Protein AF-0000000086494564 (afdb_homodimer)

Sequence (966 aa):
MDFPMIPTSAETVTQDWIARVVADEFKTEPTNLLIKNWNITAGALRTDGFMSRMQRISVTARRKKMDANDTEGDPKSEQKFSLLAKLYPPGELHKKLVRKMRVFEREIHVLHDYTNLVLEQQVVEPKIRPSFAKLFFQEIGLEASCLVMEDLKEIGFRMNDKRLGMDLAHATLCVRAEAVHAATGFNAKQRMGIEQYLLRNAPLVVEVYDKNFGQIMDVQIFPGTIAFAKSQNRPDLVQRLEDYVKKVKSPFARFMAGVLRFGELAVMSHGDCWNNNYMFRYEKNEEGKDVPVEVKILDLQISRFSHITGDLASVLLANVPNKVRENCLNHLLLEYYVTFMSTVEKMETPWPNRAAYTFDAFLKDMESAWEMGFLISSWLLPMILSNDEELPNFDDIKDDRVEDLFEDHVDKMSRGDQAHKSSVDLFQRFTSVKLDPDANFAVTENPKHWNFKLNFKIQYIHPTGDSAASIILFTRKFSSSNPMDFPMIPTSAETVTQDWIARVVADEFKTEPTNLLIKNWNITAGALRTDGFMSRMQRISVTARRKKMDANDTEGDPKSEQKFSLLAKLYPPGELHKKLVRKMRVFEREIHVLHDYTNLVLEQQVVEPKIRPSFAKLFFQEIGLEASCLVMEDLKEIGFRMNDKRLGMDLAHATLCVRAEAVHAATGFNAKQRMGIEQYLLRNAPLVVEVYDKNFGQIMDVQIFPGTIAFAKSQNRPDLVQRLEDYVKKVKSPFARFMAGVLRFGELAVMSHGDCWNNNYMFRYEKNEEGKDVPVEVKILDLQISRFSHITGDLASVLLANVPNKVRENCLNHLLLEYYVTFMSTVEKMETPWPNRAAYTFDAFLKDMESAWEMGFLISSWLLPMILSNDEELPNFDDIKDDRVEDLFEDHVDKMSRGDQAHKSSVDLFQRFTSVKLDPDANFAVTENPKHWNFKLNFKIQYIHPTGDSAASIILFTRKFSSSNP

Foldseek 3Di:
DPPPDDDADPVRDDLLNVLCLQVVVVPHDSVQKDWPDKDKDFQDDLQLPQQWGKIKMKTKMAGHQPDPPRCSRPPVVIDIAIKMKTWGDPFPVSQVLCVLLVLQVQVCCCQPQVQVLLQVLFPDPPGQGQQAFHWRDWDDDDRIIMTMTGDVVVVAKDFDQLLVFDAPLRLLQLLLSLLLVLLSQLLSCLRVHVVVSCVSNVSQADARDDPVNQVCLFPPLLVLLLVLCVLLVNVVLNVVSVVVCVLLVGLVVLLVLQFPDDDSSWGFGQQQQARSQKIFHWDQDPVGDTGTDHMHGHRSRNTHTHGSLQNVLQSCLQGPFPVRCVVCVVVSLVSSVCSNLVSNVNSVRDDPCSVVCDSVVSVVSNLSNNSSNLSSSSNCLLVSQDDSVLQFRPSPVPDPCVVVRRLVSSVVCSPDPSSSVSSVRSSVSSVVRPPPSPPCSCSVPPDPVPPPPPPQDQDQDQDPDDPRPRPSPRDPPPDPDDD/DPPPDDDADPVRDDLLVVLVLQVVVVPHDSVQKDWPDKDKDFQDDLQLPQQWGKIKMKTKMFGHDPDPPRCSNPPVVIDIAIKMKTWGDPFPVSQVLCVLLVLQVQVCCCQPQVQVLLQVLFPDPPGDGQQAFHWRDWDDDDRIIMTMTGDVVVVAKDFDQLLVFDAPLRLLQLLLSLLLVLLSQLLSCLRVHVVVSCVSNVSQADARDDVVNQVCLFPPLLVLLLVLCVLLVNVVLNVVSVVVCVLLVGLVVLLVLQFPDDDSSWGFGQQQQGRSQKIFHWDQDPVGDTGTDHMHGHRSRNTHTHGSLQNVLQSCLQGPFPVNCVVCVVVSLVSSVCSNLVSNVNSVRDDPCSVVCDSVVSVVSNLSNNSSNLSSSSNCLLVSQDDSVLQFRPSPVPDPCVSVRRLVSSVVCSPDPSSSVSSVRSSVSNVVRPPPSPPCSCSVPPDPPPPPPPPDPQDQDQDPDDPRPSPSPPDPPPPPDDD

pLDDT: mean 77.81, std 23.02, range [17.41, 98.81]

Solvent-accessible surface area (backbone atoms only — not comparable to full-atom values): 52762 Å² total; per-residue (Å²): 108,79,68,76,80,68,50,61,46,80,86,55,58,46,70,68,55,51,30,54,42,50,14,68,82,68,71,48,58,38,87,47,47,40,76,77,45,72,48,76,43,80,49,49,59,85,54,73,34,83,79,31,34,45,32,26,37,40,38,34,35,29,45,49,60,84,49,98,79,44,62,66,36,35,77,87,48,53,44,78,45,57,31,32,34,40,20,43,41,86,26,67,65,42,39,47,49,40,58,74,52,35,28,63,61,31,26,49,37,44,64,45,57,47,47,50,47,32,49,67,56,44,82,46,83,81,74,77,73,59,43,54,67,54,68,61,34,72,48,81,56,92,86,43,45,38,40,29,27,53,32,51,58,83,75,53,30,42,67,66,60,54,69,74,32,37,51,68,64,52,44,48,46,52,39,37,42,52,20,44,35,37,26,38,35,43,36,26,30,54,70,62,30,64,65,54,43,46,57,77,39,17,72,33,49,38,75,71,75,47,70,68,53,36,49,45,39,50,67,44,46,49,50,47,48,41,50,48,32,50,73,66,71,31,66,70,56,30,51,51,51,50,52,46,45,67,70,63,72,35,63,40,60,52,33,49,46,40,45,66,33,74,60,90,62,33,24,67,38,52,69,56,50,40,50,91,28,35,31,30,29,63,42,67,47,96,85,66,46,79,37,68,78,44,60,35,52,43,75,44,40,59,31,27,59,18,32,62,44,42,48,52,27,21,36,51,53,50,24,36,37,50,74,51,41,74,74,38,41,68,59,50,53,47,46,25,51,50,41,22,52,50,47,32,55,70,47,64,42,76,53,92,65,50,86,71,63,39,72,67,52,48,52,55,52,39,60,58,16,44,52,28,9,40,50,55,29,55,65,40,41,64,63,50,51,38,52,64,86,63,51,74,55,60,60,65,53,79,58,89,43,73,57,58,53,56,58,61,42,55,60,57,48,70,66,43,70,71,30,46,56,45,45,49,39,47,47,51,50,51,66,66,44,78,68,58,82,73,59,69,60,75,43,68,75,61,70,78,74,71,66,70,80,75,81,75,77,81,33,75,37,75,59,77,68,82,79,65,69,66,45,67,37,70,45,81,71,82,76,76,88,66,127,102,79,69,78,80,67,48,60,47,81,85,55,59,46,71,67,55,51,30,53,41,51,15,68,84,66,73,48,58,38,87,47,46,39,75,78,46,71,49,74,44,80,49,50,61,83,53,72,34,83,79,32,34,43,32,27,35,40,37,34,34,29,44,47,56,79,48,98,81,44,63,63,38,33,76,87,48,54,44,77,46,57,32,31,34,42,20,44,40,87,25,67,64,42,38,49,49,42,56,73,51,36,28,63,62,30,27,49,38,44,64,47,58,48,47,50,47,34,48,68,56,46,83,47,81,81,73,77,74,58,43,56,66,55,68,62,35,73,48,83,57,91,87,45,45,36,40,30,26,53,32,52,57,83,75,52,29,41,66,66,60,53,67,73,31,37,53,69,64,53,44,49,46,51,37,37,43,52,20,42,35,37,25,38,36,42,35,27,29,55,72,62,31,65,66,55,42,48,55,77,39,16,73,31,50,39,76,71,77,49,70,68,51,35,47,45,39,51,69,46,45,49,50,46,48,41,49,48,32,51,74,66,71,30,64,71,56,30,52,52,52,51,52,46,44,70,69,61,72,37,65,40,61,51,33,49,46,38,46,66,32,73,61,91,62,33,24,67,39,52,69,56,50,40,50,90,29,36,31,29,29,63,43,66,47,97,86,65,44,78,37,68,77,44,59,35,52,45,73,43,40,58,32,27,60,18,32,61,44,41,48,53,28,20,35,53,52,52,24,35,36,51,75,51,41,75,75,36,42,68,57,49,52,46,46,24,52,49,41,24,52,50,48,32,54,71,45,64,43,75,53,93,64,49,83,71,63,38,72,67,52,49,52,55,52,40,60,58,17,44,52,27,10,42,50,56,30,55,65,41,42,62,63,48,49,38,53,62,86,63,52,74,54,59,61,66,52,80,58,93,45,72,58,58,53,54,59,62,41,56,62,58,45,68,68,43,70,68,27,47,56,44,45,49,39,44,46,51,51,50,67,68,46,80,69,57,83,72,60,70,61,75,44,69,77,60,70,77,74,72,64,69,79,74,81,74,81,82,48,77,38,74,57,79,67,82,74,71,68,65,47,68,41,75,63,81,75,80,77,73,87,68,135

Structure (mmCIF, N/CA/C/O backbone):
data_AF-0000000086494564-model_v1
#
loop_
_entity.id
_entity.type
_entity.pdbx_description
1 polymer 'CHK kinase-like domain-containing protein'
#
loop_
_atom_site.group_PDB
_atom_site.id
_atom_site.type_symbol
_atom_site.label_atom_id
_atom_site.label_alt_id
_atom_site.label_comp_id
_atom_site.label_asym_id
_atom_site.label_entity_id
_atom_site.label_seq_id
_atom_site.pdbx_PDB_ins_code
_atom_site.Cartn_x
_atom_site.Cartn_y
_atom_site.Cartn_z
_atom_site.occupancy
_atom_site.B_iso_or_equiv
_atom_site.auth_seq_id
_atom_site.auth_comp_id
_atom_site.auth_asym_id
_atom_site.auth_atom_id
_atom_site.pdbx_PDB_model_num
ATOM 1 N N . MET A 1 1 ? -18.844 -4.602 18.188 1 31.17 1 MET A N 1
ATOM 2 C CA . MET A 1 1 ? -18.812 -5.277 16.891 1 31.17 1 MET A CA 1
ATOM 3 C C . MET A 1 1 ? -17.984 -6.559 16.969 1 31.17 1 MET A C 1
ATOM 5 O O . MET A 1 1 ? -16.859 -6.547 17.453 1 31.17 1 MET A O 1
ATOM 9 N N . ASP A 1 2 ? -18.625 -7.586 17.078 1 40.47 2 ASP A N 1
ATOM 10 C CA . ASP A 1 2 ? -17.906 -8.859 17.125 1 40.47 2 ASP A CA 1
ATOM 11 C C . ASP A 1 2 ? -17.125 -9.094 15.828 1 40.47 2 ASP A C 1
ATOM 13 O O . ASP A 1 2 ? -17.719 -9.156 14.75 1 40.47 2 ASP A O 1
ATOM 17 N N . PHE A 1 3 ? -16.062 -8.625 15.781 1 51.03 3 PHE A N 1
ATOM 18 C CA . PHE A 1 3 ? -15.25 -9.086 14.664 1 51.03 3 PHE A CA 1
ATOM 19 C C . PHE A 1 3 ? -15.32 -10.602 14.531 1 51.03 3 PHE A C 1
ATOM 21 O O . PHE A 1 3 ? -15.047 -11.328 15.492 1 51.03 3 PHE A O 1
ATOM 28 N N . PRO A 1 4 ? -16.203 -10.969 13.516 1 59.88 4 PRO A N 1
ATOM 29 C CA . PRO A 1 4 ? -16.188 -12.43 13.422 1 59.88 4 PRO A CA 1
ATOM 30 C C . PRO A 1 4 ? -14.789 -13.023 13.578 1 59.88 4 PRO A C 1
ATOM 32 O O . PRO A 1 4 ? -13.812 -12.43 13.109 1 59.88 4 PRO A O 1
ATOM 35 N N . MET A 1 5 ? -14.742 -13.969 14.391 1 78.38 5 MET A N 1
ATOM 36 C CA . MET A 1 5 ? -13.461 -14.625 14.648 1 78.38 5 MET A CA 1
ATOM 37 C C . MET A 1 5 ? -12.969 -15.359 13.406 1 78.38 5 MET A C 1
ATOM 39 O O . MET A 1 5 ? -13.719 -16.125 12.797 1 78.38 5 MET A O 1
ATOM 43 N N . ILE A 1 6 ? -11.945 -15.047 12.883 1 88.44 6 ILE A N 1
ATOM 44 C CA . ILE A 1 6 ? -11.266 -15.75 11.797 1 88.44 6 ILE A CA 1
ATOM 45 C C . ILE A 1 6 ? -10.477 -16.938 12.367 1 88.44 6 ILE A C 1
ATOM 47 O O . ILE A 1 6 ? -9.664 -16.766 13.273 1 88.44 6 ILE A O 1
ATOM 51 N N . PRO A 1 7 ? -10.812 -18.094 11.883 1 91.38 7 PRO A N 1
ATOM 52 C CA . PRO A 1 7 ? -10.078 -19.25 12.414 1 91.38 7 PRO A CA 1
ATOM 53 C C . PRO A 1 7 ? -8.57 -19.141 12.18 1 91.38 7 PRO A C 1
ATOM 55 O O . PRO A 1 7 ? -8.141 -18.625 11.148 1 91.38 7 PRO A O 1
ATOM 58 N N . THR A 1 8 ? -7.82 -19.672 13.148 1 87.62 8 THR A N 1
ATOM 59 C CA . THR A 1 8 ? -6.363 -19.672 13.039 1 87.62 8 THR A CA 1
ATOM 60 C C . THR A 1 8 ? -5.828 -21.109 13.008 1 87.62 8 THR A C 1
ATOM 62 O O . THR A 1 8 ? -4.637 -21.328 12.789 1 87.62 8 THR A O 1
ATOM 65 N N . SER A 1 9 ? -6.668 -22.031 13.266 1 87.75 9 SER A N 1
ATOM 66 C CA . SER A 1 9 ? -6.324 -23.453 13.242 1 87.75 9 SER A CA 1
ATOM 67 C C . SER A 1 9 ? -7.555 -24.312 12.961 1 87.75 9 SER A C 1
ATOM 69 O O . SER A 1 9 ? -8.672 -23.812 12.906 1 87.75 9 SER A O 1
ATOM 71 N N . ALA A 1 10 ? -7.23 -25.578 12.781 1 89.25 10 ALA A N 1
ATOM 72 C CA . ALA A 1 10 ? -8.312 -26.516 12.539 1 89.25 10 ALA A CA 1
ATOM 73 C C . ALA A 1 10 ? -9.297 -26.531 13.711 1 89.25 10 ALA A C 1
ATOM 75 O O . ALA A 1 10 ? -10.508 -26.656 13.508 1 89.25 10 ALA A O 1
ATOM 76 N N . GLU A 1 11 ? -8.805 -26.312 14.875 1 88.75 11 GLU A N 1
ATOM 77 C CA . GLU A 1 11 ? -9.594 -26.391 16.094 1 88.75 11 GLU A CA 1
ATOM 78 C C . GLU A 1 11 ? -10.523 -25.188 16.234 1 88.75 11 GLU A C 1
ATOM 80 O O . GLU A 1 11 ? -11.531 -25.266 16.938 1 88.75 11 GLU A O 1
ATOM 85 N N . THR A 1 12 ? -10.203 -24.188 15.555 1 90.38 12 THR A N 1
ATOM 86 C CA . THR A 1 12 ? -10.969 -22.953 15.75 1 90.38 12 THR A CA 1
ATOM 87 C C . THR A 1 12 ? -11.992 -22.781 14.633 1 90.38 12 THR A C 1
ATOM 89 O O . THR A 1 12 ? -12.727 -21.781 14.609 1 90.38 12 THR A O 1
ATOM 92 N N . VAL A 1 13 ? -12.023 -23.75 13.75 1 91.81 13 VAL A N 1
ATOM 93 C CA . VAL A 1 13 ? -13.031 -23.719 12.688 1 91.81 13 VAL A CA 1
ATOM 94 C C . VAL A 1 13 ? -14.383 -24.141 13.258 1 91.81 13 VAL A C 1
ATOM 96 O O . VAL A 1 13 ? -14.492 -25.188 13.914 1 91.81 13 VAL A O 1
ATOM 99 N N . THR A 1 14 ? -15.383 -23.328 12.992 1 91.19 14 THR A N 1
ATOM 100 C CA . THR A 1 14 ? -16.719 -23.609 13.5 1 91.19 14 THR A CA 1
ATOM 101 C C . THR A 1 14 ? -17.688 -23.875 12.352 1 91.19 14 THR A C 1
ATOM 103 O O . THR A 1 14 ? -17.391 -23.562 11.195 1 91.19 14 THR A O 1
ATOM 106 N N . GLN A 1 15 ? -18.781 -24.438 12.711 1 91.5 15 GLN A N 1
ATOM 107 C CA . GLN A 1 15 ? -19.844 -24.672 11.734 1 91.5 15 GLN A CA 1
ATOM 108 C C . GLN A 1 15 ? -20.344 -23.359 11.141 1 91.5 15 GLN A C 1
ATOM 110 O O . GLN A 1 15 ? -20.625 -23.281 9.945 1 91.5 15 GLN A O 1
ATOM 115 N N . ASP A 1 16 ? -20.422 -22.438 11.953 1 91.25 16 ASP A N 1
ATOM 116 C CA . ASP A 1 16 ? -20.891 -21.141 11.508 1 91.25 16 ASP A CA 1
ATOM 117 C C . ASP A 1 16 ? -19.922 -20.531 10.484 1 91.25 16 ASP A C 1
ATOM 119 O O . ASP A 1 16 ? -20.359 -19.922 9.508 1 91.25 16 ASP A O 1
ATOM 123 N N . TRP A 1 17 ? -18.719 -20.719 10.734 1 93.94 17 TRP A N 1
ATOM 124 C CA . TRP A 1 17 ? -17.734 -20.188 9.805 1 93.94 17 TRP A CA 1
ATOM 125 C C . TRP A 1 17 ? -17.797 -20.906 8.461 1 93.94 17 TRP A C 1
ATOM 127 O O . TRP A 1 17 ? -17.734 -20.281 7.402 1 93.94 17 TRP A O 1
ATOM 137 N N . ILE A 1 18 ? -17.969 -22.156 8.531 1 95.06 18 ILE A N 1
ATOM 138 C CA . ILE A 1 18 ? -18.078 -22.953 7.312 1 95.06 18 ILE A CA 1
ATOM 139 C C . ILE A 1 18 ? -19.312 -22.516 6.52 1 95.06 18 ILE A C 1
ATOM 141 O O . ILE A 1 18 ? -19.266 -22.422 5.289 1 95.06 18 ILE A O 1
ATOM 145 N N . ALA A 1 19 ? -20.359 -22.281 7.199 1 94.25 19 ALA A N 1
ATOM 146 C CA . ALA A 1 19 ? -21.562 -21.812 6.527 1 94.25 19 ALA A CA 1
ATOM 147 C C . ALA A 1 19 ? -21.297 -20.5 5.785 1 94.25 19 ALA A C 1
ATOM 149 O O . ALA A 1 19 ? -21.781 -20.312 4.664 1 94.25 19 ALA A O 1
ATOM 150 N N . ARG A 1 20 ? -20.547 -19.656 6.375 1 93.56 20 ARG A N 1
ATOM 151 C CA . ARG A 1 20 ? -20.188 -18.406 5.723 1 93.56 20 ARG A CA 1
ATOM 152 C C . ARG A 1 20 ? -19.344 -18.672 4.477 1 93.56 20 ARG A C 1
ATOM 154 O O . ARG A 1 20 ? -19.516 -18 3.455 1 93.56 20 ARG A O 1
ATOM 161 N N . VAL A 1 21 ? -18.5 -19.609 4.57 1 95.31 21 VAL A N 1
ATOM 162 C CA . VAL A 1 21 ? -17.547 -19.922 3.504 1 95.31 21 VAL A CA 1
ATOM 163 C C . VAL A 1 21 ? -18.312 -20.391 2.262 1 95.31 21 VAL A C 1
ATOM 165 O O . VAL A 1 21 ? -17.969 -20.016 1.139 1 95.31 21 VAL A O 1
ATOM 168 N N . VAL A 1 22 ? -19.406 -21.125 2.447 1 94.94 22 VAL A N 1
ATOM 169 C CA . VAL A 1 22 ? -20.016 -21.766 1.289 1 94.94 22 VAL A CA 1
ATOM 170 C C . VAL A 1 22 ? -21.312 -21.047 0.927 1 94.94 22 VAL A C 1
ATOM 172 O O . VAL A 1 22 ? -21.984 -21.406 -0.043 1 94.94 22 VAL A O 1
ATOM 175 N N . ALA A 1 23 ? -21.672 -20.016 1.623 1 93.88 23 ALA A N 1
ATOM 176 C CA . ALA A 1 23 ? -22.953 -19.359 1.47 1 93.88 23 ALA A CA 1
ATOM 177 C C . ALA A 1 23 ? -23.125 -18.812 0.059 1 93.88 23 ALA A C 1
ATOM 179 O O . ALA A 1 23 ? -24.203 -18.922 -0.537 1 93.88 23 ALA A O 1
ATOM 180 N N . ASP A 1 24 ? -22.094 -18.234 -0.443 1 90.44 24 ASP A N 1
ATOM 181 C CA . ASP A 1 24 ? -22.172 -17.594 -1.757 1 90.44 24 ASP A CA 1
ATOM 182 C C . ASP A 1 24 ? -22.469 -18.625 -2.844 1 90.44 24 ASP A C 1
ATOM 184 O O . ASP A 1 24 ? -23.141 -18.312 -3.836 1 90.44 24 ASP A O 1
ATOM 188 N N . GLU A 1 25 ? -22 -19.797 -2.658 1 91.19 25 GLU A N 1
ATOM 189 C CA . GLU A 1 25 ? -22.25 -20.844 -3.639 1 91.19 25 GLU A CA 1
ATOM 190 C C . GLU A 1 25 ? -23.734 -21.219 -3.693 1 91.19 25 GLU A C 1
ATOM 192 O O . GLU A 1 25 ? -24.234 -21.656 -4.734 1 91.19 25 GLU A O 1
ATOM 197 N N . PHE A 1 26 ? -24.359 -20.984 -2.605 1 90.12 26 PHE A N 1
ATOM 198 C CA . PHE A 1 26 ? -25.781 -21.25 -2.521 1 90.12 26 PHE A CA 1
ATOM 199 C C . PHE A 1 26 ? -26.594 -20 -2.791 1 90.12 26 PHE A C 1
ATOM 201 O O . PHE A 1 26 ? -27.828 -20.031 -2.814 1 90.12 26 PHE A O 1
ATOM 208 N N . LYS A 1 27 ? -25.906 -18.844 -2.947 1 89 27 LYS A N 1
ATOM 209 C CA . LYS A 1 27 ? -26.531 -17.531 -3.143 1 89 27 LYS A CA 1
ATOM 210 C C . LYS A 1 27 ? -27.562 -17.25 -2.045 1 89 27 LYS A C 1
ATOM 212 O O . LYS A 1 27 ? -28.703 -16.859 -2.332 1 89 27 LYS A O 1
ATOM 217 N N . THR A 1 28 ? -27.156 -17.578 -0.839 1 87.94 28 THR A N 1
ATOM 218 C CA . THR A 1 28 ? -28.031 -17.375 0.307 1 87.94 28 THR A CA 1
ATOM 219 C C . THR A 1 28 ? -27.234 -16.922 1.523 1 87.94 28 THR A C 1
ATOM 221 O O . THR A 1 28 ? -26 -16.828 1.474 1 87.94 28 THR A O 1
ATOM 224 N N . GLU A 1 29 ? -27.891 -16.547 2.559 1 90.25 29 GLU A N 1
ATOM 225 C CA . GLU A 1 29 ? -27.234 -16.188 3.814 1 90.25 29 GLU A CA 1
ATOM 226 C C . GLU A 1 29 ? -26.766 -17.438 4.559 1 90.25 29 GLU A C 1
ATOM 228 O O . GLU A 1 29 ? -27.406 -18.5 4.488 1 90.25 29 GLU A O 1
ATOM 233 N N . PRO A 1 30 ? -25.734 -17.219 5.262 1 91.06 30 PRO A N 1
ATOM 234 C CA . PRO A 1 30 ? -25.188 -18.359 5.996 1 91.06 30 PRO A CA 1
ATOM 235 C C . PRO A 1 30 ? -26.203 -19 6.934 1 91.06 30 PRO A C 1
ATOM 237 O O . PRO A 1 30 ? -26.188 -20.219 7.133 1 91.06 30 PRO A O 1
ATOM 240 N N . THR A 1 31 ? -27.062 -18.219 7.406 1 89.88 31 THR A N 1
ATOM 241 C CA . THR A 1 31 ? -28.031 -18.703 8.391 1 89.88 31 THR A CA 1
ATOM 242 C C . THR A 1 31 ? -29.031 -19.672 7.746 1 89.88 31 THR A C 1
ATOM 244 O O . THR A 1 31 ? -29.703 -20.438 8.438 1 89.88 31 THR A O 1
ATOM 247 N N . ASN A 1 32 ? -29.094 -19.688 6.453 1 90.19 32 ASN A N 1
ATOM 248 C CA . ASN A 1 32 ? -30.031 -20.531 5.727 1 90.19 32 ASN A CA 1
ATOM 249 C C . ASN A 1 32 ? -29.406 -21.859 5.312 1 90.19 32 ASN A C 1
ATOM 251 O O . ASN A 1 32 ? -30.016 -22.641 4.578 1 90.19 32 ASN A O 1
ATOM 255 N N . LEU A 1 33 ? -28.266 -22.109 5.812 1 92.56 33 LEU A N 1
ATOM 256 C CA . LEU A 1 33 ? -27.562 -23.328 5.406 1 92.56 33 LEU A CA 1
ATOM 257 C C . LEU A 1 33 ? -27.469 -24.312 6.566 1 92.56 33 LEU A C 1
ATOM 259 O O . LEU A 1 33 ? -27.359 -23.906 7.727 1 92.56 33 LEU A O 1
ATOM 263 N N . LEU A 1 34 ? -27.609 -25.531 6.25 1 91.12 34 LEU A N 1
ATOM 264 C CA . LEU A 1 34 ? -27.328 -26.641 7.16 1 91.12 34 LEU A CA 1
ATOM 265 C C . LEU A 1 34 ? -26.031 -27.344 6.758 1 91.12 34 LEU A C 1
ATOM 267 O O . LEU A 1 34 ? -25.938 -27.875 5.645 1 91.12 34 LEU A O 1
ATOM 271 N N . ILE A 1 35 ? -25.109 -27.344 7.66 1 94.31 35 ILE A N 1
ATOM 272 C CA . ILE A 1 35 ? -23.875 -28.109 7.457 1 94.31 35 ILE A CA 1
ATOM 273 C C . ILE A 1 35 ? -24.047 -29.531 7.98 1 94.31 35 ILE A C 1
ATOM 275 O O . ILE A 1 35 ? -24.047 -29.75 9.195 1 94.31 35 ILE A O 1
ATOM 279 N N . LYS A 1 36 ? -24.125 -30.422 7.148 1 91.31 36 LYS A N 1
ATOM 280 C CA . LYS A 1 36 ? -24.391 -31.812 7.516 1 91.31 36 LYS A CA 1
ATOM 281 C C . LYS A 1 36 ? -23.141 -32.469 8.109 1 91.31 36 LYS A C 1
ATOM 283 O O . LYS A 1 36 ? -23.234 -33.219 9.086 1 91.31 36 LYS A O 1
ATOM 288 N N . ASN A 1 37 ? -22.109 -32.281 7.434 1 92.25 37 ASN A N 1
ATOM 289 C CA . ASN A 1 37 ? -20.828 -32.844 7.867 1 92.25 37 ASN A CA 1
ATOM 290 C C . ASN A 1 37 ? -19.656 -32.031 7.344 1 92.25 37 ASN A C 1
ATOM 292 O O . ASN A 1 37 ? -19.75 -31.375 6.312 1 92.25 37 ASN A O 1
ATOM 296 N N . TRP A 1 38 ? -18.625 -32.062 8.141 1 93.12 38 TRP A N 1
ATOM 297 C CA . TRP A 1 38 ? -17.359 -31.469 7.664 1 93.12 38 TRP A CA 1
ATOM 298 C C . TRP A 1 38 ? -16.172 -32.156 8.328 1 93.12 38 TRP A C 1
ATOM 300 O O . TRP A 1 38 ? -16.297 -32.719 9.414 1 93.12 38 TRP A O 1
ATOM 310 N N . ASN A 1 39 ? -15.109 -32.156 7.633 1 93.38 39 ASN A N 1
ATOM 311 C CA . ASN A 1 39 ? -13.836 -32.719 8.094 1 93.38 39 ASN A CA 1
ATOM 312 C C . ASN A 1 39 ? -12.664 -31.812 7.715 1 93.38 39 ASN A C 1
ATOM 314 O O . ASN A 1 39 ? -12.664 -31.219 6.637 1 93.38 39 ASN A O 1
ATOM 318 N N . ILE A 1 40 ? -11.727 -31.672 8.656 1 93.19 40 ILE A N 1
ATOM 319 C CA . ILE A 1 40 ? -10.547 -30.844 8.406 1 93.19 40 ILE A CA 1
ATOM 320 C C . ILE A 1 40 ? -9.281 -31.703 8.547 1 93.19 40 ILE A C 1
ATOM 322 O O . ILE A 1 40 ? -9.117 -32.406 9.531 1 93.19 40 ILE A O 1
ATOM 326 N N . THR A 1 41 ? -8.492 -31.625 7.594 1 88.12 41 THR A N 1
ATOM 327 C CA . THR A 1 41 ? -7.195 -32.281 7.609 1 88.12 41 THR A CA 1
ATOM 328 C C . THR A 1 41 ? -6.082 -31.312 7.246 1 88.12 41 THR A C 1
ATOM 330 O O . THR A 1 41 ? -6.352 -30.203 6.773 1 88.12 41 THR A O 1
ATOM 333 N N . ALA A 1 42 ? -4.891 -31.734 7.578 1 79.81 42 ALA A N 1
ATOM 334 C CA . ALA A 1 42 ? -3.75 -30.891 7.223 1 79.81 42 ALA A CA 1
ATOM 335 C C . ALA A 1 42 ? -3.59 -30.797 5.711 1 79.81 42 ALA A C 1
ATOM 337 O O . ALA A 1 42 ? -3.752 -31.781 4.996 1 79.81 42 ALA A O 1
ATOM 338 N N . GLY A 1 43 ? -3.621 -29.672 5.203 1 64.69 43 GLY A N 1
ATOM 339 C CA . GLY A 1 43 ? -3.521 -29.453 3.77 1 64.69 43 GLY A CA 1
ATOM 340 C C . GLY A 1 43 ? -2.164 -29.828 3.199 1 64.69 43 GLY A C 1
ATOM 341 O O . GLY A 1 43 ? -2.078 -30.469 2.154 1 64.69 43 GLY A O 1
ATOM 342 N N . ALA A 1 44 ? -1.286 -29.016 3.502 1 61.31 44 ALA A N 1
ATOM 343 C CA . ALA A 1 44 ? 0.033 -29.25 2.926 1 61.31 44 ALA A CA 1
ATOM 344 C C . ALA A 1 44 ? 1.043 -29.625 4.004 1 61.31 44 ALA A C 1
ATOM 346 O O . ALA A 1 44 ? 0.788 -29.438 5.195 1 61.31 44 ALA A O 1
ATOM 347 N N . LEU A 1 45 ? 1.973 -30.359 3.451 1 52.78 45 LEU A N 1
ATOM 348 C CA . LEU A 1 45 ? 3.111 -30.641 4.32 1 52.78 45 LEU A CA 1
ATOM 349 C C . LEU A 1 45 ? 3.732 -29.344 4.832 1 52.78 45 LEU A C 1
ATOM 351 O O . LEU A 1 45 ? 3.533 -28.281 4.242 1 52.78 45 LEU A O 1
ATOM 355 N N . ARG A 1 46 ? 4.098 -29.359 5.996 1 49.62 46 ARG A N 1
ATOM 356 C CA . ARG A 1 46 ? 4.762 -28.25 6.672 1 49.62 46 ARG A CA 1
ATOM 357 C C . ARG A 1 46 ? 5.547 -27.406 5.684 1 49.62 46 ARG A C 1
ATOM 359 O O . ARG A 1 46 ? 5.652 -26.188 5.852 1 49.62 46 ARG A O 1
ATOM 366 N N . THR A 1 47 ? 5.941 -28.016 4.598 1 46.25 47 THR A N 1
ATOM 367 C CA . THR A 1 47 ? 6.875 -27.359 3.684 1 46.25 47 THR A CA 1
ATOM 368 C C . THR A 1 47 ? 6.121 -26.578 2.611 1 46.25 47 THR A C 1
ATOM 370 O O . THR A 1 47 ? 6.699 -25.719 1.937 1 46.25 47 THR A O 1
ATOM 373 N N . ASP A 1 48 ? 4.867 -26.844 2.275 1 50.34 48 ASP A N 1
ATOM 374 C CA . ASP A 1 48 ? 4.195 -26.312 1.101 1 50.34 48 ASP A CA 1
ATOM 375 C C . ASP A 1 48 ? 3.738 -24.875 1.343 1 50.34 48 ASP A C 1
ATOM 377 O O . ASP A 1 48 ? 3.58 -24.094 0.397 1 50.34 48 ASP A O 1
ATOM 381 N N . GLY A 1 49 ? 3.646 -24.547 2.547 1 54.66 49 GLY A N 1
ATOM 382 C CA . GLY A 1 49 ? 3.154 -23.188 2.742 1 54.66 49 GLY A CA 1
ATOM 383 C C . GLY A 1 49 ? 3.943 -22.422 3.781 1 54.66 49 GLY A C 1
ATOM 384 O O . GLY A 1 49 ? 3.551 -22.359 4.949 1 54.66 49 GLY A O 1
ATOM 385 N N . PHE A 1 50 ? 5.074 -21.781 3.141 1 59.59 50 PHE A N 1
ATOM 386 C CA . PHE A 1 50 ? 6.051 -21.172 4.027 1 59.59 50 PHE A CA 1
ATOM 387 C C . PHE A 1 50 ? 5.406 -20.047 4.84 1 59.59 50 PHE A C 1
ATOM 389 O O . PHE A 1 50 ? 5.711 -19.891 6.023 1 59.59 50 PHE A O 1
ATOM 396 N N . MET A 1 51 ? 4.348 -19.531 4.215 1 68.44 51 MET A N 1
ATOM 397 C CA . MET A 1 51 ? 3.881 -18.312 4.875 1 68.44 51 MET A CA 1
ATOM 398 C C . MET A 1 51 ? 2.449 -18.484 5.371 1 68.44 51 MET A C 1
ATOM 400 O O . MET A 1 51 ? 1.775 -17.5 5.68 1 68.44 51 MET A O 1
ATOM 404 N N . SER A 1 52 ? 1.999 -19.766 5.422 1 85.31 52 SER A N 1
ATOM 405 C CA . SER A 1 52 ? 0.603 -19.969 5.797 1 85.31 52 SER A CA 1
ATOM 406 C C . SER A 1 52 ? 0.385 -21.359 6.383 1 85.31 52 SER A C 1
ATOM 408 O O . SER A 1 52 ? 1.214 -22.25 6.199 1 85.31 52 SER A O 1
ATOM 410 N N . ARG A 1 53 ? -0.6 -21.422 7.148 1 86.5 53 ARG A N 1
ATOM 411 C CA . ARG A 1 53 ? -1.144 -22.719 7.535 1 86.5 53 ARG A CA 1
ATOM 412 C C . ARG A 1 53 ? -2.248 -23.156 6.578 1 86.5 53 ARG A C 1
ATOM 414 O O . ARG A 1 53 ? -3.258 -22.469 6.43 1 86.5 53 ARG A O 1
ATOM 421 N N . MET A 1 54 ? -1.991 -24.344 6.035 1 90.12 54 MET A N 1
ATOM 422 C CA . MET A 1 54 ? -2.949 -24.844 5.051 1 90.12 54 MET A CA 1
ATOM 423 C C . MET A 1 54 ? -3.826 -25.938 5.656 1 90.12 54 MET A C 1
ATOM 425 O O . MET A 1 54 ? -3.318 -26.891 6.246 1 90.12 54 MET A O 1
ATOM 429 N N . GLN A 1 55 ? -5.129 -25.75 5.457 1 91.19 55 GLN A N 1
ATOM 430 C CA . GLN A 1 55 ? -6.078 -26.75 5.945 1 91.19 55 GLN A CA 1
ATOM 431 C C . GLN A 1 55 ? -7.047 -27.172 4.844 1 91.19 55 GLN A C 1
ATOM 433 O O . GLN A 1 55 ? -7.609 -26.328 4.145 1 91.19 55 GLN A O 1
ATOM 438 N N . ARG A 1 56 ? -7.172 -28.438 4.75 1 93.5 56 ARG A N 1
ATOM 439 C CA . ARG A 1 56 ? -8.172 -28.984 3.83 1 93.5 56 ARG A CA 1
ATOM 440 C C . ARG A 1 56 ? -9.5 -29.188 4.535 1 93.5 56 ARG A C 1
ATOM 442 O O . ARG A 1 56 ? -9.547 -29.75 5.633 1 93.5 56 ARG A O 1
ATOM 449 N N . ILE A 1 57 ? -10.492 -28.766 3.893 1 95.06 57 ILE A N 1
ATOM 450 C CA . ILE A 1 57 ? -11.82 -28.859 4.504 1 95.06 57 ILE A CA 1
ATOM 451 C C . ILE A 1 57 ? -12.781 -29.531 3.527 1 95.06 57 ILE A C 1
ATOM 453 O O . ILE A 1 57 ? -12.969 -29.062 2.402 1 95.06 57 ILE A O 1
ATOM 457 N N . SER A 1 58 ? -13.352 -30.594 3.93 1 95.69 58 SER A N 1
ATOM 458 C CA . SER A 1 58 ? -14.453 -31.219 3.209 1 95.69 58 SER A CA 1
ATOM 459 C C . SER A 1 58 ? -15.789 -30.938 3.881 1 95.69 58 SER A C 1
ATOM 461 O O . SER A 1 58 ? -15.938 -31.141 5.086 1 95.69 58 SER A O 1
ATOM 463 N N . VAL A 1 59 ? -16.703 -30.453 3.059 1 95.94 59 VAL A N 1
ATOM 464 C CA . VAL A 1 59 ? -17.969 -30.016 3.639 1 95.94 59 VAL A CA 1
ATOM 465 C C . VAL A 1 59 ? -19.125 -30.547 2.812 1 95.94 59 VAL A C 1
ATOM 467 O O . VAL A 1 59 ? -19.062 -30.578 1.581 1 95.94 59 VAL A O 1
ATOM 470 N N . THR A 1 60 ? -20.109 -30.984 3.486 1 95.56 60 THR A N 1
ATOM 471 C CA . THR A 1 60 ? -21.406 -31.25 2.895 1 95.56 60 THR A CA 1
ATOM 472 C C . THR A 1 60 ? -22.469 -30.312 3.469 1 95.56 60 THR A C 1
ATOM 474 O O . THR A 1 60 ? -22.672 -30.266 4.684 1 95.56 60 THR A O 1
ATOM 477 N N . ALA A 1 61 ? -23.109 -29.578 2.539 1 94.44 61 ALA A N 1
ATOM 478 C CA . ALA A 1 61 ? -24.062 -28.578 3 1 94.44 61 ALA A CA 1
ATOM 479 C C . ALA A 1 61 ? -25.328 -28.609 2.16 1 94.44 61 ALA A C 1
ATOM 481 O O . ALA A 1 61 ? -25.344 -29.141 1.047 1 94.44 61 ALA A O 1
ATOM 482 N N . ARG A 1 62 ? -26.422 -28.109 2.754 1 92.06 62 ARG A N 1
ATOM 483 C CA . ARG A 1 62 ? -27.672 -27.922 2.035 1 92.06 62 ARG A CA 1
ATOM 484 C C . ARG A 1 62 ? -28.469 -26.75 2.592 1 92.06 62 ARG A C 1
ATOM 486 O O . ARG A 1 62 ? -28.203 -26.281 3.701 1 92.06 62 ARG A O 1
ATOM 493 N N . ARG A 1 63 ? -29.328 -26.25 1.765 1 89.44 63 ARG A N 1
ATOM 494 C CA . ARG A 1 63 ? -30.234 -25.203 2.234 1 89.44 63 ARG A CA 1
ATOM 495 C C . ARG A 1 63 ? -31.234 -25.766 3.25 1 89.44 63 ARG A C 1
ATOM 497 O O . ARG A 1 63 ? -31.734 -26.875 3.094 1 89.44 63 ARG A O 1
ATOM 504 N N . LYS A 1 64 ? -31.438 -24.875 4.207 1 85.38 64 LYS A N 1
ATOM 505 C CA . LYS A 1 64 ? -32.469 -25.25 5.18 1 85.38 64 LYS A CA 1
ATOM 506 C C . LYS A 1 64 ? -33.875 -25.188 4.559 1 85.38 64 LYS A C 1
ATOM 508 O O . LYS A 1 64 ? -34.125 -24.375 3.68 1 85.38 64 LYS A O 1
ATOM 513 N N . LYS A 1 65 ? -34.656 -26.125 4.941 1 72.81 65 LYS A N 1
ATOM 514 C CA . LYS A 1 65 ? -36.062 -26.062 4.523 1 72.81 65 LYS A CA 1
ATOM 515 C C . LYS A 1 65 ? -36.75 -24.859 5.137 1 72.81 65 LYS A C 1
ATOM 517 O O . LYS A 1 65 ? -36.688 -24.641 6.348 1 72.81 65 LYS A O 1
ATOM 522 N N . MET A 1 66 ? -37.062 -23.734 4.395 1 63.38 66 MET A N 1
ATOM 523 C CA . MET A 1 66 ? -37.719 -22.562 4.945 1 63.38 66 MET A CA 1
ATOM 524 C C . MET A 1 66 ? -39.188 -22.891 5.297 1 63.38 66 MET A C 1
ATOM 526 O O . MET A 1 66 ? -39.719 -22.375 6.277 1 63.38 66 MET A O 1
ATOM 530 N N . ASP A 1 67 ? -40.031 -23.422 4.34 1 62.06 67 ASP A N 1
ATOM 531 C CA . ASP A 1 67 ? -41.375 -23.859 4.605 1 62.06 67 ASP A CA 1
ATOM 532 C C . ASP A 1 67 ? -41.594 -25.328 4.203 1 62.06 67 ASP A C 1
ATOM 534 O O . ASP A 1 67 ? -40.719 -25.922 3.559 1 62.06 67 ASP A O 1
ATOM 538 N N . ALA A 1 68 ? -42.625 -26.016 4.844 1 58.09 68 ALA A N 1
ATOM 539 C CA . ALA A 1 68 ? -43 -27.406 4.637 1 58.09 68 ALA A CA 1
ATOM 540 C C . ALA A 1 68 ? -42.969 -27.766 3.15 1 58.09 68 ALA A C 1
ATOM 542 O O . ALA A 1 68 ? -42.75 -28.922 2.787 1 58.09 68 ALA A O 1
ATOM 543 N N . ASN A 1 69 ? -43.156 -26.844 2.334 1 52.94 69 ASN A N 1
ATOM 544 C CA . ASN A 1 69 ? -43.281 -27.094 0.904 1 52.94 69 ASN A CA 1
ATOM 545 C C . ASN A 1 69 ? -42 -26.766 0.15 1 52.94 69 ASN A C 1
ATOM 547 O O . ASN A 1 69 ? -41.969 -26.859 -1.078 1 52.94 69 ASN A O 1
ATOM 551 N N . ASP A 1 70 ? -41.031 -26.328 0.809 1 55.94 70 ASP A N 1
ATOM 552 C CA . ASP A 1 70 ? -39.781 -25.875 0.174 1 55.94 70 ASP A CA 1
ATOM 553 C C . ASP A 1 70 ? -38.938 -27.062 -0.277 1 55.94 70 ASP A C 1
ATOM 555 O O . ASP A 1 70 ? -38.531 -27.891 0.542 1 55.94 70 ASP A O 1
ATOM 559 N N . THR A 1 71 ? -38.875 -27.422 -1.474 1 52.69 71 THR A N 1
ATOM 560 C CA . THR A 1 71 ? -38.156 -28.484 -2.164 1 52.69 71 THR A CA 1
ATOM 561 C C . THR A 1 71 ? -36.656 -28.219 -2.178 1 52.69 71 THR A C 1
ATOM 563 O O . THR A 1 71 ? -35.875 -29.109 -2.5 1 52.69 71 THR A O 1
ATOM 566 N N . GLU A 1 72 ? -36.344 -27.047 -2.039 1 53.91 72 GLU A N 1
ATOM 567 C CA . GLU A 1 72 ? -34.906 -26.734 -2.178 1 53.91 72 GLU A CA 1
ATOM 568 C C . GLU A 1 72 ? -34.094 -27.281 -1.005 1 53.91 72 GLU A C 1
ATOM 570 O O . GLU A 1 72 ? -32.906 -27.453 -1.109 1 53.91 72 GLU A O 1
ATOM 575 N N . GLY A 1 73 ? -34.812 -27.562 0.014 1 53 73 GLY A N 1
ATOM 576 C CA . GLY A 1 73 ? -34.219 -28.328 1.105 1 53 73 GLY A CA 1
ATOM 577 C C . GLY A 1 73 ? -34.125 -29.812 0.818 1 53 73 GLY A C 1
ATOM 578 O O . GLY A 1 73 ? -33.938 -30.609 1.734 1 53 73 GLY A O 1
ATOM 579 N N . ASP A 1 74 ? -34.5 -30.156 -0.317 1 53.38 74 ASP A N 1
ATOM 580 C CA . ASP A 1 74 ? -34.469 -31.547 -0.756 1 53.38 74 ASP A CA 1
ATOM 581 C C . ASP A 1 74 ? -33.062 -32.125 -0.7 1 53.38 74 ASP A C 1
ATOM 583 O O . ASP A 1 74 ? -32.094 -31.453 -1.089 1 53.38 74 ASP A O 1
ATOM 587 N N . PRO A 1 75 ? -32.938 -33.188 0.016 1 54.69 75 PRO A N 1
ATOM 588 C CA . PRO A 1 75 ? -31.656 -33.906 0.104 1 54.69 75 PRO A CA 1
ATOM 589 C C . PRO A 1 75 ? -30.922 -33.938 -1.229 1 54.69 75 PRO A C 1
ATOM 591 O O . PRO A 1 75 ? -29.688 -34.031 -1.25 1 54.69 75 PRO A O 1
ATOM 594 N N . LYS A 1 76 ? -31.688 -33.906 -2.283 1 59.19 76 LYS A N 1
ATOM 595 C CA . LYS A 1 76 ? -31.094 -33.875 -3.615 1 59.19 76 LYS A CA 1
ATOM 596 C C . LYS A 1 76 ? -30.359 -32.562 -3.885 1 59.19 76 LYS A C 1
ATOM 598 O O . LYS A 1 76 ? -29.609 -32.469 -4.852 1 59.19 76 LYS A O 1
ATOM 603 N N . SER A 1 77 ? -30.5 -31.688 -2.861 1 74.69 77 SER A N 1
ATOM 604 C CA . SER A 1 77 ? -29.938 -30.375 -3.078 1 74.69 77 SER A CA 1
ATOM 605 C C . SER A 1 77 ? -28.641 -30.188 -2.293 1 74.69 77 SER A C 1
ATOM 607 O O . SER A 1 77 ? -28.125 -29.078 -2.186 1 74.69 77 SER A O 1
ATOM 609 N N . GLU A 1 78 ? -28.156 -31.391 -1.786 1 87.94 78 GLU A N 1
ATOM 610 C CA . GLU A 1 78 ? -26.891 -31.359 -1.046 1 87.94 78 GLU A CA 1
ATOM 611 C C . GLU A 1 78 ? -25.719 -31.125 -1.978 1 87.94 78 GLU A C 1
ATOM 613 O O . GLU A 1 78 ? -25.672 -31.656 -3.088 1 87.94 78 GLU A O 1
ATOM 618 N N . GLN A 1 79 ? -24.875 -30.312 -1.529 1 92.88 79 GLN A N 1
ATOM 619 C CA . GLN A 1 79 ? -23.656 -30.031 -2.285 1 92.88 79 GLN A CA 1
ATOM 620 C C . GLN A 1 79 ? -22.406 -30.312 -1.454 1 92.88 79 GLN A C 1
ATOM 622 O O . GLN A 1 79 ? -22.375 -30.031 -0.254 1 92.88 79 GLN A O 1
ATOM 627 N N . LYS A 1 80 ? -21.516 -30.938 -2.098 1 94.31 80 LYS A N 1
ATOM 628 C CA . LYS A 1 80 ? -20.234 -31.234 -1.47 1 94.31 80 LYS A CA 1
ATOM 629 C C . LYS A 1 80 ? -19.141 -30.266 -1.95 1 94.31 80 LYS A C 1
ATOM 631 O O . LYS A 1 80 ? -19.094 -29.922 -3.133 1 94.31 80 LYS A O 1
ATOM 636 N N . PHE A 1 81 ? -18.344 -29.844 -1.013 1 95.44 81 PHE A N 1
ATOM 637 C CA . PHE A 1 81 ? -17.25 -28.938 -1.323 1 95.44 81 PHE A CA 1
ATOM 638 C C . PHE A 1 81 ? -15.922 -29.484 -0.806 1 95.44 81 PHE A C 1
ATOM 640 O O . PHE A 1 81 ? -15.859 -30.031 0.3 1 95.44 81 PHE A O 1
ATOM 647 N N . SER A 1 82 ? -14.961 -29.469 -1.617 1 95.94 82 SER A N 1
ATOM 648 C CA . SER A 1 82 ? -13.57 -29.688 -1.222 1 95.94 82 SER A CA 1
ATOM 649 C C . SER A 1 82 ? -12.781 -28.375 -1.256 1 95.94 82 SER A C 1
ATOM 651 O O . SER A 1 82 ? -12.5 -27.844 -2.33 1 95.94 82 SER A O 1
ATOM 653 N N . LEU A 1 83 ? -12.383 -27.984 -0.054 1 96.12 83 LEU A N 1
ATOM 654 C CA . LEU A 1 83 ? -11.844 -26.641 0.087 1 96.12 83 LEU A CA 1
ATOM 655 C C . LEU A 1 83 ? -10.43 -26.672 0.662 1 96.12 83 LEU A C 1
ATOM 657 O O . LEU A 1 83 ? -10.055 -27.641 1.323 1 96.12 83 LEU A O 1
ATOM 661 N N . LEU A 1 84 ? -9.664 -25.719 0.352 1 95.12 84 LEU A N 1
ATOM 662 C CA . LEU A 1 84 ? -8.367 -25.453 0.963 1 95.12 84 LEU A CA 1
ATOM 663 C C . LEU A 1 84 ? -8.336 -24.078 1.625 1 95.12 84 LEU A C 1
ATOM 665 O O . LEU A 1 84 ? -8.484 -23.062 0.949 1 95.12 84 LEU A O 1
ATOM 669 N N . ALA A 1 85 ? -8.117 -24.078 2.939 1 94.75 85 ALA A N 1
ATOM 670 C CA . ALA A 1 85 ? -8.055 -22.828 3.695 1 94.75 85 ALA A CA 1
ATOM 671 C C . ALA A 1 85 ? -6.605 -22.438 3.982 1 94.75 85 ALA A C 1
ATOM 673 O O . ALA A 1 85 ? -5.812 -23.25 4.449 1 94.75 85 ALA A O 1
ATOM 674 N N . LYS A 1 86 ? -6.246 -21.234 3.617 1 93.69 86 LYS A N 1
ATOM 675 C CA . LYS A 1 86 ? -4.992 -20.625 4.035 1 93.69 86 LYS A CA 1
ATOM 676 C C . LYS A 1 86 ? -5.199 -19.719 5.25 1 93.69 86 LYS A C 1
ATOM 678 O O . LYS A 1 86 ? -5.953 -18.75 5.18 1 93.69 86 LYS A O 1
ATOM 683 N N . LEU A 1 87 ? -4.508 -20.109 6.301 1 92.88 87 LEU A N 1
ATOM 684 C CA . LEU A 1 87 ? -4.633 -19.406 7.566 1 92.88 87 LEU A CA 1
ATOM 685 C C . LEU A 1 87 ? -3.287 -18.828 8.008 1 92.88 87 LEU A C 1
ATOM 687 O O . LEU A 1 87 ? -2.248 -19.188 7.438 1 92.88 87 LEU A O 1
ATOM 691 N N . TYR A 1 88 ? -3.369 -17.969 9.008 1 89.5 88 TYR A N 1
ATOM 692 C CA . TYR A 1 88 ? -2.121 -17.453 9.57 1 89.5 88 TYR A CA 1
ATOM 693 C C . TYR A 1 88 ? -1.294 -18.578 10.172 1 89.5 88 TYR A C 1
ATOM 695 O O . TYR A 1 88 ? -1.844 -19.516 10.766 1 89.5 88 TYR A O 1
ATOM 703 N N . PRO A 1 89 ? 0.013 -18.359 10.023 1 85.5 89 PRO A N 1
ATOM 704 C CA . PRO A 1 89 ? 0.859 -19.359 10.688 1 85.5 89 PRO A CA 1
ATOM 705 C C . PRO A 1 89 ? 0.782 -19.266 12.211 1 85.5 89 PRO A C 1
ATOM 707 O O . PRO A 1 89 ? 0.395 -18.234 12.758 1 85.5 89 PRO A O 1
ATOM 710 N N . PRO A 1 90 ? 1.147 -20.266 12.883 1 81.25 90 PRO A N 1
ATOM 711 C CA . PRO A 1 90 ? 0.994 -20.281 14.344 1 81.25 90 PRO A CA 1
ATOM 712 C C . PRO A 1 90 ? 2.066 -19.469 15.062 1 81.25 90 PRO A C 1
ATOM 714 O O . PRO A 1 90 ? 1.817 -18.938 16.141 1 81.25 90 PRO A O 1
ATOM 717 N N . GLY A 1 91 ? 3.242 -19.359 14.5 1 79.12 91 GLY A N 1
ATOM 718 C CA . GLY A 1 91 ? 4.336 -18.688 15.172 1 79.12 91 GLY A CA 1
ATOM 719 C C . GLY A 1 91 ? 4.184 -17.172 15.188 1 79.12 91 GLY A C 1
ATOM 720 O O . GLY A 1 91 ? 3.77 -16.578 14.195 1 79.12 91 GLY A O 1
ATOM 721 N N . GLU A 1 92 ? 4.547 -16.594 16.297 1 77.62 92 GLU A N 1
ATOM 722 C CA . GLU A 1 92 ? 4.344 -15.156 16.469 1 77.62 92 GLU A CA 1
ATOM 723 C C . GLU A 1 92 ? 5.223 -14.352 15.523 1 77.62 92 GLU A C 1
ATOM 725 O O . GLU A 1 92 ? 4.766 -13.375 14.922 1 77.62 92 GLU A O 1
ATOM 730 N N . LEU A 1 93 ? 6.414 -14.734 15.461 1 74.06 93 LEU A N 1
ATOM 731 C CA . LEU A 1 93 ? 7.312 -14.031 14.555 1 74.06 93 LEU A CA 1
ATOM 732 C C . LEU A 1 93 ? 6.848 -14.156 13.109 1 74.06 93 LEU A C 1
ATOM 734 O O . LEU A 1 93 ? 6.914 -13.195 12.344 1 74.06 93 LEU A O 1
ATOM 738 N N . HIS A 1 94 ? 6.398 -15.344 12.828 1 80.44 94 HIS A N 1
ATOM 739 C CA . HIS A 1 94 ? 5.871 -15.594 11.492 1 80.44 94 HIS A CA 1
ATOM 740 C C . HIS A 1 94 ? 4.656 -14.719 11.203 1 80.44 94 HIS A C 1
ATOM 742 O O . HIS A 1 94 ? 4.527 -14.164 10.109 1 80.44 94 HIS A O 1
ATOM 748 N N . LYS A 1 95 ? 3.92 -14.602 12.164 1 82.06 95 LYS A N 1
ATOM 749 C CA . LYS A 1 95 ? 2.742 -13.75 12.039 1 82.06 95 LYS A CA 1
ATOM 750 C C . LYS A 1 95 ? 3.141 -12.297 11.797 1 82.06 95 LYS A C 1
ATOM 752 O O . LYS A 1 95 ? 2.525 -11.609 10.984 1 82.06 95 LYS A O 1
ATOM 757 N N . LYS A 1 96 ? 4.133 -11.93 12.508 1 77.38 96 LYS A N 1
ATOM 758 C CA . LYS A 1 96 ? 4.617 -10.562 12.359 1 77.38 96 LYS A CA 1
ATOM 759 C C . LYS A 1 96 ? 5.133 -10.305 10.945 1 77.38 96 LYS A C 1
ATOM 761 O O . LYS A 1 96 ? 4.879 -9.25 10.367 1 77.38 96 LYS A O 1
ATOM 766 N N . LEU A 1 97 ? 5.723 -11.234 10.398 1 78.38 97 LEU A N 1
ATOM 767 C CA . LEU A 1 97 ? 6.266 -11.109 9.055 1 78.38 97 LEU A CA 1
ATOM 768 C C . LEU A 1 97 ? 5.145 -11.086 8.016 1 78.38 97 LEU A C 1
ATOM 770 O O . LEU A 1 97 ? 5.168 -10.281 7.086 1 78.38 97 LEU A O 1
ATOM 774 N N . VAL A 1 98 ? 4.207 -11.953 8.258 1 83.81 98 VAL A N 1
ATOM 775 C CA . VAL A 1 98 ? 3.061 -12.047 7.355 1 83.81 98 VAL A CA 1
ATOM 776 C C . VAL A 1 98 ? 2.295 -10.727 7.355 1 83.81 98 VAL A C 1
ATOM 778 O O . VAL A 1 98 ? 1.859 -10.258 6.301 1 83.81 98 VAL A O 1
ATOM 781 N N . ARG A 1 99 ? 2.25 -10.148 8.43 1 82 99 ARG A N 1
ATOM 782 C CA . ARG A 1 99 ? 1.54 -8.883 8.562 1 82 99 ARG A CA 1
ATOM 783 C C . ARG A 1 99 ? 2.336 -7.742 7.938 1 82 99 ARG A C 1
ATOM 785 O O . ARG A 1 99 ? 1.778 -6.902 7.227 1 82 99 ARG A O 1
ATOM 792 N N . LYS A 1 100 ? 3.51 -7.754 8.234 1 78.44 100 LYS A N 1
ATOM 793 C CA . LYS A 1 100 ? 4.375 -6.699 7.715 1 78.44 100 LYS A CA 1
ATOM 794 C C . LYS A 1 100 ? 4.391 -6.703 6.188 1 78.44 100 LYS A C 1
ATOM 796 O O . LYS A 1 100 ? 4.312 -5.645 5.559 1 78.44 100 LYS A O 1
ATOM 801 N N . MET A 1 101 ? 4.367 -7.883 5.641 1 83 101 MET A N 1
ATOM 802 C CA . MET A 1 101 ? 4.465 -8.016 4.191 1 83 101 MET A CA 1
ATOM 803 C C . MET A 1 101 ? 3.084 -7.973 3.547 1 83 101 MET A C 1
ATOM 805 O O . MET A 1 101 ? 2.967 -7.844 2.328 1 83 101 MET A O 1
ATOM 809 N N . ARG A 1 102 ? 2.072 -8.164 4.277 1 88 102 ARG A N 1
ATOM 810 C CA . ARG A 1 102 ? 0.68 -8.141 3.842 1 88 102 ARG A CA 1
ATOM 811 C C . ARG A 1 102 ? 0.418 -9.203 2.779 1 88 102 ARG A C 1
ATOM 813 O O . ARG A 1 102 ? -0.248 -8.93 1.777 1 88 102 ARG A O 1
ATOM 820 N N . VAL A 1 103 ? 0.948 -10.305 3.018 1 90.31 103 VAL A N 1
ATOM 821 C CA . VAL A 1 103 ? 0.938 -11.336 1.985 1 90.31 103 VAL A CA 1
ATOM 822 C C . VAL A 1 103 ? -0.487 -11.844 1.779 1 90.31 103 VAL A C 1
ATOM 824 O O . VAL A 1 103 ? -0.883 -12.156 0.655 1 90.31 103 VAL A O 1
ATOM 827 N N . PHE A 1 104 ? -1.3 -11.938 2.869 1 92.5 104 PHE A N 1
ATOM 828 C CA . PHE A 1 104 ? -2.678 -12.391 2.73 1 92.5 104 PHE A CA 1
ATOM 829 C C . PHE A 1 104 ? -3.516 -11.359 1.982 1 92.5 104 PHE A C 1
ATOM 831 O O . PHE A 1 104 ? -4.262 -11.711 1.064 1 92.5 104 PHE A O 1
ATOM 838 N N . GLU A 1 105 ? -3.354 -10.156 2.359 1 90.94 105 GLU A N 1
ATOM 839 C CA . GLU A 1 105 ? -4.102 -9.078 1.71 1 90.94 105 GLU A CA 1
ATOM 840 C C . GLU A 1 105 ? -3.789 -9.016 0.217 1 90.94 105 GLU A C 1
ATOM 842 O O . GLU A 1 105 ? -4.684 -8.797 -0.601 1 90.94 105 GLU A O 1
ATOM 847 N N . ARG A 1 106 ? -2.6 -9.234 -0.122 1 94.38 106 ARG A N 1
ATOM 848 C CA . ARG A 1 106 ? -2.164 -9.203 -1.515 1 94.38 106 ARG A CA 1
ATOM 849 C C . ARG A 1 106 ? -2.775 -10.352 -2.305 1 94.38 106 ARG A C 1
ATOM 851 O O . ARG A 1 106 ? -3.311 -10.148 -3.398 1 94.38 106 ARG A O 1
ATOM 858 N N . GLU A 1 107 ? -2.654 -11.484 -1.696 1 96.31 107 GLU A N 1
ATOM 859 C CA . GLU A 1 107 ? -3.197 -12.648 -2.385 1 96.31 107 GLU A CA 1
ATOM 860 C C . GLU A 1 107 ? -4.715 -12.547 -2.531 1 96.31 107 GLU A C 1
ATOM 862 O O . GLU A 1 107 ? -5.262 -12.875 -3.584 1 96.31 107 GLU A O 1
ATOM 867 N N . ILE A 1 108 ? -5.34 -12.102 -1.507 1 95 108 ILE A N 1
ATOM 868 C CA . ILE A 1 108 ? -6.781 -11.883 -1.551 1 95 108 ILE A CA 1
ATOM 869 C C . ILE A 1 108 ? -7.113 -10.859 -2.635 1 95 108 ILE A C 1
ATOM 871 O O . ILE A 1 108 ? -8.055 -11.055 -3.414 1 95 108 ILE A O 1
ATOM 875 N N . HIS A 1 109 ? -6.371 -9.844 -2.707 1 95.81 109 HIS A N 1
ATOM 876 C CA . HIS A 1 109 ? -6.602 -8.812 -3.715 1 95.81 109 HIS A CA 1
ATOM 877 C C . HIS A 1 109 ? -6.516 -9.391 -5.125 1 95.81 109 HIS A C 1
ATOM 879 O O . HIS A 1 109 ? -7.352 -9.094 -5.977 1 95.81 109 HIS A O 1
ATOM 885 N N . VAL A 1 110 ? -5.547 -10.195 -5.359 1 97.94 110 VAL A N 1
ATOM 886 C CA . VAL A 1 110 ? -5.371 -10.75 -6.695 1 97.94 110 VAL A CA 1
ATOM 887 C C . VAL A 1 110 ? -6.531 -11.688 -7.023 1 97.94 110 VAL A C 1
ATOM 889 O O . VAL A 1 110 ? -7.168 -11.555 -8.07 1 97.94 110 VAL A O 1
ATOM 892 N N . LEU A 1 111 ? -6.816 -12.57 -6.109 1 97.44 111 LEU A N 1
ATOM 893 C CA . LEU A 1 111 ? -7.781 -13.625 -6.387 1 97.44 111 LEU A CA 1
ATOM 894 C C . LEU A 1 111 ? -9.203 -13.062 -6.457 1 97.44 111 LEU A C 1
ATOM 896 O O . LEU A 1 111 ? -10.055 -13.617 -7.148 1 97.44 111 LEU A O 1
ATOM 900 N N . HIS A 1 112 ? -9.367 -12.008 -5.812 1 96 112 HIS A N 1
ATOM 901 C CA . HIS A 1 112 ? -10.719 -11.453 -5.773 1 96 112 HIS A CA 1
ATOM 902 C C . HIS A 1 112 ? -10.812 -10.188 -6.609 1 96 112 HIS A C 1
ATOM 904 O O . HIS A 1 112 ? -11.312 -10.219 -7.738 1 96 112 HIS A O 1
ATOM 910 N N . ASP A 1 113 ? -10.188 -9.102 -6.176 1 94.56 113 ASP A N 1
ATOM 911 C CA . ASP A 1 113 ? -10.367 -7.781 -6.773 1 94.56 113 ASP A CA 1
ATOM 912 C C . ASP A 1 113 ? -9.766 -7.734 -8.18 1 94.56 113 ASP A C 1
ATOM 914 O O . ASP A 1 113 ? -10.422 -7.281 -9.117 1 94.56 113 ASP A O 1
ATOM 918 N N . TYR A 1 114 ? -8.602 -8.156 -8.336 1 97.88 114 TYR A N 1
ATOM 919 C CA . TYR A 1 114 ? -7.902 -8.086 -9.609 1 97.88 114 TYR A CA 1
ATOM 920 C C . TYR A 1 114 ? -8.555 -9.008 -10.641 1 97.88 114 TYR A C 1
ATOM 922 O O . TYR A 1 114 ? -8.734 -8.617 -11.797 1 97.88 114 TYR A O 1
ATOM 930 N N . THR A 1 115 ? -8.812 -10.219 -10.203 1 97.88 115 THR A N 1
ATOM 931 C CA . THR A 1 115 ? -9.461 -11.148 -11.117 1 97.88 115 THR A CA 1
ATOM 932 C C . THR A 1 115 ? -10.789 -10.586 -11.617 1 97.88 115 THR A C 1
ATOM 934 O O . THR A 1 115 ? -11.07 -10.633 -12.82 1 97.88 115 THR A O 1
ATOM 937 N N . ASN A 1 116 ? -11.578 -10.039 -10.727 1 96.12 116 ASN A N 1
ATOM 938 C CA . ASN A 1 116 ? -12.828 -9.414 -11.148 1 96.12 116 ASN A CA 1
ATOM 939 C C . ASN A 1 116 ? -12.586 -8.25 -12.094 1 96.12 116 ASN A C 1
ATOM 941 O O . ASN A 1 116 ? -13.312 -8.07 -13.07 1 96.12 116 ASN A O 1
ATOM 945 N N . LEU A 1 117 ? -11.617 -7.504 -11.812 1 97.06 117 LEU A N 1
ATOM 946 C CA . LEU A 1 117 ? -11.258 -6.344 -12.625 1 97.06 117 LEU A CA 1
ATOM 947 C C . LEU A 1 117 ? -10.922 -6.762 -14.047 1 97.06 117 LEU A C 1
ATOM 949 O O . LEU A 1 117 ? -11.398 -6.152 -15.008 1 97.06 117 LEU A O 1
ATOM 953 N N . VAL A 1 118 ? -10.086 -7.777 -14.211 1 98 118 VAL A N 1
ATOM 954 C CA . VAL A 1 118 ? -9.641 -8.164 -15.547 1 98 118 VAL A CA 1
ATOM 955 C C . VAL A 1 118 ? -10.812 -8.766 -16.328 1 98 118 VAL A C 1
ATOM 957 O O . VAL A 1 118 ? -10.906 -8.594 -17.547 1 98 118 VAL A O 1
ATOM 960 N N . LEU A 1 119 ? -11.672 -9.438 -15.633 1 97.75 119 LEU A N 1
ATOM 961 C CA . LEU A 1 119 ? -12.836 -10.008 -16.297 1 97.75 119 LEU A CA 1
ATOM 962 C C . LEU A 1 119 ? -13.812 -8.914 -16.719 1 97.75 119 LEU A C 1
ATOM 964 O O . LEU A 1 119 ? -14.336 -8.938 -17.828 1 97.75 119 LEU A O 1
ATOM 968 N N . GLU A 1 120 ? -14.008 -7.965 -15.852 1 96.69 120 GLU A N 1
ATOM 969 C CA . GLU A 1 120 ? -14.938 -6.867 -16.094 1 96.69 120 GLU A CA 1
ATOM 970 C C . GLU A 1 120 ? -14.523 -6.051 -17.312 1 96.69 120 GLU A C 1
ATOM 972 O O . GLU A 1 120 ? -15.375 -5.523 -18.031 1 96.69 120 GLU A O 1
ATOM 977 N N . GLN A 1 121 ? -13.305 -5.949 -17.609 1 97.38 121 GLN A N 1
ATOM 978 C CA . GLN A 1 121 ? -12.797 -5.062 -18.656 1 97.38 121 GLN A CA 1
ATOM 979 C C . GLN A 1 121 ? -12.797 -5.75 -20.016 1 97.38 121 GLN A C 1
ATOM 981 O O . GLN A 1 121 ? -12.516 -5.121 -21.031 1 97.38 121 GLN A O 1
ATOM 986 N N . GLN A 1 122 ? -13.117 -7.047 -19.984 1 97.81 122 GLN A N 1
ATOM 987 C CA . GLN A 1 122 ? -13.203 -7.758 -21.25 1 97.81 122 GLN A CA 1
ATOM 988 C C . GLN A 1 122 ? -14.539 -7.492 -21.938 1 97.81 122 GLN A C 1
ATOM 990 O O . GLN A 1 122 ? -15.602 -7.598 -21.312 1 97.81 122 GLN A O 1
ATOM 995 N N . VAL A 1 123 ? -14.484 -7.199 -23.234 1 97.38 123 VAL A N 1
ATOM 996 C CA . VAL A 1 123 ? -15.695 -6.844 -23.969 1 97.38 123 VAL A CA 1
ATOM 997 C C . VAL A 1 123 ? -16.188 -8.055 -24.766 1 97.38 123 VAL A C 1
ATOM 999 O O . VAL A 1 123 ? -17.25 -8 -25.391 1 97.38 123 VAL A O 1
ATOM 1002 N N . VAL A 1 124 ? -15.445 -9.094 -24.703 1 95.69 124 VAL A N 1
ATOM 1003 C CA . VAL A 1 124 ? -15.789 -10.281 -25.469 1 95.69 124 VAL A CA 1
ATOM 1004 C C . VAL A 1 124 ? -16.25 -11.398 -24.531 1 95.69 124 VAL A C 1
ATOM 1006 O O . VAL A 1 124 ? -15.961 -11.359 -23.328 1 95.69 124 VAL A O 1
ATOM 1009 N N . GLU A 1 125 ? -17.047 -12.273 -25.172 1 95.5 125 GLU A N 1
ATOM 1010 C CA . GLU A 1 125 ? -17.438 -13.508 -24.516 1 95.5 125 GLU A CA 1
ATOM 1011 C C . GLU A 1 125 ? -17.047 -14.734 -25.328 1 95.5 125 GLU A C 1
ATOM 1013 O O . GLU A 1 125 ? -17.062 -14.703 -26.562 1 95.5 125 GLU A O 1
ATOM 1018 N N . PRO A 1 126 ? -16.688 -15.859 -24.688 1 96.44 126 PRO A N 1
ATOM 1019 C CA . PRO A 1 126 ? -16.531 -16.016 -23.234 1 96.44 126 PRO A CA 1
ATOM 1020 C C . PRO A 1 126 ? -15.305 -15.289 -22.688 1 96.44 126 PRO A C 1
ATOM 1022 O O . PRO A 1 126 ? -14.32 -15.117 -23.406 1 96.44 126 PRO A O 1
ATOM 1025 N N . LYS A 1 127 ? -15.32 -14.992 -21.453 1 97.75 127 LYS A N 1
ATOM 1026 C CA . LYS A 1 127 ? -14.203 -14.305 -20.797 1 97.75 127 LYS A CA 1
ATOM 1027 C C . LYS A 1 127 ? -12.992 -15.227 -20.688 1 97.75 127 LYS A C 1
ATOM 1029 O O . LYS A 1 127 ? -13.133 -16.438 -20.453 1 97.75 127 LYS A O 1
ATOM 1034 N N . ILE A 1 128 ? -11.883 -14.641 -20.828 1 97.94 128 ILE A N 1
ATOM 1035 C CA . ILE A 1 128 ? -10.625 -15.352 -20.625 1 97.94 128 ILE A CA 1
ATOM 1036 C C . ILE A 1 128 ? -10.133 -15.125 -19.188 1 97.94 128 ILE A C 1
ATOM 1038 O O . ILE A 1 128 ? -9.906 -13.984 -18.781 1 97.94 128 ILE A O 1
ATOM 1042 N N . ARG A 1 129 ? -9.977 -16.188 -18.469 1 97.25 129 ARG A N 1
ATOM 1043 C CA . ARG A 1 129 ? -9.594 -16.125 -17.062 1 97.25 129 ARG A CA 1
ATOM 1044 C C . ARG A 1 129 ? -8.148 -16.547 -16.859 1 97.25 129 ARG A C 1
ATOM 1046 O O . ARG A 1 129 ? -7.691 -17.516 -17.484 1 97.25 129 ARG A O 1
ATOM 1053 N N . PRO A 1 130 ? -7.422 -15.828 -15.992 1 97.75 130 PRO A N 1
ATOM 1054 C CA . PRO A 1 130 ? -6.129 -16.375 -15.578 1 97.75 130 PRO A CA 1
ATOM 1055 C C . PRO A 1 130 ? -6.258 -17.734 -14.898 1 97.75 130 PRO A C 1
ATOM 1057 O O . PRO A 1 130 ? -7.312 -18.062 -14.344 1 97.75 130 PRO A O 1
ATOM 1060 N N . SER A 1 131 ? -5.25 -18.453 -14.906 1 97.75 131 SER A N 1
ATOM 1061 C CA . SER A 1 131 ? -5.25 -19.828 -14.422 1 97.75 131 SER A CA 1
ATOM 1062 C C . SER A 1 131 ? -5.059 -19.875 -12.906 1 97.75 131 SER A C 1
ATOM 1064 O O . SER A 1 131 ? -4.199 -20.609 -12.406 1 97.75 131 SER A O 1
ATOM 1066 N N . PHE A 1 132 ? -5.891 -19.219 -12.18 1 97.81 132 PHE A N 1
ATOM 1067 C CA . PHE A 1 132 ? -5.852 -19.219 -10.727 1 97.81 132 PHE A CA 1
ATOM 1068 C C . PHE A 1 132 ? -6.855 -20.203 -10.156 1 97.81 132 PHE A C 1
ATOM 1070 O O . PHE A 1 132 ? -7.797 -20.609 -10.844 1 97.81 132 PHE A O 1
ATOM 1077 N N . ALA A 1 133 ? -6.617 -20.609 -8.938 1 95.94 133 ALA A N 1
ATOM 1078 C CA . ALA A 1 133 ? -7.625 -21.375 -8.219 1 95.94 133 ALA A CA 1
ATOM 1079 C C . ALA A 1 133 ? -8.859 -20.531 -7.93 1 95.94 133 ALA A C 1
ATOM 1081 O O . ALA A 1 133 ? -8.758 -19.312 -7.754 1 95.94 133 ALA A O 1
ATOM 1082 N N . LYS A 1 134 ? -9.938 -21.156 -7.863 1 95.12 134 LYS A N 1
ATOM 1083 C CA . LYS A 1 134 ? -11.172 -20.469 -7.512 1 95.12 134 LYS A CA 1
ATOM 1084 C C . LYS A 1 134 ? -11.172 -20.047 -6.043 1 95.12 134 LYS A C 1
ATOM 1086 O O . LYS A 1 134 ? -10.852 -20.859 -5.168 1 95.12 134 LYS A O 1
ATOM 1091 N N . LEU A 1 135 ? -11.5 -18.844 -5.801 1 96.44 135 LEU A N 1
ATOM 1092 C CA . LEU A 1 135 ? -11.648 -18.328 -4.441 1 96.44 135 LEU A CA 1
ATOM 1093 C C . LEU A 1 135 ? -13.094 -18.469 -3.975 1 96.44 135 LEU A C 1
ATOM 1095 O O . LEU A 1 135 ? -14.008 -17.953 -4.625 1 96.44 135 LEU A O 1
ATOM 1099 N N . PHE A 1 136 ? -13.328 -19.109 -2.857 1 95.19 136 PHE A N 1
ATOM 1100 C CA . PHE A 1 136 ? -14.664 -19.281 -2.307 1 95.19 136 PHE A CA 1
ATOM 1101 C C . PHE A 1 136 ? -14.977 -18.188 -1.283 1 95.19 136 PHE A C 1
ATOM 1103 O O . PHE A 1 136 ? -16.125 -17.75 -1.156 1 95.19 136 PHE A O 1
ATOM 1110 N N . PHE A 1 137 ? -13.93 -17.891 -0.556 1 95.31 137 PHE A N 1
ATOM 1111 C CA . PHE A 1 137 ? -14.172 -17.031 0.598 1 95.31 137 PHE A CA 1
ATOM 1112 C C . PHE A 1 137 ? -12.891 -16.344 1.04 1 95.31 137 PHE A C 1
ATOM 1114 O O . PHE A 1 137 ? -11.797 -16.875 0.846 1 95.31 137 PHE A O 1
ATOM 1121 N N . GLN A 1 138 ? -12.961 -15.164 1.512 1 94.62 138 GLN A N 1
ATOM 1122 C CA . GLN A 1 138 ? -11.844 -14.43 2.094 1 94.62 138 GLN A CA 1
ATOM 1123 C C . GLN A 1 138 ? -12.312 -13.523 3.229 1 94.62 138 GLN A C 1
ATOM 1125 O O . GLN A 1 138 ? -13.461 -13.078 3.24 1 94.62 138 GLN A O 1
ATOM 1130 N N . GLU A 1 139 ? -11.438 -13.266 4.148 1 88.81 139 GLU A N 1
ATOM 1131 C CA . GLU A 1 139 ? -11.68 -12.328 5.238 1 88.81 139 GLU A CA 1
ATOM 1132 C C . GLU A 1 139 ? -10.383 -11.68 5.707 1 88.81 139 GLU A C 1
ATOM 1134 O O . GLU A 1 139 ? -9.359 -12.352 5.832 1 88.81 139 GLU A O 1
ATOM 1139 N N . ILE A 1 140 ? -10.492 -10.398 5.871 1 85.44 140 ILE A N 1
ATOM 1140 C CA . ILE A 1 140 ? -9.375 -9.641 6.422 1 85.44 140 ILE A CA 1
ATOM 1141 C C . ILE A 1 140 ? -9.758 -9.047 7.773 1 85.44 140 ILE A C 1
ATOM 1143 O O . ILE A 1 140 ? -10.695 -8.242 7.859 1 85.44 140 ILE A O 1
ATOM 1147 N N . GLY A 1 141 ? -9.078 -9.43 8.789 1 78.44 141 GLY A N 1
ATOM 1148 C CA . GLY A 1 141 ? -9.359 -8.93 10.125 1 78.44 141 GLY A CA 1
ATOM 1149 C C . GLY A 1 141 ? -8.188 -8.188 10.742 1 78.44 141 GLY A C 1
ATOM 1150 O O . GLY A 1 141 ? -7.199 -7.902 10.062 1 78.44 141 GLY A O 1
ATOM 1151 N N . LEU A 1 142 ? -8.367 -7.84 12 1 72.31 142 LEU A N 1
ATOM 1152 C CA . LEU A 1 142 ? -7.336 -7.113 12.727 1 72.31 142 LEU A CA 1
ATOM 1153 C C . LEU A 1 142 ? -6.18 -8.031 13.094 1 72.31 142 LEU A C 1
ATOM 1155 O O . LEU A 1 142 ? -5.016 -7.629 13.031 1 72.31 142 LEU A O 1
ATOM 1159 N N . GLU A 1 143 ? -6.578 -9.219 13.391 1 73.94 143 GLU A N 1
ATOM 1160 C CA . GLU A 1 143 ? -5.551 -10.102 13.938 1 73.94 143 GLU A CA 1
ATOM 1161 C C . GLU A 1 143 ? -5.172 -11.195 12.945 1 73.94 143 GLU A C 1
ATOM 1163 O O . GLU A 1 143 ? -4.098 -11.781 13.039 1 73.94 143 GLU A O 1
ATOM 1168 N N . ALA A 1 144 ? -6.176 -11.422 12.156 1 83.19 144 ALA A N 1
ATOM 1169 C CA . ALA A 1 144 ? -5.914 -12.508 11.211 1 83.19 144 ALA A CA 1
ATOM 1170 C C . ALA A 1 144 ? -6.688 -12.305 9.914 1 83.19 144 ALA A C 1
ATOM 1172 O O . ALA A 1 144 ? -7.668 -11.555 9.875 1 83.19 144 ALA A O 1
ATOM 1173 N N . SER A 1 145 ? -6.203 -12.922 8.906 1 89.69 145 SER A N 1
ATOM 1174 C CA . SER A 1 145 ? -6.871 -13.023 7.617 1 89.69 145 SER A CA 1
ATOM 1175 C C . SER A 1 145 ? -6.883 -14.461 7.105 1 89.69 145 SER A C 1
ATOM 1177 O O . SER A 1 145 ? -6.059 -15.281 7.523 1 89.69 145 SER A O 1
ATOM 1179 N N . CYS A 1 146 ? -7.848 -14.711 6.273 1 93.69 146 CYS A N 1
ATOM 1180 C CA . CYS A 1 146 ? -7.887 -16.047 5.691 1 93.69 146 CYS A CA 1
ATOM 1181 C C . CYS A 1 146 ? -8.453 -16.016 4.277 1 93.69 146 CYS A C 1
ATOM 1183 O O . CYS A 1 146 ? -9.141 -15.062 3.906 1 93.69 146 CYS A O 1
ATOM 1185 N N . LEU A 1 147 ? -8.086 -16.969 3.512 1 95.81 147 LEU A N 1
ATOM 1186 C CA . LEU A 1 147 ? -8.727 -17.219 2.227 1 95.81 147 LEU A CA 1
ATOM 1187 C C . LEU A 1 147 ? -9.023 -18.703 2.049 1 95.81 147 LEU A C 1
ATOM 1189 O O . LEU A 1 147 ? -8.258 -19.547 2.52 1 95.81 147 LEU A O 1
ATOM 1193 N N . VAL A 1 148 ? -10.125 -18.984 1.456 1 96.5 148 VAL A N 1
ATOM 1194 C CA . VAL A 1 148 ? -10.562 -20.359 1.184 1 96.5 148 VAL A CA 1
ATOM 1195 C C . VAL A 1 148 ? -10.734 -20.547 -0.321 1 96.5 148 VAL A C 1
ATOM 1197 O O . VAL A 1 148 ? -11.523 -19.844 -0.96 1 96.5 148 VAL A O 1
ATOM 1200 N N . MET A 1 149 ? -9.992 -21.547 -0.83 1 96.56 149 MET A N 1
ATOM 1201 C CA . MET A 1 149 ? -9.977 -21.797 -2.268 1 96.56 149 MET A CA 1
ATOM 1202 C C . MET A 1 149 ? -10.398 -23.234 -2.564 1 96.56 149 MET A C 1
ATOM 1204 O O . MET A 1 149 ? -10.594 -24.031 -1.646 1 96.56 149 MET A O 1
ATOM 1208 N N . GLU A 1 150 ? -10.586 -23.469 -3.789 1 95.62 150 GLU A N 1
ATOM 1209 C CA . GLU A 1 150 ? -10.844 -24.844 -4.195 1 95.62 150 GLU A CA 1
ATOM 1210 C C . GLU A 1 150 ? -9.641 -25.75 -3.93 1 95.62 150 GLU A C 1
ATOM 1212 O O . GLU A 1 150 ? -8.492 -25.328 -4.113 1 95.62 150 GLU A O 1
ATOM 1217 N N . ASP A 1 151 ? -9.891 -26.875 -3.512 1 95.06 151 ASP A N 1
ATOM 1218 C CA . ASP A 1 151 ? -8.828 -27.859 -3.35 1 95.06 151 ASP A CA 1
ATOM 1219 C C . ASP A 1 151 ? -8.461 -28.5 -4.691 1 95.06 151 ASP A C 1
ATOM 1221 O O . ASP A 1 151 ? -9.109 -29.438 -5.137 1 95.06 151 ASP A O 1
ATOM 1225 N N . LEU A 1 152 ? -7.375 -28.156 -5.203 1 95.38 152 LEU A N 1
ATOM 1226 C CA . LEU A 1 152 ? -6.969 -28.562 -6.547 1 95.38 152 LEU A CA 1
ATOM 1227 C C . LEU A 1 152 ? -6.574 -30.031 -6.57 1 95.38 152 LEU A C 1
ATOM 1229 O O . LEU A 1 152 ? -6.727 -30.703 -7.59 1 95.38 152 LEU A O 1
ATOM 1233 N N . LYS A 1 153 ? -6.094 -30.5 -5.473 1 92.94 153 LYS A N 1
ATOM 1234 C CA . LYS A 1 153 ? -5.723 -31.906 -5.422 1 92.94 153 LYS A CA 1
ATOM 1235 C C . LYS A 1 153 ? -6.938 -32.812 -5.637 1 92.94 153 LYS A C 1
ATOM 1237 O O . LYS A 1 153 ? -6.844 -33.844 -6.297 1 92.94 153 LYS A O 1
ATOM 1242 N N . GLU A 1 154 ? -7.969 -32.406 -5.098 1 92.25 154 GLU A N 1
ATOM 1243 C CA . GLU A 1 154 ? -9.195 -33.188 -5.184 1 92.25 154 GLU A CA 1
ATOM 1244 C C . GLU A 1 154 ? -9.703 -33.281 -6.621 1 92.25 154 GLU A C 1
ATOM 1246 O O . GLU A 1 154 ? -10.422 -34.188 -6.98 1 92.25 154 GLU A O 1
ATOM 1251 N N . ILE A 1 155 ? -9.336 -32.281 -7.383 1 92.75 155 ILE A N 1
ATOM 1252 C CA . ILE A 1 155 ? -9.828 -32.281 -8.758 1 92.75 155 ILE A CA 1
ATOM 1253 C C . ILE A 1 155 ? -8.703 -32.688 -9.703 1 92.75 155 ILE A C 1
ATOM 1255 O O . ILE A 1 155 ? -8.727 -32.344 -10.891 1 92.75 155 ILE A O 1
ATOM 1259 N N . GLY A 1 156 ? -7.637 -33.25 -9.141 1 93.44 156 GLY A N 1
ATOM 1260 C CA . GLY A 1 156 ? -6.684 -34 -9.945 1 93.44 156 GLY A CA 1
ATOM 1261 C C . GLY A 1 156 ? -5.406 -33.219 -10.219 1 93.44 156 GLY A C 1
ATOM 1262 O O . GLY A 1 156 ? -4.57 -33.656 -11.016 1 93.44 156 GLY A O 1
ATOM 1263 N N . PHE A 1 157 ? -5.23 -32.125 -9.664 1 96.56 157 PHE A N 1
ATOM 1264 C CA . PHE A 1 157 ? -3.994 -31.391 -9.875 1 96.56 157 PHE A CA 1
ATOM 1265 C C . PHE A 1 157 ? -2.912 -31.844 -8.906 1 96.56 157 PHE A C 1
ATOM 1267 O O . PHE A 1 157 ? -3.203 -32.188 -7.762 1 96.56 157 PHE A O 1
ATOM 1274 N N . ARG A 1 158 ? -1.726 -31.828 -9.336 1 94.5 158 ARG A N 1
ATOM 1275 C CA . ARG A 1 158 ? -0.571 -32.125 -8.5 1 94.5 158 ARG A CA 1
ATOM 1276 C C . ARG A 1 158 ? 0.653 -31.344 -8.938 1 94.5 158 ARG A C 1
ATOM 1278 O O . ARG A 1 158 ? 0.688 -30.797 -10.047 1 94.5 158 ARG A O 1
ATOM 1285 N N . MET A 1 159 ? 1.572 -31.312 -8.047 1 91.5 159 MET A N 1
ATOM 1286 C CA . MET A 1 159 ? 2.807 -30.578 -8.336 1 91.5 159 MET A CA 1
ATOM 1287 C C . MET A 1 159 ? 3.77 -31.438 -9.148 1 91.5 159 MET A C 1
ATOM 1289 O O . MET A 1 159 ? 3.791 -32.656 -9.008 1 91.5 159 MET A O 1
ATOM 1293 N N . ASN A 1 160 ? 4.477 -30.75 -9.969 1 92.5 160 ASN A N 1
ATOM 1294 C CA . ASN A 1 160 ? 5.602 -31.391 -10.648 1 92.5 160 ASN A CA 1
ATOM 1295 C C . ASN A 1 160 ? 6.801 -31.547 -9.719 1 92.5 160 ASN A C 1
ATOM 1297 O O . ASN A 1 160 ? 6.914 -30.844 -8.719 1 92.5 160 ASN A O 1
ATOM 1301 N N . ASP A 1 161 ? 7.641 -32.562 -9.969 1 86.12 161 ASP A N 1
ATOM 1302 C CA . ASP A 1 161 ? 8.852 -32.781 -9.18 1 86.12 161 ASP A CA 1
ATOM 1303 C C . ASP A 1 161 ? 9.852 -31.641 -9.406 1 86.12 161 ASP A C 1
ATOM 1305 O O . ASP A 1 161 ? 10.469 -31.562 -10.469 1 86.12 161 ASP A O 1
ATOM 1309 N N . LYS A 1 162 ? 10.031 -30.859 -8.438 1 82.69 162 LYS A N 1
ATOM 1310 C CA . LYS A 1 162 ? 10.867 -29.672 -8.562 1 82.69 162 LYS A CA 1
ATOM 1311 C C . LYS A 1 162 ? 12.328 -30.047 -8.805 1 82.69 162 LYS A C 1
ATOM 1313 O O . LYS A 1 162 ? 13.086 -29.266 -9.375 1 82.69 162 LYS A O 1
ATOM 1318 N N . ARG A 1 163 ? 12.758 -31.156 -8.406 1 76.5 163 ARG A N 1
ATOM 1319 C CA . ARG A 1 163 ? 14.148 -31.562 -8.562 1 76.5 163 ARG A CA 1
ATOM 1320 C C . ARG A 1 163 ? 14.445 -31.938 -10.016 1 76.5 163 ARG A C 1
ATOM 1322 O O . ARG A 1 163 ? 15.562 -31.766 -10.492 1 76.5 163 ARG A O 1
ATOM 1329 N N . LEU A 1 164 ? 13.414 -32.469 -10.602 1 78.75 164 LEU A N 1
ATOM 1330 C CA . LEU A 1 164 ? 13.578 -32.844 -12 1 78.75 164 LEU A CA 1
ATOM 1331 C C . LEU A 1 164 ? 13.43 -31.625 -12.906 1 78.75 164 LEU A C 1
ATOM 1333 O O . LEU A 1 164 ? 13.961 -31.609 -14.023 1 78.75 164 LEU A O 1
ATOM 1337 N N . GLY A 1 165 ? 12.789 -30.656 -12.43 1 86.19 165 GLY A N 1
ATOM 1338 C CA . GLY A 1 165 ? 12.492 -29.484 -13.258 1 86.19 165 GLY A CA 1
ATOM 1339 C C . GLY A 1 165 ? 11.359 -29.719 -14.234 1 86.19 165 GLY A C 1
ATOM 1340 O O . GLY A 1 165 ? 10.828 -30.828 -14.32 1 86.19 165 GLY A O 1
ATOM 1341 N N . MET A 1 166 ? 11.078 -28.766 -15.016 1 92.69 166 MET A N 1
ATOM 1342 C CA . MET A 1 166 ? 9.977 -28.844 -15.977 1 92.69 166 MET A CA 1
ATOM 1343 C C . MET A 1 166 ? 10.469 -29.344 -17.328 1 92.69 166 MET A C 1
ATOM 1345 O O . MET A 1 166 ? 11.414 -28.781 -17.906 1 92.69 166 MET A O 1
ATOM 1349 N N . ASP A 1 167 ? 9.859 -30.422 -17.75 1 91.31 167 ASP A N 1
ATOM 1350 C CA . ASP A 1 167 ? 10.094 -30.766 -19.141 1 91.31 167 ASP A CA 1
ATOM 1351 C C . ASP A 1 167 ? 9.383 -29.812 -20.078 1 91.31 167 ASP A C 1
ATOM 1353 O O . ASP A 1 167 ? 8.781 -28.828 -19.641 1 91.31 167 ASP A O 1
ATOM 1357 N N . LEU A 1 168 ? 9.477 -30.016 -21.359 1 93.5 168 LEU A N 1
ATOM 1358 C CA . LEU A 1 168 ? 8.961 -29.062 -22.344 1 93.5 168 LEU A CA 1
ATOM 1359 C C . LEU A 1 168 ? 7.453 -28.891 -22.203 1 93.5 168 LEU A C 1
ATOM 1361 O O . LEU A 1 168 ? 6.938 -27.781 -22.328 1 93.5 168 LEU A O 1
ATOM 1365 N N . ALA A 1 169 ? 6.707 -29.969 -21.953 1 94.44 169 ALA A N 1
ATOM 1366 C CA . ALA A 1 169 ? 5.254 -29.906 -21.844 1 94.44 169 ALA A CA 1
ATOM 1367 C C . ALA A 1 169 ? 4.832 -29.062 -20.641 1 94.44 169 ALA A C 1
ATOM 1369 O O . ALA A 1 169 ? 3.951 -28.203 -20.766 1 94.44 169 ALA A O 1
ATOM 1370 N N . HIS A 1 170 ? 5.488 -29.328 -19.5 1 97.19 170 HIS A N 1
ATOM 1371 C CA . HIS A 1 170 ? 5.207 -28.531 -18.312 1 97.19 170 HIS A CA 1
ATOM 1372 C C . HIS A 1 170 ? 5.551 -27.062 -18.531 1 97.19 170 HIS A C 1
ATOM 1374 O O . HIS A 1 170 ? 4.75 -26.172 -18.219 1 97.19 170 HIS A O 1
ATOM 1380 N N . ALA A 1 171 ? 6.723 -26.797 -19.062 1 96.62 171 ALA A N 1
ATOM 1381 C CA . ALA A 1 171 ? 7.188 -25.438 -19.297 1 96.62 171 ALA A CA 1
ATOM 1382 C C . ALA A 1 171 ? 6.246 -24.688 -20.234 1 96.62 171 ALA A C 1
ATOM 1384 O O . ALA A 1 171 ? 5.934 -23.516 -20.016 1 96.62 171 ALA A O 1
ATOM 1385 N N . THR A 1 172 ? 5.812 -25.391 -21.234 1 96.69 172 THR A N 1
ATOM 1386 C CA . THR A 1 172 ? 4.918 -24.781 -22.203 1 96.69 172 THR A CA 1
ATOM 1387 C C . THR A 1 172 ? 3.611 -24.344 -21.562 1 96.69 172 THR A C 1
ATOM 1389 O O . THR A 1 172 ? 3.117 -23.25 -21.812 1 96.69 172 THR A O 1
ATOM 1392 N N . LEU A 1 173 ? 3.051 -25.172 -20.719 1 98.06 173 LEU A N 1
ATOM 1393 C CA . LEU A 1 173 ? 1.813 -24.828 -20.016 1 98.06 173 LEU A CA 1
ATOM 1394 C C . LEU A 1 173 ? 2.014 -23.625 -19.109 1 98.06 173 LEU A C 1
ATOM 1396 O O . LEU A 1 173 ? 1.165 -22.719 -19.062 1 98.06 173 LEU A O 1
ATOM 1400 N N . CYS A 1 174 ? 3.125 -23.594 -18.438 1 98.31 174 CYS A N 1
ATOM 1401 C CA . CYS A 1 174 ? 3.406 -22.484 -17.531 1 98.31 174 CYS A CA 1
ATOM 1402 C C . CYS A 1 174 ? 3.602 -21.188 -18.312 1 98.31 174 CYS A C 1
ATOM 1404 O O . CYS A 1 174 ? 3.066 -20.141 -17.922 1 98.31 174 CYS A O 1
ATOM 1406 N N . VAL A 1 175 ? 4.332 -21.25 -19.359 1 98 175 VAL A N 1
ATOM 1407 C CA . VAL A 1 175 ? 4.613 -20.094 -20.203 1 98 175 VAL A CA 1
ATOM 1408 C C . VAL A 1 175 ? 3.305 -19.531 -20.766 1 98 175 VAL A C 1
ATOM 1410 O O . VAL A 1 175 ? 3.082 -18.312 -20.734 1 98 175 VAL A O 1
ATOM 1413 N N . ARG A 1 176 ? 2.453 -20.406 -21.203 1 98.38 176 ARG A N 1
ATOM 1414 C CA . ARG A 1 176 ? 1.163 -19.969 -21.734 1 98.38 176 ARG A CA 1
ATOM 1415 C C . ARG A 1 176 ? 0.304 -19.344 -20.641 1 98.38 176 ARG A C 1
ATOM 1417 O O . ARG A 1 176 ? -0.335 -18.312 -20.875 1 98.38 176 ARG A O 1
ATOM 1424 N N . ALA A 1 177 ? 0.289 -19.984 -19.516 1 98.69 177 ALA A N 1
ATOM 1425 C CA . ALA A 1 177 ? -0.525 -19.469 -18.422 1 98.69 177 ALA A CA 1
ATOM 1426 C C . ALA A 1 177 ? -0.069 -18.078 -18 1 98.69 177 ALA A C 1
ATOM 1428 O O . ALA A 1 177 ? -0.894 -17.203 -17.75 1 98.69 177 ALA A O 1
ATOM 1429 N N . GLU A 1 178 ? 1.235 -17.875 -17.906 1 98.62 178 GLU A N 1
ATOM 1430 C CA . GLU A 1 178 ? 1.773 -16.578 -17.547 1 98.62 178 GLU A CA 1
ATOM 1431 C C . GLU A 1 178 ? 1.483 -15.531 -18.625 1 98.62 178 GLU A C 1
ATOM 1433 O O . GLU A 1 178 ? 1.232 -14.367 -18.328 1 98.62 178 GLU A O 1
ATOM 1438 N N . ALA A 1 179 ? 1.542 -15.953 -19.844 1 98.75 179 ALA A N 1
ATOM 1439 C CA . ALA A 1 179 ? 1.225 -15.047 -20.953 1 98.75 179 ALA A CA 1
ATOM 1440 C C . ALA A 1 179 ? -0.229 -14.586 -20.875 1 98.75 179 ALA A C 1
ATOM 1442 O O . ALA A 1 179 ? -0.527 -13.414 -21.109 1 98.75 179 ALA A O 1
ATOM 1443 N N . VAL A 1 180 ? -1.085 -15.531 -20.594 1 98.81 180 VAL A N 1
ATOM 1444 C CA . VAL A 1 180 ? -2.502 -15.203 -20.484 1 98.81 180 VAL A CA 1
ATOM 1445 C C . VAL A 1 180 ? -2.729 -14.258 -19.297 1 98.81 180 VAL A C 1
ATOM 1447 O O . VAL A 1 180 ? -3.477 -13.281 -19.406 1 98.81 180 VAL A O 1
ATOM 1450 N N . HIS A 1 181 ? -2.111 -14.562 -18.219 1 98.75 181 HIS A N 1
ATOM 1451 C CA . HIS A 1 181 ? -2.193 -13.688 -17.062 1 98.75 181 HIS A CA 1
ATOM 1452 C C . HIS A 1 181 ? -1.749 -12.266 -17.406 1 98.75 181 HIS A C 1
ATOM 1454 O O . HIS A 1 181 ? -2.447 -11.305 -17.078 1 98.75 181 HIS A O 1
ATOM 1460 N N . ALA A 1 182 ? -0.668 -12.133 -18.078 1 98.69 182 ALA A N 1
ATOM 1461 C CA . ALA A 1 182 ? -0.146 -10.828 -18.484 1 98.69 182 ALA A CA 1
ATOM 1462 C C . ALA A 1 182 ? -1.096 -10.141 -19.469 1 98.69 182 ALA A C 1
ATOM 1464 O O . ALA A 1 182 ? -1.363 -8.945 -19.328 1 98.69 182 ALA A O 1
ATOM 1465 N N . ALA A 1 183 ? -1.616 -10.891 -20.359 1 98.75 183 ALA A N 1
ATOM 1466 C CA . ALA A 1 183 ? -2.477 -10.328 -21.406 1 98.75 183 ALA A CA 1
ATOM 1467 C C . ALA A 1 183 ? -3.775 -9.789 -20.812 1 98.75 183 ALA A C 1
ATOM 1469 O O . ALA A 1 183 ? -4.27 -8.742 -21.219 1 98.75 183 ALA A O 1
ATOM 1470 N N . THR A 1 184 ? -4.336 -10.523 -19.906 1 98.81 184 THR A N 1
ATOM 1471 C CA . THR A 1 184 ? -5.582 -10.078 -19.297 1 98.81 184 THR A CA 1
ATOM 1472 C C . THR A 1 184 ? -5.359 -8.805 -18.484 1 98.81 184 THR A C 1
ATOM 1474 O O . THR A 1 184 ? -6.195 -7.898 -18.5 1 98.81 184 THR A O 1
ATOM 1477 N N . GLY A 1 185 ? -4.246 -8.773 -17.781 1 98.69 185 GLY A N 1
ATOM 1478 C CA . GLY A 1 185 ? -3.893 -7.543 -17.094 1 98.69 185 GLY A CA 1
ATOM 1479 C C . GLY A 1 185 ? -3.648 -6.383 -18.031 1 98.69 185 GLY A C 1
ATOM 1480 O O . GLY A 1 185 ? -4.082 -5.258 -17.766 1 98.69 185 GLY A O 1
ATOM 1481 N N . PHE A 1 186 ? -2.998 -6.68 -19.125 1 98.56 186 PHE A N 1
ATOM 1482 C CA . PHE A 1 186 ? -2.707 -5.664 -20.141 1 98.56 186 PHE A CA 1
ATOM 1483 C C . PHE A 1 186 ? -3.994 -5.094 -20.719 1 98.56 186 PHE A C 1
ATOM 1485 O O . PHE A 1 186 ? -4.121 -3.881 -20.891 1 98.56 186 PHE A O 1
ATOM 1492 N N . ASN A 1 187 ? -4.922 -5.949 -21.016 1 98.69 187 ASN A N 1
ATOM 1493 C CA . ASN A 1 187 ? -6.219 -5.512 -21.516 1 98.69 187 ASN A CA 1
ATOM 1494 C C . ASN A 1 187 ? -6.914 -4.57 -20.531 1 98.69 187 ASN A C 1
ATOM 1496 O O . ASN A 1 187 ? -7.426 -3.521 -20.938 1 98.69 187 ASN A O 1
ATOM 1500 N N . ALA A 1 188 ? -6.934 -4.957 -19.297 1 98.56 188 ALA A N 1
ATOM 1501 C CA . ALA A 1 188 ? -7.562 -4.129 -18.266 1 98.56 188 ALA A CA 1
ATOM 1502 C C . ALA A 1 188 ? -6.906 -2.752 -18.203 1 98.56 188 ALA A C 1
ATOM 1504 O O . ALA A 1 188 ? -7.594 -1.729 -18.141 1 98.56 188 ALA A O 1
ATOM 1505 N N . LYS A 1 189 ? -5.602 -2.734 -18.188 1 98.12 189 LYS A N 1
ATOM 1506 C CA . LYS A 1 189 ? -4.84 -1.489 -18.109 1 98.12 189 LYS A CA 1
ATOM 1507 C C . LYS A 1 189 ? -5.141 -0.587 -19.297 1 98.12 189 LYS A C 1
ATOM 1509 O O . LYS A 1 189 ? -5.348 0.617 -19.141 1 98.12 189 LYS A O 1
ATOM 1514 N N . GLN A 1 190 ? -5.168 -1.18 -20.484 1 97.81 190 GLN A N 1
ATOM 1515 C CA . GLN A 1 190 ? -5.422 -0.413 -21.703 1 97.81 190 GLN A CA 1
ATOM 1516 C C . GLN A 1 190 ? -6.828 0.178 -21.688 1 97.81 190 GLN A C 1
ATOM 1518 O O . GLN A 1 190 ? -7.039 1.292 -22.172 1 97.81 190 GLN A O 1
ATOM 1523 N N . ARG A 1 191 ? -7.711 -0.496 -21.156 1 97.62 191 ARG A N 1
ATOM 1524 C CA . ARG A 1 191 ? -9.102 -0.064 -21.234 1 97.62 191 ARG A CA 1
ATOM 1525 C C . ARG A 1 191 ? -9.414 0.95 -20.125 1 97.62 191 ARG A C 1
ATOM 1527 O O . ARG A 1 191 ? -10.164 1.902 -20.359 1 97.62 191 ARG A O 1
ATOM 1534 N N . MET A 1 192 ? -8.875 0.786 -19.047 1 95.19 192 MET A N 1
ATOM 1535 C CA . MET A 1 192 ? -9.242 1.651 -17.922 1 95.19 192 MET A CA 1
ATOM 1536 C C . MET A 1 192 ? -8.289 2.838 -17.828 1 95.19 192 MET A C 1
ATOM 1538 O O . MET A 1 192 ? -8.617 3.844 -17.188 1 95.19 192 MET A O 1
ATOM 1542 N N . GLY A 1 193 ? -7.125 2.648 -18.375 1 95 193 GLY A N 1
ATOM 1543 C CA . GLY A 1 193 ? -6.082 3.646 -18.203 1 95 193 GLY A CA 1
ATOM 1544 C C . GLY A 1 193 ? -5.16 3.355 -17.031 1 95 193 GLY A C 1
ATOM 1545 O O . GLY A 1 193 ? -5.574 2.746 -16.047 1 95 193 GLY A O 1
ATOM 1546 N N . ILE A 1 194 ? -3.979 3.83 -17.078 1 95.62 194 ILE A N 1
ATOM 1547 C CA . ILE A 1 194 ? -2.914 3.48 -16.141 1 95.62 194 ILE A CA 1
ATOM 1548 C C . ILE A 1 194 ? -3.258 4.008 -14.742 1 95.62 194 ILE A C 1
ATOM 1550 O O . ILE A 1 194 ? -2.988 3.342 -13.742 1 95.62 194 ILE A O 1
ATOM 1554 N N . GLU A 1 195 ? -3.85 5.18 -14.625 1 93.62 195 GLU A N 1
ATOM 1555 C CA . GLU A 1 195 ? -4.191 5.758 -13.336 1 93.62 195 GLU A CA 1
ATOM 1556 C C . GLU A 1 195 ? -5.176 4.867 -12.578 1 93.62 195 GLU A C 1
ATOM 1558 O O . GLU A 1 195 ? -4.891 4.434 -11.453 1 93.62 195 GLU A O 1
ATOM 1563 N N . GLN A 1 196 ? -6.258 4.57 -13.227 1 93.88 196 GLN A N 1
ATOM 1564 C CA . GLN A 1 196 ? -7.281 3.74 -12.594 1 93.88 196 GLN A CA 1
ATOM 1565 C C . GLN A 1 196 ? -6.762 2.33 -12.336 1 93.88 196 GLN A C 1
ATOM 1567 O O . GLN A 1 196 ? -7.094 1.717 -11.32 1 93.88 196 GLN A O 1
ATOM 1572 N N . TYR A 1 197 ? -5.988 1.835 -13.258 1 96.62 197 TYR A N 1
ATOM 1573 C CA . TYR A 1 197 ? -5.426 0.496 -13.117 1 96.62 197 TYR A CA 1
ATOM 1574 C C . TYR A 1 197 ? -4.578 0.386 -11.859 1 96.62 197 TYR A C 1
ATOM 1576 O O . TYR A 1 197 ? -4.699 -0.581 -11.102 1 96.62 197 TYR A O 1
ATOM 1584 N N . LEU A 1 198 ? -3.736 1.399 -11.641 1 95.69 198 LEU A N 1
ATOM 1585 C CA . LEU A 1 198 ? -2.867 1.388 -10.469 1 95.69 198 LEU A CA 1
ATOM 1586 C C . LEU A 1 198 ? -3.67 1.617 -9.195 1 95.69 198 LEU A C 1
ATOM 1588 O O . LEU A 1 198 ? -3.445 0.945 -8.188 1 95.69 198 LEU A O 1
ATOM 1592 N N . LEU A 1 199 ? -4.633 2.475 -9.227 1 93.5 199 LEU A N 1
ATOM 1593 C CA . LEU A 1 199 ? -5.426 2.797 -8.047 1 93.5 199 LEU A CA 1
ATOM 1594 C C . LEU A 1 199 ? -6.262 1.599 -7.609 1 93.5 199 LEU A C 1
ATOM 1596 O O . LEU A 1 199 ? -6.371 1.313 -6.414 1 93.5 199 LEU A O 1
ATOM 1600 N N . ARG A 1 200 ? -6.781 0.864 -8.578 1 93.31 200 ARG A N 1
ATOM 1601 C CA . ARG A 1 200 ? -7.625 -0.288 -8.273 1 93.31 200 ARG A CA 1
ATOM 1602 C C . ARG A 1 200 ? -6.785 -1.472 -7.809 1 93.31 200 ARG A C 1
ATOM 1604 O O . ARG A 1 200 ? -7.312 -2.422 -7.227 1 93.31 200 ARG A O 1
ATOM 1611 N N . ASN A 1 201 ? -5.52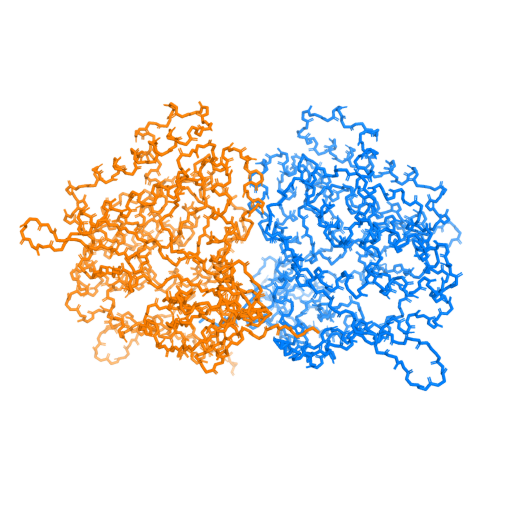 -1.373 -8.062 1 96 201 ASN A N 1
ATOM 1612 C CA . ASN A 1 201 ? -4.609 -2.436 -7.645 1 96 201 ASN A CA 1
ATOM 1613 C C . ASN A 1 201 ? -3.557 -1.919 -6.668 1 96 201 ASN A C 1
ATOM 1615 O O . ASN A 1 201 ? -2.445 -2.449 -6.613 1 96 201 ASN A O 1
ATOM 1619 N N . ALA A 1 202 ? -3.865 -0.958 -5.91 1 92.19 202 ALA A N 1
ATOM 1620 C CA . ALA A 1 202 ? -2.951 -0.206 -5.051 1 92.19 202 ALA A CA 1
ATOM 1621 C C . ALA A 1 202 ? -2.176 -1.139 -4.125 1 92.19 202 ALA A C 1
ATOM 1623 O O . ALA A 1 202 ? -0.969 -0.968 -3.932 1 92.19 202 ALA A O 1
ATOM 1624 N N . PRO A 1 203 ? -2.779 -2.141 -3.574 1 90.5 203 PRO A N 1
ATOM 1625 C CA . PRO A 1 203 ? -2.031 -3.016 -2.67 1 90.5 203 PRO A CA 1
ATOM 1626 C C . PRO A 1 203 ? -0.858 -3.711 -3.359 1 90.5 203 PRO A C 1
ATOM 1628 O O . PRO A 1 203 ? 0.118 -4.082 -2.701 1 90.5 203 PRO A O 1
ATOM 1631 N N . LEU A 1 204 ? -0.954 -3.834 -4.609 1 93.88 204 LEU A N 1
ATOM 1632 C CA . LEU A 1 204 ? 0.073 -4.562 -5.348 1 93.88 204 LEU A CA 1
ATOM 1633 C C . LEU A 1 204 ? 1.15 -3.609 -5.859 1 93.88 204 LEU A C 1
ATOM 1635 O O . LEU A 1 204 ? 2.186 -4.051 -6.363 1 93.88 204 LEU A O 1
ATOM 1639 N N . VAL A 1 205 ? 0.899 -2.361 -5.711 1 91.62 205 VAL A N 1
ATOM 1640 C CA . VAL A 1 205 ? 1.837 -1.355 -6.199 1 91.62 205 VAL A CA 1
ATOM 1641 C C . VAL A 1 205 ? 2.91 -1.095 -5.145 1 91.62 205 VAL A C 1
ATOM 1643 O O . VAL A 1 205 ? 4.02 -0.663 -5.469 1 91.62 205 VAL A O 1
ATOM 1646 N N . VAL A 1 206 ? 2.586 -1.434 -3.969 1 86 206 VAL A N 1
ATOM 1647 C CA . VAL A 1 206 ? 3.561 -1.286 -2.893 1 86 206 VAL A CA 1
ATOM 1648 C C . VAL A 1 206 ? 4.555 -2.443 -2.934 1 86 206 VAL A C 1
ATOM 1650 O O . VAL A 1 206 ? 4.16 -3.611 -2.9 1 86 206 VAL A O 1
ATOM 1653 N N . GLU A 1 207 ? 5.758 -2.033 -2.967 1 84.56 207 GLU A N 1
ATOM 1654 C CA . GLU A 1 207 ? 6.777 -3.074 -3.053 1 84.56 207 GLU A CA 1
ATOM 1655 C C . GLU A 1 207 ? 6.926 -3.812 -1.725 1 84.56 207 GLU A C 1
ATOM 1657 O O . GLU A 1 207 ? 6.91 -3.193 -0.659 1 84.56 207 GLU A O 1
ATOM 1662 N N . VAL A 1 208 ? 7.109 -5.07 -1.856 1 81.38 208 VAL A N 1
ATOM 1663 C CA . VAL A 1 208 ? 7.152 -5.938 -0.685 1 81.38 208 VAL A CA 1
ATOM 1664 C C . VAL A 1 208 ? 8.57 -5.969 -0.117 1 81.38 208 VAL A C 1
ATOM 1666 O O . VAL A 1 208 ? 8.758 -6.062 1.099 1 81.38 208 VAL A O 1
ATOM 1669 N N . TYR A 1 209 ? 9.508 -5.926 -1 1 81.56 209 TYR A N 1
ATOM 1670 C CA . TYR A 1 209 ? 10.891 -6.035 -0.562 1 81.56 209 TYR A CA 1
ATOM 1671 C C . TYR A 1 209 ? 11.43 -4.684 -0.107 1 81.56 209 TYR A C 1
ATOM 1673 O O . TYR A 1 209 ? 11.297 -3.686 -0.817 1 81.56 209 TYR A O 1
ATOM 1681 N N . ASP A 1 210 ? 11.891 -4.762 1.097 1 74 210 ASP A N 1
ATOM 1682 C CA . ASP A 1 210 ? 12.453 -3.52 1.621 1 74 210 ASP A CA 1
ATOM 1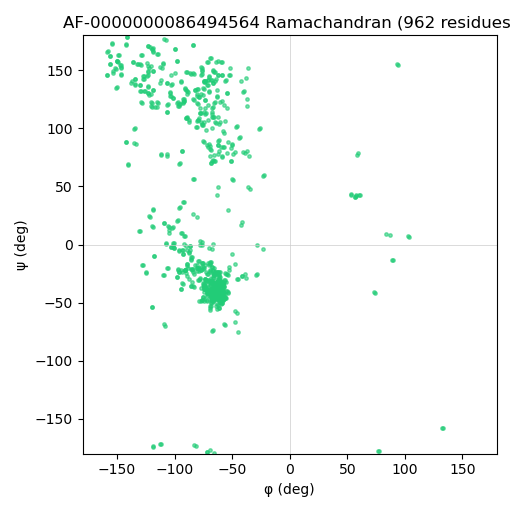683 C C . ASP A 1 210 ? 13.969 -3.629 1.793 1 74 210 ASP A C 1
ATOM 1685 O O . ASP A 1 210 ? 14.586 -4.586 1.317 1 74 210 ASP A O 1
ATOM 1689 N N . LYS A 1 211 ? 14.516 -2.676 2.396 1 70.19 211 LYS A N 1
ATOM 1690 C CA . LYS A 1 211 ? 15.969 -2.594 2.551 1 70.19 211 LYS A CA 1
ATOM 1691 C C . LYS A 1 211 ? 16.5 -3.742 3.408 1 70.19 211 LYS A C 1
ATOM 1693 O O . LYS A 1 211 ? 17.609 -4.234 3.18 1 70.19 211 LYS A O 1
ATOM 1698 N N . ASN A 1 212 ? 15.727 -4.113 4.297 1 65.75 212 ASN A N 1
ATOM 1699 C CA . ASN A 1 212 ? 16.141 -5.223 5.148 1 65.75 212 ASN A CA 1
ATOM 1700 C C . ASN A 1 212 ? 16.234 -6.531 4.367 1 65.75 212 ASN A C 1
ATOM 1702 O O . ASN A 1 212 ? 17.172 -7.301 4.539 1 65.75 212 ASN A O 1
ATOM 1706 N N . PHE A 1 213 ? 15.336 -6.648 3.561 1 73.12 213 PHE A N 1
ATOM 1707 C CA . PHE A 1 213 ? 15.367 -7.82 2.691 1 73.12 213 PHE A CA 1
ATOM 1708 C C . PHE A 1 213 ? 16.578 -7.766 1.758 1 73.12 213 PHE A C 1
ATOM 1710 O O . PHE A 1 213 ? 17.203 -8.789 1.485 1 73.12 213 PHE A O 1
ATOM 1717 N N . GLY A 1 214 ? 16.828 -6.602 1.316 1 76.31 214 GLY A N 1
ATOM 1718 C CA . GLY A 1 214 ? 17.984 -6.418 0.45 1 76.31 214 GLY A CA 1
ATOM 1719 C C . GLY A 1 214 ? 19.281 -6.793 1.115 1 76.31 214 GLY A C 1
ATOM 1720 O O . GLY A 1 214 ? 20.141 -7.422 0.495 1 76.31 214 GLY A O 1
ATOM 1721 N N . GLN A 1 215 ? 19.312 -6.496 2.307 1 72.12 215 GLN A N 1
ATOM 1722 C CA . GLN A 1 215 ? 20.516 -6.828 3.064 1 72.12 215 GLN A CA 1
ATOM 1723 C C . GLN A 1 215 ? 20.672 -8.336 3.225 1 72.12 215 GLN A C 1
ATOM 1725 O O . GLN A 1 215 ? 21.781 -8.875 3.092 1 72.12 215 GLN A O 1
ATOM 1730 N N . ILE A 1 216 ? 19.656 -8.898 3.447 1 71 216 ILE A N 1
ATOM 1731 C CA . ILE A 1 216 ? 19.672 -10.344 3.598 1 71 216 ILE A CA 1
ATOM 1732 C C . ILE A 1 216 ? 20.094 -11 2.281 1 71 216 ILE A C 1
ATOM 1734 O O . ILE A 1 216 ? 20.922 -11.914 2.271 1 71 216 ILE A O 1
ATOM 1738 N N . MET A 1 217 ? 19.625 -10.484 1.277 1 76 217 MET A N 1
ATOM 1739 C CA . MET A 1 217 ? 19.922 -11.039 -0.042 1 76 217 MET A CA 1
ATOM 1740 C C . MET A 1 217 ? 21.391 -10.844 -0.407 1 76 217 MET A C 1
ATOM 1742 O O . MET A 1 217 ? 22.031 -11.766 -0.903 1 76 217 MET A O 1
ATOM 1746 N N . ASP A 1 218 ? 21.891 -9.742 -0.144 1 80.69 218 ASP A N 1
ATOM 1747 C CA . ASP A 1 218 ? 23.219 -9.375 -0.588 1 80.69 218 ASP A CA 1
ATOM 1748 C C . ASP A 1 218 ? 24.297 -10.016 0.301 1 80.69 218 ASP A C 1
ATOM 1750 O O . ASP A 1 218 ? 25.375 -10.375 -0.174 1 80.69 218 ASP A O 1
ATOM 1754 N N . VAL A 1 219 ? 23.953 -10.211 1.528 1 74.62 219 VAL A N 1
ATOM 1755 C CA . VAL A 1 219 ? 25 -10.578 2.469 1 74.62 219 VAL A CA 1
ATOM 1756 C C . VAL A 1 219 ? 24.891 -12.055 2.826 1 74.62 219 VAL A C 1
ATOM 1758 O O . VAL A 1 219 ? 25.875 -12.68 3.24 1 74.62 219 VAL A O 1
ATOM 1761 N N . GLN A 1 220 ? 23.766 -12.562 2.596 1 70.31 220 GLN A N 1
ATOM 1762 C CA . GLN A 1 220 ? 23.594 -13.945 3.037 1 70.31 220 GLN A CA 1
ATOM 1763 C C . GLN A 1 220 ? 23.266 -14.859 1.862 1 70.31 220 GLN A C 1
ATOM 1765 O O . GLN A 1 220 ? 23.969 -15.836 1.614 1 70.31 220 GLN A O 1
ATOM 1770 N N . ILE A 1 221 ? 22.281 -14.453 1.204 1 72.38 221 ILE A N 1
ATOM 1771 C CA . ILE A 1 221 ? 21.75 -15.383 0.214 1 72.38 221 ILE A CA 1
ATOM 1772 C C . ILE A 1 221 ? 22.719 -15.5 -0.96 1 72.38 221 ILE A C 1
ATOM 1774 O O . ILE A 1 221 ? 23.062 -16.609 -1.383 1 72.38 221 ILE A O 1
ATOM 1778 N N . PHE A 1 222 ? 23.156 -14.453 -1.476 1 78.75 222 PHE A N 1
ATOM 1779 C CA . PHE A 1 222 ? 24 -14.508 -2.662 1 78.75 222 PHE A CA 1
ATOM 1780 C C . PHE A 1 222 ? 25.359 -15.117 -2.332 1 78.75 222 PHE A C 1
ATOM 1782 O O . PHE A 1 222 ? 25.859 -15.969 -3.072 1 78.75 222 PHE A O 1
ATOM 1789 N N . PRO A 1 223 ? 25.984 -14.758 -1.236 1 75.25 223 PRO A N 1
ATOM 1790 C CA . PRO A 1 223 ? 27.188 -15.477 -0.842 1 75.25 223 PRO A CA 1
ATOM 1791 C C . PRO A 1 223 ? 26.953 -16.969 -0.645 1 75.25 223 PRO A C 1
ATOM 1793 O O . PRO A 1 223 ? 27.844 -17.781 -0.924 1 75.25 223 PRO A O 1
ATOM 1796 N N . GLY A 1 224 ? 25.797 -17.25 -0.179 1 72.62 224 GLY A N 1
ATOM 1797 C CA . GLY A 1 224 ? 25.438 -18.656 -0.097 1 72.62 224 GLY A CA 1
ATOM 1798 C C . GLY A 1 224 ? 25.453 -19.359 -1.442 1 72.62 224 GLY A C 1
ATOM 1799 O O . GLY A 1 224 ? 25.859 -20.516 -1.538 1 72.62 224 GLY A O 1
ATOM 1800 N N . THR A 1 225 ? 25.031 -18.688 -2.41 1 74.88 225 THR A N 1
ATOM 1801 C CA . THR A 1 225 ? 25.062 -19.219 -3.768 1 74.88 225 THR A CA 1
ATOM 1802 C C . THR A 1 225 ? 26.484 -19.453 -4.238 1 74.88 225 THR A C 1
ATOM 1804 O O . THR A 1 225 ? 26.781 -20.453 -4.883 1 74.88 225 THR A O 1
ATOM 1807 N N . ILE A 1 226 ? 27.328 -18.547 -3.918 1 78.38 226 ILE A N 1
ATOM 1808 C CA . ILE A 1 226 ? 28.75 -18.688 -4.266 1 78.38 226 ILE A CA 1
ATOM 1809 C C . ILE A 1 226 ? 29.344 -19.875 -3.521 1 78.38 226 ILE A C 1
ATOM 1811 O O . ILE A 1 226 ? 30.078 -20.688 -4.109 1 78.38 226 ILE A O 1
ATOM 1815 N N . ALA A 1 227 ? 29.016 -19.938 -2.264 1 74.25 227 ALA A N 1
ATOM 1816 C CA . ALA A 1 227 ? 29.484 -21.047 -1.458 1 74.25 227 ALA A CA 1
ATOM 1817 C C . ALA A 1 227 ? 29.016 -22.391 -2.027 1 74.25 227 ALA A C 1
ATOM 1819 O O . ALA A 1 227 ? 29.75 -23.375 -2.023 1 74.25 227 ALA A O 1
ATOM 1820 N N . PHE A 1 228 ? 27.891 -22.328 -2.406 1 71.94 228 PHE A N 1
ATOM 1821 C CA . PHE A 1 228 ? 27.344 -23.531 -3.014 1 71.94 228 PHE A CA 1
ATOM 1822 C C . PHE A 1 228 ? 28.109 -23.906 -4.281 1 71.94 228 PHE A C 1
ATOM 1824 O O . PHE A 1 228 ? 28.422 -25.078 -4.5 1 71.94 228 PHE A O 1
ATOM 1831 N N . ALA A 1 229 ? 28.344 -23 -5.105 1 73.19 229 ALA A N 1
ATOM 1832 C CA . ALA A 1 229 ? 29.125 -23.25 -6.316 1 73.19 229 ALA A CA 1
ATOM 1833 C C . ALA A 1 229 ? 30.516 -23.812 -5.977 1 73.19 229 ALA A C 1
ATOM 1835 O O . ALA A 1 229 ? 31.016 -24.688 -6.68 1 73.19 229 ALA A O 1
ATOM 1836 N N . LYS A 1 230 ? 31.031 -23.344 -4.922 1 76 230 LYS A N 1
ATOM 1837 C CA . LYS A 1 230 ? 32.312 -23.859 -4.453 1 76 230 LYS A CA 1
ATOM 1838 C C . LYS A 1 230 ? 32.219 -25.328 -4.039 1 76 230 LYS A C 1
ATOM 1840 O O . LYS A 1 230 ? 33.094 -26.125 -4.367 1 76 230 LYS A O 1
ATOM 1845 N N . SER A 1 231 ? 31.219 -25.562 -3.381 1 71 231 SER A N 1
ATOM 1846 C CA . SER A 1 231 ? 31.016 -26.922 -2.895 1 71 231 SER A CA 1
ATOM 1847 C C . SER A 1 231 ? 30.812 -27.906 -4.051 1 71 231 SER A C 1
ATOM 1849 O O . SER A 1 231 ? 31.062 -29.109 -3.91 1 71 231 SER A O 1
ATOM 1851 N N . GLN A 1 232 ? 30.391 -27.422 -5.125 1 70.25 232 GLN A N 1
ATOM 1852 C CA . GLN A 1 232 ? 30.156 -28.266 -6.293 1 70.25 232 GLN A CA 1
ATOM 1853 C C . GLN A 1 232 ? 31.391 -28.328 -7.188 1 70.25 232 GLN A C 1
ATOM 1855 O O . GLN A 1 232 ? 31.328 -28.844 -8.305 1 70.25 232 GLN A O 1
ATOM 1860 N N . ASN A 1 233 ? 32.469 -27.781 -6.734 1 73 233 ASN A N 1
ATOM 1861 C CA . ASN A 1 233 ? 33.75 -27.797 -7.441 1 73 233 ASN A CA 1
ATOM 1862 C C . ASN A 1 233 ? 33.625 -27.172 -8.828 1 73 233 ASN A C 1
ATOM 1864 O O . ASN A 1 233 ? 34.031 -27.766 -9.828 1 73 233 ASN A O 1
ATOM 1868 N N . ARG A 1 234 ? 32.938 -26.125 -8.805 1 75.56 234 ARG A N 1
ATOM 1869 C CA . ARG A 1 234 ? 32.812 -25.344 -10.031 1 75.56 234 ARG A CA 1
ATOM 1870 C C . ARG A 1 234 ? 33.531 -24 -9.906 1 75.56 234 ARG A C 1
ATOM 1872 O O . ARG A 1 234 ? 32.875 -22.953 -9.805 1 75.56 234 ARG A O 1
ATOM 1879 N N . PRO A 1 235 ? 34.812 -24.047 -10.016 1 79.94 235 PRO A N 1
ATOM 1880 C CA . PRO A 1 235 ? 35.594 -22.812 -9.852 1 79.94 235 PRO A CA 1
ATOM 1881 C C . PRO A 1 235 ? 35.25 -21.766 -10.914 1 79.94 235 PRO A C 1
ATOM 1883 O O . PRO A 1 235 ? 35.344 -20.562 -10.648 1 79.94 235 PRO A O 1
ATOM 1886 N N . ASP A 1 236 ? 34.906 -22.172 -12.086 1 74.88 236 ASP A N 1
ATOM 1887 C CA . ASP A 1 236 ? 34.5 -21.25 -13.148 1 74.88 236 ASP A CA 1
ATOM 1888 C C . ASP A 1 236 ? 33.281 -20.438 -12.758 1 74.88 236 ASP A C 1
ATOM 1890 O O . ASP A 1 236 ? 33.219 -19.234 -12.961 1 74.88 236 ASP A O 1
ATOM 1894 N N . LEU A 1 237 ? 32.375 -21.109 -12.133 1 73.81 237 LEU A N 1
ATOM 1895 C CA . LEU A 1 237 ? 31.141 -20.453 -11.719 1 73.81 237 LEU A CA 1
ATOM 1896 C C . LEU A 1 237 ? 31.391 -19.531 -10.531 1 73.81 237 LEU A C 1
ATOM 1898 O O . LEU A 1 237 ? 30.797 -18.453 -10.445 1 73.81 237 LEU A O 1
ATOM 1902 N N . VAL A 1 238 ? 32.219 -19.953 -9.672 1 79.31 238 VAL A N 1
ATOM 1903 C CA . VAL A 1 238 ? 32.562 -19.141 -8.516 1 79.31 238 VAL A CA 1
ATOM 1904 C C . VAL A 1 238 ? 33.188 -17.828 -8.969 1 79.31 238 VAL A C 1
ATOM 1906 O O . VAL A 1 238 ? 32.781 -16.75 -8.508 1 79.31 238 VAL A O 1
ATOM 1909 N N . GLN A 1 239 ? 34.062 -17.953 -9.891 1 81.62 239 GLN A N 1
ATOM 1910 C CA . GLN A 1 239 ? 34.75 -16.75 -10.391 1 81.62 239 GLN A CA 1
ATOM 1911 C C . GLN A 1 239 ? 33.75 -15.812 -11.07 1 81.62 239 GLN A C 1
ATOM 1913 O O . GLN A 1 239 ? 33.781 -14.594 -10.867 1 81.62 239 GLN A O 1
ATOM 1918 N N . ARG A 1 240 ? 32.875 -16.359 -11.789 1 78.25 240 ARG A N 1
ATOM 1919 C CA . ARG A 1 240 ? 31.891 -15.547 -12.492 1 78.25 240 ARG A CA 1
ATOM 1920 C C . ARG A 1 240 ? 30.969 -14.836 -11.516 1 78.25 240 ARG A C 1
ATOM 1922 O O . ARG A 1 240 ? 30.625 -13.664 -11.711 1 78.25 240 ARG A O 1
ATOM 1929 N N . LEU A 1 241 ? 30.578 -15.523 -10.508 1 81 241 LEU A N 1
ATOM 1930 C CA . LEU A 1 241 ? 29.672 -14.953 -9.516 1 81 241 LEU A CA 1
ATOM 1931 C C . LEU A 1 241 ? 30.391 -13.875 -8.695 1 81 241 LEU A C 1
ATOM 1933 O O . LEU A 1 241 ? 29.797 -12.836 -8.398 1 81 241 LEU A O 1
ATOM 1937 N N . GLU A 1 242 ? 31.562 -14.156 -8.391 1 82.06 242 GLU A N 1
ATOM 1938 C CA . GLU A 1 242 ? 32.344 -13.172 -7.648 1 82.06 242 GLU A CA 1
ATOM 1939 C C . GLU A 1 242 ? 32.594 -11.922 -8.484 1 82.06 242 GLU A C 1
ATOM 1941 O O . GLU A 1 242 ? 32.5 -10.805 -7.973 1 82.06 242 GLU A O 1
ATOM 1946 N N . ASP A 1 243 ? 32.906 -12.141 -9.758 1 81.44 243 ASP A N 1
ATOM 1947 C CA . ASP A 1 243 ? 33.062 -11.008 -10.664 1 81.44 243 ASP A CA 1
ATOM 1948 C C . ASP A 1 243 ? 31.797 -10.203 -10.797 1 81.44 243 ASP A C 1
ATOM 1950 O O . ASP A 1 243 ? 31.828 -8.969 -10.875 1 81.44 243 ASP A O 1
ATOM 1954 N N . TYR A 1 244 ? 30.734 -10.891 -10.812 1 80.31 244 TYR A N 1
ATOM 1955 C CA . TYR A 1 244 ? 29.438 -10.234 -10.898 1 80.31 244 TYR A CA 1
ATOM 1956 C C . TYR A 1 244 ? 29.188 -9.359 -9.672 1 80.31 244 TYR A C 1
ATOM 1958 O O . TYR A 1 244 ? 28.781 -8.203 -9.805 1 80.31 244 TYR A O 1
ATOM 1966 N N . VAL A 1 245 ? 29.453 -9.867 -8.539 1 83.38 245 VAL A N 1
ATOM 1967 C CA . VAL A 1 245 ? 29.219 -9.133 -7.293 1 83.38 245 VAL A CA 1
ATOM 1968 C C . VAL A 1 245 ? 30.125 -7.918 -7.227 1 83.38 245 VAL A C 1
ATOM 1970 O O . VAL A 1 245 ? 29.719 -6.848 -6.77 1 83.38 245 VAL A O 1
ATOM 1973 N N . LYS A 1 246 ? 31.328 -8.109 -7.637 1 82.44 246 LYS A N 1
ATOM 1974 C CA . LYS A 1 246 ? 32.281 -7.008 -7.648 1 82.44 246 LYS A CA 1
ATOM 1975 C C . LYS A 1 246 ? 31.828 -5.883 -8.57 1 82.44 246 LYS A C 1
ATOM 1977 O O . LYS A 1 246 ? 32.031 -4.707 -8.273 1 82.44 246 LYS A O 1
ATOM 1982 N N . LYS A 1 247 ? 31.234 -6.289 -9.555 1 79.69 247 LYS A N 1
ATOM 1983 C CA . LYS A 1 247 ? 30.812 -5.312 -10.555 1 79.69 247 LYS A CA 1
ATOM 1984 C C . LYS A 1 247 ? 29.547 -4.578 -10.102 1 79.69 247 LYS A C 1
ATOM 1986 O O . LYS A 1 247 ? 29.469 -3.352 -10.211 1 79.69 247 LYS A O 1
ATOM 1991 N N . VAL A 1 248 ? 28.531 -5.297 -9.656 1 82.75 248 VAL A N 1
ATOM 1992 C CA . VAL A 1 248 ? 27.234 -4.688 -9.422 1 82.75 248 VAL A CA 1
ATOM 1993 C C . VAL A 1 248 ? 27.141 -4.188 -7.98 1 82.75 248 VAL A C 1
ATOM 1995 O O . VAL A 1 248 ? 26.266 -3.385 -7.648 1 82.75 248 VAL A O 1
ATOM 1998 N N . LYS A 1 249 ? 27.891 -4.676 -7.109 1 81.19 249 LYS A N 1
ATOM 1999 C CA . LYS A 1 249 ? 28.016 -4.289 -5.703 1 81.19 249 LYS A CA 1
ATOM 2000 C C . LYS A 1 249 ? 26.812 -4.762 -4.898 1 81.19 249 LYS A C 1
ATOM 2002 O O . LYS A 1 249 ? 26.953 -5.227 -3.766 1 81.19 249 LYS A O 1
ATOM 2007 N N . SER A 1 250 ? 25.594 -4.621 -5.496 1 85.94 250 SER A N 1
ATOM 2008 C CA . SER A 1 250 ? 24.375 -5.082 -4.836 1 85.94 250 SER A CA 1
ATOM 2009 C C . SER A 1 250 ? 23.484 -5.852 -5.801 1 85.94 250 SER A C 1
ATOM 2011 O O . SER A 1 250 ? 22.719 -5.25 -6.559 1 85.94 250 SER A O 1
ATOM 2013 N N . PRO A 1 251 ? 23.547 -7.117 -5.703 1 85.38 251 PRO A N 1
ATOM 2014 C CA . PRO A 1 251 ? 22.625 -7.926 -6.508 1 85.38 251 PRO A CA 1
ATOM 2015 C C . PRO A 1 251 ? 21.156 -7.582 -6.258 1 85.38 251 PRO A C 1
ATOM 2017 O O . PRO A 1 251 ? 20.344 -7.59 -7.188 1 85.38 251 PRO A O 1
ATOM 2020 N N . PHE A 1 252 ? 20.875 -7.203 -5.098 1 87.94 252 PHE A N 1
ATOM 2021 C CA . PHE A 1 252 ? 19.5 -6.848 -4.777 1 87.94 252 PHE A CA 1
ATOM 2022 C C . PHE A 1 252 ? 19.078 -5.582 -5.516 1 87.94 252 PHE A C 1
ATOM 2024 O O . PHE A 1 252 ? 17.969 -5.5 -6.031 1 87.94 252 PHE A O 1
ATOM 2031 N N . ALA A 1 253 ? 19.953 -4.645 -5.48 1 85.69 253 ALA A N 1
ATOM 2032 C CA . ALA A 1 253 ? 19.641 -3.416 -6.207 1 85.69 253 ALA A CA 1
ATOM 2033 C C . ALA A 1 253 ? 19.391 -3.701 -7.684 1 85.69 253 ALA A C 1
ATOM 2035 O O . ALA A 1 253 ? 18.516 -3.084 -8.297 1 85.69 253 ALA A O 1
ATOM 2036 N N . ARG A 1 254 ? 20.109 -4.613 -8.188 1 85 254 ARG A N 1
ATOM 2037 C CA . ARG A 1 254 ? 19.938 -4.992 -9.578 1 85 254 ARG A CA 1
ATOM 2038 C C . ARG A 1 254 ? 18.609 -5.723 -9.773 1 85 254 ARG A C 1
ATOM 2040 O O . ARG A 1 254 ? 17.922 -5.535 -10.789 1 85 254 ARG A O 1
ATOM 2047 N N . PHE A 1 255 ? 18.297 -6.531 -8.852 1 89.06 255 PHE A N 1
ATOM 2048 C CA . PHE A 1 255 ? 17.016 -7.227 -8.891 1 89.06 255 PHE A CA 1
ATOM 2049 C C . PHE A 1 255 ? 15.859 -6.234 -8.883 1 89.06 255 PHE A C 1
ATOM 2051 O O . PHE A 1 255 ? 14.953 -6.332 -9.703 1 89.06 255 PHE A O 1
ATOM 2058 N N . MET A 1 256 ? 16 -5.266 -8.016 1 88.44 256 MET A N 1
ATOM 2059 C CA . MET A 1 256 ? 14.938 -4.266 -7.902 1 88.44 256 MET A CA 1
ATOM 2060 C C . MET A 1 256 ? 14.836 -3.441 -9.18 1 88.44 256 MET A C 1
ATOM 2062 O O . MET A 1 256 ? 13.734 -3.053 -9.586 1 88.44 256 MET A O 1
ATOM 2066 N N . ALA A 1 257 ? 15.93 -3.203 -9.789 1 84.44 257 ALA A N 1
ATOM 2067 C CA . ALA A 1 257 ? 15.914 -2.48 -11.055 1 84.44 257 ALA A CA 1
ATOM 2068 C C . ALA A 1 257 ? 15.148 -3.258 -12.125 1 84.44 257 ALA A C 1
ATOM 2070 O O . ALA A 1 257 ? 14.484 -2.664 -12.977 1 84.44 257 ALA A O 1
ATOM 2071 N N . GLY A 1 258 ? 15.266 -4.562 -12.031 1 85.44 258 GLY A N 1
ATOM 2072 C CA . GLY A 1 258 ? 14.539 -5.41 -12.961 1 85.44 258 GLY A CA 1
ATOM 2073 C C . GLY A 1 258 ? 13.055 -5.496 -12.656 1 85.44 258 GLY A C 1
ATOM 2074 O O . GLY A 1 258 ? 12.227 -5.559 -13.562 1 85.44 258 GLY A O 1
ATOM 2075 N N . VAL A 1 259 ? 12.781 -5.461 -11.414 1 87.56 259 VAL A N 1
ATOM 2076 C CA . VAL A 1 259 ? 11.406 -5.562 -10.953 1 87.56 259 VAL A CA 1
ATOM 2077 C C . VAL A 1 259 ? 10.656 -4.266 -11.258 1 87.56 259 VAL A C 1
ATOM 2079 O O . VAL A 1 259 ? 9.484 -4.297 -11.633 1 87.56 259 VAL A O 1
ATOM 2082 N N . LEU A 1 260 ? 11.344 -3.172 -11.125 1 85.75 260 LEU A N 1
ATOM 2083 C CA . LEU A 1 260 ? 10.711 -1.859 -11.234 1 85.75 260 LEU A CA 1
ATOM 2084 C C . LEU A 1 260 ? 10.781 -1.336 -12.664 1 85.75 260 LEU A C 1
ATOM 2086 O O . LEU A 1 260 ? 11.047 -0.153 -12.883 1 85.75 260 LEU A O 1
ATOM 2090 N N . ARG A 1 261 ? 10.648 -2.201 -13.578 1 86.38 261 ARG A N 1
ATOM 2091 C CA . ARG A 1 261 ? 10.531 -1.816 -14.984 1 86.38 261 ARG A CA 1
ATOM 2092 C C . ARG A 1 261 ? 9.078 -1.544 -15.359 1 86.38 261 ARG A C 1
ATOM 2094 O O . ARG A 1 261 ? 8.305 -2.477 -15.586 1 86.38 261 ARG A O 1
ATOM 2101 N N . PHE A 1 262 ? 8.844 -0.257 -15.477 1 89.06 262 PHE A N 1
ATOM 2102 C CA . PHE A 1 262 ? 7.465 0.148 -15.742 1 89.06 262 PHE A CA 1
ATOM 2103 C C . PHE A 1 262 ? 7.309 0.625 -17.172 1 89.06 262 PHE A C 1
ATOM 2105 O O . PHE A 1 262 ? 8.266 0.587 -17.953 1 89.06 262 PHE A O 1
ATOM 2112 N N . GLY A 1 263 ? 6.082 0.935 -17.531 1 90.56 263 GLY A N 1
ATOM 2113 C CA . GLY A 1 263 ? 5.789 1.35 -18.891 1 90.56 263 GLY A CA 1
ATOM 2114 C C . GLY A 1 263 ? 4.574 0.653 -19.484 1 90.56 263 GLY A C 1
ATOM 2115 O O . GLY A 1 263 ? 3.768 0.076 -18.75 1 90.56 263 GLY A O 1
ATOM 2116 N N . GLU A 1 264 ? 4.578 0.661 -20.703 1 94.12 264 GLU A N 1
ATOM 2117 C CA . GLU A 1 264 ? 3.375 0.229 -21.406 1 94.12 264 GLU A CA 1
ATOM 2118 C C . GLU A 1 264 ? 3.074 -1.241 -21.141 1 94.12 264 GLU A C 1
ATOM 2120 O O . GLU A 1 264 ? 1.913 -1.622 -20.969 1 94.12 264 GLU A O 1
ATOM 2125 N N . LEU A 1 265 ? 4.117 -2.051 -21.031 1 96.62 265 LEU A N 1
ATOM 2126 C CA . LEU A 1 265 ? 3.9 -3.49 -20.938 1 96.62 265 LEU A CA 1
ATOM 2127 C C . LEU A 1 265 ? 4.035 -3.969 -19.484 1 96.62 265 LEU A C 1
ATOM 2129 O O . LEU A 1 265 ? 4.18 -5.168 -19.234 1 96.62 265 LEU A O 1
ATOM 2133 N N . ALA A 1 266 ? 4.008 -3.018 -18.578 1 96.81 266 ALA A N 1
ATOM 2134 C CA . ALA A 1 266 ? 3.969 -3.406 -17.156 1 96.81 266 ALA A CA 1
ATOM 2135 C C . ALA A 1 266 ? 2.543 -3.732 -16.719 1 96.81 266 ALA A C 1
ATOM 2137 O O . ALA A 1 266 ? 1.598 -3.035 -17.094 1 96.81 266 ALA A O 1
ATOM 2138 N N . VAL A 1 267 ? 2.354 -4.816 -16.047 1 98.19 267 VAL A N 1
ATOM 2139 C CA . VAL A 1 267 ? 1.074 -5.273 -15.523 1 98.19 267 VAL A CA 1
ATOM 2140 C C . VAL A 1 267 ? 1.28 -5.898 -14.141 1 98.19 267 VAL A C 1
ATOM 2142 O O . VAL A 1 267 ? 2.404 -5.949 -13.641 1 98.19 267 VAL A O 1
ATOM 2145 N N . MET A 1 268 ? 0.152 -6.344 -13.508 1 97.94 268 MET A N 1
ATOM 2146 C CA . MET A 1 268 ? 0.292 -7.105 -12.266 1 97.94 268 MET A CA 1
ATOM 2147 C C . MET A 1 268 ? 0.807 -8.516 -12.547 1 97.94 268 MET A C 1
ATOM 2149 O O . MET A 1 268 ? 0.116 -9.312 -13.18 1 97.94 268 MET A O 1
ATOM 2153 N N . SER A 1 269 ? 2.002 -8.758 -12.102 1 96.81 269 SER A N 1
ATOM 2154 C CA . SER A 1 269 ? 2.668 -10.031 -12.359 1 96.81 269 SER A CA 1
ATOM 2155 C C . SER A 1 269 ? 2.572 -10.953 -11.148 1 96.81 269 SER A C 1
ATOM 2157 O O . SER A 1 269 ? 2.15 -10.531 -10.07 1 96.81 269 SER A O 1
ATOM 2159 N N . HIS A 1 270 ? 2.904 -12.195 -11.305 1 96.94 270 HIS A N 1
ATOM 2160 C CA . HIS A 1 270 ? 2.92 -13.18 -10.227 1 96.94 270 HIS A CA 1
ATOM 2161 C C . HIS A 1 270 ? 4.035 -12.883 -9.227 1 96.94 270 HIS A C 1
ATOM 2163 O O . HIS A 1 270 ? 3.801 -12.867 -8.016 1 96.94 270 HIS A O 1
ATOM 2169 N N . GLY A 1 271 ? 5.203 -12.75 -9.75 1 94.19 271 GLY A N 1
ATOM 2170 C CA . GLY A 1 271 ? 6.336 -12.328 -8.945 1 94.19 271 GLY A CA 1
ATOM 2171 C C . GLY A 1 271 ? 7.074 -13.484 -8.297 1 94.19 271 GLY A C 1
ATOM 2172 O O . GLY A 1 271 ? 8.203 -13.32 -7.832 1 94.19 271 GLY A O 1
ATOM 2173 N N . ASP A 1 272 ? 6.508 -14.688 -8.273 1 92.31 272 ASP A N 1
ATOM 2174 C CA . ASP A 1 272 ? 7.141 -15.836 -7.629 1 92.31 272 ASP A CA 1
ATOM 2175 C C . ASP A 1 272 ? 6.934 -17.109 -8.453 1 92.31 272 ASP A C 1
ATOM 2177 O O . ASP A 1 272 ? 6.398 -18.094 -7.949 1 92.31 272 ASP A O 1
ATOM 2181 N N . CYS A 1 273 ? 7.574 -17.156 -9.586 1 94.5 273 CYS A N 1
ATOM 2182 C CA . CYS A 1 273 ? 7.273 -18.188 -10.586 1 94.5 273 CYS A CA 1
ATOM 2183 C C . CYS A 1 273 ? 8.234 -19.359 -10.469 1 94.5 273 CYS A C 1
ATOM 2185 O O . CYS A 1 273 ? 9.008 -19.625 -11.391 1 94.5 273 CYS A O 1
ATOM 2187 N N . TRP A 1 274 ? 8.125 -20.094 -9.414 1 91.62 274 TRP A N 1
ATOM 2188 C CA . TRP A 1 274 ? 8.93 -21.297 -9.289 1 91.62 274 TRP A CA 1
ATOM 2189 C C . TRP A 1 274 ? 8.047 -22.531 -9.188 1 91.62 274 TRP A C 1
ATOM 2191 O O . TRP A 1 274 ? 6.828 -22.422 -9.062 1 91.62 274 TRP A O 1
ATOM 2201 N N . ASN A 1 275 ? 8.562 -23.609 -9.273 1 90.25 275 ASN A N 1
ATOM 2202 C CA . ASN A 1 275 ? 7.91 -24.891 -9.523 1 90.25 275 ASN A CA 1
ATOM 2203 C C . ASN A 1 275 ? 6.777 -25.141 -8.531 1 90.25 275 ASN A C 1
ATOM 2205 O O . ASN A 1 275 ? 5.688 -25.578 -8.922 1 90.25 275 ASN A O 1
ATOM 2209 N N . ASN A 1 276 ? 6.973 -24.828 -7.293 1 88.12 276 ASN A N 1
ATOM 2210 C CA . ASN A 1 276 ? 6.023 -25.172 -6.238 1 88.12 276 ASN A CA 1
ATOM 2211 C C . ASN A 1 276 ? 4.809 -24.25 -6.254 1 88.12 276 ASN A C 1
ATOM 2213 O O . ASN A 1 276 ? 3.861 -24.453 -5.492 1 88.12 276 ASN A O 1
ATOM 2217 N N . ASN A 1 277 ? 4.828 -23.344 -7.176 1 93.88 277 ASN A N 1
ATOM 2218 C CA . ASN A 1 277 ? 3.684 -22.438 -7.289 1 93.88 277 ASN A CA 1
ATOM 2219 C C . ASN A 1 277 ? 2.867 -22.734 -8.547 1 93.88 277 ASN A C 1
ATOM 2221 O O . ASN A 1 277 ? 2.111 -21.875 -9.008 1 93.88 277 ASN A O 1
ATOM 2225 N N . TYR A 1 278 ? 3.119 -23.984 -9.07 1 96.25 278 TYR A N 1
ATOM 2226 C CA . TYR A 1 278 ? 2.328 -24.5 -10.18 1 96.25 278 TYR A CA 1
ATOM 2227 C C . TYR A 1 278 ? 1.814 -25.906 -9.883 1 96.25 278 TYR A C 1
ATOM 2229 O O . TYR A 1 278 ? 2.539 -26.734 -9.32 1 96.25 278 TYR A O 1
ATOM 2237 N N . MET A 1 279 ? 0.595 -26.109 -10.227 1 97.06 279 MET A N 1
ATOM 2238 C CA . MET A 1 279 ? 0.024 -27.453 -10.195 1 97.06 279 MET A CA 1
ATOM 2239 C C . MET A 1 279 ? -0.529 -27.844 -11.57 1 97.06 279 MET A C 1
ATOM 2241 O O . MET A 1 279 ? -1.023 -26.984 -12.305 1 97.06 279 MET A O 1
ATOM 2245 N N . PHE A 1 280 ? -0.443 -29.109 -11.812 1 97.94 280 PHE A N 1
ATOM 2246 C CA . PHE A 1 280 ? -0.815 -29.578 -13.141 1 97.94 280 PHE A CA 1
ATOM 2247 C C . PHE A 1 280 ? -1.85 -30.703 -13.055 1 97.94 280 PHE A C 1
ATOM 2249 O O . PHE A 1 280 ? -1.816 -31.516 -12.125 1 97.94 280 PHE A O 1
ATOM 2256 N N . ARG A 1 281 ? -2.734 -30.672 -13.969 1 97.81 281 ARG A N 1
ATOM 2257 C CA . ARG A 1 281 ? -3.576 -31.828 -14.227 1 97.81 281 ARG A CA 1
ATOM 2258 C C . ARG A 1 281 ? -2.998 -32.688 -15.344 1 97.81 281 ARG A C 1
ATOM 2260 O O . ARG A 1 281 ? -2.5 -32.156 -16.344 1 97.81 281 ARG A O 1
ATOM 2267 N N . TYR A 1 282 ? -3.082 -33.969 -15.164 1 96.75 282 TYR A N 1
ATOM 2268 C CA . TYR A 1 282 ? -2.457 -34.875 -16.109 1 96.75 282 TYR A CA 1
ATOM 2269 C C . TYR A 1 282 ? -3.5 -35.781 -16.781 1 96.75 282 TYR A C 1
ATOM 2271 O O . TYR A 1 282 ? -4.547 -36.062 -16.188 1 96.75 282 TYR A O 1
ATOM 2279 N N . GLU A 1 283 ? -3.213 -36.125 -17.953 1 95.06 283 GLU A N 1
ATOM 2280 C CA . GLU A 1 283 ? -3.938 -37.156 -18.672 1 95.06 283 GLU A CA 1
ATOM 2281 C C . GLU A 1 283 ? -2.979 -38.188 -19.281 1 95.06 283 GLU A C 1
ATOM 2283 O O . GLU A 1 283 ? -1.791 -37.906 -19.453 1 95.06 283 GLU A O 1
ATOM 2288 N N . LYS A 1 284 ? -3.561 -39.312 -19.453 1 94 284 LYS A N 1
ATOM 2289 C CA . LYS A 1 284 ? -2.752 -40.344 -20.078 1 94 284 LYS A CA 1
ATOM 2290 C C . LYS A 1 284 ? -2.695 -40.188 -21.594 1 94 284 LYS A C 1
ATOM 2292 O O . LYS A 1 284 ? -3.719 -39.938 -22.234 1 94 284 LYS A O 1
ATOM 2297 N N . ASN A 1 285 ? -1.499 -40.188 -22.062 1 89.75 285 ASN A N 1
ATOM 2298 C CA . ASN A 1 285 ? -1.389 -40.188 -23.516 1 89.75 285 ASN A CA 1
ATOM 2299 C C . ASN A 1 285 ? -1.564 -41.594 -24.109 1 89.75 285 ASN A C 1
ATOM 2301 O O . ASN A 1 285 ? -1.961 -42.5 -23.391 1 89.75 285 ASN A O 1
ATOM 2305 N N . GLU A 1 286 ? -1.352 -41.75 -25.375 1 91 286 GLU A N 1
ATOM 2306 C CA . GLU A 1 286 ? -1.556 -43.031 -26.078 1 91 286 GLU A CA 1
ATOM 2307 C C . GLU A 1 286 ? -0.662 -44.125 -25.516 1 91 286 GLU A C 1
ATOM 2309 O O . GLU A 1 286 ? -1.028 -45.312 -25.531 1 91 286 GLU A O 1
ATOM 2314 N N . GLU A 1 287 ? 0.46 -43.812 -24.969 1 92.56 287 GLU A N 1
ATOM 2315 C CA . GLU A 1 287 ? 1.425 -44.75 -24.406 1 92.56 287 GLU A CA 1
ATOM 2316 C C . GLU A 1 287 ? 1.162 -45 -22.938 1 92.56 287 GLU A C 1
ATOM 2318 O O . GLU A 1 287 ? 1.892 -45.75 -22.281 1 92.56 287 GLU A O 1
ATOM 2323 N N . GLY A 1 288 ? 0.16 -44.344 -22.359 1 91.56 288 GLY A N 1
ATOM 2324 C CA . GLY A 1 288 ? -0.201 -44.562 -20.969 1 91.56 288 GLY A CA 1
ATOM 2325 C C . GLY A 1 288 ? 0.593 -43.688 -20.016 1 91.56 288 GLY A C 1
ATOM 2326 O O . GLY A 1 288 ? 0.542 -43.875 -18.797 1 91.56 288 GLY A O 1
ATOM 2327 N N . LYS A 1 289 ? 1.317 -42.812 -20.578 1 91.19 289 LYS A N 1
ATOM 2328 C CA . LYS A 1 289 ? 2.131 -41.938 -19.734 1 91.19 289 LYS A CA 1
ATOM 2329 C C . LYS A 1 289 ? 1.36 -40.688 -19.344 1 91.19 289 LYS A C 1
ATOM 2331 O O . LYS A 1 289 ? 0.591 -40.156 -20.141 1 91.19 289 LYS A O 1
ATOM 2336 N N . ASP A 1 290 ? 1.654 -40.188 -18.188 1 92.5 290 ASP A N 1
ATOM 2337 C CA . ASP A 1 290 ? 1.032 -38.969 -17.703 1 92.5 290 ASP A CA 1
ATOM 2338 C C . ASP A 1 290 ? 1.6 -37.75 -18.438 1 92.5 290 ASP A C 1
ATOM 2340 O O . ASP A 1 290 ? 2.814 -37.531 -18.453 1 92.5 290 ASP A O 1
ATOM 2344 N N . VAL A 1 291 ? 0.723 -37 -19.031 1 92.88 291 VAL A N 1
ATOM 2345 C CA . VAL A 1 291 ? 1.1 -35.75 -19.688 1 92.88 291 VAL A CA 1
ATOM 2346 C C . VAL A 1 291 ? 0.292 -34.594 -19.094 1 92.88 291 VAL A C 1
ATOM 2348 O O . VAL A 1 291 ? -0.925 -34.719 -18.922 1 92.88 291 VAL A O 1
ATOM 2351 N N . PRO A 1 292 ? 1.041 -33.562 -18.734 1 97.06 292 PRO A N 1
ATOM 2352 C CA . PRO A 1 292 ? 0.278 -32.406 -18.203 1 97.06 292 PRO A CA 1
ATOM 2353 C C . PRO A 1 292 ? -0.597 -31.75 -19.266 1 97.06 292 PRO A C 1
ATOM 2355 O O . PRO A 1 292 ? -0.148 -31.531 -20.391 1 97.06 292 PRO A O 1
ATOM 2358 N N . VAL A 1 293 ? -1.847 -31.359 -18.891 1 96.56 293 VAL A N 1
ATOM 2359 C CA . VAL A 1 293 ? -2.775 -30.828 -19.891 1 96.56 293 VAL A CA 1
ATOM 2360 C C . VAL A 1 293 ? -3.34 -29.484 -19.406 1 96.56 293 VAL A C 1
ATOM 2362 O O . VAL A 1 293 ? -3.91 -28.734 -20.188 1 96.56 293 VAL A O 1
ATOM 2365 N N . GLU A 1 294 ? -3.213 -29.25 -18.141 1 97.75 294 GLU A N 1
ATOM 2366 C CA . GLU A 1 294 ? -3.699 -28 -17.547 1 97.75 294 GLU A CA 1
ATOM 2367 C C . GLU A 1 294 ? -2.809 -27.562 -16.391 1 97.75 294 GLU A C 1
ATOM 2369 O O . GLU A 1 294 ? -2.207 -28.391 -15.703 1 97.75 294 GLU A O 1
ATOM 2374 N N . VAL A 1 295 ? -2.662 -26.281 -16.234 1 98.44 295 VAL A N 1
ATOM 2375 C CA . VAL A 1 295 ? -1.849 -25.75 -15.148 1 98.44 295 VAL A CA 1
ATOM 2376 C C . VAL A 1 295 ? -2.662 -24.734 -14.336 1 98.44 295 VAL A C 1
ATOM 2378 O O . VAL A 1 295 ? -3.553 -24.078 -14.875 1 98.44 295 VAL A O 1
ATOM 2381 N N . LYS A 1 296 ? -2.441 -24.688 -13.031 1 98.25 296 LYS A N 1
ATOM 2382 C CA . LYS A 1 296 ? -2.92 -23.641 -12.133 1 98.25 296 LYS A CA 1
ATOM 2383 C C . LYS A 1 296 ? -1.756 -22.906 -11.469 1 98.25 296 LYS A C 1
ATOM 2385 O O . LYS A 1 296 ? -0.777 -23.531 -11.062 1 98.25 296 LYS A O 1
ATOM 2390 N N . ILE A 1 297 ? -1.827 -21.578 -11.469 1 97.75 297 ILE A N 1
ATOM 2391 C CA . ILE A 1 297 ? -0.844 -20.734 -10.805 1 97.75 297 ILE A CA 1
ATOM 2392 C C . ILE A 1 297 ? -1.262 -20.5 -9.352 1 97.75 297 ILE A C 1
ATOM 2394 O O . ILE A 1 297 ? -2.4 -20.109 -9.078 1 97.75 297 ILE A O 1
ATOM 2398 N N . LEU A 1 298 ? -0.268 -20.703 -8.445 1 94.62 298 LEU A N 1
ATOM 2399 C CA . LE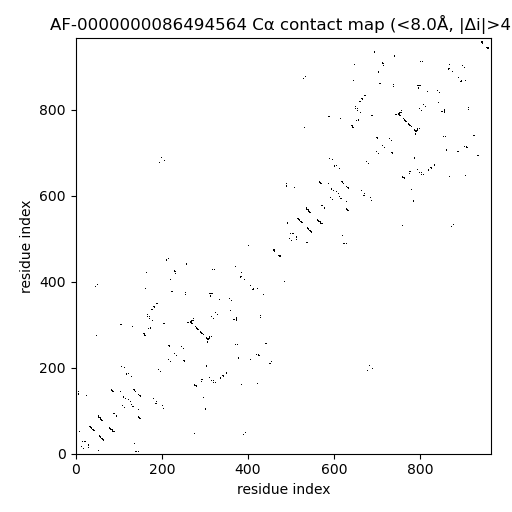U A 1 298 ? -0.557 -20.625 -7.02 1 94.62 298 LEU A CA 1
ATOM 2400 C C . LEU A 1 298 ? 0.262 -19.516 -6.359 1 94.62 298 LEU A C 1
ATOM 2402 O O . LEU A 1 298 ? 1.209 -19 -6.957 1 94.62 298 LEU A O 1
ATOM 2406 N N . ASP A 1 299 ? -0.112 -19.172 -5.152 1 93.06 299 ASP A N 1
ATOM 2407 C CA . ASP A 1 299 ? 0.648 -18.312 -4.238 1 93.06 299 ASP A CA 1
ATOM 2408 C C . ASP A 1 299 ? 0.902 -16.938 -4.855 1 93.06 299 ASP A C 1
ATOM 2410 O O . ASP A 1 299 ? 2.037 -16.609 -5.207 1 93.06 299 ASP A O 1
ATOM 2414 N N . LEU A 1 300 ? -0.049 -16.125 -4.859 1 96.62 300 LEU A N 1
ATOM 2415 C CA . LEU A 1 300 ? -0.009 -14.805 -5.469 1 96.62 300 LEU A CA 1
ATOM 2416 C C . LEU A 1 300 ? 0.348 -13.742 -4.434 1 96.62 300 LEU A C 1
ATOM 2418 O O . LEU A 1 300 ? -0.039 -12.578 -4.574 1 96.62 300 LEU A O 1
ATOM 2422 N N . GLN A 1 301 ? 1.129 -14.094 -3.486 1 93.44 301 GLN A N 1
ATOM 2423 C CA . GLN A 1 301 ? 1.393 -13.289 -2.299 1 93.44 301 GLN A CA 1
ATOM 2424 C C . GLN A 1 301 ? 2.369 -12.156 -2.607 1 93.44 301 GLN A C 1
ATOM 2426 O O . GLN A 1 301 ? 2.447 -11.18 -1.865 1 93.44 301 GLN A O 1
ATOM 2431 N N . ILE A 1 302 ? 3.145 -12.266 -3.619 1 93.06 302 ILE A N 1
ATOM 2432 C CA . ILE A 1 302 ? 4.117 -11.211 -3.881 1 93.06 302 ILE A CA 1
ATOM 2433 C C . ILE A 1 302 ? 3.895 -10.641 -5.277 1 93.06 302 ILE A C 1
ATOM 2435 O O . ILE A 1 302 ? 4.828 -10.133 -5.906 1 93.06 302 ILE A O 1
ATOM 2439 N N . SER A 1 303 ? 2.633 -10.797 -5.754 1 96.44 303 SER A N 1
ATOM 2440 C CA . SER A 1 303 ? 2.266 -10.148 -7.008 1 96.44 303 SER A CA 1
ATOM 2441 C C . SER A 1 303 ? 2.596 -8.664 -6.977 1 96.44 303 SER A C 1
ATOM 2443 O O . SER A 1 303 ? 2.527 -8.031 -5.926 1 96.44 303 SER A O 1
ATOM 2445 N N . ARG A 1 304 ? 2.984 -8.141 -8.125 1 95.56 304 ARG A N 1
ATOM 2446 C CA . ARG A 1 304 ? 3.461 -6.762 -8.195 1 95.56 304 ARG A CA 1
ATOM 2447 C C . ARG A 1 304 ? 3.289 -6.191 -9.602 1 95.56 304 ARG A C 1
ATOM 2449 O O . ARG A 1 304 ? 3.016 -6.934 -10.547 1 95.56 304 ARG A O 1
ATOM 2456 N N . PHE A 1 305 ? 3.346 -4.859 -9.688 1 96.25 305 PHE A N 1
ATOM 2457 C CA . PHE A 1 305 ? 3.365 -4.172 -10.969 1 96.25 305 PHE A CA 1
ATOM 2458 C C . PHE A 1 305 ? 4.75 -4.242 -11.602 1 96.25 305 PHE A C 1
ATOM 2460 O O . PHE A 1 305 ? 5.723 -3.729 -11.039 1 96.25 305 PHE A O 1
ATOM 2467 N N . SER A 1 306 ? 4.871 -4.957 -12.719 1 95.56 306 SER A N 1
ATOM 2468 C CA . SER A 1 306 ? 6.164 -5.188 -13.352 1 95.56 306 SER A CA 1
ATOM 2469 C C . SER A 1 306 ? 6 -5.535 -14.828 1 95.56 306 SER A C 1
ATOM 2471 O O . SER A 1 306 ? 4.891 -5.824 -15.289 1 95.56 306 SER A O 1
ATOM 2473 N N . HIS A 1 307 ? 7.086 -5.48 -15.523 1 96.62 307 HIS A N 1
ATOM 2474 C CA . HIS A 1 307 ? 7.074 -5.758 -16.953 1 96.62 307 HIS A CA 1
ATOM 2475 C C . HIS A 1 307 ? 6.711 -7.211 -17.234 1 96.62 307 HIS A C 1
ATOM 2477 O O . HIS A 1 307 ? 7.129 -8.109 -16.5 1 96.62 307 HIS A O 1
ATOM 2483 N N . ILE A 1 308 ? 6.082 -7.559 -18.281 1 97.31 308 ILE A N 1
ATOM 2484 C CA . ILE A 1 308 ? 5.473 -8.844 -18.594 1 97.31 308 ILE A CA 1
ATOM 2485 C C . ILE A 1 308 ? 6.559 -9.906 -18.766 1 97.31 308 ILE A C 1
ATOM 2487 O O . ILE A 1 308 ? 6.293 -11.102 -18.641 1 97.31 308 ILE A O 1
ATOM 2491 N N . THR A 1 309 ? 7.785 -9.508 -19 1 96.81 309 THR A N 1
ATOM 2492 C CA . THR A 1 309 ? 8.844 -10.477 -19.281 1 96.81 309 THR A CA 1
ATOM 2493 C C . THR A 1 309 ? 9.469 -10.992 -17.984 1 96.81 309 THR A C 1
ATOM 2495 O O . THR A 1 309 ? 10.188 -11.992 -18 1 96.81 309 THR A O 1
ATOM 2498 N N . GLY A 1 310 ? 9.172 -10.328 -16.906 1 95.62 310 GLY A N 1
ATOM 2499 C CA . GLY A 1 310 ? 9.789 -10.711 -15.641 1 95.62 310 GLY A CA 1
ATOM 2500 C C . GLY A 1 310 ? 9.438 -12.117 -15.203 1 95.62 310 GLY A C 1
ATOM 2501 O O . GLY A 1 310 ? 10.32 -12.922 -14.906 1 95.62 310 GLY A O 1
ATOM 2502 N N . ASP A 1 311 ? 8.203 -12.461 -15.156 1 97.06 311 ASP A N 1
ATOM 2503 C CA . ASP A 1 311 ? 7.754 -13.789 -14.758 1 97.06 311 ASP A CA 1
ATOM 2504 C C . ASP A 1 311 ? 8.258 -14.859 -15.719 1 97.06 311 ASP A C 1
ATOM 2506 O O . ASP A 1 311 ? 8.617 -15.961 -15.297 1 97.06 311 ASP A O 1
ATOM 2510 N N . LEU A 1 312 ? 8.281 -14.508 -16.969 1 97.25 312 LEU A N 1
ATOM 2511 C CA . LEU A 1 312 ? 8.781 -15.453 -17.969 1 97.25 312 LEU A CA 1
ATOM 2512 C C . LEU A 1 312 ? 10.242 -15.812 -17.688 1 97.25 312 LEU A C 1
ATOM 2514 O O . LEU A 1 312 ? 10.609 -16.984 -17.703 1 97.25 312 LEU A O 1
ATOM 2518 N N . ALA A 1 313 ? 11 -14.836 -17.453 1 93.31 313 ALA A N 1
ATOM 2519 C CA . ALA A 1 313 ? 12.406 -15.078 -17.141 1 93.31 313 ALA A CA 1
ATOM 2520 C C . ALA A 1 313 ? 12.547 -15.977 -15.906 1 93.31 313 ALA A C 1
ATOM 2522 O O . ALA A 1 313 ? 13.375 -16.891 -15.891 1 93.31 313 ALA A O 1
ATOM 2523 N N . SER A 1 314 ? 11.742 -15.742 -14.969 1 93.25 314 SER A N 1
ATOM 2524 C CA . SER A 1 314 ? 11.766 -16.531 -13.742 1 93.25 314 SER A CA 1
ATOM 2525 C C . SER A 1 314 ? 11.359 -17.984 -14.008 1 93.25 314 SER A C 1
ATOM 2527 O O . SER A 1 314 ? 11.977 -18.906 -13.492 1 93.25 314 SER A O 1
ATOM 2529 N N . VAL A 1 315 ? 10.344 -18.188 -14.781 1 95.44 315 VAL A N 1
ATOM 2530 C CA . VAL A 1 315 ? 9.883 -19.531 -15.109 1 95.44 315 VAL A CA 1
ATOM 2531 C C . VAL A 1 315 ? 11.008 -20.297 -15.805 1 95.44 315 VAL A C 1
ATOM 2533 O O . VAL A 1 315 ? 11.305 -21.438 -15.438 1 95.44 315 VAL A O 1
ATOM 2536 N N . LEU A 1 316 ? 11.594 -19.672 -16.734 1 92.12 316 LEU A N 1
ATOM 2537 C CA . LEU A 1 316 ? 12.555 -20.344 -17.594 1 92.12 316 LEU A CA 1
ATOM 2538 C C . LEU A 1 316 ? 13.852 -20.641 -16.859 1 92.12 316 LEU A C 1
ATOM 2540 O O . LEU A 1 316 ? 14.477 -21.672 -17.078 1 92.12 316 LEU A O 1
ATOM 2544 N N . LEU A 1 317 ? 14.195 -19.781 -15.922 1 88.19 317 LEU A N 1
ATOM 2545 C CA . LEU A 1 317 ? 15.484 -19.953 -15.258 1 88.19 317 LEU A CA 1
ATOM 2546 C C . LEU A 1 317 ? 15.336 -20.766 -13.984 1 88.19 317 LEU A C 1
ATOM 2548 O O . LEU A 1 317 ? 16.234 -21.547 -13.633 1 88.19 317 LEU A O 1
ATOM 2552 N N . ALA A 1 318 ? 14.289 -20.656 -13.328 1 87.5 318 ALA A N 1
ATOM 2553 C CA . ALA A 1 318 ? 14.117 -21.328 -12.039 1 87.5 318 ALA A CA 1
ATOM 2554 C C . ALA A 1 318 ? 13.664 -22.781 -12.234 1 87.5 318 ALA A C 1
ATOM 2556 O O . ALA A 1 318 ? 13.953 -23.641 -11.406 1 87.5 318 ALA A O 1
ATOM 2557 N N . ASN A 1 319 ? 13.016 -23.047 -13.352 1 90.12 319 ASN A N 1
ATOM 2558 C CA . ASN A 1 319 ? 12.266 -24.312 -13.367 1 90.12 319 ASN A CA 1
ATOM 2559 C C . ASN A 1 319 ? 12.688 -25.188 -14.539 1 90.12 319 ASN A C 1
ATOM 2561 O O . ASN A 1 319 ? 12.445 -26.391 -14.539 1 90.12 319 ASN A O 1
ATOM 2565 N N . VAL A 1 320 ? 13.227 -24.625 -15.594 1 89.44 320 VAL A N 1
ATOM 2566 C CA . VAL A 1 320 ? 13.477 -25.375 -16.812 1 89.44 320 VAL A CA 1
ATOM 2567 C C . VAL A 1 320 ? 14.93 -25.844 -16.844 1 89.44 320 VAL A C 1
ATOM 2569 O O . VAL A 1 320 ? 15.852 -25.016 -16.844 1 89.44 320 VAL A O 1
ATOM 2572 N N . PRO A 1 321 ? 15.133 -27.109 -16.953 1 83.5 321 PRO A N 1
ATOM 2573 C CA . PRO A 1 321 ? 16.5 -27.641 -17 1 83.5 321 PRO A CA 1
ATOM 2574 C C . PRO A 1 321 ? 17.266 -27.172 -18.234 1 83.5 321 PRO A C 1
ATOM 2576 O O . PRO A 1 321 ? 16.672 -26.906 -19.281 1 83.5 321 PRO A O 1
ATOM 2579 N N . ASN A 1 322 ? 18.531 -27.203 -18.109 1 79.25 322 ASN A N 1
ATOM 2580 C CA . ASN A 1 322 ? 19.422 -26.734 -19.172 1 79.25 322 ASN A CA 1
ATOM 2581 C C . ASN A 1 322 ? 19.172 -27.469 -20.484 1 79.25 322 ASN A C 1
ATOM 2583 O O . ASN A 1 322 ? 19.188 -26.875 -21.562 1 79.25 322 ASN A O 1
ATOM 2587 N N . LYS A 1 323 ? 19.062 -28.703 -20.375 1 78.19 323 LYS A N 1
ATOM 2588 C CA . LYS A 1 323 ? 18.875 -29.516 -21.578 1 78.19 323 LYS A CA 1
ATOM 2589 C C . LYS A 1 323 ? 17.656 -29.062 -22.359 1 78.19 323 LYS A C 1
ATOM 2591 O O . LYS A 1 323 ? 17.688 -28.969 -23.594 1 78.19 323 LYS A O 1
ATOM 2596 N N . VAL A 1 324 ? 16.609 -28.797 -21.641 1 85 324 VAL A N 1
ATOM 2597 C CA . VAL A 1 324 ? 15.375 -28.344 -22.266 1 85 324 VAL A CA 1
ATOM 2598 C C . VAL A 1 324 ? 15.539 -26.922 -22.766 1 85 324 VAL A C 1
ATOM 2600 O O . VAL A 1 324 ? 15.148 -26.594 -23.891 1 85 324 VAL A O 1
ATOM 2603 N N . ARG A 1 325 ? 16.125 -26.062 -22 1 85 325 ARG A N 1
ATOM 2604 C CA . ARG A 1 325 ? 16.281 -24.656 -22.328 1 85 325 ARG A CA 1
ATOM 2605 C C . ARG A 1 325 ? 17.172 -24.484 -23.562 1 85 325 ARG A C 1
ATOM 2607 O O . ARG A 1 325 ? 16.875 -23.672 -24.438 1 85 325 ARG A O 1
ATOM 2614 N N . GLU A 1 326 ? 18.234 -25.203 -23.625 1 77.12 326 GLU A N 1
ATOM 2615 C CA . GLU A 1 326 ? 19.172 -25.094 -24.719 1 77.12 326 GLU A CA 1
ATOM 2616 C C . GLU A 1 326 ? 18.531 -25.484 -26.047 1 77.12 326 GLU A C 1
ATOM 2618 O O . GLU A 1 326 ? 18.812 -24.875 -27.094 1 77.12 326 GLU A O 1
ATOM 2623 N N . ASN A 1 327 ? 17.672 -26.359 -25.969 1 81.12 327 ASN A N 1
ATOM 2624 C CA . ASN A 1 327 ? 17.109 -26.906 -27.203 1 81.12 327 ASN A CA 1
ATOM 2625 C C . ASN A 1 327 ? 15.797 -26.219 -27.562 1 81.12 327 ASN A C 1
ATOM 2627 O O . ASN A 1 327 ? 15.375 -26.234 -28.719 1 81.12 327 ASN A O 1
ATOM 2631 N N . CYS A 1 328 ? 15.18 -25.656 -26.5 1 88.62 328 CYS A N 1
ATOM 2632 C CA . CYS A 1 328 ? 13.805 -25.266 -26.766 1 88.62 328 CYS A CA 1
ATOM 2633 C C . CYS A 1 328 ? 13.547 -23.828 -26.328 1 88.62 328 CYS A C 1
ATOM 2635 O O . CYS A 1 328 ? 12.398 -23.391 -26.266 1 88.62 328 CYS A O 1
ATOM 2637 N N . LEU A 1 329 ? 14.57 -23.062 -26.016 1 88.75 329 LEU A N 1
ATOM 2638 C CA . LEU A 1 329 ? 14.391 -21.719 -25.484 1 88.75 329 LEU A CA 1
ATOM 2639 C C . LEU A 1 329 ? 13.602 -20.859 -26.469 1 88.75 329 LEU A C 1
ATOM 2641 O O . LEU A 1 329 ? 12.633 -20.188 -26.094 1 88.75 329 LEU A O 1
ATOM 2645 N N . ASN A 1 330 ? 14.047 -20.875 -27.688 1 86.25 330 ASN A N 1
ATOM 2646 C CA . ASN A 1 330 ? 13.375 -20.062 -28.688 1 86.25 330 ASN A CA 1
ATOM 2647 C C . ASN A 1 330 ? 11.906 -20.453 -28.844 1 86.25 330 ASN A C 1
ATOM 2649 O O . ASN A 1 330 ? 11.047 -19.594 -29.047 1 86.25 330 ASN A O 1
ATOM 2653 N N . HIS A 1 331 ? 11.711 -21.688 -28.781 1 91.31 331 HIS A N 1
ATOM 2654 C CA . HIS A 1 331 ? 10.336 -22.172 -28.875 1 91.31 331 HIS A CA 1
ATOM 2655 C C . HIS A 1 331 ? 9.5 -21.641 -27.703 1 91.31 331 HIS A C 1
ATOM 2657 O O . HIS A 1 331 ? 8.367 -21.188 -27.906 1 91.31 331 HIS A O 1
ATOM 2663 N N . LEU A 1 332 ? 10 -21.672 -26.531 1 95 332 LEU A N 1
ATOM 2664 C CA . LEU A 1 332 ? 9.273 -21.234 -25.344 1 95 332 LEU A CA 1
ATOM 2665 C C . LEU A 1 332 ? 9.055 -19.734 -25.359 1 95 332 LEU A C 1
ATOM 2667 O O . LEU A 1 332 ? 7.992 -19.25 -24.969 1 95 332 LEU A O 1
ATOM 2671 N N . LEU A 1 333 ? 10.047 -19.016 -25.828 1 94.94 333 LEU A N 1
ATOM 2672 C CA . LEU A 1 333 ? 9.906 -17.562 -25.969 1 94.94 333 LEU A CA 1
ATOM 2673 C C . LEU A 1 333 ? 8.82 -17.219 -26.984 1 94.94 333 LEU A C 1
ATOM 2675 O O . LEU A 1 333 ? 7.992 -16.344 -26.734 1 94.94 333 LEU A O 1
ATOM 2679 N N . LEU A 1 334 ? 8.875 -17.938 -28.047 1 94.94 334 LEU A N 1
ATOM 2680 C CA . LEU A 1 334 ? 7.867 -17.719 -29.078 1 94.94 334 LEU A CA 1
ATOM 2681 C C . LEU A 1 334 ? 6.477 -18.094 -28.562 1 94.94 334 LEU A C 1
ATOM 2683 O O . LEU A 1 334 ? 5.496 -17.406 -28.875 1 94.94 334 LEU A O 1
ATOM 2687 N N . GLU A 1 335 ? 6.414 -19.172 -27.859 1 96.12 335 GLU A N 1
ATOM 2688 C CA . GLU A 1 335 ? 5.145 -19.609 -27.281 1 96.12 335 GLU A CA 1
ATOM 2689 C C . GLU A 1 335 ? 4.539 -18.516 -26.406 1 96.12 335 GLU A C 1
ATOM 2691 O O . GLU A 1 335 ? 3.334 -18.25 -26.469 1 96.12 335 GLU A O 1
ATOM 2696 N N . TYR A 1 336 ? 5.363 -17.906 -25.562 1 98.38 336 TYR A N 1
ATOM 2697 C CA . TYR A 1 336 ? 4.891 -16.812 -24.734 1 98.38 336 TYR A CA 1
ATOM 2698 C C . TYR A 1 336 ? 4.387 -15.656 -25.578 1 98.38 336 TYR A C 1
ATOM 2700 O O . TYR A 1 336 ? 3.273 -15.164 -25.375 1 98.38 336 TYR A O 1
ATOM 2708 N N . TYR A 1 337 ? 5.172 -15.25 -26.531 1 97.81 337 TYR A N 1
ATOM 2709 C CA . TYR A 1 337 ? 4.875 -14.094 -27.359 1 97.81 337 TYR A CA 1
ATOM 2710 C C . TYR A 1 337 ? 3.576 -14.305 -28.141 1 97.81 337 TYR A C 1
ATOM 2712 O O . TYR A 1 337 ? 2.699 -13.43 -28.125 1 97.81 337 TYR A O 1
ATOM 2720 N N . VAL A 1 338 ? 3.465 -15.438 -28.734 1 97.75 338 VAL A N 1
ATOM 2721 C CA . VAL A 1 338 ? 2.297 -15.734 -29.562 1 97.75 338 VAL A CA 1
ATOM 2722 C C . VAL A 1 338 ? 1.053 -15.828 -28.688 1 97.75 338 VAL A C 1
ATOM 2724 O O . VAL A 1 338 ? -0.011 -15.312 -29.047 1 97.75 338 VAL A O 1
ATOM 2727 N N . THR A 1 339 ? 1.188 -16.5 -27.562 1 98.25 339 THR A N 1
ATOM 2728 C CA . THR A 1 339 ? 0.057 -16.625 -26.641 1 98.25 339 THR A CA 1
ATOM 2729 C C . THR A 1 339 ? -0.393 -15.242 -26.156 1 98.25 339 THR A C 1
ATOM 2731 O O . THR A 1 339 ? -1.591 -14.953 -26.125 1 98.25 339 THR A O 1
ATOM 2734 N N . PHE A 1 340 ? 0.545 -14.383 -25.781 1 98.5 340 PHE A N 1
ATOM 2735 C CA . PHE A 1 340 ? 0.236 -13.031 -25.328 1 98.5 340 PHE A CA 1
ATOM 2736 C C . PHE A 1 340 ? -0.487 -12.258 -26.422 1 98.5 340 PHE A C 1
ATOM 2738 O O . PHE A 1 340 ? -1.573 -11.719 -26.203 1 98.5 340 PHE A O 1
ATOM 2745 N N . MET A 1 341 ? 0.097 -12.281 -27.609 1 97.62 341 MET A N 1
ATOM 2746 C CA . MET A 1 341 ? -0.434 -11.5 -28.734 1 97.62 341 MET A CA 1
ATOM 2747 C C . MET A 1 341 ? -1.809 -12.016 -29.141 1 97.62 341 MET A C 1
ATOM 2749 O O . MET A 1 341 ? -2.711 -11.227 -29.422 1 97.62 341 MET A O 1
ATOM 2753 N N . SER A 1 342 ? -1.944 -13.297 -29.203 1 97.25 342 SER A N 1
ATOM 2754 C CA . SER A 1 342 ? -3.219 -13.875 -29.609 1 97.25 342 SER A CA 1
ATOM 2755 C C . SER A 1 342 ? -4.309 -13.594 -28.578 1 97.25 342 SER A C 1
ATOM 2757 O O . SER A 1 342 ? -5.469 -13.375 -28.953 1 97.25 342 SER A O 1
ATOM 2759 N N . THR A 1 343 ? -3.959 -13.672 -27.312 1 98.12 343 THR A N 1
ATOM 2760 C CA . THR A 1 343 ? -4.922 -13.383 -26.25 1 98.12 343 THR A CA 1
ATOM 2761 C C . THR A 1 343 ? -5.371 -11.922 -26.312 1 98.12 343 THR A C 1
ATOM 2763 O O . THR A 1 343 ? -6.559 -11.633 -26.188 1 98.12 343 THR A O 1
ATOM 2766 N N . VAL A 1 344 ? -4.43 -11.008 -26.5 1 97.88 344 VAL A N 1
ATOM 2767 C CA . VAL A 1 344 ? -4.707 -9.586 -26.641 1 97.88 344 VAL A CA 1
ATOM 2768 C C . VAL A 1 344 ? -5.652 -9.359 -27.828 1 97.88 344 VAL A C 1
ATOM 2770 O O . VAL A 1 344 ? -6.59 -8.562 -27.734 1 97.88 344 VAL A O 1
ATOM 2773 N N . GLU A 1 345 ? -5.398 -10.062 -28.844 1 96.75 345 GLU A N 1
ATOM 2774 C CA . GLU A 1 345 ? -6.227 -9.961 -30.047 1 96.75 345 GLU A CA 1
ATOM 2775 C C . GLU A 1 345 ? -7.629 -10.508 -29.797 1 96.75 345 GLU A C 1
ATOM 2777 O O . GLU A 1 345 ? -8.625 -9.883 -30.188 1 96.75 345 GLU A O 1
ATOM 2782 N N . LYS A 1 346 ? -7.668 -11.641 -29.219 1 97 346 LYS A N 1
ATOM 2783 C CA . LYS A 1 346 ? -8.953 -12.281 -28.938 1 97 346 LYS A CA 1
ATOM 2784 C C . LYS A 1 346 ? -9.828 -11.383 -28.062 1 97 346 LYS A C 1
ATOM 2786 O O . LYS A 1 346 ? -11.055 -11.383 -28.203 1 97 346 LYS A O 1
ATOM 2791 N N . MET A 1 347 ? -9.234 -10.633 -27.188 1 98.25 347 MET A N 1
ATOM 2792 C CA . MET A 1 347 ? -9.977 -9.773 -26.266 1 98.25 347 MET A CA 1
ATOM 2793 C C . MET A 1 347 ? -10.258 -8.422 -26.906 1 98.25 347 MET A C 1
ATOM 2795 O O . MET A 1 347 ? -10.805 -7.523 -26.25 1 98.25 347 MET A O 1
ATOM 2799 N N . GLU A 1 348 ? -9.797 -8.211 -28.125 1 97.75 348 GLU A N 1
ATOM 2800 C CA . GLU A 1 348 ? -9.961 -6.949 -28.828 1 97.75 348 GLU A CA 1
ATOM 2801 C C . GLU A 1 348 ? -9.391 -5.785 -28.031 1 97.75 348 GLU A C 1
ATOM 2803 O O . GLU A 1 348 ? -10.031 -4.734 -27.922 1 97.75 348 GLU A O 1
ATOM 2808 N N . THR A 1 349 ? -8.273 -6.023 -27.438 1 98 349 THR A N 1
ATOM 2809 C CA . THR A 1 349 ? -7.621 -5.027 -26.594 1 98 349 THR A CA 1
ATOM 2810 C C . THR A 1 349 ? -7.23 -3.801 -27.406 1 98 349 THR A C 1
ATOM 2812 O O . THR A 1 349 ? -6.578 -3.924 -28.453 1 98 349 THR A O 1
ATOM 2815 N N . PRO A 1 350 ? -7.621 -2.613 -26.969 1 97.56 350 PRO A N 1
ATOM 2816 C CA . PRO A 1 350 ? -7.102 -1.42 -27.641 1 97.56 350 PRO A CA 1
ATOM 2817 C C . PRO A 1 350 ? -5.605 -1.225 -27.422 1 97.56 350 PRO A C 1
ATOM 2819 O O . PRO A 1 350 ? -5.164 -1.013 -26.281 1 97.56 350 PRO A O 1
ATOM 2822 N N . TRP A 1 351 ? -4.883 -1.367 -28.469 1 96.44 351 TRP A N 1
ATOM 2823 C CA . TRP A 1 351 ? -3.434 -1.221 -28.422 1 96.44 351 TRP A CA 1
ATOM 2824 C C . TRP A 1 351 ? -2.904 -0.529 -29.672 1 96.44 351 TRP A C 1
ATOM 2826 O O . TRP A 1 351 ? -2.41 -1.187 -30.594 1 96.44 351 TRP A O 1
ATOM 2836 N N . PRO A 1 352 ? -2.873 0.778 -29.594 1 93.06 352 PRO A N 1
ATOM 2837 C CA . PRO A 1 352 ? -2.492 1.53 -30.797 1 93.06 352 PRO A CA 1
ATOM 2838 C C . PRO A 1 352 ? -1.082 1.198 -31.281 1 93.06 352 PRO A C 1
ATOM 2840 O O . PRO A 1 352 ? -0.821 1.202 -32.469 1 93.06 352 PRO A O 1
ATOM 2843 N N . ASN A 1 353 ? -0.174 0.876 -30.391 1 90.25 353 ASN A N 1
ATOM 2844 C CA . ASN A 1 353 ? 1.216 0.625 -30.766 1 90.25 353 ASN A CA 1
ATOM 2845 C C . ASN A 1 353 ? 1.493 -0.868 -30.922 1 90.25 353 ASN A C 1
ATOM 2847 O O . ASN A 1 353 ? 2.645 -1.3 -30.859 1 90.25 353 ASN A O 1
ATOM 2851 N N . ARG A 1 354 ? 0.511 -1.639 -31.125 1 92.94 354 ARG A N 1
ATOM 2852 C CA . ARG A 1 354 ? 0.624 -3.094 -31.172 1 92.94 354 ARG A CA 1
ATOM 2853 C C . ARG A 1 354 ? 1.606 -3.539 -32.25 1 92.94 354 ARG A C 1
ATOM 2855 O O . ARG A 1 354 ? 2.414 -4.441 -32.031 1 92.94 354 ARG A O 1
ATOM 2862 N N . ALA A 1 355 ? 1.53 -2.924 -33.406 1 90.25 355 ALA A N 1
ATOM 2863 C CA . ALA A 1 355 ? 2.34 -3.314 -34.562 1 90.25 355 ALA A CA 1
ATOM 2864 C C . ALA A 1 355 ? 3.828 -3.127 -34.281 1 90.25 355 ALA A C 1
ATOM 2866 O O . ALA A 1 355 ? 4.668 -3.83 -34.844 1 90.25 355 ALA A O 1
ATOM 2867 N N . ALA A 1 356 ? 4.113 -2.287 -33.375 1 92.06 356 ALA A N 1
ATOM 2868 C CA . ALA A 1 356 ? 5.504 -1.981 -33.062 1 92.06 356 ALA A CA 1
ATOM 2869 C C . ALA A 1 356 ? 6.098 -3.035 -32.125 1 92.06 356 ALA A C 1
ATOM 2871 O O . ALA A 1 356 ? 7.316 -3.168 -32.031 1 92.06 356 ALA A O 1
ATOM 2872 N N . TYR A 1 357 ? 5.246 -3.779 -31.5 1 95.88 357 TYR A N 1
ATOM 2873 C CA . TYR A 1 357 ? 5.758 -4.785 -30.578 1 95.88 357 TYR A CA 1
ATOM 2874 C C . TYR A 1 357 ? 5.914 -6.133 -31.281 1 95.88 357 TYR A C 1
ATOM 2876 O O . TYR A 1 357 ? 5.152 -7.066 -31.031 1 95.88 357 TYR A O 1
ATOM 2884 N N . THR A 1 358 ? 7.02 -6.25 -32 1 94 358 THR A N 1
ATOM 2885 C CA . THR A 1 358 ? 7.367 -7.457 -32.75 1 94 358 THR A CA 1
ATOM 2886 C C . THR A 1 358 ? 8.055 -8.469 -31.844 1 94 358 THR A C 1
ATOM 2888 O O . THR A 1 358 ? 8.344 -8.172 -30.688 1 94 358 THR A O 1
ATOM 2891 N N . PHE A 1 359 ? 8.25 -9.641 -32.375 1 94.75 359 PHE A N 1
ATOM 2892 C CA . PHE A 1 359 ? 8.984 -10.648 -31.641 1 94.75 359 PHE A CA 1
ATOM 2893 C C . PHE A 1 359 ? 10.398 -10.172 -31.328 1 94.75 359 PHE A C 1
ATOM 2895 O O . PHE A 1 359 ? 10.93 -10.445 -30.25 1 94.75 359 PHE A O 1
ATOM 2902 N N . ASP A 1 360 ? 10.969 -9.414 -32.188 1 91.94 360 ASP A N 1
ATOM 2903 C CA . ASP A 1 360 ? 12.297 -8.852 -31.953 1 91.94 360 ASP A CA 1
ATOM 2904 C C . ASP A 1 360 ? 12.273 -7.863 -30.797 1 91.94 360 ASP A C 1
ATOM 2906 O O . ASP A 1 360 ? 13.203 -7.828 -29.984 1 91.94 360 ASP A O 1
ATOM 2910 N N . ALA A 1 361 ? 11.266 -7.051 -30.75 1 93.94 361 ALA A N 1
ATOM 2911 C CA . ALA A 1 361 ? 11.117 -6.117 -29.641 1 93.94 361 ALA A CA 1
ATOM 2912 C C . ALA A 1 361 ? 10.945 -6.859 -28.312 1 93.94 361 ALA A C 1
ATOM 2914 O O . ALA A 1 361 ? 11.484 -6.445 -27.297 1 93.94 361 ALA A O 1
ATOM 2915 N N . PHE A 1 362 ? 10.203 -7.914 -28.453 1 95.5 362 PHE A N 1
ATOM 2916 C CA . PHE A 1 362 ? 10 -8.773 -27.297 1 95.5 362 PHE A CA 1
ATOM 2917 C C . PHE A 1 362 ? 11.32 -9.367 -26.828 1 95.5 362 PHE A C 1
ATOM 2919 O O . PHE A 1 362 ? 11.609 -9.383 -25.625 1 95.5 362 PHE A O 1
ATOM 2926 N N . LEU A 1 363 ? 12.094 -9.82 -27.719 1 92.56 363 LEU A N 1
ATOM 2927 C CA . LEU A 1 363 ? 13.398 -10.391 -27.375 1 92.56 363 LEU A CA 1
ATOM 2928 C C . LEU A 1 363 ? 14.297 -9.336 -26.734 1 92.56 363 LEU A C 1
ATOM 2930 O O . LEU A 1 363 ? 15.086 -9.656 -25.828 1 92.56 363 LEU A O 1
ATOM 2934 N N . LYS A 1 364 ? 14.172 -8.148 -27.156 1 90.5 364 LYS A N 1
ATOM 2935 C CA . LYS A 1 364 ? 14.93 -7.062 -26.547 1 90.5 364 LYS A CA 1
ATOM 2936 C C . LYS A 1 364 ? 14.5 -6.836 -25.094 1 90.5 364 LYS A C 1
ATOM 2938 O O . LYS A 1 364 ? 15.336 -6.617 -24.219 1 90.5 364 LYS A O 1
ATOM 2943 N N . ASP A 1 365 ? 13.219 -6.875 -24.906 1 93.19 365 ASP A N 1
ATOM 2944 C CA . ASP A 1 365 ? 12.711 -6.754 -23.547 1 93.19 365 ASP A CA 1
ATOM 2945 C C . ASP A 1 365 ? 13.203 -7.898 -22.672 1 93.19 365 ASP A C 1
ATOM 2947 O O . ASP A 1 365 ? 13.477 -7.707 -21.484 1 93.19 365 ASP A O 1
ATOM 2951 N N . MET A 1 366 ? 13.336 -9.086 -23.25 1 91.25 366 MET A N 1
ATOM 2952 C CA . MET A 1 366 ? 13.797 -10.258 -22.5 1 91.25 366 MET A CA 1
ATOM 2953 C C . MET A 1 366 ? 15.242 -10.094 -22.062 1 91.25 366 MET A C 1
ATOM 2955 O O . MET A 1 366 ? 15.641 -10.602 -21.016 1 91.25 366 MET A O 1
ATOM 2959 N N . GLU A 1 367 ? 15.961 -9.391 -22.781 1 85.44 367 GLU A N 1
ATOM 2960 C CA . GLU A 1 367 ? 17.359 -9.164 -22.438 1 85.44 367 GLU A CA 1
ATOM 2961 C C . GLU A 1 367 ? 17.484 -8.492 -21.062 1 85.44 367 GLU A C 1
ATOM 2963 O O . GLU A 1 367 ? 18.391 -8.828 -20.281 1 85.44 367 GLU A O 1
ATOM 2968 N N . SER A 1 368 ? 16.578 -7.664 -20.812 1 83.06 368 SER A N 1
ATOM 2969 C CA . SER A 1 368 ? 16.594 -6.938 -19.547 1 83.06 368 SER A CA 1
ATOM 2970 C C . SER A 1 368 ? 16.031 -7.793 -18.406 1 83.06 368 SER A C 1
ATOM 2972 O O . SER A 1 368 ? 16.312 -7.535 -17.234 1 83.06 368 SER A O 1
ATOM 2974 N N . ALA A 1 369 ? 15.305 -8.766 -18.781 1 90.56 369 ALA A N 1
ATOM 2975 C CA . ALA A 1 369 ? 14.586 -9.555 -17.797 1 90.56 369 ALA A CA 1
ATOM 2976 C C . ALA A 1 369 ? 15.445 -10.711 -17.281 1 90.56 369 ALA A C 1
ATOM 2978 O O . ALA A 1 369 ? 15.234 -11.211 -16.172 1 90.56 369 ALA A O 1
ATOM 2979 N N . TRP A 1 370 ? 16.438 -11.07 -18.016 1 87.44 370 TRP A N 1
ATOM 2980 C CA . TRP A 1 370 ? 17.234 -12.25 -17.703 1 87.44 370 TRP A CA 1
ATOM 2981 C C . TRP A 1 370 ? 17.969 -12.07 -16.375 1 87.44 370 TRP A C 1
ATOM 2983 O O . TRP A 1 370 ? 18.078 -13.008 -15.578 1 87.44 370 TRP A O 1
ATOM 2993 N N . GLU A 1 371 ? 18.469 -10.898 -16.141 1 85 371 GLU A N 1
ATOM 2994 C CA . GLU A 1 371 ? 19.203 -10.656 -14.906 1 85 371 GLU A CA 1
ATOM 2995 C C . GLU A 1 371 ? 18.297 -10.812 -13.695 1 85 371 GLU A C 1
ATOM 2997 O O . GLU A 1 371 ? 18.688 -11.414 -12.688 1 85 371 GLU A O 1
ATOM 3002 N N . MET A 1 372 ? 17.172 -10.258 -13.812 1 88.38 372 MET A N 1
ATOM 3003 C CA . MET A 1 372 ? 16.203 -10.398 -12.734 1 88.38 372 MET A CA 1
ATOM 3004 C C . MET A 1 372 ? 15.852 -11.859 -12.5 1 88.38 372 MET A C 1
ATOM 3006 O O . MET A 1 372 ? 15.805 -12.32 -11.352 1 88.38 372 MET A O 1
ATOM 3010 N N . GLY A 1 373 ? 15.625 -12.57 -13.57 1 88.12 373 GLY A N 1
ATOM 3011 C CA . GLY A 1 373 ? 15.328 -13.992 -13.477 1 88.12 373 GLY A CA 1
ATOM 3012 C C . GLY A 1 373 ? 16.438 -14.789 -12.828 1 88.12 373 GLY A C 1
ATOM 3013 O O . GLY A 1 373 ? 16.172 -15.688 -12.023 1 88.12 373 GLY A O 1
ATOM 3014 N N . PHE A 1 374 ? 17.609 -14.453 -13.109 1 83.75 374 PHE A N 1
ATOM 3015 C CA . PHE A 1 374 ? 18.766 -15.109 -12.523 1 83.75 374 PHE A CA 1
ATOM 3016 C C . PHE A 1 374 ? 18.828 -14.867 -11.023 1 83.75 374 PHE A C 1
ATOM 3018 O O . PHE A 1 374 ? 19.047 -15.805 -10.25 1 83.75 374 PHE A O 1
ATOM 3025 N N . LEU A 1 375 ? 18.641 -13.633 -10.695 1 85.44 375 LEU A N 1
ATOM 3026 C CA . LEU A 1 375 ? 18.781 -13.25 -9.297 1 85.44 375 LEU A CA 1
ATOM 3027 C C . LEU A 1 375 ? 17.703 -13.906 -8.445 1 85.44 375 LEU A C 1
ATOM 3029 O O . LEU A 1 375 ? 18 -14.461 -7.379 1 85.44 375 LEU A O 1
ATOM 3033 N N . ILE A 1 376 ? 16.5 -13.914 -8.891 1 86.81 376 ILE A N 1
ATOM 3034 C CA . ILE A 1 376 ? 15.438 -14.531 -8.109 1 86.81 376 ILE A CA 1
ATOM 3035 C C . ILE A 1 376 ? 15.641 -16.047 -8.047 1 86.81 376 ILE A C 1
ATOM 3037 O O . ILE A 1 376 ? 15.367 -16.672 -7.023 1 86.81 376 ILE A O 1
ATOM 3041 N N . SER A 1 377 ? 16.062 -16.609 -9.109 1 82.69 377 SER A N 1
ATOM 3042 C CA . SER A 1 377 ? 16.328 -18.047 -9.141 1 82.69 377 SER A CA 1
ATOM 3043 C C . SER A 1 377 ? 17.453 -18.422 -8.172 1 82.69 377 SER A C 1
ATOM 3045 O O . SER A 1 377 ? 17.406 -19.484 -7.543 1 82.69 377 SER A O 1
ATOM 3047 N N . SER A 1 378 ? 18.422 -17.578 -8.117 1 77.69 378 SER A N 1
ATOM 3048 C CA . SER A 1 378 ? 19.531 -17.812 -7.188 1 77.69 378 SER A CA 1
ATOM 3049 C C . SER A 1 378 ? 19.031 -17.828 -5.742 1 77.69 378 SER A C 1
ATOM 3051 O O . SER A 1 378 ? 19.531 -18.609 -4.922 1 77.69 378 SER A O 1
ATOM 3053 N N . TRP A 1 379 ? 18.094 -17.031 -5.539 1 79.81 379 TRP A N 1
ATOM 3054 C CA . TRP A 1 379 ? 17.531 -16.938 -4.195 1 79.81 379 TRP A CA 1
ATOM 3055 C C . TRP A 1 379 ? 16.703 -18.172 -3.871 1 79.81 379 TRP A C 1
ATOM 3057 O O . TRP A 1 379 ? 16.609 -18.578 -2.711 1 79.81 379 TRP A O 1
ATOM 3067 N N . LEU A 1 380 ? 16.141 -18.734 -4.836 1 79.69 380 LEU A N 1
ATOM 3068 C CA . LEU A 1 380 ? 15.219 -19.844 -4.66 1 79.69 380 LEU A CA 1
ATOM 3069 C C . LEU A 1 380 ? 15.977 -21.172 -4.672 1 79.69 380 LEU A C 1
ATOM 3071 O O . LEU A 1 380 ? 15.398 -22.219 -4.371 1 79.69 380 LEU A O 1
ATOM 3075 N N . LEU A 1 381 ? 17.203 -21.094 -4.914 1 73.94 381 LEU A N 1
ATOM 3076 C CA . LEU A 1 381 ? 18.016 -22.297 -5.141 1 73.94 381 LEU A CA 1
ATOM 3077 C C . LEU A 1 381 ? 17.922 -23.234 -3.949 1 73.94 381 LEU A C 1
ATOM 3079 O O . LEU A 1 381 ? 17.703 -24.438 -4.117 1 73.94 381 LEU A O 1
ATOM 3083 N N . PRO A 1 382 ? 18.062 -22.688 -2.785 1 69.25 382 PRO A N 1
ATOM 3084 C CA . PRO A 1 382 ? 17.953 -23.594 -1.641 1 69.25 382 PRO A CA 1
ATOM 3085 C C . PRO A 1 382 ? 16.594 -24.281 -1.556 1 69.25 382 PRO A C 1
ATOM 3087 O O . PRO A 1 382 ? 16.516 -25.438 -1.149 1 69.25 382 PRO A O 1
ATOM 3090 N N . MET A 1 383 ? 15.602 -23.609 -1.963 1 74.88 383 MET A N 1
ATOM 3091 C CA . MET A 1 383 ? 14.25 -24.172 -1.921 1 74.88 383 MET A CA 1
ATOM 3092 C C . MET A 1 383 ? 14.055 -25.203 -3.014 1 74.88 383 MET A C 1
ATOM 3094 O O . MET A 1 383 ? 13.398 -26.234 -2.793 1 74.88 383 MET A O 1
ATOM 3098 N N . ILE A 1 384 ? 14.609 -24.969 -4.078 1 74.94 384 ILE A N 1
ATOM 3099 C CA . ILE A 1 384 ? 14.453 -25.844 -5.234 1 74.94 384 ILE A CA 1
ATOM 3100 C C . ILE A 1 384 ? 15.188 -27.172 -4.988 1 74.94 384 ILE A C 1
ATOM 3102 O O . ILE A 1 384 ? 14.695 -28.234 -5.363 1 74.94 384 ILE A O 1
ATOM 3106 N N . LEU A 1 385 ? 16.219 -27.078 -4.234 1 70 385 LEU A N 1
ATOM 3107 C CA . LEU A 1 385 ? 17.078 -28.25 -4.086 1 70 385 LEU A CA 1
ATOM 3108 C C . LEU A 1 385 ? 16.734 -29.031 -2.826 1 70 385 LEU A C 1
ATOM 3110 O O . LEU A 1 385 ? 17.109 -30.188 -2.684 1 70 385 LEU A O 1
ATOM 3114 N N . SER A 1 386 ? 16.109 -28.297 -1.944 1 67.56 386 SER A N 1
ATOM 3115 C CA . SER A 1 386 ? 15.836 -28.922 -0.657 1 67.56 386 SER A CA 1
ATOM 3116 C C . SER A 1 386 ? 14.664 -29.891 -0.752 1 67.56 386 SER A C 1
ATOM 3118 O O . SER A 1 386 ? 13.789 -29.734 -1.6 1 67.56 386 SER A O 1
ATOM 3120 N N . ASN A 1 387 ? 14.953 -30.969 0.159 1 62.56 387 ASN A N 1
ATOM 3121 C CA . ASN A 1 387 ? 13.789 -31.812 0.379 1 62.56 387 ASN A CA 1
ATOM 3122 C C . ASN A 1 387 ? 12.758 -31.125 1.271 1 62.56 387 ASN A C 1
ATOM 3124 O O . ASN A 1 387 ? 13.109 -30.312 2.127 1 62.56 387 ASN A O 1
ATOM 3128 N N . ASP A 1 388 ? 11.57 -31.281 0.953 1 59.31 388 ASP A N 1
ATOM 3129 C CA . ASP A 1 388 ? 10.477 -30.609 1.661 1 59.31 388 ASP A CA 1
ATOM 3130 C C . ASP A 1 388 ? 10.664 -30.719 3.174 1 59.31 388 ASP A C 1
ATOM 3132 O O . ASP A 1 388 ? 10.359 -29.766 3.906 1 59.31 388 ASP A O 1
ATOM 3136 N N . GLU A 1 389 ? 11.289 -31.766 3.57 1 57.41 389 GLU A N 1
ATOM 3137 C CA . GLU A 1 389 ? 11.453 -32 5 1 57.41 389 GLU A CA 1
ATOM 3138 C C . GLU A 1 389 ? 12.602 -31.156 5.566 1 57.41 389 GLU A C 1
ATOM 3140 O O . GLU A 1 389 ? 12.664 -30.922 6.773 1 57.41 389 GLU A O 1
ATOM 3145 N N . GLU A 1 390 ? 13.383 -30.625 4.672 1 57.41 390 GLU A N 1
ATOM 3146 C CA . GLU A 1 390 ? 14.602 -29.969 5.121 1 57.41 390 GLU A CA 1
ATOM 3147 C C . GLU A 1 390 ? 14.445 -28.453 5.09 1 57.41 390 GLU A C 1
ATOM 3149 O O . GLU A 1 390 ? 15.312 -27.719 5.566 1 57.41 390 GLU A O 1
ATOM 3154 N N . LEU A 1 391 ? 13.359 -28.016 4.656 1 60.25 391 LEU A N 1
ATOM 3155 C CA . LEU A 1 391 ? 13.188 -26.578 4.551 1 60.25 391 LEU A CA 1
ATOM 3156 C C . LEU A 1 391 ? 12.984 -25.953 5.926 1 60.25 391 LEU A C 1
ATOM 3158 O O . LEU A 1 391 ? 12.328 -26.531 6.785 1 60.25 391 LEU A O 1
ATOM 3162 N N . PRO A 1 392 ? 13.727 -24.828 6.16 1 58.47 392 PRO A N 1
ATOM 3163 C CA . PRO A 1 392 ? 13.555 -24.156 7.453 1 58.47 392 PRO A CA 1
ATOM 3164 C C . PRO A 1 392 ? 12.102 -23.812 7.746 1 58.47 392 PRO A C 1
ATOM 3166 O O . PRO A 1 392 ? 11.336 -23.5 6.828 1 58.47 392 PRO A O 1
ATOM 3169 N N . ASN A 1 393 ? 11.672 -24.188 8.961 1 59.69 393 ASN A N 1
ATOM 3170 C CA . ASN A 1 393 ? 10.367 -23.781 9.469 1 59.69 393 ASN A CA 1
ATOM 3171 C C . ASN A 1 393 ? 10.438 -22.469 10.219 1 59.69 393 ASN A C 1
ATOM 3173 O O . ASN A 1 393 ? 11.086 -22.375 11.266 1 59.69 393 ASN A O 1
ATOM 3177 N N . PHE A 1 394 ? 9.836 -21.453 9.547 1 60.38 394 PHE A N 1
ATOM 3178 C CA . PHE A 1 394 ? 9.867 -20.125 10.172 1 60.38 394 PHE A CA 1
ATOM 3179 C C . PHE A 1 394 ? 9.25 -20.188 11.562 1 60.38 394 PHE A C 1
ATOM 3181 O O . PHE A 1 394 ? 9.555 -19.344 12.414 1 60.38 394 PHE A O 1
ATOM 3188 N N . ASP A 1 395 ? 8.391 -21.188 11.719 1 60.69 395 ASP A N 1
ATOM 3189 C CA . ASP A 1 395 ? 7.73 -21.281 13.016 1 60.69 395 ASP A CA 1
ATOM 3190 C C . ASP A 1 395 ? 8.719 -21.688 14.102 1 60.69 395 ASP A C 1
ATOM 3192 O O . ASP A 1 395 ? 8.445 -21.5 15.297 1 60.69 395 ASP A O 1
ATOM 3196 N N . ASP A 1 396 ? 9.758 -22.141 13.602 1 59 396 ASP A N 1
ATOM 3197 C CA . ASP A 1 396 ? 10.742 -22.625 14.57 1 59 396 ASP A CA 1
ATOM 3198 C C . ASP A 1 396 ? 11.75 -21.531 14.922 1 59 396 ASP A C 1
ATOM 3200 O O . ASP A 1 396 ? 12.625 -21.734 15.766 1 59 396 ASP A O 1
ATOM 3204 N N . ILE A 1 397 ? 11.539 -20.516 14.219 1 53.38 397 ILE A N 1
ATOM 3205 C CA . ILE A 1 397 ? 12.453 -19.422 14.508 1 53.38 397 ILE A CA 1
ATOM 3206 C C . ILE A 1 397 ? 12.07 -18.766 15.828 1 53.38 397 ILE A C 1
ATOM 3208 O O . ILE A 1 397 ? 10.961 -18.234 15.961 1 53.38 397 ILE A O 1
ATOM 3212 N N . LYS A 1 398 ? 12.602 -19.281 16.844 1 51.5 398 LYS A N 1
ATOM 3213 C CA . LYS A 1 398 ? 12.305 -18.766 18.172 1 51.5 398 LYS A CA 1
ATOM 3214 C C . LYS A 1 398 ? 12.773 -17.312 18.312 1 51.5 398 LYS A C 1
ATOM 3216 O O . LYS A 1 398 ? 12.18 -16.531 19.062 1 51.5 398 LYS A O 1
ATOM 3221 N N . ASP A 1 399 ? 14.062 -17.062 18.047 1 49.56 399 ASP A N 1
ATOM 3222 C CA . ASP A 1 399 ? 14.664 -15.758 18.312 1 49.56 399 ASP A CA 1
ATOM 3223 C C . ASP A 1 399 ? 14.758 -14.922 17.031 1 49.56 399 ASP A C 1
ATOM 3225 O O . ASP A 1 399 ? 14.656 -15.453 15.93 1 49.56 399 ASP A O 1
ATOM 3229 N N . ASP A 1 400 ? 14.633 -13.531 17.188 1 48.84 400 ASP A N 1
ATOM 3230 C CA . ASP A 1 400 ? 14.688 -12.422 16.25 1 48.84 400 ASP A CA 1
ATOM 3231 C C . ASP A 1 400 ? 15.828 -12.609 15.25 1 48.84 400 ASP A C 1
ATOM 3233 O O . ASP A 1 400 ? 16.328 -11.633 14.688 1 48.84 400 ASP A O 1
ATOM 3237 N N . ARG A 1 401 ? 16.312 -13.977 15.211 1 47.16 401 ARG A N 1
ATOM 3238 C CA . ARG A 1 401 ? 17.484 -14.125 14.352 1 47.16 401 ARG A CA 1
ATOM 3239 C C . ARG A 1 401 ? 17.125 -14.844 13.055 1 47.16 401 ARG A C 1
ATOM 3241 O O . ARG A 1 401 ? 17.344 -16.047 12.93 1 47.16 401 ARG A O 1
ATOM 3248 N N . VAL A 1 402 ? 16.516 -14.227 12.07 1 49.25 402 VAL A N 1
ATOM 3249 C CA . VAL A 1 402 ? 16.172 -14.703 10.742 1 49.25 402 VAL A CA 1
ATOM 3250 C C . VAL A 1 402 ? 17.406 -15.273 10.055 1 49.25 402 VAL A C 1
ATOM 3252 O O . VAL A 1 402 ? 17.297 -16.188 9.219 1 49.25 402 VAL A O 1
ATOM 3255 N N . GLU A 1 403 ? 18.531 -14.875 10.57 1 47.91 403 GLU A N 1
ATOM 3256 C CA . GLU A 1 403 ? 19.812 -15.281 9.977 1 47.91 403 GLU A CA 1
ATOM 3257 C C . GLU A 1 403 ? 20.062 -16.766 10.172 1 47.91 403 GLU A C 1
ATOM 3259 O O . GLU A 1 403 ? 20.672 -17.422 9.328 1 47.91 403 GLU A O 1
ATOM 3264 N N . ASP A 1 404 ? 19.578 -17.203 11.203 1 49.44 404 ASP A N 1
ATOM 3265 C CA . ASP A 1 404 ? 19.828 -18.609 11.523 1 49.44 404 ASP A CA 1
ATOM 3266 C C . ASP A 1 404 ? 19.094 -19.531 10.57 1 49.44 404 ASP A C 1
ATOM 3268 O O . ASP A 1 404 ? 19.516 -20.672 10.336 1 49.44 404 ASP A O 1
ATOM 3272 N N . LEU A 1 405 ? 18.141 -18.969 10.039 1 50.03 405 LEU A N 1
ATOM 3273 C CA . LEU A 1 405 ? 17.328 -19.781 9.156 1 50.03 405 LEU A CA 1
ATOM 3274 C C . LEU A 1 405 ? 18.109 -20.188 7.91 1 50.03 405 LEU A C 1
ATOM 3276 O O . LEU A 1 405 ? 18 -21.312 7.434 1 50.03 405 LEU A O 1
ATOM 3280 N N . PHE A 1 406 ? 18.969 -19.344 7.492 1 48.75 406 PHE A N 1
ATOM 3281 C CA . PHE A 1 406 ? 19.562 -19.562 6.18 1 48.75 406 PHE A CA 1
ATOM 3282 C C . PHE A 1 406 ? 20.922 -20.25 6.316 1 48.75 406 PHE A C 1
ATOM 3284 O O . PHE A 1 406 ? 21.328 -21 5.438 1 48.75 406 PHE A O 1
ATOM 3291 N N . GLU A 1 407 ? 21.594 -20.047 7.43 1 47.47 407 GLU A N 1
ATOM 3292 C CA . GLU A 1 407 ? 22.906 -20.625 7.602 1 47.47 407 GLU A CA 1
ATOM 3293 C C . GLU A 1 407 ? 22.844 -22.156 7.676 1 47.47 407 GLU A C 1
ATOM 3295 O O . GLU A 1 407 ? 23.641 -22.844 7.051 1 47.47 407 GLU A O 1
ATOM 3300 N N . ASP A 1 408 ? 22.016 -22.578 8.398 1 49.56 408 ASP A N 1
ATOM 3301 C CA . ASP A 1 408 ? 21.891 -24.016 8.586 1 49.56 408 ASP A CA 1
ATOM 3302 C C . ASP A 1 408 ? 21.438 -24.703 7.297 1 49.56 408 ASP A C 1
ATOM 3304 O O . ASP A 1 408 ? 21.859 -25.828 7 1 49.56 408 ASP A O 1
ATOM 3308 N N . HIS A 1 409 ? 20.859 -23.984 6.52 1 49.06 409 HIS A N 1
ATOM 3309 C CA . HIS A 1 409 ? 20.219 -24.594 5.355 1 49.06 409 HIS A CA 1
ATOM 3310 C C . HIS A 1 409 ? 21.219 -24.766 4.207 1 49.06 409 HIS A C 1
ATOM 3312 O O . HIS A 1 409 ? 21.172 -25.75 3.482 1 49.06 409 HIS A O 1
ATOM 3318 N N . VAL A 1 410 ? 22.141 -23.891 4.117 1 47.72 410 VAL A N 1
ATOM 3319 C CA . VAL A 1 410 ? 23.141 -24 3.064 1 47.72 410 VAL A CA 1
ATOM 3320 C C . VAL A 1 410 ? 23.969 -25.281 3.268 1 47.72 410 VAL A C 1
ATOM 3322 O O . VAL A 1 410 ? 24.266 -25.984 2.305 1 47.72 410 VAL A O 1
ATOM 3325 N N . ASP A 1 411 ? 24.281 -25.531 4.461 1 48.47 411 ASP A N 1
ATOM 3326 C CA . ASP A 1 411 ? 25.047 -26.734 4.758 1 48.47 411 ASP A CA 1
ATOM 3327 C C . ASP A 1 411 ? 24.266 -28 4.387 1 48.47 411 ASP A C 1
ATOM 3329 O O . ASP A 1 411 ? 24.844 -28.953 3.844 1 48.47 411 ASP A O 1
ATOM 3333 N N . LYS A 1 412 ? 23.109 -27.969 4.637 1 50.09 412 LYS A N 1
ATOM 3334 C CA . LYS A 1 412 ? 22.281 -29.141 4.355 1 50.09 412 LYS A CA 1
ATOM 3335 C C . LYS A 1 412 ? 22.047 -29.297 2.855 1 50.09 412 LYS A C 1
ATOM 3337 O O . LYS A 1 412 ? 21.984 -30.422 2.348 1 50.09 412 LYS A O 1
ATOM 3342 N N . MET A 1 413 ? 21.922 -28.234 2.227 1 50.38 413 MET A N 1
ATOM 3343 C CA . MET A 1 413 ? 21.703 -28.234 0.781 1 50.38 413 MET A CA 1
ATOM 3344 C C . MET A 1 413 ? 22.891 -28.859 0.058 1 50.38 413 MET A C 1
ATOM 3346 O O . MET A 1 413 ? 22.734 -29.422 -1.023 1 50.38 413 MET A O 1
ATOM 3350 N N . SER A 1 414 ? 24.078 -28.688 0.585 1 46.44 414 SER A N 1
ATOM 3351 C CA . SER A 1 414 ? 25.297 -29.141 -0.087 1 46.44 414 SER A CA 1
ATOM 3352 C C . SER A 1 414 ? 25.438 -30.656 -0.014 1 46.44 414 SER A C 1
ATOM 3354 O O . SER A 1 414 ? 26.234 -31.25 -0.741 1 46.44 414 SER A O 1
ATOM 3356 N N . ARG A 1 415 ? 24.797 -31.328 0.81 1 45.44 415 ARG A N 1
ATOM 3357 C CA . ARG A 1 415 ? 25.125 -32.75 1.04 1 45.44 415 ARG A CA 1
ATOM 3358 C C . ARG A 1 415 ? 24.328 -33.656 0.113 1 45.44 415 ARG A C 1
ATOM 3360 O O . ARG A 1 415 ? 24.625 -34.844 -0.013 1 45.44 415 ARG A O 1
ATOM 3367 N N . GLY A 1 416 ? 23.188 -33.312 -0.413 1 43.69 416 GLY A N 1
ATOM 3368 C CA . GLY A 1 416 ? 22.5 -34.344 -1.136 1 43.69 416 GLY A CA 1
ATOM 3369 C C . GLY A 1 416 ? 22.875 -34.406 -2.605 1 43.69 416 GLY A C 1
ATOM 3370 O O . GLY A 1 416 ? 23.188 -33.375 -3.213 1 43.69 416 GLY A O 1
ATOM 3371 N N . ASP A 1 417 ? 23.234 -35.625 -3.121 1 46.22 417 ASP A N 1
ATOM 3372 C CA . ASP A 1 417 ? 23.672 -35.938 -4.473 1 46.22 417 ASP A CA 1
ATOM 3373 C C . ASP A 1 417 ? 22.781 -35.281 -5.52 1 46.22 417 ASP A C 1
ATOM 3375 O O . ASP A 1 417 ? 23.281 -34.719 -6.504 1 46.22 417 ASP A O 1
ATOM 3379 N N . GLN A 1 418 ? 21.578 -35.562 -5.508 1 44.25 418 GLN A N 1
ATOM 3380 C CA . GLN A 1 418 ? 20.641 -35.062 -6.508 1 44.25 418 GLN A CA 1
ATOM 3381 C C . GLN A 1 418 ? 20.562 -33.531 -6.488 1 44.25 418 GLN A C 1
ATOM 33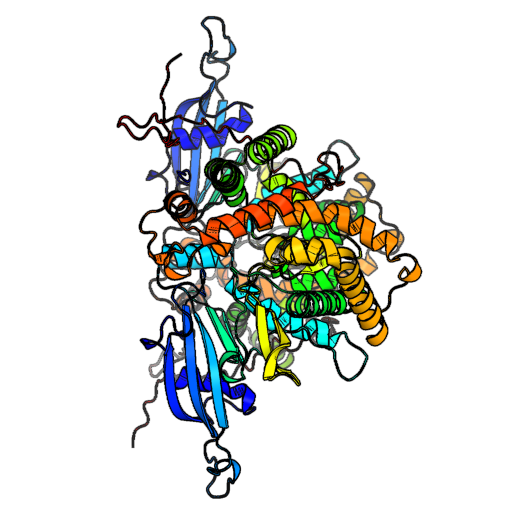83 O O . GLN A 1 418 ? 20.375 -32.906 -7.535 1 44.25 418 GLN A O 1
ATOM 3388 N N . ALA A 1 419 ? 20.781 -33 -5.41 1 48 419 ALA A N 1
ATOM 3389 C CA . ALA A 1 419 ? 20.875 -31.562 -5.238 1 48 419 ALA A CA 1
ATOM 3390 C C . ALA A 1 419 ? 22.047 -30.984 -6.027 1 48 419 ALA A C 1
ATOM 3392 O O . ALA A 1 419 ? 21.938 -29.891 -6.602 1 48 419 ALA A O 1
ATOM 3393 N N . HIS A 1 420 ? 22.953 -31.875 -6.254 1 49.16 420 HIS A N 1
ATOM 3394 C CA . HIS A 1 420 ? 24.172 -31.438 -6.918 1 49.16 420 HIS A CA 1
ATOM 3395 C C . HIS A 1 420 ? 23.938 -31.188 -8.406 1 49.16 420 HIS A C 1
ATOM 3397 O O . HIS A 1 420 ? 24.328 -30.156 -8.938 1 49.16 420 HIS A O 1
ATOM 3403 N N . LYS A 1 421 ? 23.297 -32.219 -8.961 1 50.91 421 LYS A N 1
ATOM 3404 C CA . LYS A 1 421 ? 23.141 -32.094 -10.406 1 50.91 421 LYS A CA 1
ATOM 3405 C C . LYS A 1 421 ? 22.203 -30.938 -10.758 1 50.91 421 LYS A C 1
ATOM 3407 O O . LYS A 1 421 ? 22.5 -30.172 -11.672 1 50.91 421 LYS A O 1
ATOM 3412 N N . SER A 1 422 ? 21.203 -30.844 -10 1 54.44 422 SER A N 1
ATOM 3413 C CA . SER A 1 422 ? 20.234 -29.781 -10.258 1 54.44 422 SER A CA 1
ATOM 3414 C C . SER A 1 422 ? 20.828 -28.406 -9.977 1 54.44 422 SER A C 1
ATOM 3416 O O . SER A 1 422 ? 20.547 -27.453 -10.695 1 54.44 422 SER A O 1
ATOM 3418 N N . SER A 1 423 ? 21.703 -28.484 -9.094 1 56.66 423 SER A N 1
ATOM 3419 C CA . SER A 1 423 ? 22.359 -27.234 -8.734 1 56.66 423 SER A CA 1
ATOM 3420 C C . SER A 1 423 ? 23.328 -26.781 -9.828 1 56.66 423 SER A C 1
ATOM 3422 O O . SER A 1 423 ? 23.359 -25.594 -10.18 1 56.66 423 SER A O 1
ATOM 3424 N N . VAL A 1 424 ? 23.969 -27.812 -10.359 1 55.25 424 VAL A N 1
ATOM 3425 C CA . VAL A 1 424 ? 24.922 -27.469 -11.406 1 55.25 424 VAL A CA 1
ATOM 3426 C C . VAL A 1 424 ? 24.188 -26.938 -12.625 1 55.25 424 VAL A C 1
ATOM 3428 O O . VAL A 1 424 ? 24.609 -25.953 -13.234 1 55.25 424 VAL A O 1
ATOM 3431 N N . ASP A 1 425 ? 23.125 -27.594 -12.836 1 61.25 425 ASP A N 1
ATOM 3432 C CA . ASP A 1 425 ? 22.328 -27.156 -13.977 1 61.25 425 ASP A CA 1
ATOM 3433 C C . ASP A 1 425 ? 21.797 -25.734 -13.766 1 61.25 425 ASP A C 1
ATOM 3435 O O . ASP A 1 425 ? 21.844 -24.906 -14.68 1 61.25 425 ASP A O 1
ATOM 3439 N N . LEU A 1 426 ? 21.391 -25.516 -12.633 1 61.78 426 LEU A N 1
ATOM 3440 C CA . LEU A 1 426 ? 20.875 -24.188 -12.32 1 61.78 426 LEU A CA 1
ATOM 3441 C C . LEU A 1 426 ? 21.953 -23.141 -12.445 1 61.78 426 LEU A C 1
ATOM 3443 O O . LEU A 1 426 ? 21.719 -22.047 -12.984 1 61.78 426 LEU A O 1
ATOM 3447 N N . PHE A 1 427 ? 23.078 -23.531 -12.133 1 60 427 PHE A N 1
ATOM 3448 C CA . PHE A 1 427 ? 24.188 -22.578 -12.18 1 60 427 PHE A CA 1
ATOM 3449 C C . PHE A 1 427 ? 24.641 -22.359 -13.609 1 60 427 PHE A C 1
ATOM 3451 O O . PHE A 1 427 ? 25.016 -21.234 -13.984 1 60 427 PHE A O 1
ATOM 3458 N N . GLN A 1 428 ? 24.594 -23.391 -14.266 1 57.84 428 GLN A N 1
ATOM 3459 C CA . GLN A 1 428 ? 24.938 -23.25 -15.68 1 57.84 428 GLN A CA 1
ATOM 3460 C C . GLN A 1 428 ? 23.938 -22.328 -16.391 1 57.84 428 GLN A C 1
ATOM 3462 O O . GLN A 1 428 ? 24.328 -21.531 -17.25 1 57.84 428 GLN A O 1
ATOM 3467 N N . ARG A 1 429 ? 22.812 -22.406 -15.906 1 58.47 429 ARG A N 1
ATOM 3468 C CA . ARG A 1 429 ? 21.781 -21.516 -16.438 1 58.47 429 ARG A CA 1
ATOM 3469 C C . ARG A 1 429 ? 22.125 -20.047 -16.156 1 58.47 429 ARG A C 1
ATOM 3471 O O . ARG A 1 429 ? 21.938 -19.188 -17.016 1 58.47 429 ARG A O 1
ATOM 3478 N N . PHE A 1 430 ? 22.609 -19.859 -15.055 1 56.22 430 PHE A N 1
ATOM 3479 C CA . PHE A 1 430 ? 22.969 -18.516 -14.602 1 56.22 430 PHE A CA 1
ATOM 3480 C C . PHE A 1 430 ? 24.109 -17.953 -15.43 1 56.22 430 PHE A C 1
ATOM 3482 O O . PHE A 1 430 ? 24.141 -16.766 -15.719 1 56.22 430 PHE A O 1
ATOM 3489 N N . THR A 1 431 ? 24.938 -18.797 -15.828 1 49.97 431 THR A N 1
ATOM 3490 C CA . THR A 1 431 ? 26.141 -18.344 -16.531 1 49.97 431 THR A CA 1
ATOM 3491 C C . THR A 1 431 ? 25.844 -18.156 -18.016 1 49.97 431 THR A C 1
ATOM 3493 O O . THR A 1 431 ? 26.609 -17.484 -18.719 1 49.97 431 THR A O 1
ATOM 3496 N N . SER A 1 432 ? 24.844 -18.797 -18.406 1 49.66 432 SER A N 1
ATOM 3497 C CA . SER A 1 432 ? 24.531 -18.641 -19.828 1 49.66 432 SER A CA 1
ATOM 3498 C C . SER A 1 432 ? 23.844 -17.312 -20.094 1 49.66 432 SER A C 1
ATOM 3500 O O . SER A 1 432 ? 23.719 -16.906 -21.25 1 49.66 432 SER A O 1
ATOM 3502 N N . VAL A 1 433 ? 23.328 -16.781 -19.062 1 47.69 433 VAL A N 1
ATOM 3503 C CA . VAL A 1 433 ? 22.656 -15.5 -19.234 1 47.69 433 VAL A CA 1
ATOM 3504 C C . VAL A 1 433 ? 23.688 -14.375 -19.312 1 47.69 433 VAL A C 1
ATOM 3506 O O . VAL A 1 433 ? 24.625 -14.336 -18.5 1 47.69 433 VAL A O 1
ATOM 3509 N N . LYS A 1 434 ? 23.859 -13.805 -20.516 1 46.41 434 LYS A N 1
ATOM 3510 C CA . LYS A 1 434 ? 24.703 -12.609 -20.594 1 46.41 434 LYS A CA 1
ATOM 3511 C C . LYS A 1 434 ? 24.281 -11.57 -19.562 1 46.41 434 LYS A C 1
ATOM 3513 O O . LYS A 1 434 ? 23.203 -10.984 -19.672 1 46.41 434 LYS A O 1
ATOM 3518 N N . LEU A 1 435 ? 24.75 -11.75 -18.406 1 44.97 435 LEU A N 1
ATOM 3519 C CA . LEU A 1 435 ? 24.5 -10.711 -17.406 1 44.97 435 LEU A CA 1
ATOM 3520 C C . LEU A 1 435 ? 25.141 -9.391 -17.844 1 44.97 435 LEU A C 1
ATOM 3522 O O . LEU A 1 435 ? 26.359 -9.312 -18.016 1 44.97 435 LEU A O 1
ATOM 3526 N N . ASP A 1 436 ? 24.562 -8.664 -18.75 1 40.84 436 ASP A N 1
ATOM 3527 C CA . ASP A 1 436 ? 25.109 -7.359 -19.109 1 40.84 436 ASP A CA 1
ATOM 3528 C C . ASP A 1 436 ? 25.094 -6.418 -17.906 1 40.84 436 ASP A C 1
ATOM 3530 O O . ASP A 1 436 ? 24.047 -5.871 -17.547 1 40.84 436 ASP A O 1
ATOM 3534 N N . PRO A 1 437 ? 26.078 -6.488 -17.25 1 41.12 437 PRO A N 1
ATOM 3535 C CA . PRO A 1 437 ? 26.125 -5.555 -16.125 1 41.12 437 PRO A CA 1
ATOM 3536 C C . PRO A 1 437 ? 25.906 -4.105 -16.547 1 41.12 437 PRO A C 1
ATOM 3538 O O . PRO A 1 437 ? 25.625 -3.248 -15.703 1 41.12 437 PRO A O 1
ATOM 3541 N N . ASP A 1 438 ? 26.25 -3.812 -17.875 1 38.31 438 ASP A N 1
ATOM 3542 C CA . ASP A 1 438 ? 26.156 -2.441 -18.359 1 38.31 438 ASP A CA 1
ATOM 3543 C C . ASP A 1 438 ? 24.734 -2.129 -18.828 1 38.31 438 ASP A C 1
ATOM 3545 O O . ASP A 1 438 ? 24.484 -1.064 -19.406 1 38.31 438 ASP A O 1
ATOM 3549 N N . ALA A 1 439 ? 24.094 -3.195 -18.875 1 33.97 439 ALA A N 1
ATOM 3550 C CA . ALA A 1 439 ? 22.719 -2.861 -19.281 1 33.97 439 ALA A CA 1
ATOM 3551 C C . ALA A 1 439 ? 22.156 -1.736 -18.422 1 33.97 439 ALA A C 1
ATOM 3553 O O . ALA A 1 439 ? 22.094 -1.854 -17.203 1 33.97 439 ALA A O 1
ATOM 3554 N N . ASN A 1 440 ? 22.469 -0.562 -18.875 1 30.84 440 ASN A N 1
ATOM 3555 C CA . ASN A 1 440 ? 21.906 0.638 -18.266 1 30.84 440 ASN A CA 1
ATOM 3556 C C . ASN A 1 440 ? 20.391 0.538 -18.125 1 30.84 440 ASN A C 1
ATOM 3558 O O . ASN A 1 440 ? 19.672 0.566 -19.125 1 30.84 440 ASN A O 1
ATOM 3562 N N . PHE A 1 441 ? 20.094 -0.47 -17.484 1 30.11 441 PHE A N 1
ATOM 3563 C CA . PHE A 1 441 ? 18.672 -0.308 -17.234 1 30.11 441 PHE A CA 1
ATOM 3564 C C . PHE A 1 441 ? 18.344 1.12 -16.812 1 30.11 441 PHE A C 1
ATOM 3566 O O . PHE A 1 441 ? 19.047 1.694 -15.977 1 30.11 441 PHE A O 1
ATOM 3573 N N . ALA A 1 442 ? 18.047 1.819 -17.75 1 27.55 442 ALA A N 1
ATOM 3574 C CA . ALA A 1 442 ? 17.531 3.1 -17.281 1 27.55 442 ALA A CA 1
ATOM 3575 C C . ALA A 1 442 ? 16.734 2.93 -15.984 1 27.55 442 ALA A C 1
ATOM 3577 O O . ALA A 1 442 ? 15.586 2.473 -16 1 27.55 442 ALA A O 1
ATOM 3578 N N . VAL A 1 443 ? 17.375 2.223 -15.164 1 28.61 443 VAL A N 1
ATOM 3579 C CA . VAL A 1 443 ? 16.672 2.359 -13.891 1 28.61 443 VAL A CA 1
ATOM 3580 C C . VAL A 1 443 ? 16.203 3.801 -13.711 1 28.61 443 VAL A C 1
ATOM 3582 O O . VAL A 1 443 ? 17 4.73 -13.75 1 28.61 443 VAL A O 1
ATOM 3585 N N . THR A 1 444 ? 15.266 4.094 -14.289 1 28.05 444 THR A N 1
ATOM 3586 C CA . THR A 1 444 ? 14.82 5.379 -13.758 1 28.05 444 THR A CA 1
ATOM 3587 C C . THR A 1 444 ? 15.281 5.547 -12.312 1 28.05 444 THR A C 1
ATOM 3589 O O . THR A 1 444 ? 15.219 4.602 -11.523 1 28.05 444 THR A O 1
ATOM 3592 N N . GLU A 1 445 ? 16.406 6.316 -12.195 1 27.62 445 GLU A N 1
ATOM 3593 C CA . GLU A 1 445 ? 16.938 6.734 -10.898 1 27.62 445 GLU A CA 1
ATOM 3594 C C . GLU A 1 445 ? 15.852 6.711 -9.828 1 27.62 445 GLU A C 1
ATOM 3596 O O . GLU A 1 445 ? 14.898 7.488 -9.883 1 27.62 445 GLU A O 1
ATOM 3601 N N . ASN A 1 446 ? 15.383 5.703 -9.68 1 26.81 446 ASN A N 1
ATOM 3602 C CA . ASN A 1 446 ? 14.648 5.762 -8.422 1 26.81 446 ASN A CA 1
ATOM 3603 C C . ASN A 1 446 ? 15.391 6.598 -7.383 1 26.81 446 ASN A C 1
ATOM 3605 O O . ASN A 1 446 ? 16.609 6.516 -7.273 1 26.81 446 ASN A O 1
ATOM 3609 N N . PRO A 1 447 ? 14.852 7.535 -6.828 1 27.25 447 PRO A N 1
ATOM 3610 C CA . PRO A 1 447 ? 15.5 8.531 -5.977 1 27.25 447 PRO A CA 1
ATOM 3611 C C . PRO A 1 447 ? 16.516 7.914 -5.02 1 27.25 447 PRO A C 1
ATOM 3613 O O . PRO A 1 447 ? 16.422 6.727 -4.695 1 27.25 447 PRO A O 1
ATOM 3616 N N . LYS A 1 448 ? 17.75 8.57 -4.746 1 28.81 448 LYS A N 1
ATOM 3617 C CA . LYS A 1 448 ? 18.859 8.516 -3.807 1 28.81 448 LYS A CA 1
ATOM 3618 C C . LYS A 1 448 ? 18.453 7.863 -2.492 1 28.81 448 LYS A C 1
ATOM 3620 O O . LYS A 1 448 ? 19.234 7.809 -1.542 1 28.81 448 LYS A O 1
ATOM 3625 N N . HIS A 1 449 ? 17.297 7.59 -2.438 1 26.05 449 HIS A N 1
ATOM 3626 C CA . HIS A 1 449 ? 17.031 7.238 -1.049 1 26.05 449 HIS A CA 1
ATOM 3627 C C . HIS A 1 449 ? 17.578 5.855 -0.713 1 26.05 449 HIS A C 1
ATOM 3629 O O . HIS A 1 449 ? 17.453 5.395 0.424 1 26.05 449 HIS A O 1
ATOM 3635 N N . TRP A 1 450 ? 17.781 5.066 -1.828 1 24.19 450 TRP A N 1
ATOM 3636 C CA . TRP A 1 450 ? 18.328 3.838 -1.257 1 24.19 450 TRP A CA 1
ATOM 3637 C C . TRP A 1 450 ? 19.828 3.957 -1.037 1 24.19 450 TRP A C 1
ATOM 3639 O O . TRP A 1 450 ? 20.625 3.58 -1.904 1 24.19 450 TRP A O 1
ATOM 3649 N N . ASN A 1 451 ? 20.391 5.027 -0.858 1 23 451 ASN A N 1
ATOM 3650 C CA . ASN A 1 451 ? 21.797 4.984 -0.45 1 23 451 ASN A CA 1
ATOM 3651 C C . ASN A 1 451 ? 22 4.055 0.744 1 23 451 ASN A C 1
ATOM 3653 O O . ASN A 1 451 ? 21.75 4.445 1.887 1 23 451 ASN A O 1
ATOM 3657 N N . PHE A 1 452 ? 21.875 2.832 0.383 1 22.36 452 PHE A N 1
ATOM 3658 C CA . PHE A 1 452 ? 22.281 1.894 1.423 1 22.36 452 PHE A CA 1
ATOM 3659 C C . PHE A 1 452 ? 23.797 1.954 1.649 1 22.36 452 PHE A C 1
ATOM 3661 O O . PHE A 1 452 ? 24.578 1.827 0.704 1 22.36 452 PHE A O 1
ATOM 3668 N N . LYS A 1 453 ? 24.359 2.871 2.381 1 23.61 453 LYS A N 1
ATOM 3669 C CA . LYS A 1 453 ? 25.703 2.562 2.842 1 23.61 453 LYS A CA 1
ATOM 3670 C C . LYS A 1 453 ? 25.734 1.271 3.654 1 23.61 453 LYS A C 1
ATOM 3672 O O . LYS A 1 453 ? 25.141 1.199 4.73 1 23.61 453 LYS A O 1
ATOM 3677 N N . LEU A 1 454 ? 25.828 0.146 2.928 1 21.47 454 LEU A N 1
ATOM 3678 C CA . LEU A 1 454 ? 26.047 -1.148 3.561 1 21.47 454 LEU A CA 1
ATOM 3679 C C . LEU A 1 454 ? 27.438 -1.205 4.199 1 21.47 454 LEU A C 1
ATOM 3681 O O . LEU A 1 454 ? 28.453 -1.12 3.504 1 21.47 454 LEU A O 1
ATOM 3685 N N . ASN A 1 455 ? 27.719 -0.586 5.242 1 21.72 455 ASN A N 1
ATOM 3686 C CA . ASN A 1 455 ? 29 -0.854 5.906 1 21.72 455 ASN A CA 1
ATOM 3687 C C . ASN A 1 455 ? 29.016 -2.246 6.531 1 21.72 455 ASN A C 1
ATOM 3689 O O . ASN A 1 455 ? 28.391 -2.477 7.57 1 21.72 455 ASN A O 1
ATOM 3693 N N . PHE A 1 456 ? 29.172 -3.258 5.656 1 21.77 456 PHE A N 1
ATOM 3694 C CA . PHE A 1 456 ? 29.25 -4.629 6.145 1 21.77 456 PHE A CA 1
ATOM 3695 C C . PHE A 1 456 ? 30.672 -4.941 6.637 1 21.77 456 PHE A C 1
ATOM 3697 O O . PHE A 1 456 ? 31.656 -4.527 6.02 1 21.77 456 PHE A O 1
ATOM 3704 N N . LYS A 1 457 ? 31.016 -4.945 7.977 1 24.31 457 LYS A N 1
ATOM 3705 C CA . LYS A 1 457 ? 32.25 -5.609 8.398 1 24.31 457 LYS A CA 1
ATOM 3706 C C . LYS A 1 457 ? 32.094 -7.129 8.375 1 24.31 457 LYS A C 1
ATOM 3708 O O . LYS A 1 457 ? 31.156 -7.672 8.977 1 24.31 457 LYS A O 1
ATOM 3713 N N . ILE A 1 458 ? 32.625 -7.715 7.492 1 23.17 458 ILE A N 1
ATOM 3714 C CA . ILE A 1 458 ? 32.781 -9.156 7.293 1 23.17 458 ILE A CA 1
ATOM 3715 C C . ILE A 1 458 ? 33.781 -9.719 8.32 1 23.17 458 ILE A C 1
ATOM 3717 O O . ILE A 1 458 ? 34.906 -9.281 8.391 1 23.17 458 ILE A O 1
ATOM 3721 N N . GLN A 1 459 ? 33.312 -10.039 9.547 1 23.64 459 GLN A N 1
ATOM 3722 C CA . GLN A 1 459 ? 34.25 -10.719 10.406 1 23.64 459 GLN A CA 1
ATOM 3723 C C . GLN A 1 459 ? 34.375 -12.195 10.031 1 23.64 459 GLN A C 1
ATOM 3725 O O . GLN A 1 459 ? 33.375 -12.891 9.867 1 23.64 459 GLN A O 1
ATOM 3730 N N . TYR A 1 460 ? 35.469 -12.555 9.656 1 23.16 460 TYR A N 1
ATOM 3731 C CA . TYR A 1 460 ? 36 -13.883 9.336 1 23.16 460 TYR A CA 1
ATOM 3732 C C . TYR A 1 460 ? 36.188 -14.711 10.602 1 23.16 460 TYR A C 1
ATOM 3734 O O . TYR A 1 460 ? 36.875 -14.281 11.531 1 23.16 460 TYR A O 1
ATOM 3742 N N . ILE A 1 461 ? 35.125 -15.422 11.086 1 26.11 461 ILE A N 1
ATOM 3743 C CA . ILE A 1 461 ? 35.406 -16.312 12.195 1 26.11 461 ILE A CA 1
ATOM 3744 C C . ILE A 1 461 ? 36.094 -17.578 11.68 1 26.11 461 ILE A C 1
ATOM 3746 O O . ILE A 1 461 ? 35.594 -18.234 10.773 1 26.11 461 ILE A O 1
ATOM 3750 N N . HIS A 1 462 ? 37.312 -17.719 11.875 1 24.25 462 HIS A N 1
ATOM 3751 C CA . HIS A 1 462 ? 38.156 -18.875 11.648 1 24.25 462 HIS A CA 1
ATOM 3752 C C . HIS A 1 462 ? 37.719 -20.078 12.469 1 24.25 462 HIS A C 1
ATOM 3754 O O . HIS A 1 462 ? 37.594 -19.984 13.688 1 24.25 462 HIS A O 1
ATOM 3760 N N . PRO A 1 463 ? 37.062 -21.125 11.805 1 29.28 463 PRO A N 1
ATOM 3761 C CA . PRO A 1 463 ? 36.75 -22.344 12.57 1 29.28 463 PRO A CA 1
ATOM 3762 C C . PRO A 1 463 ? 38 -22.969 13.188 1 29.28 463 PRO A C 1
ATOM 3764 O O . PRO A 1 463 ? 39.094 -22.875 12.609 1 29.28 463 PRO A O 1
ATOM 3767 N N . THR A 1 464 ? 38.094 -23.109 14.438 1 27.89 464 THR A N 1
ATOM 3768 C CA . THR A 1 464 ? 39.188 -23.812 15.086 1 27.89 464 THR A CA 1
ATOM 3769 C C . THR A 1 464 ? 39.312 -25.25 14.586 1 27.89 464 THR A C 1
ATOM 3771 O O . THR A 1 464 ? 40.406 -25.812 14.531 1 27.89 464 THR A O 1
ATOM 3774 N N . GLY A 1 465 ? 38.406 -26.234 14.828 1 27.47 465 GLY A N 1
ATOM 3775 C CA . GLY A 1 465 ? 38.844 -27.609 14.625 1 27.47 465 GLY A CA 1
ATOM 3776 C C . GLY A 1 465 ? 39.156 -27.922 13.18 1 27.47 465 GLY A C 1
ATOM 3777 O O . GLY A 1 465 ? 39 -27.078 12.297 1 27.47 465 GLY A O 1
ATOM 3778 N N . ASP A 1 466 ? 39.625 -29.375 12.867 1 26.44 466 ASP A N 1
ATOM 3779 C CA . ASP A 1 466 ? 40.188 -29.938 11.641 1 26.44 466 ASP A CA 1
ATOM 3780 C C . ASP A 1 466 ? 39.406 -29.469 10.414 1 26.44 466 ASP A C 1
ATOM 3782 O O . ASP A 1 466 ? 39.969 -29.344 9.328 1 26.44 466 ASP A O 1
ATOM 3786 N N . SER A 1 467 ? 38.219 -30.109 10.297 1 26.12 467 SER A N 1
ATOM 3787 C CA . SER A 1 467 ? 37.656 -29.969 8.953 1 26.12 467 SER A CA 1
ATOM 3788 C C . SER A 1 467 ? 37.469 -28.5 8.586 1 26.12 467 SER A C 1
ATOM 3790 O O . SER A 1 467 ? 36.812 -27.75 9.328 1 26.12 467 SER A O 1
ATOM 3792 N N . ALA A 1 468 ? 38.406 -27.891 7.844 1 24.91 468 ALA A N 1
ATOM 3793 C CA . ALA A 1 468 ? 38.75 -26.531 7.445 1 24.91 468 ALA A CA 1
ATOM 3794 C C . ALA A 1 468 ? 37.531 -25.797 6.891 1 24.91 468 ALA A C 1
ATOM 3796 O O . ALA A 1 468 ? 37.688 -24.781 6.207 1 24.91 468 ALA A O 1
ATOM 3797 N N . ALA A 1 469 ? 36.5 -26.594 6.734 1 23.94 469 ALA A N 1
ATOM 3798 C CA . ALA A 1 469 ? 35.562 -25.766 5.977 1 23.94 469 ALA A CA 1
ATOM 3799 C C . ALA A 1 469 ? 35.312 -24.438 6.672 1 23.94 469 ALA A C 1
ATOM 3801 O O . ALA A 1 469 ? 35.062 -24.391 7.879 1 23.94 469 ALA A O 1
ATOM 3802 N N . SER A 1 470 ? 36.188 -23.406 6.367 1 22.48 470 SER A N 1
ATOM 3803 C CA . SER A 1 470 ? 36.125 -22.031 6.809 1 22.48 470 SER A CA 1
ATOM 3804 C C . SER A 1 470 ? 34.688 -21.531 6.922 1 22.48 470 SER A C 1
ATOM 3806 O O . SER A 1 470 ? 33.906 -21.656 5.973 1 22.48 470 SER A O 1
ATOM 3808 N N . ILE A 1 471 ? 34.125 -22 7.984 1 22.91 471 ILE A N 1
ATOM 3809 C CA . ILE A 1 471 ? 32.812 -21.438 8.312 1 22.91 471 ILE A CA 1
ATOM 3810 C C . ILE A 1 471 ? 32.938 -19.938 8.5 1 22.91 471 ILE A C 1
ATOM 3812 O O . ILE A 1 471 ? 33.75 -19.469 9.312 1 22.91 471 ILE A O 1
ATOM 3816 N N . ILE A 1 472 ? 33.062 -19.266 7.516 1 23.14 472 ILE A N 1
ATOM 3817 C CA . ILE A 1 472 ? 33.031 -17.812 7.645 1 23.14 472 ILE A CA 1
ATOM 3818 C C . ILE A 1 472 ? 31.828 -17.391 8.461 1 23.14 472 ILE A C 1
ATOM 3820 O O . ILE A 1 472 ? 30.688 -17.625 8.047 1 23.14 472 ILE A O 1
ATOM 3824 N N . LEU A 1 473 ? 32.031 -17.578 9.75 1 22.08 473 LEU A N 1
ATOM 3825 C CA . LEU A 1 473 ? 31.062 -17.016 10.68 1 22.08 473 LEU A CA 1
ATOM 3826 C C . LEU A 1 473 ? 31.094 -15.5 10.672 1 22.08 473 LEU A C 1
ATOM 3828 O O . LEU A 1 473 ? 32.188 -14.906 10.773 1 22.08 473 LEU A O 1
ATOM 3832 N N . PHE A 1 474 ? 30.297 -14.93 10.086 1 22.03 474 PHE A N 1
ATOM 3833 C CA . PHE A 1 474 ? 30.172 -13.477 10.172 1 22.03 474 PHE A CA 1
ATOM 3834 C C . PHE A 1 474 ? 29.766 -13.055 11.578 1 22.03 474 PHE A C 1
ATOM 3836 O O . PHE A 1 474 ? 28.719 -13.484 12.086 1 22.03 474 PHE A O 1
ATOM 3843 N N . THR A 1 475 ? 30.75 -13.188 12.477 1 20.69 475 THR A N 1
ATOM 3844 C CA . THR A 1 475 ? 30.5 -12.664 13.812 1 20.69 475 THR A CA 1
ATOM 3845 C C . THR A 1 475 ? 30.547 -11.141 13.82 1 20.69 475 THR A C 1
ATOM 3847 O O . THR A 1 475 ? 31.469 -10.547 13.25 1 20.69 475 THR A O 1
ATOM 3850 N N . ARG A 1 476 ? 29.484 -10.594 14.133 1 21.27 476 ARG A N 1
ATOM 3851 C CA . ARG A 1 476 ? 29.422 -9.148 14.336 1 21.27 476 ARG A CA 1
ATOM 3852 C C . ARG A 1 476 ? 30.203 -8.742 15.578 1 21.27 476 ARG A C 1
ATOM 3854 O O . ARG A 1 476 ? 29.859 -9.125 16.703 1 21.27 476 ARG A O 1
ATOM 3861 N N . LYS A 1 477 ? 31.484 -8.82 15.555 1 20.77 477 LYS A N 1
ATOM 3862 C CA . LYS A 1 477 ? 32.031 -8.117 16.719 1 20.77 477 LYS A CA 1
ATOM 3863 C C . LYS A 1 477 ? 31.859 -6.609 16.578 1 20.77 477 LYS A C 1
ATOM 3865 O O . LYS A 1 477 ? 32.156 -6.039 15.523 1 20.77 477 LYS A O 1
ATOM 3870 N N . PHE A 1 478 ? 31.109 -6.129 17.609 1 19.69 478 PHE A N 1
ATOM 3871 C CA . PHE A 1 478 ? 30.938 -4.738 18.016 1 19.69 478 PHE A CA 1
ATOM 3872 C C . PHE A 1 478 ? 32.281 -4.141 18.469 1 19.69 478 PHE A C 1
ATOM 3874 O O . PHE A 1 478 ? 32.812 -4.535 19.5 1 19.69 478 PHE A O 1
ATOM 3881 N N . SER A 1 479 ? 33.344 -4.398 17.781 1 19.2 479 SER A N 1
ATOM 3882 C CA . SER A 1 479 ? 34.469 -3.711 18.438 1 19.2 479 SER A CA 1
ATOM 3883 C C . SER A 1 479 ? 34.281 -2.199 18.422 1 19.2 479 SER A C 1
ATOM 3885 O O . SER A 1 479 ? 33.781 -1.646 17.438 1 19.2 479 SER A O 1
ATOM 3887 N N . SER A 1 480 ? 34.562 -1.696 19.797 1 20.45 480 SER A N 1
ATOM 3888 C CA . SER A 1 480 ? 34.688 -0.469 20.578 1 20.45 480 SER A CA 1
ATOM 3889 C C . SER A 1 480 ? 35.906 0.342 20.125 1 20.45 480 SER A C 1
ATOM 3891 O O . SER A 1 480 ? 36.219 1.373 20.734 1 20.45 480 SER A O 1
ATOM 3893 N N . SER A 1 481 ? 36.781 0.069 19.172 1 18.59 481 SER A N 1
ATOM 3894 C CA . SER A 1 481 ? 38 0.873 19.266 1 18.59 481 SER A CA 1
ATOM 3895 C C . SER A 1 481 ? 37.688 2.359 19.359 1 18.59 481 SER A C 1
ATOM 3897 O O . SER A 1 481 ? 36.719 2.826 18.75 1 18.59 481 SER A O 1
ATOM 3899 N N . ASN A 1 482 ? 38.906 3.119 20.203 1 19.39 482 ASN A N 1
ATOM 3900 C CA . ASN A 1 482 ? 39.594 4.23 20.844 1 19.39 482 ASN A CA 1
ATOM 3901 C C . ASN A 1 482 ? 40.219 5.176 19.828 1 19.39 482 ASN A C 1
ATOM 3903 O O . ASN A 1 482 ? 40.75 6.23 20.188 1 19.39 482 ASN A O 1
ATOM 3907 N N . PRO A 1 483 ? 40.781 5.379 18.766 1 21.36 483 PRO A N 1
ATOM 3908 C CA . PRO A 1 483 ? 41.031 6.809 19 1 21.36 483 PRO A CA 1
ATOM 3909 C C . PRO A 1 483 ? 39.719 7.57 19.297 1 21.36 483 PRO A C 1
ATOM 3911 O O . PRO A 1 483 ? 38.656 7.164 18.844 1 21.36 483 PRO A O 1
ATOM 3914 N N . MET B 1 1 ? 21.344 -10.445 12.422 1 31.16 1 MET B N 1
ATOM 3915 C CA . MET B 1 1 ? 21.219 -9.023 12.117 1 31.16 1 MET B CA 1
ATOM 3916 C C . MET B 1 1 ? 20.5 -8.289 13.25 1 31.16 1 MET B C 1
ATOM 3918 O O . MET B 1 1 ? 19.438 -8.719 13.695 1 31.16 1 MET B O 1
ATOM 3922 N N . ASP B 1 2 ? 21.219 -7.684 14.008 1 40.62 2 ASP B N 1
ATOM 3923 C CA . ASP B 1 2 ? 20.594 -6.93 15.094 1 40.62 2 ASP B CA 1
ATOM 3924 C C . ASP B 1 2 ? 19.703 -5.82 14.547 1 40.62 2 ASP B C 1
ATOM 3926 O O . ASP B 1 2 ? 20.172 -4.926 13.844 1 40.62 2 ASP B O 1
ATOM 3930 N N . PHE B 1 3 ? 18.609 -6.141 14.281 1 50.94 3 PHE B N 1
ATOM 3931 C CA . PHE B 1 3 ? 17.703 -5.023 14.008 1 50.94 3 PHE B CA 1
ATOM 3932 C C . PHE B 1 3 ? 17.859 -3.938 15.07 1 50.94 3 PHE B C 1
ATOM 3934 O O . PHE B 1 3 ? 17.797 -4.215 16.266 1 50.94 3 PHE B O 1
ATOM 3941 N N . PRO B 1 4 ? 18.641 -2.857 14.586 1 59.72 4 PRO B N 1
ATOM 3942 C CA . PRO B 1 4 ? 18.719 -1.839 15.633 1 59.72 4 PRO B CA 1
ATOM 3943 C C . PRO B 1 4 ? 17.391 -1.669 16.375 1 59.72 4 PRO B C 1
ATOM 3945 O O . PRO B 1 4 ? 16.328 -1.763 15.766 1 59.72 4 PRO B O 1
ATOM 3948 N N . MET B 1 5 ? 17.531 -1.671 17.594 1 78.25 5 MET B N 1
ATOM 3949 C CA . MET B 1 5 ? 16.344 -1.531 18.438 1 78.25 5 MET B CA 1
ATOM 3950 C C . MET B 1 5 ? 15.742 -0.138 18.297 1 78.25 5 MET B C 1
ATOM 3952 O O . MET B 1 5 ? 16.438 0.865 18.453 1 78.25 5 MET B O 1
ATOM 3956 N N . ILE B 1 6 ? 14.641 0.009 17.859 1 88.44 6 ILE B N 1
ATOM 3957 C CA . ILE B 1 6 ? 13.867 1.244 17.812 1 88.44 6 ILE B CA 1
ATOM 3958 C C . ILE B 1 6 ? 13.234 1.509 19.172 1 88.44 6 ILE B C 1
ATOM 3960 O O . ILE B 1 6 ? 12.539 0.648 19.734 1 88.44 6 ILE B O 1
ATOM 3964 N N . PRO B 1 7 ? 13.578 2.664 19.734 1 91.38 7 PRO B N 1
ATOM 3965 C CA . PRO B 1 7 ? 12.992 2.943 21.047 1 91.38 7 PRO B CA 1
ATOM 3966 C C . PRO B 1 7 ? 11.469 2.951 21.016 1 91.38 7 PRO B C 1
ATOM 3968 O O . PRO B 1 7 ? 10.867 3.395 20.031 1 91.38 7 PRO B O 1
ATOM 3971 N N . THR B 1 8 ? 10.883 2.502 22.125 1 87.62 8 THR B N 1
ATOM 3972 C CA . THR B 1 8 ? 9.43 2.49 22.25 1 87.62 8 THR B CA 1
ATOM 3973 C C . THR B 1 8 ? 8.977 3.395 23.391 1 87.62 8 THR B C 1
ATOM 3975 O O . THR B 1 8 ? 7.781 3.629 23.578 1 87.62 8 THR B O 1
ATOM 3978 N N . SER B 1 9 ? 9.898 3.855 24.172 1 87.88 9 SER B N 1
ATOM 3979 C CA . SER B 1 9 ? 9.641 4.762 25.281 1 87.88 9 SER B CA 1
ATOM 3980 C C . SER B 1 9 ? 10.867 5.602 25.609 1 87.88 9 SER B C 1
ATOM 3982 O O . SER B 1 9 ? 11.945 5.391 25.047 1 87.88 9 SER B O 1
ATOM 3984 N N . ALA B 1 10 ? 10.609 6.516 26.5 1 89.31 10 ALA B N 1
ATOM 3985 C CA . ALA B 1 10 ? 11.711 7.367 26.953 1 89.31 10 ALA B CA 1
ATOM 3986 C C . ALA B 1 10 ? 12.836 6.531 27.562 1 89.31 10 ALA B C 1
ATOM 3988 O O . ALA B 1 10 ? 14.016 6.84 27.375 1 89.31 10 ALA B O 1
ATOM 3989 N N . GLU B 1 11 ? 12.484 5.453 28.172 1 88.88 11 GLU B N 1
ATOM 3990 C CA . GLU B 1 11 ? 13.43 4.617 28.906 1 88.88 11 GLU B CA 1
ATOM 3991 C C . GLU B 1 11 ? 14.297 3.803 27.953 1 88.88 11 GLU B C 1
ATOM 3993 O O . GLU B 1 11 ? 15.391 3.361 28.312 1 88.88 11 GLU B O 1
ATOM 3998 N N . THR B 1 12 ? 13.836 3.666 26.781 1 90.38 12 THR B N 1
ATOM 3999 C CA . THR B 1 12 ? 14.539 2.783 25.859 1 90.38 12 THR B CA 1
ATOM 4000 C C . THR B 1 12 ? 15.398 3.59 24.891 1 90.38 12 THR B C 1
ATOM 4002 O O . THR B 1 12 ? 16.062 3.021 24.031 1 90.38 12 THR B O 1
ATOM 4005 N N . VAL B 1 13 ? 15.375 4.891 25.078 1 91.81 13 VAL B N 1
ATOM 4006 C CA . VAL B 1 13 ? 16.234 5.75 24.281 1 91.81 13 VAL B CA 1
ATOM 4007 C C . VAL B 1 13 ? 17.672 5.656 24.766 1 91.81 13 VAL B C 1
ATOM 4009 O O . VAL B 1 13 ? 17.938 5.801 25.969 1 91.81 13 VAL B O 1
ATOM 4012 N N . THR B 1 14 ? 18.578 5.406 23.859 1 91.12 14 THR B N 1
ATOM 4013 C CA . THR B 1 14 ? 19.984 5.273 24.203 1 91.12 14 THR B CA 1
ATOM 4014 C C . THR B 1 14 ? 20.812 6.387 23.578 1 91.12 14 THR B C 1
ATOM 4016 O O . THR B 1 14 ? 20.344 7.062 22.656 1 91.12 14 THR B O 1
ATOM 4019 N N . GLN B 1 15 ? 21.969 6.523 24.078 1 91.44 15 GLN B N 1
ATOM 4020 C CA . GLN B 1 15 ? 22.906 7.488 23.516 1 91.44 15 GLN B CA 1
ATOM 4021 C C . GLN B 1 15 ? 23.25 7.145 22.062 1 91.44 15 GLN B C 1
ATOM 4023 O O . GLN B 1 15 ? 23.359 8.039 21.219 1 91.44 15 GLN B O 1
ATOM 4028 N N . ASP B 1 16 ? 23.359 5.941 21.859 1 91.25 16 ASP B N 1
ATOM 4029 C CA . ASP B 1 16 ? 23.688 5.48 20.516 1 91.25 16 ASP B CA 1
ATOM 4030 C C . ASP B 1 16 ? 22.562 5.828 19.531 1 91.25 16 ASP B C 1
ATOM 4032 O O . ASP B 1 16 ? 22.828 6.211 18.391 1 91.25 16 ASP B O 1
ATOM 4036 N N . TRP B 1 17 ? 21.422 5.676 20 1 93.75 17 TRP B N 1
ATOM 4037 C CA . TRP B 1 17 ? 20.281 5.996 19.125 1 93.75 17 TRP B CA 1
ATOM 4038 C C . TRP B 1 17 ? 20.219 7.492 18.844 1 93.75 17 TRP B C 1
ATOM 4040 O O . TRP B 1 17 ? 19.969 7.906 17.703 1 93.75 17 TRP B O 1
ATOM 4050 N N . ILE B 1 18 ? 20.469 8.25 19.828 1 95 18 ILE B N 1
ATOM 4051 C CA . ILE B 1 18 ? 20.469 9.695 19.656 1 95 18 ILE B CA 1
ATOM 4052 C C . ILE B 1 18 ? 21.547 10.102 18.656 1 95 18 ILE B C 1
ATOM 4054 O O . ILE B 1 18 ? 21.328 10.992 17.828 1 95 18 ILE B O 1
ATOM 4058 N N . ALA B 1 19 ? 22.656 9.492 18.781 1 94.19 19 ALA B N 1
ATOM 4059 C CA . ALA B 1 19 ? 23.734 9.781 17.828 1 94.19 19 ALA B CA 1
ATOM 4060 C C . ALA B 1 19 ? 23.297 9.508 16.391 1 94.19 19 ALA B C 1
ATOM 4062 O O . ALA B 1 19 ? 23.609 10.273 15.484 1 94.19 19 ALA B O 1
ATOM 4063 N N . ARG B 1 20 ? 22.578 8.477 16.219 1 93.5 20 ARG B N 1
ATOM 4064 C CA . ARG B 1 20 ? 22.047 8.156 14.898 1 93.5 20 ARG B CA 1
ATOM 4065 C C . ARG B 1 20 ? 21.078 9.227 14.43 1 93.5 20 ARG B C 1
ATOM 4067 O O . ARG B 1 20 ? 21.062 9.594 13.25 1 93.5 20 ARG B O 1
ATOM 4074 N N . VAL B 1 21 ? 20.312 9.703 15.32 1 95.25 21 VAL B N 1
ATOM 4075 C CA . VAL B 1 21 ? 19.266 10.664 15.023 1 95.25 21 VAL B CA 1
ATOM 4076 C C . VAL B 1 21 ? 19.891 11.961 14.5 1 95.25 21 VAL B C 1
ATOM 4078 O O . VAL B 1 21 ? 19.375 12.57 13.555 1 95.25 21 VAL B O 1
ATOM 4081 N N . VAL B 1 22 ? 21.031 12.352 15.031 1 94.88 22 VAL B N 1
ATOM 4082 C CA . VAL B 1 22 ? 21.516 13.688 14.719 1 94.88 22 VAL B CA 1
ATOM 4083 C C . VAL B 1 22 ? 22.719 13.586 13.766 1 94.88 22 VAL B C 1
ATOM 4085 O O . VAL B 1 22 ? 23.266 14.602 13.352 1 94.88 22 VAL B O 1
ATOM 4088 N N . ALA B 1 23 ? 23.094 12.414 13.391 1 93.69 23 ALA B N 1
ATOM 4089 C CA . ALA B 1 23 ? 24.312 12.195 12.617 1 93.69 23 ALA B CA 1
ATOM 4090 C C . ALA B 1 23 ? 24.266 12.938 11.289 1 93.69 23 ALA B C 1
ATOM 4092 O O . ALA B 1 23 ? 25.25 13.539 10.867 1 93.69 23 ALA B O 1
ATOM 4093 N N . ASP B 1 24 ? 23.141 12.906 10.656 1 90.44 24 ASP B N 1
ATOM 4094 C CA . ASP B 1 24 ? 23 13.516 9.344 1 90.44 24 ASP B CA 1
ATOM 4095 C C . ASP B 1 24 ? 23.234 15.023 9.406 1 90.44 24 ASP B C 1
ATOM 4097 O O . ASP B 1 24 ? 23.734 15.625 8.453 1 90.44 24 ASP B O 1
ATOM 4101 N N . GLU B 1 25 ? 22.844 15.602 10.477 1 91.19 25 GLU B N 1
ATOM 4102 C CA . GLU B 1 25 ? 23.031 17.047 10.641 1 91.19 25 GLU B CA 1
ATOM 4103 C C . GLU B 1 25 ? 24.5 17.406 10.703 1 91.19 25 GLU B C 1
ATOM 4105 O O . GLU B 1 25 ? 24.891 18.516 10.32 1 91.19 25 GLU B O 1
ATOM 4110 N N . PHE B 1 26 ? 25.266 16.453 11.125 1 90.12 26 PHE B N 1
ATOM 4111 C CA . PHE B 1 26 ? 26.703 16.656 11.195 1 90.12 26 PHE B CA 1
ATOM 4112 C C . PHE B 1 26 ? 27.391 16.109 9.953 1 90.12 26 PHE B C 1
ATOM 4114 O O . PHE B 1 26 ? 28.609 16.234 9.805 1 90.12 26 PHE B O 1
ATOM 4121 N N . LYS B 1 27 ? 26.625 15.453 9.055 1 88.88 27 LYS B N 1
ATOM 4122 C CA . LYS B 1 27 ? 27.141 14.812 7.855 1 88.88 27 LYS B CA 1
ATOM 4123 C C . LYS B 1 27 ? 28.281 13.852 8.195 1 88.88 27 LYS B C 1
ATOM 4125 O O . LYS B 1 27 ? 29.344 13.898 7.57 1 88.88 27 LYS B O 1
ATOM 4130 N N . THR B 1 28 ? 28.062 13.117 9.25 1 87.69 28 THR B N 1
ATOM 4131 C CA . THR B 1 28 ? 29.062 12.164 9.695 1 87.69 28 THR B CA 1
ATOM 4132 C C . THR B 1 28 ? 28.406 10.883 10.211 1 87.69 28 THR B C 1
ATOM 4134 O O . THR B 1 28 ? 27.172 10.789 10.273 1 87.69 28 THR B O 1
ATOM 4137 N N . GLU B 1 29 ? 29.172 9.906 10.5 1 90.12 29 GLU B N 1
ATOM 4138 C CA . GLU B 1 29 ? 28.672 8.672 11.102 1 90.12 29 GLU B CA 1
ATOM 4139 C C . GLU B 1 29 ? 28.375 8.859 12.586 1 90.12 29 GLU B C 1
ATOM 4141 O O . GLU B 1 29 ? 29.047 9.633 13.266 1 90.12 29 GLU B O 1
ATOM 4146 N N . PRO B 1 30 ? 27.422 8.125 12.992 1 91 30 PRO B N 1
ATOM 4147 C CA . PRO B 1 30 ? 27.047 8.25 14.406 1 91 30 PRO B CA 1
ATOM 4148 C C . PRO B 1 30 ? 28.219 8 15.352 1 91 30 PRO B C 1
ATOM 4150 O O . PRO B 1 30 ? 28.297 8.617 16.406 1 91 30 PRO B O 1
ATOM 4153 N N . THR B 1 31 ? 29.078 7.195 14.93 1 89.62 31 THR B N 1
ATOM 4154 C CA . THR B 1 31 ? 30.188 6.809 15.789 1 89.62 31 THR B CA 1
ATOM 4155 C C . THR B 1 31 ? 31.141 7.977 16 1 89.62 31 THR B C 1
ATOM 4157 O O . THR B 1 31 ? 31.953 7.969 16.938 1 89.62 31 THR B O 1
ATOM 4160 N N . ASN B 1 32 ? 31.062 8.984 15.188 1 89.88 32 ASN B N 1
ATOM 4161 C CA . ASN B 1 32 ? 31.953 10.141 15.258 1 89.88 32 ASN B CA 1
ATOM 4162 C C . ASN B 1 32 ? 31.344 11.258 16.109 1 89.88 32 ASN B C 1
ATOM 4164 O O . ASN B 1 32 ? 31.891 12.359 16.172 1 89.88 32 ASN B O 1
ATOM 4168 N N . LEU B 1 33 ? 30.297 10.953 16.766 1 92.56 33 LEU B N 1
ATOM 4169 C CA . LEU B 1 33 ? 29.609 11.984 17.531 1 92.56 33 LEU B CA 1
ATOM 4170 C C . LEU B 1 33 ? 29.719 11.719 19.031 1 92.56 33 LEU B C 1
ATOM 4172 O O . LEU B 1 33 ? 29.734 10.562 19.453 1 92.56 33 LEU B O 1
ATOM 4176 N N . LEU B 1 34 ? 29.922 12.75 19.734 1 91.25 34 LEU B N 1
ATOM 4177 C CA . LEU B 1 34 ? 29.812 12.734 21.188 1 91.25 34 LEU B CA 1
ATOM 4178 C C . LEU B 1 34 ? 28.531 13.422 21.656 1 91.25 34 LEU B C 1
ATOM 4180 O O . LEU B 1 34 ? 28.312 14.602 21.375 1 91.25 34 LEU B O 1
ATOM 4184 N N . ILE B 1 35 ? 27.734 12.656 22.359 1 94.25 35 ILE B N 1
ATOM 4185 C CA . ILE B 1 35 ? 26.531 13.227 22.969 1 94.25 35 ILE B CA 1
ATOM 4186 C C . ILE B 1 35 ? 26.859 13.742 24.375 1 94.25 35 ILE B C 1
ATOM 4188 O O . ILE B 1 35 ? 27.031 12.953 25.297 1 94.25 35 ILE B O 1
ATOM 4192 N N . LYS B 1 36 ? 26.875 14.953 24.516 1 91.44 36 LYS B N 1
ATOM 4193 C CA . LYS B 1 36 ? 27.281 15.57 25.781 1 91.44 36 LYS B CA 1
ATOM 4194 C C . LYS B 1 36 ? 26.156 15.453 26.812 1 91.44 36 LYS B C 1
ATOM 4196 O O . LYS B 1 36 ? 26.422 15.18 27.984 1 91.44 36 LYS B O 1
ATOM 4201 N N . ASN B 1 37 ? 25.031 15.797 26.375 1 92.25 37 ASN B N 1
ATOM 4202 C CA . ASN B 1 37 ? 23.859 15.758 27.25 1 92.25 37 ASN B CA 1
ATOM 4203 C C . ASN B 1 37 ? 22.562 15.57 26.453 1 92.25 37 ASN B C 1
ATOM 4205 O O . ASN B 1 37 ? 22.5 15.945 25.281 1 92.25 37 ASN B O 1
ATOM 4209 N N . TRP B 1 38 ? 21.656 14.891 27.094 1 93.06 38 TRP B N 1
ATOM 4210 C CA . TRP B 1 38 ? 20.312 14.805 26.516 1 93.06 38 TRP B CA 1
ATOM 4211 C C . TRP B 1 38 ? 19.266 14.656 27.609 1 93.06 38 TRP B C 1
ATOM 4213 O O . TRP B 1 38 ? 19.562 14.188 28.703 1 93.06 38 TRP B O 1
ATOM 4223 N N . ASN B 1 39 ? 18.125 15.141 27.312 1 93.5 39 ASN B N 1
ATOM 4224 C CA . ASN B 1 39 ? 16.953 15.055 28.188 1 93.5 39 ASN B CA 1
ATOM 4225 C C . ASN B 1 39 ? 15.695 14.695 27.406 1 93.5 39 ASN B C 1
ATOM 4227 O O . ASN B 1 39 ? 15.516 15.141 26.281 1 93.5 39 ASN B O 1
ATOM 4231 N N . ILE B 1 40 ? 14.859 13.836 28.031 1 93.31 40 ILE B N 1
ATOM 4232 C CA . ILE B 1 40 ? 13.609 13.43 27.391 1 93.31 40 ILE B CA 1
ATOM 4233 C C . ILE B 1 40 ? 12.43 13.781 28.281 1 93.31 40 ILE B C 1
ATOM 4235 O O . ILE B 1 40 ? 12.43 13.469 29.469 1 93.31 40 ILE B O 1
ATOM 4239 N N . THR B 1 41 ? 11.531 14.414 27.734 1 88.19 41 THR B N 1
ATOM 4240 C CA . THR B 1 41 ? 10.281 14.742 28.422 1 88.19 41 THR B CA 1
ATOM 4241 C C . THR B 1 41 ? 9.078 14.328 27.578 1 88.19 41 THR B C 1
ATOM 4243 O O . THR B 1 41 ? 9.219 14 26.406 1 88.19 41 THR B O 1
ATOM 4246 N N . ALA B 1 42 ? 7.957 14.273 28.266 1 79.94 42 ALA B N 1
ATOM 4247 C CA . ALA B 1 42 ? 6.734 13.945 27.547 1 79.94 42 ALA B CA 1
ATOM 4248 C C . ALA B 1 42 ? 6.375 15.031 26.531 1 79.94 42 ALA B C 1
ATOM 4250 O O . ALA B 1 42 ? 6.52 16.219 26.828 1 79.94 42 ALA B O 1
ATOM 4251 N N . GLY B 1 43 ? 6.258 14.695 25.375 1 65 43 GLY B N 1
ATOM 4252 C CA . GLY B 1 43 ? 5.961 15.648 24.312 1 65 43 GLY B CA 1
ATOM 4253 C C . GLY B 1 43 ? 4.57 16.25 24.406 1 65 43 GLY B C 1
ATOM 4254 O O . GLY B 1 43 ? 4.398 17.453 24.281 1 65 43 GLY B O 1
ATOM 4255 N N . ALA B 1 44 ? 3.674 15.453 24.062 1 61.62 44 ALA B N 1
ATOM 4256 C CA . ALA B 1 44 ? 2.311 15.977 24.047 1 61.62 44 ALA B CA 1
ATOM 4257 C C . ALA B 1 44 ? 1.47 15.336 25.156 1 61.62 44 ALA B C 1
ATOM 4259 O O . ALA B 1 44 ? 1.849 14.305 25.719 1 61.62 44 ALA B O 1
ATOM 4260 N N . LEU B 1 45 ? 0.543 16.188 25.5 1 53.16 45 LEU B N 1
ATOM 4261 C CA . LEU B 1 45 ? -0.458 15.641 26.406 1 53.16 45 LEU B CA 1
ATOM 4262 C C . LEU B 1 45 ? -1.093 14.383 25.812 1 53.16 45 LEU B C 1
ATOM 4264 O O . LEU B 1 45 ? -1.029 14.164 24.594 1 53.16 45 LEU B O 1
ATOM 4268 N N . ARG B 1 46 ? -1.33 13.492 26.594 1 50.06 46 ARG B N 1
ATOM 4269 C CA . ARG B 1 46 ? -1.982 12.234 26.25 1 50.06 46 ARG B CA 1
ATOM 4270 C C . ARG B 1 46 ? -2.926 12.414 25.078 1 50.06 46 ARG B C 1
ATOM 4272 O O . ARG B 1 46 ? -3.082 11.508 24.25 1 50.06 46 ARG B O 1
ATOM 4279 N N . THR B 1 47 ? -3.406 13.602 24.922 1 46.38 47 THR B N 1
ATOM 4280 C CA . THR B 1 47 ? -4.477 13.852 23.969 1 46.38 47 THR B CA 1
ATOM 4281 C C . THR B 1 47 ? -3.906 14.219 22.594 1 46.38 47 THR B C 1
ATOM 4283 O O . THR B 1 47 ? -4.613 14.164 21.594 1 46.38 47 THR B O 1
ATOM 4286 N N . ASP B 1 48 ? -2.689 14.688 22.469 1 50.75 48 ASP B N 1
ATOM 4287 C CA . ASP B 1 48 ? -2.189 15.281 21.234 1 50.75 48 ASP B CA 1
ATOM 4288 C C . ASP B 1 48 ? -1.782 14.203 20.234 1 50.75 48 ASP B C 1
ATOM 4290 O O . ASP B 1 48 ? -1.784 14.438 19.016 1 50.75 48 ASP B O 1
ATOM 4294 N N . GLY B 1 49 ? -1.554 13.078 20.75 1 54.5 49 GLY B N 1
ATOM 4295 C CA . GLY B 1 49 ? -1.112 12.086 19.781 1 54.5 49 GLY B CA 1
ATOM 4296 C C . GLY B 1 49 ? -1.837 10.758 19.922 1 54.5 49 GLY B C 1
ATOM 4297 O O . GLY B 1 49 ? -1.341 9.844 20.562 1 54.5 49 GLY B O 1
ATOM 4298 N N . PHE B 1 50 ? -3.051 10.797 19.156 1 59.16 50 PHE B N 1
ATOM 4299 C CA . PHE B 1 50 ? -3.957 9.664 19.328 1 59.16 50 PHE B CA 1
ATOM 4300 C C . PHE B 1 50 ? -3.291 8.367 18.891 1 59.16 50 PHE B C 1
ATOM 4302 O O . PHE B 1 50 ? -3.457 7.332 19.547 1 59.16 50 PHE B O 1
ATOM 4309 N N . MET B 1 51 ? -2.348 8.57 17.984 1 67.88 51 MET B N 1
ATOM 4310 C CA . MET B 1 51 ? -1.873 7.316 17.406 1 67.88 51 MET B CA 1
ATOM 4311 C C . MET B 1 51 ? -0.385 7.125 17.672 1 67.88 51 MET B C 1
ATOM 4313 O O . MET B 1 51 ? 0.262 6.293 17.031 1 67.88 51 MET B O 1
ATOM 4317 N N . SER B 1 52 ? 0.142 7.914 18.625 1 84.88 52 SER B N 1
ATOM 4318 C CA . SER B 1 52 ? 1.584 7.84 18.828 1 84.88 52 SER B CA 1
ATOM 4319 C C . SER B 1 52 ? 1.963 8.281 20.25 1 84.88 52 SER B C 1
ATOM 4321 O O . SER B 1 52 ? 1.181 8.953 20.922 1 84.88 52 SER B O 1
ATOM 4323 N N . ARG B 1 53 ? 3.033 7.797 20.641 1 86.38 53 ARG B N 1
ATOM 4324 C CA . ARG B 1 53 ? 3.705 8.359 21.812 1 86.38 53 ARG B CA 1
ATOM 4325 C C . ARG B 1 53 ? 4.699 9.438 21.406 1 86.38 53 ARG B C 1
ATOM 4327 O O . ARG B 1 53 ? 5.629 9.18 20.641 1 86.38 53 ARG B O 1
ATOM 4334 N N . MET B 1 54 ? 4.445 10.594 22.016 1 89.94 54 MET B N 1
ATOM 4335 C CA . MET B 1 54 ? 5.301 11.727 21.656 1 89.94 54 MET B CA 1
ATOM 4336 C C . MET B 1 54 ? 6.316 12 22.766 1 89.94 54 MET B C 1
ATOM 4338 O O . MET B 1 54 ? 5.949 12.117 23.938 1 89.94 54 MET B O 1
ATOM 4342 N N . GLN B 1 55 ? 7.578 12.125 22.328 1 91.19 55 GLN B N 1
ATOM 4343 C CA . GLN B 1 55 ? 8.641 12.438 23.281 1 91.19 55 GLN B CA 1
ATOM 4344 C C . GLN B 1 55 ? 9.484 13.609 22.797 1 91.19 55 GLN B C 1
ATOM 4346 O O . GLN B 1 55 ? 9.898 13.641 21.625 1 91.19 55 GLN B O 1
ATOM 4351 N N . ARG B 1 56 ? 9.672 14.492 23.703 1 93.56 56 ARG B N 1
ATOM 4352 C CA . ARG B 1 56 ? 10.57 15.594 23.406 1 93.56 56 ARG B CA 1
ATOM 4353 C C . ARG B 1 56 ? 12 15.266 23.828 1 93.56 56 ARG B C 1
ATOM 4355 O O . ARG B 1 56 ? 12.219 14.766 24.938 1 93.56 56 ARG B O 1
ATOM 4362 N N . ILE B 1 57 ? 12.859 15.57 22.969 1 95.12 57 ILE B N 1
ATOM 4363 C CA . ILE B 1 57 ? 14.258 15.25 23.25 1 95.12 57 ILE B CA 1
ATOM 4364 C C . ILE B 1 57 ? 15.125 16.484 23.031 1 95.12 57 ILE B C 1
ATOM 4366 O O . ILE B 1 57 ? 15.133 17.047 21.938 1 95.12 57 ILE B O 1
ATOM 4370 N N . SER B 1 58 ? 15.812 16.875 24.016 1 95.75 58 SER B N 1
ATOM 4371 C CA . SER B 1 58 ? 16.844 17.906 23.906 1 95.75 58 SER B CA 1
ATOM 4372 C C . SER B 1 58 ? 18.234 17.281 23.938 1 95.75 58 SER B C 1
ATOM 4374 O O . SER B 1 58 ? 18.562 16.484 24.828 1 95.75 58 SER B O 1
ATOM 4376 N N . VAL B 1 59 ? 19 17.656 22.938 1 95.94 59 VAL B N 1
ATOM 4377 C CA . VAL B 1 59 ? 20.297 17 22.797 1 95.94 59 VAL B CA 1
ATOM 4378 C C . VAL B 1 59 ? 21.375 18.047 22.531 1 95.94 59 VAL B C 1
ATOM 4380 O O . VAL B 1 59 ? 21.156 19.016 21.797 1 95.94 59 VAL B O 1
ATOM 4383 N N . THR B 1 60 ? 22.469 17.875 23.172 1 95.56 60 THR B N 1
ATOM 4384 C CA . THR B 1 60 ? 23.688 18.578 22.844 1 95.56 60 THR B CA 1
ATOM 4385 C C . THR B 1 60 ? 24.766 17.609 22.344 1 95.56 60 THR B C 1
ATOM 4387 O O . THR B 1 60 ? 25.109 16.656 23.047 1 95.56 60 THR B O 1
ATOM 4390 N N . ALA B 1 61 ? 25.219 17.891 21.109 1 94.44 61 ALA B N 1
ATOM 4391 C CA . ALA B 1 61 ? 26.172 16.953 20.516 1 94.44 61 ALA B CA 1
ATOM 4392 C C . ALA B 1 61 ? 27.328 17.703 19.844 1 94.44 61 ALA B C 1
ATOM 4394 O O . ALA B 1 61 ? 27.219 18.891 19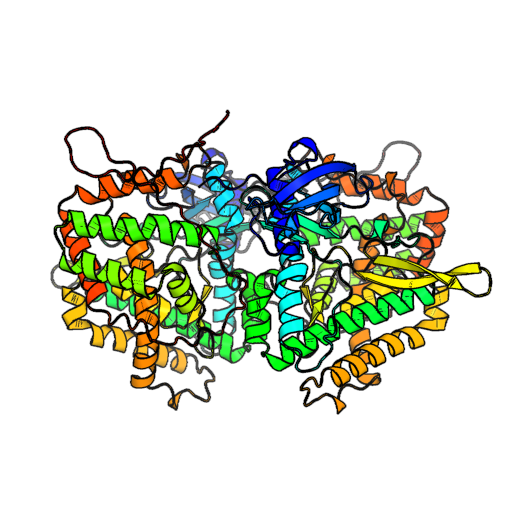.547 1 94.44 61 ALA B O 1
ATOM 4395 N N . ARG B 1 62 ? 28.453 16.984 19.703 1 91.94 62 ARG B N 1
ATOM 4396 C CA . ARG B 1 62 ? 29.594 17.516 18.953 1 91.94 62 ARG B CA 1
ATOM 4397 C C . ARG B 1 62 ? 30.375 16.375 18.297 1 91.94 62 ARG B C 1
ATOM 4399 O O . ARG B 1 62 ? 30.234 15.219 18.672 1 91.94 62 ARG B O 1
ATOM 4406 N N . ARG B 1 63 ? 31.078 16.75 17.281 1 89.5 63 ARG B N 1
ATOM 4407 C CA . ARG B 1 63 ? 31.984 15.773 16.656 1 89.5 63 ARG B CA 1
ATOM 4408 C C . ARG B 1 63 ? 33.125 15.406 17.594 1 89.5 63 ARG B C 1
ATOM 4410 O O . ARG B 1 63 ? 33.656 16.266 18.281 1 89.5 63 ARG B O 1
ATOM 4417 N N . LYS B 1 64 ? 33.406 14.141 17.5 1 85.5 64 LYS B N 1
ATOM 4418 C CA . LYS B 1 64 ? 34.562 13.695 18.266 1 85.5 64 LYS B CA 1
ATOM 4419 C C . LYS B 1 64 ? 35.875 14.219 17.656 1 85.5 64 LYS B C 1
ATOM 4421 O O . LYS B 1 64 ? 35.969 14.406 16.438 1 85.5 64 LYS B O 1
ATOM 4426 N N . LYS B 1 65 ? 36.75 14.57 18.5 1 72.06 65 LYS B N 1
ATOM 4427 C CA . LYS B 1 65 ? 38.094 14.945 18.016 1 72.06 65 LYS B CA 1
ATOM 4428 C C . LYS B 1 65 ? 38.781 13.758 17.375 1 72.06 65 LYS B C 1
ATOM 4430 O O . LYS B 1 65 ? 38.875 12.688 17.969 1 72.06 65 LYS B O 1
ATOM 4435 N N . MET B 1 66 ? 38.906 13.625 16.016 1 62.41 66 MET B N 1
ATOM 4436 C CA . MET B 1 66 ? 39.562 12.492 15.367 1 62.41 66 MET B CA 1
ATOM 4437 C C . MET B 1 66 ? 41.062 12.531 15.625 1 62.41 66 MET B C 1
ATOM 4439 O O . MET B 1 66 ? 41.719 11.484 15.758 1 62.41 66 MET B O 1
ATOM 4443 N N . ASP B 1 67 ? 41.812 13.664 15.281 1 61.16 67 ASP B N 1
ATOM 4444 C CA . ASP B 1 67 ? 43.219 13.828 15.57 1 61.16 67 ASP B CA 1
ATOM 4445 C C . ASP B 1 67 ? 43.469 15.062 16.438 1 61.16 67 ASP B C 1
ATOM 4447 O O . ASP B 1 67 ? 42.594 15.898 16.594 1 61.16 67 ASP B O 1
ATOM 4451 N N . ALA B 1 68 ? 44.594 15.031 17.234 1 56.81 68 ALA B N 1
ATOM 4452 C CA . ALA B 1 68 ? 45.062 16.094 18.141 1 56.81 68 ALA B CA 1
ATOM 4453 C C . ALA B 1 68 ? 44.906 17.469 17.484 1 56.81 68 ALA B C 1
ATOM 4455 O O . ALA B 1 68 ? 44.719 18.469 18.188 1 56.81 68 ALA B O 1
ATOM 4456 N N . ASN B 1 69 ? 44.938 17.547 16.266 1 52.09 69 ASN B N 1
ATOM 4457 C CA . ASN B 1 69 ? 44.938 18.828 15.555 1 52.09 69 ASN B CA 1
ATOM 4458 C C . ASN B 1 69 ? 43.531 19.141 15.016 1 52.09 69 ASN B C 1
ATOM 4460 O O . ASN B 1 69 ? 43.344 20.156 14.328 1 52.09 69 ASN B O 1
ATOM 4464 N N . ASP B 1 70 ? 42.625 18.297 15.203 1 55.41 70 ASP B N 1
ATOM 4465 C CA . ASP B 1 70 ? 41.281 18.453 14.625 1 55.41 70 ASP B CA 1
ATOM 4466 C C . ASP B 1 70 ? 40.469 19.5 15.391 1 55.41 70 ASP B C 1
ATOM 4468 O O . ASP B 1 70 ? 40.281 19.375 16.609 1 55.41 70 ASP B O 1
ATOM 4472 N N . THR B 1 71 ? 40.281 20.656 14.914 1 51.5 71 THR B N 1
ATOM 4473 C CA . THR B 1 71 ? 39.531 21.812 15.414 1 51.5 71 THR B CA 1
ATOM 4474 C C . THR B 1 71 ? 38.031 21.531 15.445 1 51.5 71 THR B C 1
ATOM 4476 O O . THR B 1 71 ? 37.281 22.281 16.047 1 51.5 71 THR B O 1
ATOM 4479 N N . GLU B 1 72 ? 37.625 20.656 14.719 1 53.66 72 GLU B N 1
ATOM 4480 C CA . GLU B 1 72 ? 36.188 20.469 14.602 1 53.66 72 GLU B CA 1
ATOM 4481 C C . GLU B 1 72 ? 35.594 19.875 15.875 1 53.66 72 GLU B C 1
ATOM 4483 O O . GLU B 1 72 ? 34.375 19.969 16.109 1 53.66 72 GLU B O 1
ATOM 4488 N N . GLY B 1 73 ? 36.469 19.344 16.688 1 52.34 73 GLY B N 1
ATOM 4489 C CA . GLY B 1 73 ? 36.094 19 18.047 1 52.34 73 GLY B CA 1
ATOM 4490 C C . GLY B 1 73 ? 36 20.203 18.969 1 52.34 73 GLY B C 1
ATOM 4491 O O . GLY B 1 73 ? 36 20.062 20.188 1 52.34 73 GLY B O 1
ATOM 4492 N N . ASP B 1 74 ? 36.219 21.281 18.406 1 52.56 74 ASP B N 1
ATOM 4493 C CA . ASP B 1 74 ? 36.188 22.531 19.156 1 52.56 74 ASP B CA 1
ATOM 4494 C C . ASP B 1 74 ? 34.812 22.766 19.781 1 52.56 74 ASP B C 1
ATOM 4496 O O . ASP B 1 74 ? 33.781 22.531 19.141 1 52.56 74 ASP B O 1
ATOM 4500 N N . PRO B 1 75 ? 34.844 22.906 21.062 1 54.31 75 PRO B N 1
ATOM 4501 C CA . PRO B 1 75 ? 33.594 23.203 21.797 1 54.31 75 PRO B CA 1
ATOM 4502 C C . PRO B 1 75 ? 32.688 24.172 21.062 1 54.31 75 PRO B C 1
ATOM 4504 O O . PRO B 1 75 ? 31.469 24.156 21.266 1 54.31 75 PRO B O 1
ATOM 4507 N N . LYS B 1 76 ? 33.312 24.969 20.234 1 58.69 76 LYS B N 1
ATOM 4508 C CA . LYS B 1 76 ? 32.531 25.922 19.438 1 58.69 76 LYS B CA 1
ATOM 4509 C C . LYS B 1 76 ? 31.719 25.203 18.375 1 58.69 76 LYS B C 1
ATOM 4511 O O . LYS B 1 76 ? 30.828 25.797 17.75 1 58.69 76 LYS B O 1
ATOM 4516 N N . SER B 1 77 ? 31.938 23.859 18.359 1 74.38 77 SER B N 1
ATOM 4517 C CA . SER B 1 77 ? 31.281 23.109 17.297 1 74.38 77 SER B CA 1
ATOM 4518 C C . SER B 1 77 ? 30.094 22.328 17.828 1 74.38 77 SER B C 1
ATOM 4520 O O . SER B 1 77 ? 29.531 21.5 17.109 1 74.38 77 SER B O 1
ATOM 4522 N N . GLU B 1 78 ? 29.766 22.672 19.125 1 87.88 78 GLU B N 1
ATOM 4523 C CA . GLU B 1 78 ? 28.609 22.016 19.75 1 87.88 78 GLU B CA 1
ATOM 4524 C C . GLU B 1 78 ? 27.297 22.5 19.125 1 87.88 78 GLU B C 1
ATOM 4526 O O . GLU B 1 78 ? 27.156 23.703 18.844 1 87.88 78 GLU B O 1
ATOM 4531 N N . GLN B 1 79 ? 26.484 21.594 18.906 1 92.88 79 GLN B N 1
ATOM 4532 C CA . GLN B 1 79 ? 25.156 21.922 18.375 1 92.88 79 GLN B CA 1
ATOM 4533 C C . GLN B 1 79 ? 24.047 21.391 19.281 1 92.88 79 GLN B C 1
ATOM 4535 O O . GLN B 1 79 ? 24.156 20.281 19.812 1 92.88 79 GLN B O 1
ATOM 4540 N N . LYS B 1 80 ? 23.125 22.219 19.469 1 94.25 80 LYS B N 1
ATOM 4541 C CA . LYS B 1 80 ? 21.953 21.844 20.266 1 94.25 80 LYS B CA 1
ATOM 4542 C C . LYS B 1 80 ? 20.75 21.547 19.359 1 94.25 80 LYS B C 1
ATOM 4544 O O . LYS B 1 80 ? 20.531 22.234 18.359 1 94.25 80 LYS B O 1
ATOM 4549 N N . PHE B 1 81 ? 20.062 20.484 19.719 1 95.38 81 PHE B N 1
ATOM 4550 C CA . PHE B 1 81 ? 18.875 20.094 18.969 1 95.38 81 PHE B CA 1
ATOM 4551 C C . PHE B 1 81 ? 17.672 19.953 19.891 1 95.38 81 PHE B C 1
ATOM 4553 O O . PHE B 1 81 ? 17.797 19.438 21 1 95.38 81 PHE B O 1
ATOM 4560 N N . SER B 1 82 ? 16.609 20.531 19.484 1 96 82 SER B N 1
ATOM 4561 C CA . SER B 1 82 ? 15.305 20.281 20.078 1 96 82 SER B CA 1
ATOM 4562 C C . SER B 1 82 ? 14.438 19.438 19.156 1 96 82 SER B C 1
ATOM 4564 O O . SER B 1 82 ? 13.984 19.906 18.109 1 96 82 SER B O 1
ATOM 4566 N N . LEU B 1 83 ? 14.172 18.219 19.672 1 96.12 83 LEU B N 1
ATOM 4567 C CA . LEU B 1 83 ? 13.562 17.234 18.781 1 96.12 83 LEU B CA 1
ATOM 4568 C C . LEU B 1 83 ? 12.242 16.719 19.359 1 96.12 83 LEU B C 1
ATOM 4570 O O . LEU B 1 83 ? 12.016 16.828 20.578 1 96.12 83 LEU B O 1
ATOM 4574 N N . LEU B 1 84 ? 11.391 16.297 18.516 1 95.12 84 LEU B N 1
ATOM 4575 C CA . LEU B 1 84 ? 10.172 15.586 18.875 1 95.12 84 LEU B CA 1
ATOM 4576 C C . LEU B 1 84 ? 10.148 14.195 18.234 1 95.12 84 LEU B C 1
ATOM 4578 O O . LEU B 1 84 ? 10.141 14.078 17 1 95.12 84 LEU B O 1
ATOM 4582 N N . ALA B 1 85 ? 10.102 13.164 19.078 1 94.75 85 ALA B N 1
ATOM 4583 C CA . ALA B 1 85 ? 10.062 11.789 18.609 1 94.75 85 ALA B CA 1
ATOM 4584 C C . ALA B 1 85 ? 8.641 11.227 18.672 1 94.75 85 ALA B C 1
ATOM 4586 O O . ALA B 1 85 ? 7.965 11.352 19.703 1 94.75 85 ALA B O 1
ATOM 4587 N N . LYS B 1 86 ? 8.172 10.719 17.562 1 93.62 86 LYS B N 1
ATOM 4588 C CA . LYS B 1 86 ? 6.945 9.922 17.516 1 93.62 86 LYS B CA 1
ATOM 4589 C C . LYS B 1 86 ? 7.254 8.43 17.562 1 93.62 86 LYS B C 1
ATOM 4591 O O . LYS B 1 86 ? 7.938 7.906 16.672 1 93.62 86 LYS B O 1
ATOM 4596 N N . LEU B 1 87 ? 6.727 7.852 18.609 1 92.88 87 LEU B N 1
ATOM 4597 C CA . LEU B 1 87 ? 6.969 6.434 18.844 1 92.88 87 LEU B CA 1
ATOM 4598 C C . LEU B 1 87 ? 5.656 5.652 18.859 1 92.88 87 LEU B C 1
ATOM 4600 O O . LEU B 1 87 ? 4.578 6.246 18.906 1 92.88 87 LEU B O 1
ATOM 4604 N N . TYR B 1 88 ? 5.812 4.32 18.812 1 89.44 88 TYR B N 1
ATOM 4605 C CA . TYR B 1 88 ? 4.613 3.496 18.938 1 89.44 88 TYR B CA 1
ATOM 4606 C C . TYR B 1 88 ? 3.941 3.699 20.281 1 89.44 88 TYR B C 1
ATOM 4608 O O . TYR B 1 88 ? 4.617 3.875 21.297 1 89.44 88 TYR B O 1
ATOM 4616 N N . PRO B 1 89 ? 2.623 3.6 20.172 1 85.38 89 PRO B N 1
ATOM 4617 C CA . PRO B 1 89 ? 1.93 3.672 21.469 1 85.38 89 PRO B CA 1
ATOM 4618 C C . PRO B 1 89 ? 2.193 2.453 22.344 1 85.38 89 PRO B C 1
ATOM 4620 O O . PRO B 1 89 ? 2.584 1.396 21.844 1 85.38 89 PRO B O 1
ATOM 4623 N N . PRO B 1 90 ? 1.972 2.555 23.594 1 81.19 90 PRO B N 1
ATOM 4624 C CA . PRO B 1 90 ? 2.311 1.463 24.5 1 81.19 90 PRO B CA 1
ATOM 4625 C C . PRO B 1 90 ? 1.289 0.327 24.469 1 81.19 90 PRO B C 1
ATOM 4627 O O . PRO B 1 90 ? 1.641 -0.831 24.703 1 81.19 90 PRO B O 1
ATOM 4630 N N . GLY B 1 91 ? 0.048 0.617 24.172 1 79.62 91 GLY B N 1
ATOM 4631 C CA . GLY B 1 91 ? -0.992 -0.398 24.219 1 79.62 91 GLY B CA 1
ATOM 4632 C C . GLY B 1 91 ? -0.926 -1.365 23.047 1 79.62 91 GLY B C 1
ATOM 4633 O O . GLY B 1 91 ? -0.68 -0.959 21.922 1 79.62 91 GLY B O 1
ATOM 4634 N N . GLU B 1 92 ? -1.182 -2.611 23.344 1 77.75 92 GLU B N 1
ATOM 4635 C CA . GLU B 1 92 ? -1.04 -3.65 22.328 1 77.75 92 GLU B CA 1
ATOM 4636 C C . GLU B 1 92 ? -2.082 -3.49 21.219 1 77.75 92 GLU B C 1
ATOM 4638 O O . GLU B 1 92 ? -1.764 -3.617 20.031 1 77.75 92 GLU B O 1
ATOM 4643 N N . LEU B 1 93 ? -3.248 -3.27 21.625 1 74.44 93 LEU B N 1
ATOM 4644 C CA . LEU B 1 93 ? -4.297 -3.084 20.641 1 74.44 93 LEU B CA 1
ATOM 4645 C C . LEU B 1 93 ? -4.016 -1.859 19.766 1 74.44 93 LEU B C 1
ATOM 4647 O O . LEU B 1 93 ? -4.238 -1.887 18.562 1 74.44 93 LEU B O 1
ATOM 4651 N N . HIS B 1 94 ? -3.541 -0.859 20.453 1 80.69 94 HIS B N 1
ATOM 4652 C CA . HIS B 1 94 ? -3.176 0.359 19.75 1 80.69 94 HIS B CA 1
ATOM 4653 C C . HIS B 1 94 ? -2.062 0.092 18.734 1 80.69 94 HIS B C 1
ATOM 4655 O O . HIS B 1 94 ? -2.117 0.578 17.609 1 80.69 94 HIS B O 1
ATOM 4661 N N . LYS B 1 95 ? -1.214 -0.675 19.141 1 82.12 95 LYS B N 1
ATOM 4662 C CA . LYS B 1 95 ? -0.115 -1.05 18.266 1 82.12 95 LYS B CA 1
ATOM 4663 C C . LYS B 1 95 ? -0.628 -1.815 17.047 1 82.12 95 LYS B C 1
ATOM 4665 O O . LYS B 1 95 ? -0.161 -1.596 15.922 1 82.12 95 LYS B O 1
ATOM 4670 N N . LYS B 1 96 ? -1.537 -2.652 17.328 1 77.31 96 LYS B N 1
ATOM 4671 C CA . LYS B 1 96 ? -2.113 -3.447 16.25 1 77.31 96 LYS B CA 1
ATOM 4672 C C . LYS B 1 96 ? -2.824 -2.557 15.234 1 77.31 96 LYS B C 1
ATOM 4674 O O . LYS B 1 96 ? -2.703 -2.77 14.023 1 77.31 96 LYS B O 1
ATOM 4679 N N . LEU B 1 97 ? -3.424 -1.588 15.68 1 78.5 97 LEU B N 1
ATOM 4680 C CA . LEU B 1 97 ? -4.137 -0.665 14.805 1 78.5 97 LEU B CA 1
ATOM 4681 C C . LEU B 1 97 ? -3.16 0.182 14 1 78.5 97 LEU B C 1
ATOM 4683 O O . LEU B 1 97 ? -3.354 0.381 12.797 1 78.5 97 LEU B O 1
ATOM 4687 N N . VAL B 1 98 ? -2.158 0.612 14.695 1 83.75 98 VAL B N 1
ATOM 4688 C CA . VAL B 1 98 ? -1.129 1.43 14.062 1 83.75 98 VAL B CA 1
ATOM 4689 C C . VAL B 1 98 ? -0.451 0.636 12.945 1 83.75 98 VAL B C 1
ATOM 4691 O O . VAL B 1 98 ? -0.186 1.172 11.867 1 83.75 98 VAL B O 1
ATOM 4694 N N . ARG B 1 99 ? -0.309 -0.551 13.164 1 82.06 99 ARG B N 1
ATOM 4695 C CA . ARG B 1 99 ? 0.333 -1.414 12.18 1 82.06 99 ARG B CA 1
ATOM 4696 C C . ARG B 1 99 ? -0.606 -1.71 11.016 1 82.06 99 ARG B C 1
ATOM 4698 O O . ARG B 1 99 ? -0.197 -1.666 9.859 1 82.06 99 ARG B O 1
ATOM 4705 N N . LYS B 1 100 ? -1.728 -1.999 11.359 1 78.44 100 LYS B N 1
ATOM 4706 C CA . LYS B 1 100 ? -2.717 -2.322 10.336 1 78.44 100 LYS B CA 1
ATOM 4707 C C . LYS B 1 100 ? -2.928 -1.148 9.391 1 78.44 100 LYS B C 1
ATOM 4709 O O . LYS B 1 100 ? -2.994 -1.333 8.172 1 78.44 100 LYS B O 1
ATOM 4714 N N . MET B 1 101 ? -2.906 0.012 9.953 1 83.38 101 MET B N 1
ATOM 4715 C CA . MET B 1 101 ? -3.18 1.205 9.156 1 83.38 101 MET B CA 1
ATOM 4716 C C . MET B 1 101 ? -1.896 1.755 8.547 1 83.38 101 MET B C 1
ATOM 4718 O O . MET B 1 101 ? -1.944 2.621 7.668 1 83.38 101 MET B O 1
ATOM 4722 N N . ARG B 1 102 ? -0.785 1.38 9.008 1 88 102 ARG B N 1
ATOM 4723 C CA . ARG B 1 102 ? 0.535 1.781 8.531 1 88 102 ARG B CA 1
ATOM 4724 C C . ARG B 1 102 ? 0.726 3.289 8.656 1 88 102 ARG B C 1
ATOM 4726 O O . ARG B 1 102 ? 1.242 3.932 7.738 1 88 102 ARG B O 1
ATOM 4733 N N . VAL B 1 103 ? 0.305 3.775 9.727 1 90.31 103 VAL B N 1
ATOM 4734 C CA . VAL B 1 103 ? 0.247 5.227 9.867 1 90.31 103 VAL B CA 1
ATOM 4735 C C . VAL B 1 103 ? 1.662 5.797 9.945 1 90.31 103 VAL B C 1
ATOM 4737 O O . VAL B 1 103 ? 1.93 6.883 9.422 1 90.31 103 VAL B O 1
ATOM 4740 N N . PHE B 1 104 ? 2.627 5.066 10.586 1 92.5 104 PHE B N 1
ATOM 4741 C CA . PHE B 1 104 ? 4 5.547 10.664 1 92.5 104 PHE B CA 1
ATOM 4742 C C . PHE B 1 104 ? 4.668 5.516 9.297 1 92.5 104 PHE B C 1
ATOM 4744 O O . PHE B 1 104 ? 5.312 6.48 8.891 1 92.5 104 PHE B O 1
ATOM 4751 N N . GLU B 1 105 ? 4.469 4.434 8.617 1 91 105 GLU B N 1
ATOM 4752 C CA . GLU B 1 105 ? 5.047 4.297 7.289 1 91 105 GLU B CA 1
ATOM 4753 C C . GLU B 1 105 ? 4.539 5.387 6.352 1 91 105 GLU B C 1
ATOM 4755 O O . GLU B 1 105 ? 5.305 5.93 5.547 1 91 105 GLU B O 1
ATOM 4760 N N . ARG B 1 106 ? 3.332 5.727 6.469 1 94.5 106 ARG B N 1
ATOM 4761 C CA . ARG B 1 106 ? 2.717 6.754 5.637 1 94.5 106 ARG B CA 1
ATOM 4762 C C . ARG B 1 106 ? 3.293 8.133 5.945 1 94.5 106 ARG B C 1
ATOM 4764 O O . ARG B 1 106 ? 3.666 8.875 5.035 1 94.5 106 ARG B O 1
ATOM 4771 N N . GLU B 1 107 ? 3.332 8.367 7.211 1 96.31 107 GLU B N 1
ATOM 4772 C CA . GLU B 1 107 ? 3.85 9.672 7.605 1 96.31 107 GLU B CA 1
ATOM 4773 C C . GLU B 1 107 ? 5.324 9.812 7.238 1 96.31 107 GLU B C 1
ATOM 4775 O O . GLU B 1 107 ? 5.75 10.867 6.762 1 96.31 107 GLU B O 1
ATOM 4780 N N . ILE B 1 108 ? 6.059 8.781 7.449 1 95 108 ILE B N 1
ATOM 4781 C CA . ILE B 1 108 ? 7.465 8.773 7.066 1 95 108 ILE B CA 1
ATOM 4782 C C . ILE B 1 108 ? 7.59 8.969 5.559 1 95 108 ILE B C 1
ATOM 4784 O O . ILE B 1 108 ? 8.43 9.742 5.098 1 95 108 ILE B O 1
ATOM 4788 N N . HIS B 1 109 ? 6.773 8.328 4.836 1 95.88 109 HIS B N 1
ATOM 4789 C CA . HIS B 1 109 ? 6.805 8.461 3.383 1 95.88 109 HIS B CA 1
ATOM 4790 C C . HIS B 1 109 ? 6.574 9.906 2.955 1 95.88 109 HIS B C 1
ATOM 4792 O O . HIS B 1 109 ? 7.273 10.422 2.08 1 95.88 109 HIS B O 1
ATOM 4798 N N . VAL B 1 110 ? 5.633 10.547 3.549 1 98 110 VAL B N 1
ATOM 4799 C CA . VAL B 1 110 ? 5.316 11.914 3.164 1 98 110 VAL B CA 1
ATOM 4800 C C . VAL B 1 110 ? 6.484 12.836 3.525 1 98 110 VAL B C 1
ATOM 4802 O O . VAL B 1 110 ? 6.973 13.586 2.682 1 98 110 VAL B O 1
ATOM 4805 N N . LEU B 1 111 ? 6.941 12.711 4.746 1 97.5 111 LEU B N 1
ATOM 4806 C CA . LEU B 1 111 ? 7.922 13.656 5.262 1 97.5 111 LEU B CA 1
ATOM 4807 C C . LEU B 1 111 ? 9.281 13.438 4.602 1 97.5 111 LEU B C 1
ATOM 4809 O O . LEU B 1 111 ? 10.07 14.375 4.477 1 97.5 111 LEU B O 1
ATOM 4813 N N . HIS B 1 112 ? 9.461 12.281 4.172 1 95.94 112 HIS B N 1
ATOM 4814 C CA . HIS B 1 112 ? 10.766 11.992 3.594 1 95.94 112 HIS B CA 1
ATOM 4815 C C . HIS B 1 112 ? 10.68 11.828 2.08 1 95.94 112 HIS B C 1
ATOM 4817 O O . HIS B 1 112 ? 11.047 12.742 1.333 1 95.94 112 HIS B O 1
ATOM 4823 N N . ASP B 1 113 ? 10.047 10.773 1.61 1 94.56 113 ASP B N 1
ATOM 4824 C CA . ASP B 1 113 ? 10.055 10.406 0.198 1 94.56 113 ASP B CA 1
ATOM 4825 C C . ASP B 1 113 ? 9.281 11.414 -0.64 1 94.56 113 ASP B C 1
ATOM 4827 O O . ASP B 1 113 ? 9.773 11.891 -1.663 1 94.56 113 ASP B O 1
ATOM 4831 N N . TYR B 1 114 ? 8.125 11.727 -0.261 1 97.88 114 TYR B N 1
ATOM 4832 C CA . TYR B 1 114 ? 7.266 12.625 -1.022 1 97.88 114 TYR B CA 1
ATOM 4833 C C . TYR B 1 114 ? 7.828 14.039 -1.043 1 97.88 114 TYR B C 1
ATOM 4835 O O . TYR B 1 114 ? 7.828 14.695 -2.086 1 97.88 114 TYR B O 1
ATOM 4843 N N . THR B 1 115 ? 8.227 14.492 0.13 1 97.88 115 THR B N 1
ATOM 4844 C CA . THR B 1 115 ? 8.812 15.828 0.194 1 97.88 115 THR B CA 1
ATOM 4845 C C . THR B 1 115 ? 10.016 15.938 -0.729 1 97.88 115 THR B C 1
ATOM 4847 O O . THR B 1 115 ? 10.148 16.906 -1.48 1 97.88 115 THR B O 1
ATOM 4850 N N . ASN B 1 116 ? 10.891 14.961 -0.7 1 96.12 116 ASN B N 1
ATOM 4851 C CA . ASN B 1 116 ? 12.031 14.961 -1.606 1 96.12 116 ASN B CA 1
ATOM 4852 C C . ASN B 1 116 ? 11.586 14.93 -3.066 1 96.12 116 ASN B C 1
ATOM 4854 O O . ASN B 1 116 ? 12.172 15.609 -3.912 1 96.12 116 ASN B O 1
ATOM 4858 N N . LEU B 1 117 ? 10.617 14.18 -3.338 1 97.06 117 LEU B N 1
ATOM 4859 C CA . LEU B 1 117 ? 10.086 14.047 -4.691 1 97.06 117 LEU B CA 1
ATOM 4860 C C . LEU B 1 117 ? 9.594 15.391 -5.215 1 97.06 117 LEU B C 1
ATOM 4862 O O . LEU B 1 117 ? 9.898 15.773 -6.348 1 97.06 117 LEU B O 1
ATOM 4866 N N . VAL B 1 118 ? 8.805 16.109 -4.418 1 98 118 VAL B N 1
ATOM 4867 C CA . VAL B 1 118 ? 8.219 17.344 -4.891 1 98 118 VAL B CA 1
ATOM 4868 C C . VAL B 1 118 ? 9.305 18.406 -5.066 1 98 118 VAL B C 1
ATOM 4870 O O . VAL B 1 118 ? 9.234 19.234 -5.973 1 98 118 VAL B O 1
ATOM 4873 N N . LEU B 1 119 ? 10.305 18.344 -4.238 1 97.75 119 LEU B N 1
ATOM 4874 C CA . LEU B 1 119 ? 11.398 19.297 -4.371 1 97.75 119 LEU B CA 1
ATOM 4875 C C . LEU B 1 119 ? 12.25 18.984 -5.598 1 97.75 119 LEU B C 1
ATOM 4877 O O . LEU B 1 119 ? 12.617 19.891 -6.352 1 97.75 119 LEU B O 1
ATOM 4881 N N . GLU B 1 120 ? 12.492 17.734 -5.82 1 96.62 120 GLU B N 1
ATOM 4882 C CA . GLU B 1 120 ? 13.312 17.281 -6.934 1 96.62 120 GLU B CA 1
ATOM 4883 C C . GLU B 1 120 ? 12.695 17.672 -8.273 1 96.62 120 GLU B C 1
ATOM 4885 O O . GLU B 1 120 ? 13.414 17.938 -9.242 1 96.62 120 GLU B O 1
ATOM 4890 N N . GLN B 1 121 ? 11.445 17.75 -8.367 1 97.31 121 GLN B N 1
ATOM 4891 C CA . GLN B 1 121 ? 10.758 17.953 -9.641 1 97.31 121 GLN B CA 1
ATOM 4892 C C . GLN B 1 121 ? 10.625 19.438 -9.961 1 97.31 121 GLN B C 1
ATOM 4894 O O . GLN B 1 121 ? 10.172 19.812 -11.047 1 97.31 121 GLN B O 1
ATOM 4899 N N . GLN B 1 122 ? 11.016 20.266 -8.977 1 97.81 122 GLN B N 1
ATOM 4900 C CA . GLN B 1 122 ? 10.984 21.703 -9.234 1 97.81 122 GLN B CA 1
ATOM 4901 C C . GLN B 1 122 ? 12.195 22.141 -10.047 1 97.81 122 GLN B C 1
ATOM 4903 O O . GLN B 1 122 ? 13.328 21.781 -9.711 1 97.81 122 GLN B O 1
ATOM 4908 N N . VAL B 1 123 ? 11.969 22.953 -11.086 1 97.38 123 VAL B N 1
ATOM 4909 C CA . VAL B 1 123 ? 13.047 23.375 -11.977 1 97.38 123 VAL B CA 1
ATOM 4910 C C . VAL B 1 123 ? 13.508 24.781 -11.609 1 97.38 123 VAL B C 1
ATOM 4912 O O . VAL B 1 123 ? 14.461 25.297 -12.188 1 97.38 123 VAL B O 1
ATOM 4915 N N . VAL B 1 124 ? 12.852 25.328 -10.672 1 95.69 124 VAL B N 1
ATOM 4916 C CA . VAL B 1 124 ? 13.156 26.703 -10.281 1 95.69 124 VAL B CA 1
ATOM 4917 C C . VAL B 1 124 ? 13.805 26.719 -8.898 1 95.69 124 VAL B C 1
ATOM 4919 O O . VAL B 1 124 ? 13.68 25.75 -8.141 1 95.69 124 VAL B O 1
ATOM 4922 N N . GLU B 1 125 ? 14.555 27.828 -8.719 1 95.5 125 GLU B N 1
ATOM 4923 C CA . GLU B 1 125 ? 15.117 28.125 -7.406 1 95.5 125 GLU B CA 1
ATOM 4924 C C . GLU B 1 125 ? 14.695 29.5 -6.918 1 95.5 125 GLU B C 1
ATOM 4926 O O . GLU B 1 125 ? 14.555 30.422 -7.719 1 95.5 125 GLU B O 1
ATOM 4931 N N . PRO B 1 126 ? 14.484 29.688 -5.609 1 96.44 126 PRO B N 1
ATOM 4932 C CA . PRO B 1 126 ? 14.531 28.672 -4.562 1 96.44 126 PRO B CA 1
ATOM 4933 C C . PRO B 1 126 ? 13.336 27.719 -4.617 1 96.44 126 PRO B C 1
ATOM 4935 O O . PRO B 1 126 ? 12.258 28.094 -5.074 1 96.44 126 PRO B O 1
ATOM 4938 N N . LYS B 1 127 ? 13.5 26.578 -4.07 1 97.75 127 LYS B N 1
ATOM 4939 C CA . LYS B 1 127 ? 12.438 25.578 -4.047 1 97.75 127 LYS B CA 1
ATOM 4940 C C . LYS B 1 127 ? 11.312 26 -3.107 1 97.75 127 LYS B C 1
ATOM 4942 O O . LYS B 1 127 ? 11.555 26.594 -2.064 1 97.75 127 LYS B O 1
ATOM 4947 N N . ILE B 1 128 ? 10.148 25.656 -3.504 1 97.88 128 ILE B N 1
ATOM 4948 C CA . ILE B 1 128 ? 8.977 25.875 -2.668 1 97.88 128 ILE B CA 1
ATOM 4949 C C . ILE B 1 128 ? 8.656 24.594 -1.887 1 97.88 128 ILE B C 1
ATOM 4951 O O . ILE B 1 128 ? 8.422 23.547 -2.477 1 97.88 128 ILE B O 1
ATOM 4955 N N . ARG B 1 129 ? 8.664 24.719 -0.603 1 97.31 129 ARG B N 1
ATOM 4956 C CA . ARG B 1 129 ? 8.469 23.562 0.27 1 97.31 129 ARG B CA 1
ATOM 4957 C C . ARG B 1 129 ? 7.086 23.594 0.918 1 97.31 129 ARG B C 1
ATOM 4959 O O . ARG B 1 129 ? 6.609 24.656 1.326 1 97.31 129 ARG B O 1
ATOM 4966 N N . PRO B 1 130 ? 6.434 22.422 0.997 1 97.81 130 PRO B N 1
ATOM 4967 C CA . PRO B 1 130 ? 5.242 22.375 1.848 1 97.81 130 PRO B CA 1
ATOM 4968 C C . PRO B 1 130 ? 5.539 22.734 3.303 1 97.81 130 PRO B C 1
ATOM 4970 O O . PRO B 1 130 ? 6.676 22.562 3.76 1 97.81 130 PRO B O 1
ATOM 4973 N N . SER B 1 131 ? 4.586 23.141 3.977 1 97.81 131 SER B N 1
ATOM 4974 C CA . SER B 1 131 ? 4.734 23.641 5.34 1 97.81 131 SER B CA 1
ATOM 4975 C C . SER B 1 131 ? 4.75 22.484 6.348 1 97.81 131 SER B C 1
ATOM 4977 O O . SER B 1 131 ? 4.008 22.516 7.332 1 97.81 131 SER B O 1
ATOM 4979 N N . PHE B 1 132 ? 5.629 21.562 6.184 1 97.81 132 PHE B N 1
ATOM 4980 C CA . PHE B 1 132 ? 5.785 20.422 7.098 1 97.81 132 PHE B CA 1
ATOM 4981 C C . PHE B 1 132 ? 6.914 20.688 8.086 1 97.81 132 PHE B C 1
ATOM 4983 O O . PHE B 1 132 ? 7.773 21.531 7.852 1 97.81 132 PHE B O 1
ATOM 4990 N N . ALA B 1 133 ? 6.859 19.984 9.188 1 96 133 ALA B N 1
ATOM 4991 C CA . ALA B 1 133 ? 7.996 19.984 10.102 1 96 133 ALA B CA 1
ATOM 4992 C C . ALA B 1 133 ? 9.211 19.297 9.469 1 96 133 ALA B C 1
ATOM 4994 O O . ALA B 1 133 ? 9.055 18.391 8.648 1 96 133 ALA B O 1
ATOM 4995 N N . LYS B 1 134 ? 10.336 19.734 9.852 1 95.25 134 LYS B N 1
ATOM 4996 C CA . LYS B 1 134 ? 11.555 19.094 9.375 1 95.25 134 LYS B CA 1
ATOM 4997 C C . LYS B 1 134 ? 11.719 17.703 9.977 1 95.25 134 LYS B C 1
ATOM 4999 O O . LYS B 1 134 ? 11.562 17.516 11.188 1 95.25 134 LYS B O 1
ATOM 5004 N N . LEU B 1 135 ? 12 16.766 9.156 1 96.44 135 LEU B N 1
ATOM 5005 C CA . LEU B 1 135 ? 12.289 15.398 9.602 1 96.44 135 LEU B CA 1
ATOM 5006 C C . LEU B 1 135 ? 13.789 15.203 9.805 1 96.44 135 LEU B C 1
ATOM 5008 O O . LEU B 1 135 ? 14.578 15.438 8.883 1 96.44 135 LEU B O 1
ATOM 5012 N N . PHE B 1 136 ? 14.211 14.773 10.961 1 95.19 136 PHE B N 1
ATOM 5013 C CA . PHE B 1 136 ? 15.617 14.539 11.266 1 95.19 136 PHE B CA 1
ATOM 5014 C C . PHE B 1 136 ? 15.992 13.078 11.031 1 95.19 136 PHE B C 1
ATOM 5016 O O . PHE B 1 136 ? 17.109 12.773 10.641 1 95.19 136 PHE B O 1
ATOM 5023 N N . PHE B 1 137 ? 15.039 12.273 11.398 1 95.25 137 PHE B N 1
ATOM 5024 C CA . PHE B 1 137 ? 15.375 10.859 11.43 1 95.25 137 PHE B CA 1
ATOM 5025 C C . PHE B 1 137 ? 14.117 10 11.344 1 95.25 137 PHE B C 1
ATOM 5027 O O . PHE B 1 137 ? 13.039 10.422 11.766 1 95.25 137 PHE B O 1
ATOM 5034 N N . GLN B 1 138 ? 14.18 8.875 10.719 1 94.56 138 GLN B N 1
ATOM 5035 C CA . GLN B 1 138 ? 13.102 7.895 10.664 1 94.56 138 GLN B CA 1
ATOM 5036 C C . GLN B 1 138 ? 13.656 6.473 10.617 1 94.56 138 GLN B C 1
ATOM 5038 O O . GLN B 1 138 ? 14.766 6.25 10.125 1 94.56 138 GLN B O 1
ATOM 5043 N N . GLU B 1 139 ? 12.898 5.559 11.109 1 88.69 139 GLU B N 1
ATOM 5044 C CA . GLU B 1 139 ? 13.219 4.137 11.039 1 88.69 139 GLU B CA 1
ATOM 5045 C C . GLU B 1 139 ? 11.953 3.287 11 1 88.69 139 GLU B C 1
ATOM 5047 O O . GLU B 1 139 ? 10.992 3.562 11.719 1 88.69 139 GLU B O 1
ATOM 5052 N N . ILE B 1 140 ? 12.016 2.326 10.109 1 85.25 140 ILE B N 1
ATOM 5053 C CA . ILE B 1 140 ? 10.93 1.357 10.016 1 85.25 140 ILE B CA 1
ATOM 5054 C C . ILE B 1 140 ? 11.453 -0.037 10.352 1 85.25 140 ILE B C 1
ATOM 5056 O O . ILE B 1 140 ? 12.352 -0.552 9.68 1 85.25 140 ILE B O 1
ATOM 5060 N N . GLY B 1 141 ? 10.922 -0.61 11.367 1 78.5 141 GLY B N 1
ATOM 5061 C CA . GLY B 1 141 ? 11.328 -1.94 11.789 1 78.5 141 GLY B CA 1
ATOM 5062 C C . GLY B 1 141 ? 10.203 -2.955 11.742 1 78.5 141 GLY B C 1
ATOM 5063 O O . GLY B 1 141 ? 9.125 -2.67 11.219 1 78.5 141 GLY B O 1
ATOM 5064 N N . LEU B 1 142 ? 10.523 -4.129 12.242 1 72.19 142 LEU B N 1
ATOM 5065 C CA . LEU B 1 142 ? 9.547 -5.211 12.273 1 72.19 142 LEU B CA 1
ATOM 5066 C C . LEU B 1 142 ? 8.508 -4.973 13.352 1 72.19 142 LEU B C 1
ATOM 5068 O O . LEU B 1 142 ? 7.32 -5.25 13.148 1 72.19 142 LEU B O 1
ATOM 5072 N N . GLU B 1 143 ? 9.023 -4.422 14.391 1 73.81 143 GLU B N 1
ATOM 5073 C CA . GLU B 1 143 ? 8.125 -4.348 15.547 1 73.81 143 GLU B CA 1
ATOM 5074 C C . GLU B 1 143 ? 7.703 -2.908 15.82 1 73.81 143 GLU B C 1
ATOM 5076 O O . GLU B 1 143 ? 6.691 -2.67 16.484 1 73.81 143 GLU B O 1
ATOM 5081 N N . ALA B 1 144 ? 8.602 -2.094 15.375 1 83.06 144 ALA B N 1
ATOM 5082 C CA . ALA B 1 144 ? 8.297 -0.694 15.656 1 83.06 144 ALA B CA 1
ATOM 5083 C C . ALA B 1 144 ? 8.875 0.226 14.586 1 83.06 144 ALA B C 1
ATOM 5085 O O . ALA B 1 144 ? 9.789 -0.165 13.852 1 83.06 144 ALA B O 1
ATOM 5086 N N . SER B 1 145 ? 8.312 1.359 14.508 1 89.56 145 SER B N 1
ATOM 5087 C CA . SER B 1 145 ? 8.812 2.455 13.688 1 89.56 145 SER B CA 1
ATOM 5088 C C . SER B 1 145 ? 8.836 3.764 14.469 1 89.56 145 SER B C 1
ATOM 5090 O O . SER B 1 145 ? 8.125 3.914 15.461 1 89.56 145 SER B O 1
ATOM 5092 N N . CYS B 1 146 ? 9.711 4.621 14.016 1 93.62 146 CYS B N 1
ATOM 5093 C CA . CYS B 1 146 ? 9.758 5.926 14.672 1 93.62 146 CYS B CA 1
ATOM 5094 C C . CYS B 1 146 ? 10.125 7.02 13.68 1 93.62 146 CYS B C 1
ATOM 5096 O O . CYS B 1 146 ? 10.711 6.742 12.625 1 93.62 146 CYS B O 1
ATOM 5098 N N . LEU B 1 147 ? 9.727 8.188 13.977 1 95.81 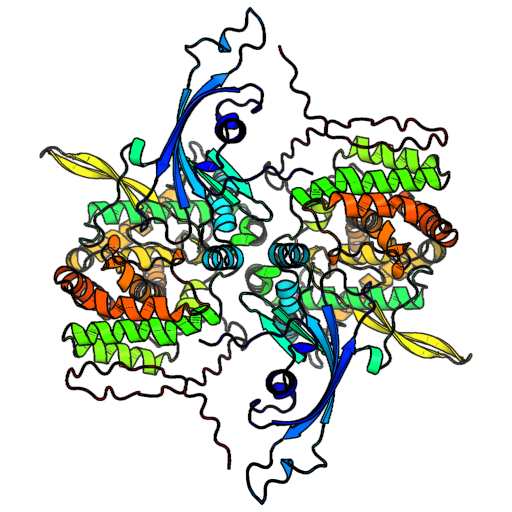147 LEU B N 1
ATOM 5099 C CA . LEU B 1 147 ? 10.203 9.375 13.281 1 95.81 147 LEU B CA 1
ATOM 5100 C C . LEU B 1 147 ? 10.562 10.477 14.273 1 95.81 147 LEU B C 1
ATOM 5102 O O . LEU B 1 147 ? 9.922 10.609 15.32 1 95.81 147 LEU B O 1
ATOM 5106 N N . VAL B 1 148 ? 11.594 11.188 13.984 1 96.44 148 VAL B N 1
ATOM 5107 C CA . VAL B 1 148 ? 12.078 12.289 14.805 1 96.44 148 VAL B CA 1
ATOM 5108 C C . VAL B 1 148 ? 12.062 13.586 13.992 1 96.44 148 VAL B C 1
ATOM 5110 O O . VAL B 1 148 ? 12.711 13.672 12.945 1 96.44 148 VAL B O 1
ATOM 5113 N N . MET B 1 149 ? 11.32 14.562 14.531 1 96.56 149 MET B N 1
ATOM 5114 C CA . MET B 1 149 ? 11.133 15.828 13.836 1 96.56 149 MET B CA 1
ATOM 5115 C C . MET B 1 149 ? 11.594 17 14.695 1 96.56 149 MET B C 1
ATOM 5117 O O . MET B 1 149 ? 11.945 16.812 15.867 1 96.56 149 MET B O 1
ATOM 5121 N N . GLU B 1 150 ? 11.641 18.109 14.094 1 95.62 150 GLU B N 1
ATOM 5122 C CA . GLU B 1 150 ? 11.93 19.312 14.867 1 95.62 150 GLU B CA 1
ATOM 5123 C C . GLU B 1 150 ? 10.828 19.594 15.875 1 95.62 150 GLU B C 1
ATOM 5125 O O . GLU B 1 150 ? 9.648 19.391 15.586 1 95.62 150 GLU B O 1
ATOM 5130 N N . ASP B 1 151 ? 11.188 20.031 16.969 1 95.06 151 ASP B N 1
ATOM 5131 C CA . ASP B 1 151 ? 10.219 20.469 17.969 1 95.06 151 ASP B CA 1
ATOM 5132 C C . ASP B 1 151 ? 9.711 21.875 17.672 1 95.06 151 ASP B C 1
ATOM 5134 O O . ASP B 1 151 ? 10.352 22.859 18.031 1 95.06 151 ASP B O 1
ATOM 5138 N N . LEU B 1 152 ? 8.547 21.969 17.234 1 95.31 152 LEU B N 1
ATOM 5139 C CA . LEU B 1 152 ? 7.988 23.234 16.75 1 95.31 152 LEU B CA 1
ATOM 5140 C C . LEU B 1 152 ? 7.684 24.172 17.922 1 95.31 152 LEU B C 1
ATOM 5142 O O . LEU B 1 152 ? 7.734 25.391 17.781 1 95.31 152 LEU B O 1
ATOM 5146 N N . LYS B 1 153 ? 7.391 23.609 19.016 1 92.88 153 LYS B N 1
ATOM 5147 C CA . LYS B 1 153 ? 7.121 24.438 20.188 1 92.88 153 LYS B CA 1
ATOM 5148 C C . LYS B 1 153 ? 8.352 25.25 20.594 1 92.88 153 LYS B C 1
ATOM 5150 O O . LYS B 1 153 ? 8.242 26.406 20.984 1 92.88 153 LYS B O 1
ATOM 5155 N N . GLU B 1 154 ? 9.414 24.641 20.484 1 92.31 154 GLU B N 1
ATOM 5156 C CA . GLU B 1 154 ? 10.672 25.281 20.875 1 92.31 154 GLU B CA 1
ATOM 5157 C C . GLU B 1 154 ? 11 26.453 19.969 1 92.31 154 GLU B C 1
ATOM 5159 O O . GLU B 1 154 ? 11.719 27.375 20.359 1 92.31 154 GLU B O 1
ATOM 5164 N N . ILE B 1 155 ? 10.461 26.375 18.781 1 92.81 155 ILE B N 1
ATOM 5165 C CA . ILE B 1 155 ? 10.773 27.469 17.859 1 92.81 155 ILE B CA 1
ATOM 5166 C C . ILE B 1 155 ? 9.562 28.391 17.719 1 92.81 155 ILE B C 1
ATOM 5168 O O . ILE B 1 155 ? 9.414 29.094 16.719 1 92.81 155 ILE B O 1
ATOM 5172 N N . GLY B 1 156 ? 8.625 28.266 18.641 1 93.44 156 GLY B N 1
ATOM 5173 C CA . GLY B 1 156 ? 7.621 29.297 18.828 1 93.44 156 GLY B CA 1
ATOM 5174 C C . GLY B 1 156 ? 6.273 28.938 18.234 1 93.44 156 GLY B C 1
ATOM 5175 O O . GLY B 1 156 ? 5.375 29.781 18.172 1 93.44 156 GLY B O 1
ATOM 5176 N N . PHE B 1 157 ? 6.09 27.797 17.781 1 96.56 157 PHE B N 1
ATOM 5177 C CA . PHE B 1 157 ? 4.793 27.422 17.234 1 96.56 157 PHE B CA 1
ATOM 5178 C C . PHE B 1 157 ? 3.877 26.906 18.344 1 96.56 157 PHE B C 1
ATOM 5180 O O . PHE B 1 157 ? 4.336 26.266 19.297 1 96.56 157 PHE B O 1
ATOM 5187 N N . ARG B 1 158 ? 2.643 27.141 18.203 1 94.38 158 ARG B N 1
ATOM 5188 C CA . ARG B 1 158 ? 1.63 26.625 19.125 1 94.38 158 ARG B CA 1
ATOM 5189 C C . ARG B 1 158 ? 0.313 26.375 18.391 1 94.38 158 ARG B C 1
ATOM 5191 O O . ARG B 1 158 ? 0.103 26.875 17.281 1 94.38 158 ARG B O 1
ATOM 5198 N N . MET B 1 159 ? -0.486 25.625 19.047 1 91.31 159 MET B N 1
ATOM 5199 C CA . MET B 1 159 ? -1.788 25.297 18.469 1 91.31 159 MET B CA 1
ATOM 5200 C C . MET B 1 159 ? -2.799 26.406 18.75 1 91.31 159 MET B C 1
ATOM 5202 O O . MET B 1 159 ? -2.729 27.062 19.781 1 91.31 159 MET B O 1
ATOM 5206 N N . ASN B 1 160 ? -3.652 26.531 17.797 1 92.31 160 ASN B N 1
ATOM 5207 C CA . ASN B 1 160 ? -4.816 27.391 18.016 1 92.31 160 ASN B CA 1
ATOM 5208 C C . ASN B 1 160 ? -5.871 26.703 18.875 1 92.31 160 ASN B C 1
ATOM 5210 O O . ASN B 1 160 ? -5.879 25.469 18.984 1 92.31 160 ASN B O 1
ATOM 5214 N N . ASP B 1 161 ? -6.684 27.5 19.609 1 85.81 161 ASP B N 1
ATOM 5215 C CA . ASP B 1 161 ? -7.77 26.953 20.406 1 85.81 161 ASP B CA 1
ATOM 5216 C C . ASP B 1 161 ? -8.852 26.328 19.516 1 85.81 161 ASP B C 1
ATOM 5218 O O . ASP B 1 161 ? -9.602 27.062 18.859 1 85.81 161 ASP B O 1
ATOM 5222 N N . LYS B 1 162 ? -8.953 25.078 19.547 1 82.69 162 LYS B N 1
ATOM 5223 C CA . LYS B 1 162 ? -9.867 24.359 18.656 1 82.69 162 LYS B CA 1
ATOM 5224 C C . LYS B 1 162 ? -11.32 24.688 18.969 1 82.69 162 LYS B C 1
ATOM 5226 O O . LYS B 1 162 ? -12.188 24.594 18.109 1 82.69 162 LYS B O 1
ATOM 5231 N N . ARG B 1 163 ? -11.625 25.062 20.125 1 76.19 163 ARG B N 1
ATOM 5232 C CA . ARG B 1 163 ? -13 25.359 20.516 1 76.19 163 ARG B CA 1
ATOM 5233 C C . ARG B 1 163 ? -13.453 26.703 19.953 1 76.19 163 ARG B C 1
ATOM 5235 O O . ARG B 1 163 ? -14.633 26.875 19.641 1 76.19 163 ARG B O 1
ATOM 5242 N N . LEU B 1 164 ? -12.469 27.562 19.891 1 78.81 164 LEU B N 1
ATOM 5243 C CA . LEU B 1 164 ? -12.789 28.875 19.312 1 78.81 164 LEU B CA 1
ATOM 5244 C C . LEU B 1 164 ? -12.82 28.797 17.797 1 78.81 164 LEU B C 1
ATOM 5246 O O . LEU B 1 164 ? -13.5 29.609 17.156 1 78.81 164 LEU B O 1
ATOM 5250 N N . GLY B 1 165 ? -12.172 27.859 17.266 1 86.31 165 GLY B N 1
ATOM 5251 C CA . GLY B 1 165 ? -12.055 27.781 15.82 1 86.31 165 GLY B CA 1
ATOM 5252 C C . GLY B 1 165 ? -11.055 28.75 15.234 1 86.31 165 GLY B C 1
ATOM 5253 O O . GLY B 1 165 ? -10.469 29.562 15.969 1 86.31 165 GLY B O 1
ATOM 5254 N N . MET B 1 166 ? -10.938 28.766 13.977 1 92.62 166 MET B N 1
ATOM 5255 C CA . MET B 1 166 ? -9.977 29.625 13.281 1 92.62 166 MET B CA 1
ATOM 5256 C C . MET B 1 166 ? -10.609 30.953 12.883 1 92.62 166 MET B C 1
ATOM 5258 O O . MET B 1 166 ? -11.656 30.969 12.227 1 92.62 166 MET B O 1
ATOM 5262 N N . ASP B 1 167 ? -10 31.984 13.375 1 91.12 167 ASP B N 1
ATOM 5263 C CA . ASP B 1 167 ? -10.398 33.281 12.812 1 91.12 167 ASP B CA 1
ATOM 5264 C C . ASP B 1 167 ? -9.875 33.438 11.383 1 91.12 167 ASP B C 1
ATOM 5266 O O . ASP B 1 167 ? -9.289 32.5 10.828 1 91.12 167 ASP B O 1
ATOM 5270 N N . LEU B 1 168 ? -10.117 34.531 10.758 1 93.5 168 LEU B N 1
ATOM 5271 C CA . LEU B 1 168 ? -9.797 34.719 9.344 1 93.5 168 LEU B CA 1
ATOM 5272 C C . LEU B 1 168 ? -8.297 34.594 9.109 1 93.5 168 LEU B C 1
ATOM 5274 O O . LEU B 1 168 ? -7.867 34.031 8.102 1 93.5 168 LEU B O 1
ATOM 5278 N N . ALA B 1 169 ? -7.461 35.156 9.992 1 94.19 169 ALA B N 1
ATOM 5279 C CA . ALA B 1 169 ? -6.012 35.125 9.828 1 94.19 169 ALA B CA 1
ATOM 5280 C C . ALA B 1 169 ? -5.484 33.688 9.867 1 94.19 169 ALA B C 1
ATOM 5282 O O . ALA B 1 169 ? -4.68 33.281 9.023 1 94.19 169 ALA B O 1
ATOM 5283 N N . HIS B 1 170 ? -5.969 32.938 10.859 1 97.19 170 HIS B N 1
ATOM 5284 C CA . HIS B 1 170 ? -5.578 31.531 10.961 1 97.19 170 HIS B CA 1
ATOM 5285 C C . HIS B 1 170 ? -6.035 30.734 9.734 1 97.19 170 HIS B C 1
ATOM 5287 O O . HIS B 1 170 ? -5.254 29.984 9.148 1 97.19 170 HIS B O 1
ATOM 5293 N N . ALA B 1 171 ? -7.281 30.906 9.352 1 96.62 171 ALA B N 1
ATOM 5294 C CA . ALA B 1 171 ? -7.855 30.188 8.219 1 96.62 171 ALA B CA 1
ATOM 5295 C C . ALA B 1 171 ? -7.094 30.5 6.93 1 96.62 171 ALA B C 1
ATOM 5297 O O . ALA B 1 171 ? -6.828 29.609 6.125 1 96.62 171 ALA B O 1
ATOM 5298 N N . THR B 1 172 ? -6.742 31.75 6.789 1 96.56 172 THR B N 1
ATOM 5299 C CA . THR B 1 172 ? -6.023 32.156 5.59 1 96.56 172 THR B CA 1
ATOM 5300 C C . THR B 1 172 ? -4.672 31.469 5.496 1 96.56 172 THR B C 1
ATOM 5302 O O . THR B 1 172 ? -4.285 31 4.426 1 96.56 172 THR B O 1
ATOM 5305 N N . LEU B 1 173 ? -3.965 31.359 6.578 1 98.06 173 LEU B N 1
ATOM 5306 C CA . LEU B 1 173 ? -2.67 30.688 6.59 1 98.06 173 LEU B CA 1
ATOM 5307 C C . LEU B 1 173 ? -2.824 29.219 6.258 1 98.06 173 LEU B C 1
ATOM 5309 O O . LEU B 1 173 ? -2.035 28.656 5.488 1 98.06 173 LEU B O 1
ATOM 5313 N N . CYS B 1 174 ? -3.842 28.609 6.797 1 98.38 174 CYS B N 1
ATOM 5314 C CA . CYS B 1 174 ? -4.07 27.188 6.555 1 98.38 174 CYS B CA 1
ATOM 5315 C C . CYS B 1 174 ? -4.445 26.938 5.098 1 98.38 174 CYS B C 1
ATOM 5317 O O . CYS B 1 174 ? -3.932 26 4.473 1 98.38 174 CYS B O 1
ATOM 5319 N N . VAL B 1 175 ? -5.297 27.75 4.59 1 98 175 VAL B N 1
ATOM 5320 C CA . VAL B 1 175 ? -5.754 27.641 3.207 1 98 175 VAL B CA 1
ATOM 5321 C C . VAL B 1 175 ? -4.566 27.797 2.26 1 98 175 VAL B C 1
ATOM 5323 O O . VAL B 1 175 ? -4.414 27.016 1.314 1 98 175 VAL B O 1
ATOM 5326 N N . ARG B 1 176 ? -3.727 28.734 2.541 1 98.44 176 ARG B N 1
ATOM 5327 C CA . ARG B 1 176 ? -2.547 28.953 1.711 1 98.44 176 ARG B CA 1
ATOM 5328 C C . ARG B 1 176 ? -1.595 27.766 1.794 1 98.44 176 ARG B C 1
ATOM 5330 O O . ARG B 1 176 ? -1.053 27.328 0.778 1 98.44 176 ARG B O 1
ATOM 5337 N N . ALA B 1 177 ? -1.395 27.312 2.98 1 98.69 177 ALA B N 1
ATOM 5338 C CA . ALA B 1 177 ? -0.478 26.188 3.178 1 98.69 177 ALA B CA 1
ATOM 5339 C C . ALA B 1 177 ? -0.96 24.953 2.43 1 98.69 177 ALA B C 1
ATOM 5341 O O . ALA B 1 177 ? -0.164 24.25 1.807 1 98.69 177 ALA B O 1
ATOM 5342 N N . GLU B 1 178 ? -2.256 24.672 2.498 1 98.62 178 GLU B N 1
ATOM 5343 C CA . GLU B 1 178 ? -2.82 23.531 1.789 1 98.62 178 GLU B CA 1
ATOM 5344 C C . GLU B 1 178 ? -2.734 23.719 0.277 1 98.62 178 GLU B C 1
ATOM 5346 O O . GLU B 1 178 ? -2.516 22.766 -0.461 1 98.62 178 GLU B O 1
ATOM 5351 N N . ALA B 1 179 ? -2.924 24.922 -0.151 1 98.75 179 ALA B N 1
ATOM 5352 C CA . ALA B 1 179 ? -2.807 25.219 -1.578 1 98.75 179 ALA B CA 1
ATOM 5353 C C . ALA B 1 179 ? -1.387 24.953 -2.074 1 98.75 179 ALA B C 1
ATOM 5355 O O . ALA B 1 179 ? -1.192 24.406 -3.156 1 98.75 179 ALA B O 1
ATOM 5356 N N . VAL B 1 180 ? -0.448 25.391 -1.281 1 98.81 180 VAL B N 1
ATOM 5357 C CA . VAL B 1 180 ? 0.949 25.188 -1.649 1 98.81 180 VAL B CA 1
ATOM 5358 C C . VAL B 1 180 ? 1.268 23.688 -1.665 1 98.81 180 VAL B C 1
ATOM 5360 O O . VAL B 1 180 ? 1.938 23.203 -2.578 1 98.81 180 VAL B O 1
ATOM 5363 N N . HIS B 1 181 ? 0.814 23.016 -0.678 1 98.75 181 HIS B N 1
ATOM 5364 C CA . HIS B 1 181 ? 0.993 21.562 -0.628 1 98.75 181 HIS B CA 1
ATOM 5365 C C . HIS B 1 181 ? 0.425 20.891 -1.876 1 98.75 181 HIS B C 1
ATOM 5367 O O . HIS B 1 181 ? 1.099 20.078 -2.51 1 98.75 181 HIS B O 1
ATOM 5373 N N . ALA B 1 182 ? -0.739 21.266 -2.268 1 98.69 182 ALA B N 1
ATOM 5374 C CA . ALA B 1 182 ? -1.387 20.719 -3.455 1 98.69 182 ALA B CA 1
ATOM 5375 C C . ALA B 1 182 ? -0.615 21.094 -4.719 1 98.69 182 ALA B C 1
ATOM 5377 O O . ALA B 1 182 ? -0.407 20.25 -5.594 1 98.69 182 ALA B O 1
ATOM 5378 N N . ALA B 1 183 ? -0.174 22.297 -4.773 1 98.75 183 ALA B N 1
ATOM 5379 C CA . ALA B 1 183 ? 0.508 22.797 -5.965 1 98.75 183 ALA B CA 1
ATOM 5380 C C . ALA B 1 183 ? 1.84 22.078 -6.172 1 98.75 183 ALA B C 1
ATOM 5382 O O . ALA B 1 183 ? 2.209 21.75 -7.305 1 98.75 183 ALA B O 1
ATOM 5383 N N . THR B 1 184 ? 2.557 21.891 -5.129 1 98.81 184 THR B N 1
ATOM 5384 C CA . THR B 1 184 ? 3.842 21.203 -5.246 1 98.81 184 THR B CA 1
ATOM 5385 C C . THR B 1 184 ? 3.648 19.766 -5.695 1 98.81 184 THR B C 1
ATOM 5387 O O . THR B 1 184 ? 4.418 19.25 -6.508 1 98.81 184 THR B O 1
ATOM 5390 N N . GLY B 1 185 ? 2.641 19.109 -5.133 1 98.69 185 GLY B N 1
ATOM 5391 C CA . GLY B 1 185 ? 2.301 17.781 -5.605 1 98.69 185 GLY B CA 1
ATOM 5392 C C . GLY B 1 185 ? 1.866 17.75 -7.059 1 98.69 185 GLY B C 1
ATOM 5393 O O . GLY B 1 185 ? 2.262 16.859 -7.816 1 98.69 185 GLY B O 1
ATOM 5394 N N . PHE B 1 186 ? 1.093 18.75 -7.426 1 98.56 186 PHE B N 1
ATOM 5395 C CA . PHE B 1 186 ? 0.61 18.859 -8.797 1 98.56 186 PHE B CA 1
ATOM 5396 C C . PHE B 1 186 ? 1.772 19.016 -9.766 1 98.56 186 PHE B C 1
ATOM 5398 O O . PHE B 1 186 ? 1.804 18.391 -10.82 1 98.56 186 PHE B O 1
ATOM 5405 N N . ASN B 1 187 ? 2.711 19.859 -9.414 1 98.69 187 ASN B N 1
ATOM 5406 C CA . ASN B 1 187 ? 3.9 20.047 -10.234 1 98.69 187 ASN B CA 1
ATOM 5407 C C . ASN B 1 187 ? 4.656 18.734 -10.438 1 98.69 187 ASN B C 1
ATOM 5409 O O . ASN B 1 187 ? 5.051 18.406 -11.562 1 98.69 187 ASN B O 1
ATOM 5413 N N . ALA B 1 188 ? 4.867 18.016 -9.359 1 98.56 188 ALA B N 1
ATOM 5414 C CA . ALA B 1 188 ? 5.57 16.75 -9.445 1 98.56 188 ALA B CA 1
ATOM 5415 C C . ALA B 1 188 ? 4.844 15.773 -10.367 1 98.56 188 ALA B C 1
ATOM 5417 O O . ALA B 1 188 ? 5.469 15.125 -11.211 1 98.56 188 ALA B O 1
ATOM 5418 N N . LYS B 1 189 ? 3.559 15.68 -10.219 1 98.12 189 LYS B N 1
ATOM 5419 C CA . LYS B 1 189 ? 2.742 14.781 -11.023 1 98.12 189 LYS B CA 1
ATOM 5420 C C . LYS B 1 189 ? 2.828 15.141 -12.508 1 98.12 189 LYS B C 1
ATOM 5422 O O . LYS B 1 189 ? 2.98 14.266 -13.359 1 98.12 189 LYS B O 1
ATOM 5427 N N . GLN B 1 190 ? 2.723 16.438 -12.781 1 97.81 190 GLN B N 1
ATOM 5428 C CA . GLN B 1 190 ? 2.766 16.891 -14.164 1 97.81 190 GLN B CA 1
ATOM 5429 C C . GLN B 1 190 ? 4.121 16.594 -14.805 1 97.81 190 GLN B C 1
ATOM 5431 O O . GLN B 1 190 ? 4.199 16.281 -15.992 1 97.81 190 GLN B O 1
ATOM 5436 N N . ARG B 1 191 ? 5.113 16.672 -14.07 1 97.56 191 ARG B N 1
ATOM 5437 C CA . ARG B 1 191 ? 6.453 16.531 -14.625 1 97.56 191 ARG B CA 1
ATOM 5438 C C . ARG B 1 191 ? 6.84 15.062 -14.758 1 97.56 191 ARG B C 1
ATOM 5440 O O . ARG B 1 191 ? 7.5 14.672 -15.727 1 97.56 191 ARG B O 1
ATOM 5447 N N . MET B 1 192 ? 6.445 14.289 -13.875 1 95.12 192 MET B N 1
ATOM 5448 C CA . MET B 1 192 ? 6.902 12.906 -13.891 1 95.12 192 MET B CA 1
ATOM 5449 C C . MET B 1 192 ? 5.898 12.008 -14.609 1 95.12 192 MET B C 1
ATOM 5451 O O . MET B 1 192 ? 6.238 10.898 -15.023 1 95.12 192 MET B O 1
ATOM 5455 N N . GLY B 1 193 ? 4.688 12.5 -14.664 1 95 193 GLY B N 1
ATOM 5456 C CA . GLY B 1 193 ? 3.617 11.672 -15.195 1 95 193 GLY B CA 1
ATOM 5457 C C . GLY B 1 193 ? 2.875 10.898 -14.117 1 95 193 GLY B C 1
ATOM 5458 O O . GLY B 1 193 ? 3.451 10.555 -13.086 1 95 193 GLY B O 1
ATOM 5459 N N . ILE B 1 194 ? 1.678 10.539 -14.352 1 95.56 194 ILE B N 1
ATOM 5460 C CA . ILE B 1 194 ? 0.767 9.977 -13.359 1 95.56 194 ILE B CA 1
ATOM 5461 C C . ILE B 1 194 ? 1.257 8.594 -12.938 1 95.56 194 ILE B C 1
ATOM 5463 O O . ILE B 1 194 ? 1.161 8.219 -11.766 1 95.56 194 ILE B O 1
ATOM 5467 N N . GLU B 1 195 ? 1.776 7.801 -13.836 1 93.56 195 GLU B N 1
ATOM 5468 C CA . GLU B 1 195 ? 2.248 6.457 -13.516 1 93.56 195 GLU B CA 1
ATOM 5469 C C . GLU B 1 195 ? 3.377 6.496 -12.492 1 93.56 195 GLU B C 1
ATOM 5471 O O . GLU B 1 195 ? 3.271 5.895 -11.422 1 93.56 195 GLU B O 1
ATOM 5476 N N . GLN B 1 196 ? 4.391 7.238 -12.812 1 93.75 196 GLN B N 1
ATOM 5477 C CA . GLN B 1 196 ? 5.535 7.344 -11.922 1 93.75 196 GLN B CA 1
ATOM 5478 C C . GLN B 1 196 ? 5.145 8.008 -10.602 1 93.75 196 GLN B C 1
ATOM 5480 O O . GLN B 1 196 ? 5.645 7.637 -9.539 1 93.75 196 GLN B O 1
ATOM 5485 N N . TYR B 1 197 ? 4.285 8.992 -10.695 1 96.62 197 TYR B N 1
ATOM 5486 C CA . TYR B 1 197 ? 3.83 9.703 -9.508 1 96.62 197 TYR B CA 1
ATOM 5487 C C . TYR B 1 197 ? 3.162 8.75 -8.523 1 96.62 197 TYR B C 1
ATOM 5489 O O . TYR B 1 197 ? 3.439 8.797 -7.324 1 96.62 197 TYR B O 1
ATOM 5497 N N . LEU B 1 198 ? 2.301 7.883 -9.062 1 95.69 198 LEU B N 1
ATOM 5498 C CA . LEU B 1 198 ? 1.591 6.938 -8.211 1 95.69 198 LEU B CA 1
ATOM 5499 C C . LEU B 1 198 ? 2.535 5.859 -7.688 1 95.69 198 LEU B C 1
ATOM 5501 O O . LEU B 1 198 ? 2.482 5.496 -6.512 1 95.69 198 LEU B O 1
ATOM 5505 N N . LEU B 1 199 ? 3.424 5.398 -8.484 1 93.38 199 LEU B N 1
ATOM 5506 C CA . LEU B 1 199 ? 4.344 4.332 -8.094 1 93.38 199 LEU B CA 1
ATOM 5507 C C . LEU B 1 199 ? 5.301 4.809 -7.012 1 93.38 199 LEU B C 1
ATOM 5509 O O . LEU B 1 199 ? 5.578 4.078 -6.059 1 93.38 199 LEU B O 1
ATOM 5513 N N . ARG B 1 200 ? 5.746 6.055 -7.121 1 93.25 200 ARG B N 1
ATOM 5514 C CA . ARG B 1 200 ? 6.688 6.602 -6.152 1 93.25 200 ARG B CA 1
ATOM 5515 C C . ARG B 1 200 ? 5.988 6.945 -4.84 1 93.25 200 ARG B C 1
ATOM 5517 O O . ARG B 1 200 ? 6.641 7.133 -3.812 1 93.25 200 ARG B O 1
ATOM 5524 N N . ASN B 1 201 ? 4.703 7.004 -4.922 1 96.06 201 ASN B N 1
ATOM 5525 C CA . ASN B 1 201 ? 3.924 7.305 -3.725 1 96.06 201 ASN B CA 1
ATOM 5526 C C . ASN B 1 201 ? 2.975 6.16 -3.373 1 96.06 201 ASN B C 1
ATOM 5528 O O . ASN B 1 201 ? 1.917 6.387 -2.781 1 96.06 201 ASN B O 1
ATOM 5532 N N . ALA B 1 202 ? 3.324 4.988 -3.668 1 92.31 202 ALA B N 1
ATOM 5533 C CA . ALA B 1 202 ? 2.482 3.799 -3.59 1 92.31 202 ALA B CA 1
ATOM 5534 C C . ALA B 1 202 ? 1.894 3.635 -2.191 1 92.31 202 ALA B C 1
ATOM 5536 O O . ALA B 1 202 ? 0.714 3.307 -2.043 1 92.31 202 ALA B O 1
ATOM 5537 N N . PRO B 1 203 ? 2.621 3.879 -1.152 1 90.62 203 PRO B N 1
ATOM 5538 C CA . PRO B 1 203 ? 2.051 3.697 0.184 1 90.62 203 PRO B CA 1
ATOM 5539 C C . PRO B 1 203 ? 0.844 4.598 0.439 1 90.62 203 PRO B C 1
ATOM 5541 O O . PRO B 1 203 ? -0.015 4.266 1.261 1 90.62 203 PRO B O 1
ATOM 5544 N N . LEU B 1 204 ? 0.789 5.645 -0.271 1 94 204 LEU B N 1
ATOM 5545 C CA . LEU B 1 204 ? -0.28 6.609 -0.044 1 94 204 LEU B CA 1
ATOM 5546 C C . LEU B 1 204 ? -1.468 6.332 -0.96 1 94 204 LEU B C 1
ATOM 5548 O O . LEU B 1 204 ? -2.533 6.934 -0.803 1 94 204 LEU B O 1
ATOM 5552 N N . VAL B 1 205 ? -1.281 5.449 -1.859 1 91.62 205 VAL B N 1
ATOM 5553 C CA . VAL B 1 205 ? -2.332 5.121 -2.818 1 91.62 205 VAL B CA 1
ATOM 5554 C C . VAL B 1 205 ? -3.275 4.082 -2.219 1 91.62 205 VAL B C 1
ATOM 5556 O O . VAL B 1 205 ? -4.441 3.998 -2.604 1 91.62 205 VAL B O 1
ATOM 5559 N N . VAL B 1 206 ? -2.77 3.408 -1.271 1 85.81 206 VAL B N 1
ATOM 5560 C CA . VAL B 1 206 ? -3.604 2.428 -0.583 1 85.81 206 VAL B CA 1
ATOM 5561 C C . VAL B 1 206 ? -4.52 3.137 0.412 1 85.81 206 VAL B C 1
ATOM 5563 O O . VAL B 1 206 ? -4.051 3.877 1.28 1 85.81 206 VAL B O 1
ATOM 5566 N N . GLU B 1 207 ? -5.738 2.828 0.243 1 84.5 207 GLU B N 1
ATOM 5567 C CA . GLU B 1 207 ? -6.695 3.492 1.124 1 84.5 207 GLU B CA 1
ATOM 5568 C C . GLU B 1 207 ? -6.621 2.928 2.541 1 84.5 207 GLU B C 1
ATOM 5570 O O . GLU B 1 207 ? -6.492 1.717 2.727 1 84.5 207 GLU B O 1
ATOM 5575 N N . VAL B 1 208 ? -6.746 3.824 3.447 1 81.69 208 VAL B N 1
ATOM 5576 C CA . VAL B 1 208 ? -6.586 3.467 4.852 1 81.69 208 VAL B CA 1
ATOM 5577 C C . VAL B 1 208 ? -7.914 2.963 5.41 1 81.69 208 VAL B C 1
ATOM 5579 O O . VAL B 1 208 ? -7.941 2.072 6.266 1 81.69 208 VAL B O 1
ATOM 5582 N N . TYR B 1 209 ? -8.969 3.547 4.945 1 81.75 209 TYR B N 1
ATOM 5583 C CA . TYR B 1 209 ? -10.281 3.193 5.48 1 81.75 209 TYR B CA 1
ATOM 5584 C C . TYR B 1 209 ? -10.828 1.951 4.789 1 81.75 209 TYR B C 1
ATOM 5586 O O . TYR B 1 209 ? -10.844 1.873 3.559 1 81.75 209 TYR B O 1
ATOM 5594 N N . ASP B 1 210 ? -11.141 1.047 5.668 1 74.06 210 ASP B N 1
ATOM 5595 C CA . ASP B 1 210 ? -11.711 -0.177 5.109 1 74.06 210 ASP B CA 1
ATOM 5596 C C . ASP B 1 210 ? -13.18 -0.328 5.5 1 74.06 210 ASP B C 1
ATOM 5598 O O . ASP B 1 210 ? -13.789 0.609 6.023 1 74.06 210 ASP B O 1
ATOM 5602 N N . LYS B 1 211 ? -13.719 -1.416 5.207 1 70.25 211 LYS B N 1
ATOM 5603 C CA . LYS B 1 211 ? -15.141 -1.669 5.426 1 70.25 211 LYS B CA 1
ATOM 5604 C C . LYS B 1 211 ? -15.477 -1.64 6.914 1 70.25 211 LYS B C 1
ATOM 5606 O O . LYS B 1 211 ? -16.562 -1.221 7.301 1 70.25 211 LYS B O 1
ATOM 5611 N N . ASN B 1 212 ? -14.57 -2.053 7.648 1 65.94 212 ASN B N 1
ATOM 5612 C CA . ASN B 1 212 ? -14.805 -2.039 9.086 1 65.94 212 ASN B CA 1
ATOM 5613 C C . ASN B 1 212 ? -14.906 -0.613 9.625 1 65.94 212 ASN B C 1
ATOM 5615 O O . ASN B 1 212 ? -15.773 -0.315 10.445 1 65.94 212 ASN B O 1
ATOM 5619 N N . PHE B 1 213 ? -14.117 0.132 9.086 1 73.25 213 PHE B N 1
ATOM 5620 C CA . PHE B 1 213 ? -14.188 1.541 9.461 1 73.25 213 PHE B CA 1
ATOM 5621 C C . PHE B 1 213 ? -15.5 2.16 8.992 1 73.25 213 PHE B C 1
ATOM 5623 O O . PHE B 1 213 ? -16.094 2.979 9.695 1 73.25 213 PHE B O 1
ATOM 5630 N N . GLY B 1 214 ? -15.891 1.745 7.859 1 76.69 214 GLY B N 1
ATOM 5631 C CA . GLY B 1 214 ? -17.156 2.229 7.332 1 76.69 214 GLY B CA 1
ATOM 5632 C C . GLY B 1 214 ? -18.344 1.874 8.203 1 76.69 214 GLY B C 1
ATOM 5633 O O . GLY B 1 214 ? -19.234 2.701 8.422 1 76.69 214 GLY B O 1
ATOM 5634 N N . GLN B 1 215 ? -18.234 0.783 8.727 1 72.06 215 GLN B N 1
ATOM 5635 C CA . GLN B 1 215 ? -19.297 0.338 9.609 1 72.06 215 GLN B CA 1
ATOM 5636 C C . GLN B 1 215 ? -19.328 1.161 10.898 1 72.06 215 GLN B C 1
ATOM 5638 O O . GLN B 1 215 ? -20.406 1.536 11.375 1 72.06 215 GLN B O 1
ATOM 5643 N N . ILE B 1 216 ? -18.266 1.392 11.328 1 71.31 216 ILE B N 1
ATOM 5644 C CA . ILE B 1 216 ? -18.172 2.189 12.547 1 71.31 216 ILE B CA 1
ATOM 5645 C C . ILE B 1 216 ? -18.703 3.594 12.289 1 71.31 216 ILE B C 1
ATOM 5647 O O . ILE B 1 216 ? -19.453 4.137 13.102 1 71.31 216 ILE B O 1
ATOM 5651 N N . MET B 1 217 ? -18.406 4.086 11.203 1 76.5 217 MET B N 1
ATOM 5652 C CA . MET B 1 217 ? -18.828 5.441 10.859 1 76.5 217 MET B CA 1
ATOM 5653 C C . MET B 1 217 ? -20.328 5.512 10.664 1 76.5 217 MET B C 1
ATOM 5655 O O . MET B 1 217 ? -20.984 6.441 11.141 1 76.5 217 MET B O 1
ATOM 5659 N N . ASP B 1 218 ? -20.859 4.566 10.055 1 80.44 218 ASP B N 1
ATOM 5660 C CA . ASP B 1 218 ? -22.266 4.59 9.672 1 80.44 218 ASP B CA 1
ATOM 5661 C C . ASP B 1 218 ? -23.172 4.246 10.852 1 80.44 218 ASP B C 1
ATOM 5663 O O . ASP B 1 218 ? -24.281 4.77 10.977 1 80.44 218 ASP B O 1
ATOM 5667 N N . VAL B 1 219 ? -22.672 3.439 11.734 1 74 219 VAL B N 1
ATOM 5668 C CA . VAL B 1 219 ? -23.562 2.879 12.734 1 74 219 VAL B CA 1
ATOM 5669 C C . VAL B 1 219 ? -23.312 3.545 14.086 1 74 219 VAL B C 1
ATOM 5671 O O . VAL B 1 219 ? -24.188 3.562 14.953 1 74 219 VAL B O 1
ATOM 5674 N N . GLN B 1 220 ? -22.188 4.109 14.18 1 69.94 220 GLN B N 1
ATOM 5675 C CA . GLN B 1 220 ? -21.875 4.648 15.5 1 69.94 220 GLN B CA 1
ATOM 5676 C C . GLN B 1 220 ? -21.656 6.156 15.43 1 69.94 220 GLN B C 1
ATOM 5678 O O . GLN B 1 220 ? -22.328 6.918 16.141 1 69.94 220 GLN B O 1
ATOM 5683 N N . ILE B 1 221 ? -20.797 6.48 14.578 1 72.5 221 ILE B N 1
ATOM 5684 C CA . ILE B 1 221 ? -20.344 7.867 14.617 1 72.5 221 ILE B CA 1
ATOM 5685 C C . ILE B 1 221 ? -21.453 8.789 14.094 1 72.5 221 ILE B C 1
ATOM 5687 O O . ILE B 1 221 ? -21.781 9.789 14.727 1 72.5 221 ILE B O 1
ATOM 5691 N N . PHE B 1 222 ? -22.016 8.492 13.031 1 78.25 222 PHE B N 1
ATOM 5692 C CA . PHE B 1 222 ? -23.016 9.383 12.445 1 78.25 222 PHE B CA 1
ATOM 5693 C C . PHE B 1 222 ? -24.281 9.438 13.289 1 78.25 222 PHE B C 1
ATOM 5695 O O . PHE B 1 222 ? -24.812 10.516 13.547 1 78.25 222 PHE B O 1
ATOM 5702 N N . PRO B 1 223 ? -24.75 8.336 13.781 1 74.62 223 PRO B N 1
ATOM 5703 C CA . PRO B 1 223 ? -25.859 8.414 14.734 1 74.62 223 PRO B CA 1
ATOM 5704 C C . PRO B 1 223 ? -25.516 9.219 15.977 1 74.62 223 PRO B C 1
ATOM 5706 O O . PRO B 1 223 ? -26.375 9.891 16.547 1 74.62 223 PRO B O 1
ATOM 5709 N N . GLY B 1 224 ? -24.312 9.109 16.328 1 72.12 224 GLY B N 1
ATOM 5710 C CA . GLY B 1 224 ? -23.859 9.961 17.422 1 72.12 224 GLY B CA 1
ATOM 5711 C C . GLY B 1 224 ? -24.016 11.438 17.125 1 72.12 224 GLY B C 1
ATOM 5712 O O . GLY B 1 224 ? -24.359 12.219 18.016 1 72.12 224 GLY B O 1
ATOM 5713 N N . THR B 1 225 ? -23.75 11.789 15.945 1 74.31 225 THR B N 1
ATOM 5714 C CA . THR B 1 225 ? -23.906 13.172 15.516 1 74.31 225 THR B CA 1
ATOM 5715 C C . THR B 1 225 ? -25.375 13.578 15.578 1 74.31 225 THR B C 1
ATOM 5717 O O . THR B 1 225 ? -25.703 14.703 15.992 1 74.31 225 THR B O 1
ATOM 5720 N N . ILE B 1 226 ? -26.234 12.703 15.203 1 77.44 226 ILE B N 1
ATOM 5721 C CA . ILE B 1 226 ? -27.672 12.969 15.266 1 77.44 226 ILE B CA 1
ATOM 5722 C C . ILE B 1 226 ? -28.109 13.109 16.719 1 77.44 226 ILE B C 1
ATOM 5724 O O . ILE B 1 226 ? -28.859 14.031 17.078 1 77.44 226 ILE B O 1
ATOM 5728 N N . ALA B 1 227 ? -27.609 12.203 17.516 1 73.25 227 ALA B N 1
ATOM 5729 C CA . ALA B 1 227 ? -27.906 12.266 18.938 1 73.25 227 ALA B CA 1
ATOM 5730 C C . ALA B 1 227 ? -27.422 13.578 19.547 1 73.25 227 ALA B C 1
ATOM 5732 O O . ALA B 1 227 ? -28.094 14.156 20.406 1 73.25 227 ALA B O 1
ATOM 5733 N N . PHE B 1 228 ? -26.375 13.891 19.125 1 71.31 228 PHE B N 1
ATOM 5734 C CA . PHE B 1 228 ? -25.844 15.156 19.609 1 71.31 228 PHE B CA 1
ATOM 5735 C C . PHE B 1 228 ? -26.734 16.312 19.203 1 71.31 228 PHE B C 1
ATOM 5737 O O . PHE B 1 228 ? -27.016 17.203 20.016 1 71.31 228 PHE B O 1
ATOM 5744 N N . ALA B 1 229 ? -27.156 16.375 18.031 1 72.38 229 ALA B N 1
ATOM 5745 C CA . ALA B 1 229 ? -28.062 17.406 17.562 1 72.38 229 ALA B CA 1
ATOM 5746 C C . ALA B 1 229 ? -29.359 17.422 18.391 1 72.38 229 ALA B C 1
ATOM 5748 O O . ALA B 1 229 ? -29.906 18.484 18.688 1 72.38 229 ALA B O 1
ATOM 5749 N N . LYS B 1 230 ? -29.766 16.266 18.75 1 75.12 230 LYS B N 1
ATOM 5750 C CA . LYS B 1 230 ? -30.953 16.141 19.594 1 75.12 230 LYS B CA 1
ATOM 5751 C C . LYS B 1 230 ? -30.719 16.766 20.969 1 75.12 230 LYS B C 1
ATOM 5753 O O . LYS B 1 230 ? -31.578 17.469 21.5 1 75.12 230 LYS B O 1
ATOM 5758 N N . SER B 1 231 ? -29.609 16.469 21.438 1 69.94 231 SER B N 1
ATOM 5759 C CA . SER B 1 231 ? -29.266 16.969 22.766 1 69.94 231 SER B CA 1
ATOM 5760 C C . SER B 1 231 ? -29.156 18.5 22.766 1 69.94 231 SER B C 1
ATOM 5762 O O . SER B 1 231 ? -29.312 19.125 23.812 1 69.94 231 SER B O 1
ATOM 5764 N N . GLN B 1 232 ? -28.906 19.047 21.672 1 69.06 232 GLN B N 1
ATOM 5765 C CA . GLN B 1 232 ? -28.781 20.5 21.562 1 69.06 232 GLN B CA 1
ATOM 5766 C C . GLN B 1 232 ? -30.125 21.141 21.219 1 69.06 232 GLN B C 1
ATOM 5768 O O . GLN B 1 232 ? -30.188 22.328 20.906 1 69.06 232 GLN B O 1
ATOM 5773 N N . ASN B 1 233 ? -31.156 20.375 21.219 1 72.38 233 ASN B N 1
ATOM 5774 C CA . ASN B 1 233 ? -32.5 20.844 20.953 1 72.38 233 ASN B CA 1
ATOM 5775 C C . ASN B 1 233 ? -32.625 21.516 19.594 1 72.38 233 ASN B C 1
ATOM 5777 O O . ASN B 1 233 ? -33.125 22.641 19.484 1 72.38 233 ASN B O 1
ATOM 5781 N N . ARG B 1 234 ? -31.984 20.891 18.703 1 75.19 234 ARG B N 1
ATOM 5782 C CA . ARG B 1 234 ? -32.062 21.344 17.312 1 75.19 234 ARG B CA 1
ATOM 5783 C C . ARG B 1 234 ? -32.812 20.344 16.453 1 75.19 234 ARG B C 1
ATOM 5785 O O . ARG B 1 234 ? -32.219 19.656 15.625 1 75.19 234 ARG B O 1
ATOM 5792 N N . PRO B 1 235 ? -34.125 20.375 16.578 1 79.12 235 PRO B N 1
ATOM 5793 C CA . PRO B 1 235 ? -34.938 19.422 15.82 1 79.12 235 PRO B CA 1
ATOM 5794 C C . PRO B 1 235 ? -34.812 19.594 14.312 1 79.12 235 PRO B C 1
ATOM 5796 O O . PRO B 1 235 ? -34.906 18.609 13.562 1 79.12 235 PRO B O 1
ATOM 5799 N N . ASP B 1 236 ? -34.562 20.781 13.859 1 74 236 ASP B N 1
ATOM 5800 C CA . ASP B 1 236 ? -34.375 21.031 12.438 1 74 236 ASP B CA 1
ATOM 5801 C C . ASP B 1 236 ? -33.156 20.297 11.906 1 74 236 ASP B C 1
ATOM 5803 O O . ASP B 1 236 ? -33.188 19.703 10.828 1 74 236 ASP B O 1
ATOM 5807 N N . LEU B 1 237 ? -32.156 20.281 12.703 1 73.19 237 LEU B N 1
ATOM 5808 C CA . LEU B 1 237 ? -30.906 19.625 12.305 1 73.19 237 LEU B CA 1
ATOM 5809 C C . LEU B 1 237 ? -31.062 18.109 12.359 1 73.19 237 LEU B C 1
ATOM 5811 O O . LEU B 1 237 ? -30.516 17.391 11.508 1 73.19 237 LEU B O 1
ATOM 5815 N N . VAL B 1 238 ? -31.75 17.672 13.32 1 78.38 238 VAL B N 1
ATOM 5816 C CA . VAL B 1 238 ? -32 16.25 13.461 1 78.38 238 VAL B CA 1
ATOM 5817 C C . VAL B 1 238 ? -32.719 15.727 12.234 1 78.38 238 VAL B C 1
ATOM 5819 O O . VAL B 1 238 ? -32.312 14.727 11.641 1 78.38 238 VAL B O 1
ATOM 5822 N N . GLN B 1 239 ? -33.719 16.469 11.875 1 80.94 239 GLN B N 1
ATOM 5823 C CA . GLN B 1 239 ? -34.531 16.062 10.719 1 80.94 239 GLN B CA 1
ATOM 5824 C C . GLN B 1 239 ? -33.688 16.047 9.445 1 80.94 239 GLN B C 1
ATOM 5826 O O . GLN B 1 239 ? -33.75 15.125 8.641 1 80.94 239 GLN B O 1
ATOM 5831 N N . ARG B 1 240 ? -32.875 16.984 9.312 1 77.25 240 ARG B N 1
ATOM 5832 C CA . ARG B 1 240 ? -32.031 17.094 8.125 1 77.25 240 ARG B CA 1
ATOM 5833 C C . ARG B 1 240 ? -31.031 15.945 8.062 1 77.25 240 ARG B C 1
ATOM 5835 O O . ARG B 1 240 ? -30.781 15.383 6.992 1 77.25 240 ARG B O 1
ATOM 5842 N N . LEU B 1 241 ? -30.469 15.633 9.164 1 80.56 241 LEU B N 1
ATOM 5843 C CA . LEU B 1 241 ? -29.484 14.562 9.219 1 80.56 241 LEU B CA 1
ATOM 5844 C C . LEU B 1 241 ? -30.141 13.203 8.992 1 80.56 241 LEU B C 1
ATOM 5846 O O . LEU B 1 241 ? -29.578 12.352 8.289 1 80.56 241 LEU B O 1
ATOM 5850 N N . GLU B 1 242 ? -31.25 13.078 9.547 1 81.62 242 GLU B N 1
ATOM 5851 C CA . GLU B 1 242 ? -31.984 11.836 9.352 1 81.62 242 GLU B CA 1
ATOM 5852 C C . GLU B 1 242 ? -32.406 11.672 7.895 1 81.62 242 GLU B C 1
ATOM 5854 O O . GLU B 1 242 ? -32.344 10.578 7.332 1 81.62 242 GLU B O 1
ATOM 5859 N N . ASP B 1 243 ? -32.875 12.773 7.305 1 81 243 ASP B N 1
ATOM 5860 C CA . ASP B 1 243 ? -33.25 12.75 5.891 1 81 243 ASP B CA 1
ATOM 5861 C C . ASP B 1 243 ? -32.031 12.422 5.02 1 81 243 ASP B C 1
ATOM 5863 O O . ASP B 1 243 ? -32.156 11.703 4.023 1 81 243 ASP B O 1
ATOM 5867 N N . TYR B 1 244 ? -30.953 12.938 5.418 1 79.5 244 TYR B N 1
ATOM 5868 C CA . TYR B 1 244 ? -29.719 12.672 4.695 1 79.5 244 TYR B CA 1
ATOM 5869 C C . TYR B 1 244 ? -29.375 11.188 4.746 1 79.5 244 TYR B C 1
ATOM 5871 O O . TYR B 1 244 ? -29.062 10.586 3.717 1 79.5 244 TYR B O 1
ATOM 5879 N N . VAL B 1 245 ? -29.453 10.609 5.875 1 83.19 245 VAL B N 1
ATOM 5880 C CA . VAL B 1 245 ? -29.109 9.203 6.055 1 83.19 245 VAL B CA 1
ATOM 5881 C C . VAL B 1 245 ? -30.078 8.32 5.27 1 83.19 245 VAL B C 1
ATOM 5883 O O . VAL B 1 245 ? -29.672 7.324 4.672 1 83.19 245 VAL B O 1
ATOM 5886 N N . LYS B 1 246 ? -31.312 8.688 5.324 1 82.38 246 LYS B N 1
ATOM 5887 C CA . LYS B 1 246 ? -32.312 7.941 4.586 1 82.38 246 LYS B CA 1
ATOM 5888 C C . LYS B 1 246 ? -32.031 7.969 3.088 1 82.38 246 LYS B C 1
ATOM 5890 O O . LYS B 1 246 ? -32.281 6.977 2.391 1 82.38 246 LYS B O 1
ATOM 5895 N N . LYS B 1 247 ? -31.562 9.031 2.713 1 79.38 247 LYS B N 1
ATOM 5896 C CA . LYS B 1 247 ? -31.328 9.211 1.284 1 79.38 247 LYS B CA 1
ATOM 5897 C C . LYS B 1 247 ? -30.062 8.477 0.834 1 79.38 247 LYS B C 1
ATOM 5899 O O . LYS B 1 247 ? -30.078 7.801 -0.196 1 79.38 247 LYS B O 1
ATOM 5904 N N . VAL B 1 248 ? -28.969 8.648 1.521 1 82.56 248 VAL B N 1
ATOM 5905 C CA . VAL B 1 248 ? -27.688 8.164 1.029 1 82.56 248 VAL B CA 1
ATOM 5906 C C . VAL B 1 248 ? -27.438 6.738 1.534 1 82.56 248 VAL B C 1
ATOM 5908 O O . VAL B 1 248 ? -26.578 6.027 1.013 1 82.56 248 VAL B O 1
ATOM 5911 N N . LYS B 1 249 ? -28.047 6.324 2.551 1 80.88 249 LYS B N 1
ATOM 5912 C CA . LYS B 1 249 ? -28 4.992 3.146 1 80.88 249 LYS B CA 1
ATOM 5913 C C . LYS B 1 249 ? -26.672 4.742 3.857 1 80.88 249 LYS B C 1
ATOM 5915 O O . LYS B 1 249 ? -26.641 4.148 4.938 1 80.88 249 LYS B O 1
ATOM 5920 N N . SER B 1 250 ? -25.547 5.191 3.227 1 85.75 250 SER B N 1
ATOM 5921 C CA . SER B 1 250 ? -24.234 5.055 3.838 1 85.75 250 SER B CA 1
ATOM 5922 C C . SER B 1 250 ? -23.422 6.344 3.709 1 85.75 250 SER B C 1
ATOM 5924 O O . SER B 1 250 ? -22.797 6.586 2.674 1 85.75 250 SER B O 1
ATOM 5926 N N . PRO B 1 251 ? -23.422 7.074 4.754 1 85.06 251 PRO B N 1
ATOM 5927 C CA . PRO B 1 251 ? -22.562 8.266 4.758 1 85.06 251 PRO B CA 1
ATOM 5928 C C . PRO B 1 251 ? -21.094 7.945 4.461 1 85.06 251 PRO B C 1
ATOM 5930 O O . PRO B 1 251 ? -20.422 8.719 3.785 1 85.06 251 PRO B O 1
ATOM 5933 N N . PHE B 1 252 ? -20.688 6.824 4.867 1 87.69 252 PHE B N 1
ATOM 5934 C CA . PHE B 1 252 ? -19.297 6.441 4.621 1 87.69 252 PHE B CA 1
ATOM 5935 C C . PHE B 1 252 ? -19.062 6.223 3.131 1 87.69 252 PHE B C 1
ATOM 5937 O O . PHE B 1 252 ? -18.031 6.641 2.6 1 87.69 252 PHE B O 1
ATOM 5944 N N . ALA B 1 253 ? -19.984 5.555 2.537 1 85.62 253 ALA B N 1
ATOM 5945 C CA . ALA B 1 253 ? -19.844 5.344 1.099 1 85.62 253 ALA B CA 1
ATOM 5946 C C . ALA B 1 253 ? -19.75 6.676 0.358 1 85.62 253 ALA B C 1
ATOM 5948 O O . ALA B 1 253 ? -19 6.809 -0.613 1 85.62 253 ALA B O 1
ATOM 5949 N N . ARG B 1 254 ? -20.484 7.594 0.839 1 84.88 254 ARG B N 1
ATOM 5950 C CA . ARG B 1 254 ? -20.469 8.922 0.233 1 84.88 254 ARG B CA 1
ATOM 5951 C C . ARG B 1 254 ? -19.141 9.617 0.5 1 84.88 254 ARG B C 1
ATOM 5953 O O . ARG B 1 254 ? -18.609 10.32 -0.369 1 84.88 254 ARG B O 1
ATOM 5960 N N . PHE B 1 255 ? -18.656 9.461 1.665 1 88.94 255 PHE B N 1
ATOM 5961 C CA . PHE B 1 255 ? -17.359 10.008 2.012 1 88.94 255 PHE B CA 1
ATOM 5962 C C . PHE B 1 255 ? -16.266 9.445 1.104 1 88.94 255 PHE B C 1
ATOM 5964 O O . PHE B 1 255 ? -15.469 10.195 0.548 1 88.94 255 PHE B O 1
ATOM 5971 N N . MET B 1 256 ? -16.344 8.148 0.911 1 88.44 256 MET B N 1
ATOM 5972 C CA . MET B 1 256 ? -15.344 7.488 0.079 1 88.44 256 MET B CA 1
ATOM 5973 C C . MET B 1 256 ? -15.453 7.949 -1.37 1 88.44 256 MET B C 1
ATOM 5975 O O . MET B 1 256 ? -14.438 8.078 -2.061 1 88.44 256 MET B O 1
ATOM 5979 N N . ALA B 1 257 ? -16.625 8.203 -1.791 1 84.69 257 ALA B N 1
ATOM 5980 C CA . ALA B 1 257 ? -16.828 8.719 -3.143 1 84.69 257 ALA B CA 1
ATOM 5981 C C . ALA B 1 257 ? -16.156 10.078 -3.312 1 84.69 257 ALA B C 1
ATOM 5983 O O . ALA B 1 257 ? -15.641 10.398 -4.391 1 84.69 257 ALA B O 1
ATOM 5984 N N . GLY B 1 258 ? -16.172 10.828 -2.232 1 85.56 258 GLY B N 1
ATOM 5985 C CA . GLY B 1 258 ? -15.523 12.125 -2.256 1 85.56 258 GLY B CA 1
ATOM 5986 C C . GLY B 1 258 ? -14.008 12.031 -2.188 1 85.56 258 GLY B C 1
ATOM 5987 O O . GLY B 1 258 ? -13.305 12.82 -2.822 1 85.56 258 GLY B O 1
ATOM 5988 N N . VAL B 1 259 ? -13.594 11.078 -1.468 1 87.69 259 VAL B N 1
ATOM 5989 C CA . VAL B 1 259 ? -12.164 10.859 -1.271 1 87.69 259 VAL B CA 1
ATOM 5990 C C . VAL B 1 259 ? -11.539 10.32 -2.555 1 87.69 259 VAL B C 1
ATOM 5992 O O . VAL B 1 259 ? -10.422 10.695 -2.916 1 87.69 259 VAL B O 1
ATOM 5995 N N . LEU B 1 260 ? -12.266 9.492 -3.223 1 86.06 260 LEU B N 1
ATOM 5996 C CA . LEU B 1 260 ? -11.734 8.773 -4.375 1 86.06 260 LEU B CA 1
ATOM 5997 C C . LEU B 1 260 ? -12.023 9.531 -5.668 1 86.06 260 LEU B C 1
ATOM 5999 O O . LEU B 1 260 ? -12.375 8.93 -6.684 1 86.06 260 LEU B O 1
ATOM 6003 N N . ARG B 1 261 ? -11.961 10.805 -5.586 1 86.69 261 ARG B N 1
ATOM 6004 C CA . ARG B 1 261 ? -12.055 11.641 -6.777 1 86.69 261 ARG B CA 1
ATOM 6005 C C . ARG B 1 261 ? -10.68 11.836 -7.41 1 86.69 261 ARG B C 1
ATOM 6007 O O . ARG B 1 261 ? -9.859 12.609 -6.906 1 86.69 261 ARG B O 1
ATOM 6014 N N . PHE B 1 262 ? -10.555 11.148 -8.531 1 89.44 262 PHE B N 1
ATOM 6015 C CA . PHE B 1 262 ? -9.25 11.18 -9.188 1 89.44 262 PHE B CA 1
ATOM 6016 C C . PHE B 1 262 ? -9.312 11.992 -10.477 1 89.44 262 PHE B C 1
ATOM 6018 O O . PHE B 1 262 ? -10.344 12.578 -10.797 1 89.44 262 PHE B O 1
ATOM 6025 N N . GLY B 1 263 ? -8.164 12.125 -11.109 1 90.62 263 GLY B N 1
ATOM 6026 C CA . GLY B 1 263 ? -8.078 12.93 -12.312 1 90.62 263 GLY B CA 1
ATOM 6027 C C . GLY B 1 263 ? -6.91 13.898 -12.305 1 90.62 263 GLY B C 1
ATOM 6028 O O . GLY B 1 263 ? -5.98 13.75 -11.508 1 90.62 263 GLY B O 1
ATOM 6029 N N . GLU B 1 264 ? -7.07 14.836 -13.07 1 94.25 264 GLU B N 1
ATOM 6030 C CA . GLU B 1 264 ? -5.945 15.727 -13.336 1 94.25 264 GLU B CA 1
ATOM 6031 C C . GLU B 1 264 ? -5.52 16.469 -12.07 1 94.25 264 GLU B C 1
ATOM 6033 O O . GLU B 1 264 ? -4.324 16.656 -11.828 1 94.25 264 GLU B O 1
ATOM 6038 N N . LEU B 1 265 ? -6.48 1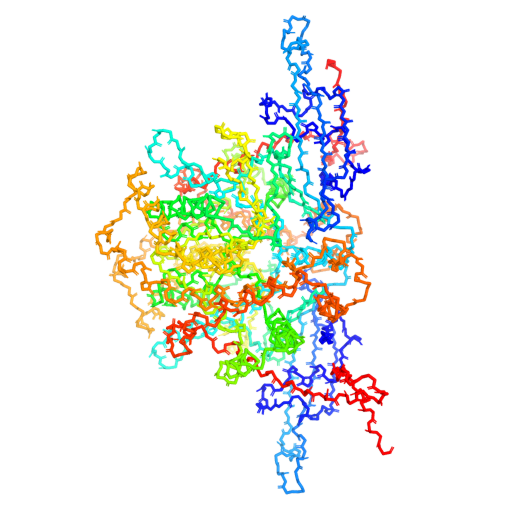6.812 -11.242 1 96.69 265 LEU B N 1
ATOM 6039 C CA . LEU B 1 265 ? -6.168 17.672 -10.102 1 96.69 265 LEU B CA 1
ATOM 6040 C C . LEU B 1 265 ? -6.078 16.859 -8.82 1 96.69 265 LEU B C 1
ATOM 6042 O O . LEU B 1 265 ? -6.105 17.422 -7.719 1 96.69 265 LEU B O 1
ATOM 6046 N N . ALA B 1 266 ? -5.992 15.555 -8.977 1 96.81 266 ALA B N 1
ATOM 6047 C CA . ALA B 1 266 ? -5.746 14.719 -7.797 1 96.81 266 ALA B CA 1
ATOM 6048 C C . ALA B 1 266 ? -4.258 14.672 -7.461 1 96.81 266 ALA B C 1
ATOM 6050 O O . ALA B 1 266 ? -3.416 14.57 -8.352 1 96.81 266 ALA B O 1
ATOM 6051 N N . VAL B 1 267 ? -3.918 14.859 -6.234 1 98.19 267 VAL B N 1
ATOM 6052 C CA . VAL B 1 267 ? -2.553 14.812 -5.719 1 98.19 267 VAL B CA 1
ATOM 6053 C C . VAL B 1 267 ? -2.539 14.141 -4.348 1 98.19 267 VAL B C 1
ATOM 6055 O O . VAL B 1 267 ? -3.582 13.719 -3.844 1 98.19 267 VAL B O 1
ATOM 6058 N N . MET B 1 268 ? -1.316 14 -3.756 1 98 268 MET B N 1
ATOM 6059 C CA . MET B 1 268 ? -1.25 13.523 -2.375 1 98 268 MET B CA 1
ATOM 6060 C C . MET B 1 268 ? -1.709 14.609 -1.405 1 98 268 MET B C 1
ATOM 6062 O O . MET B 1 268 ? -1.059 15.648 -1.275 1 98 268 MET B O 1
ATOM 6066 N N . SER B 1 269 ? -2.811 14.352 -0.779 1 96.94 269 SER B N 1
ATOM 6067 C CA . SER B 1 269 ? -3.426 15.312 0.128 1 96.94 269 SER B CA 1
ATOM 6068 C C . SER B 1 269 ? -3.107 14.984 1.583 1 96.94 269 SER B C 1
ATOM 6070 O O . SER B 1 269 ? -2.555 13.922 1.878 1 96.94 269 SER B O 1
ATOM 6072 N N . HIS B 1 270 ? -3.396 15.875 2.475 1 97.06 270 HIS B N 1
ATOM 6073 C CA . HIS B 1 270 ? -3.211 15.672 3.906 1 97.06 270 HIS B CA 1
ATOM 6074 C C . HIS B 1 270 ? -4.199 14.648 4.453 1 97.06 270 HIS B C 1
ATOM 6076 O O . HIS B 1 270 ? -3.814 13.734 5.176 1 97.06 270 HIS B O 1
ATOM 6082 N N . GLY B 1 271 ? -5.43 14.891 4.18 1 94.44 271 GLY B N 1
ATOM 6083 C CA . GLY B 1 271 ? -6.473 13.93 4.504 1 94.44 271 GLY B CA 1
ATOM 6084 C C . GLY B 1 271 ? -7.051 14.117 5.895 1 94.44 271 GLY B C 1
ATOM 6085 O O . GLY B 1 271 ? -8.117 13.586 6.207 1 94.44 271 GLY B O 1
ATOM 6086 N N . ASP B 1 272 ? -6.418 14.898 6.762 1 92.5 272 ASP B N 1
ATOM 6087 C CA . ASP B 1 272 ? -6.887 15.094 8.133 1 92.5 272 ASP B CA 1
ATOM 6088 C C . ASP B 1 272 ? -6.719 16.547 8.57 1 92.5 272 ASP B C 1
ATOM 6090 O O . ASP B 1 272 ? -6.055 16.812 9.57 1 92.5 272 ASP B O 1
ATOM 6094 N N . CYS B 1 273 ? -7.488 17.422 7.977 1 94.56 273 CYS B N 1
ATOM 6095 C CA . CYS B 1 273 ? -7.266 18.859 8.109 1 94.56 273 CYS B CA 1
ATOM 6096 C C . CYS B 1 273 ? -8.133 19.453 9.211 1 94.56 273 CYS B C 1
ATOM 6098 O O . CYS B 1 273 ? -9.016 20.266 8.945 1 94.56 273 CYS B O 1
ATOM 6100 N N . TRP B 1 274 ? -7.82 19.141 10.422 1 91.62 274 TRP B N 1
ATOM 6101 C CA . TRP B 1 274 ? -8.531 19.766 11.531 1 91.62 274 TRP B CA 1
ATOM 6102 C C . TRP B 1 274 ? -7.566 20.516 12.438 1 91.62 274 TRP B C 1
ATOM 6104 O O . TRP B 1 274 ? -6.348 20.422 12.281 1 91.62 274 TRP B O 1
ATOM 6114 N N . ASN B 1 275 ? -8.023 21.234 13.289 1 90.06 275 ASN B N 1
ATOM 6115 C CA . ASN B 1 275 ? -7.328 22.281 14.039 1 90.06 275 ASN B CA 1
ATOM 6116 C C . ASN B 1 275 ? -6.062 21.75 14.703 1 90.06 275 ASN B C 1
ATOM 6118 O O . ASN B 1 275 ? -5.012 22.391 14.648 1 90.06 275 ASN B O 1
ATOM 6122 N N . ASN B 1 276 ? -6.125 20.578 15.242 1 88.12 276 ASN B N 1
ATOM 6123 C CA . ASN B 1 276 ? -5.027 20.047 16.047 1 88.12 276 ASN B CA 1
ATOM 6124 C C . ASN B 1 276 ? -3.883 19.547 15.164 1 88.12 276 ASN B C 1
ATOM 6126 O O . ASN B 1 276 ? -2.83 19.156 15.664 1 88.12 276 ASN B O 1
ATOM 6130 N N . ASN B 1 277 ? -4.074 19.672 13.883 1 93.88 277 ASN B N 1
ATOM 6131 C CA . ASN B 1 277 ? -3.016 19.266 12.969 1 93.88 277 ASN B CA 1
ATOM 6132 C C . ASN B 1 277 ? -2.355 20.453 12.297 1 93.88 277 ASN B C 1
ATOM 6134 O O . ASN B 1 277 ? -1.725 20.312 11.25 1 93.88 277 ASN B O 1
ATOM 6138 N N . TYR B 1 278 ? -2.598 21.641 12.969 1 96.25 278 TYR B N 1
ATOM 6139 C CA . TYR B 1 278 ? -1.927 22.875 12.57 1 96.25 278 TYR B CA 1
ATOM 6140 C C . TYR B 1 278 ? -1.293 23.578 13.773 1 96.25 278 TYR B C 1
ATOM 6142 O O . TYR B 1 278 ? -1.883 23.609 14.852 1 96.25 278 TYR B O 1
ATOM 6150 N N . MET B 1 279 ? -0.123 24.047 13.555 1 97 279 MET B N 1
ATOM 6151 C CA . MET B 1 279 ? 0.526 24.922 14.531 1 97 279 MET B CA 1
ATOM 6152 C C . MET B 1 279 ? 0.917 26.25 13.898 1 97 279 MET B C 1
ATOM 6154 O O . MET B 1 279 ? 1.254 26.297 12.711 1 97 279 MET B O 1
ATOM 6158 N N . PHE B 1 280 ? 0.886 27.234 14.727 1 97.88 280 PHE B N 1
ATOM 6159 C CA . PHE B 1 280 ? 1.11 28.578 14.203 1 97.88 280 PHE B CA 1
ATOM 6160 C C . PHE B 1 280 ? 2.215 29.281 14.984 1 97.88 280 PHE B C 1
ATOM 6162 O O . PHE B 1 280 ? 2.346 29.094 16.188 1 97.88 280 PHE B O 1
ATOM 6169 N N . ARG B 1 281 ? 2.973 30.016 14.281 1 97.88 281 ARG B N 1
ATOM 6170 C CA . ARG B 1 281 ? 3.85 31 14.906 1 97.88 281 ARG B CA 1
ATOM 6171 C C . ARG B 1 281 ? 3.189 32.375 14.945 1 97.88 281 ARG B C 1
ATOM 6173 O O . ARG B 1 281 ? 2.531 32.781 13.984 1 97.88 281 ARG B O 1
ATOM 6180 N N . TYR B 1 282 ? 3.383 33.062 16.031 1 96.69 282 TYR B N 1
ATOM 6181 C CA . TYR B 1 282 ? 2.699 34.344 16.219 1 96.69 282 TYR B CA 1
ATOM 6182 C C . TYR B 1 282 ? 3.701 35.469 16.359 1 96.69 282 TYR B C 1
ATOM 6184 O O . TYR B 1 282 ? 4.836 35.281 16.797 1 96.69 282 TYR B O 1
ATOM 6192 N N . GLU B 1 283 ? 3.283 36.562 15.922 1 95 283 GLU B N 1
ATOM 6193 C CA . GLU B 1 283 ? 3.971 37.844 16.156 1 95 283 GLU B CA 1
ATOM 6194 C C . GLU B 1 283 ? 3.01 38.906 16.688 1 95 283 GLU B C 1
ATOM 6196 O O . GLU B 1 283 ? 1.793 38.781 16.531 1 95 283 GLU B O 1
ATOM 6201 N N . LYS B 1 284 ? 3.625 39.781 17.359 1 94 284 LYS B N 1
ATOM 6202 C CA . LYS B 1 284 ? 2.812 40.875 17.875 1 94 284 LYS B CA 1
ATOM 6203 C C . LYS B 1 284 ? 2.549 41.938 16.797 1 94 284 LYS B C 1
ATOM 6205 O O . LYS B 1 284 ? 3.465 42.344 16.062 1 94 284 LYS B O 1
ATOM 6210 N N . ASN B 1 285 ? 1.301 42.25 16.688 1 89.69 285 ASN B N 1
ATOM 6211 C CA . ASN B 1 285 ? 1 43.344 15.773 1 89.69 285 ASN B CA 1
ATOM 6212 C C . ASN B 1 285 ? 1.183 44.688 16.453 1 89.69 285 ASN B C 1
ATOM 6214 O O . ASN B 1 285 ? 1.737 44.781 17.547 1 89.69 285 ASN B O 1
ATOM 6218 N N . GLU B 1 286 ? 0.815 45.781 15.82 1 91 286 GLU B N 1
ATOM 6219 C CA . GLU B 1 286 ? 1.004 47.125 16.328 1 91 286 GLU B CA 1
ATOM 6220 C C . GLU B 1 286 ? 0.263 47.344 17.641 1 91 286 GLU B C 1
ATOM 6222 O O . GLU B 1 286 ? 0.696 48.125 18.484 1 91 286 GLU B O 1
ATOM 6227 N N . GLU B 1 287 ? -0.79 46.656 17.891 1 92.56 287 GLU B N 1
ATOM 6228 C CA . GLU B 1 287 ? -1.612 46.781 19.078 1 92.56 287 GLU B CA 1
ATOM 6229 C C . GLU B 1 287 ? -1.145 45.812 20.172 1 92.56 287 GLU B C 1
ATOM 6231 O O . GLU B 1 287 ? -1.732 45.781 21.266 1 92.56 287 GLU B O 1
ATOM 6236 N N . GLY B 1 288 ? -0.127 45.062 19.906 1 91.62 288 GLY B N 1
ATOM 6237 C CA . GLY B 1 288 ? 0.422 44.125 20.891 1 91.62 288 GLY B CA 1
ATOM 6238 C C . GLY B 1 288 ? -0.296 42.781 20.938 1 91.62 288 GLY B C 1
ATOM 6239 O O . GLY B 1 288 ? -0.077 42 21.844 1 91.62 288 GLY B O 1
ATOM 6240 N N . LYS B 1 289 ? -1.129 42.625 20 1 91.06 289 LYS B N 1
ATOM 6241 C CA . LYS B 1 289 ? -1.882 41.375 19.969 1 91.06 289 LYS B CA 1
ATOM 6242 C C . LYS B 1 289 ? -1.146 40.312 19.141 1 91.06 289 LYS B C 1
ATOM 6244 O O . LYS B 1 289 ? -0.511 40.625 18.141 1 91.06 289 LYS B O 1
ATOM 6249 N N . ASP B 1 290 ? -1.327 39.094 19.531 1 92.5 290 ASP B N 1
ATOM 6250 C CA . ASP B 1 290 ? -0.727 37.969 18.797 1 92.5 290 ASP B CA 1
ATOM 6251 C C . ASP B 1 290 ? -1.46 37.719 17.484 1 92.5 290 ASP B C 1
ATOM 6253 O O . ASP B 1 290 ? -2.678 37.531 17.469 1 92.5 290 ASP B O 1
ATOM 6257 N N . VAL B 1 291 ? -0.711 37.75 16.422 1 92.69 291 VAL B N 1
ATOM 6258 C CA . VAL B 1 291 ? -1.248 37.438 15.109 1 92.69 291 VAL B CA 1
ATOM 6259 C C . VAL B 1 291 ? -0.444 36.281 14.492 1 92.69 291 VAL B C 1
ATOM 6261 O O . VAL B 1 291 ? 0.79 36.312 14.523 1 92.69 291 VAL B O 1
ATOM 6264 N N . PRO B 1 292 ? -1.201 35.281 14.016 1 97 292 PRO B N 1
ATOM 6265 C CA . PRO B 1 292 ? -0.448 34.219 13.375 1 97 292 PRO B CA 1
ATOM 6266 C C . PRO B 1 292 ? 0.239 34.656 12.086 1 97 292 PRO B C 1
ATOM 6268 O O . PRO B 1 292 ? -0.365 35.344 11.273 1 97 292 PRO B O 1
ATOM 6271 N N . VAL B 1 293 ? 1.494 34.219 11.844 1 96.5 293 VAL B N 1
ATOM 6272 C CA . VAL B 1 293 ? 2.25 34.688 10.695 1 96.5 293 VAL B CA 1
ATOM 6273 C C . VAL B 1 293 ? 2.785 33.5 9.898 1 96.5 293 VAL B C 1
ATOM 6275 O O . VAL B 1 293 ? 3.195 33.656 8.742 1 96.5 293 VAL B O 1
ATOM 6278 N N . GLU B 1 294 ? 2.811 32.375 10.516 1 97.81 294 GLU B N 1
ATOM 6279 C CA . GLU B 1 294 ? 3.289 31.141 9.867 1 97.81 294 GLU B CA 1
ATOM 6280 C C . GLU B 1 294 ? 2.527 29.922 10.367 1 97.81 294 GLU B C 1
ATOM 6282 O O . GLU B 1 294 ? 2.066 29.891 11.508 1 97.81 294 GLU B O 1
ATOM 6287 N N . VAL B 1 295 ? 2.336 28.969 9.5 1 98.44 295 VAL B N 1
ATOM 6288 C CA . VAL B 1 295 ? 1.64 27.75 9.875 1 98.44 295 VAL B CA 1
ATOM 6289 C C . VAL B 1 295 ? 2.49 26.531 9.508 1 98.44 295 VAL B C 1
ATOM 6291 O O . VAL B 1 295 ? 3.264 26.578 8.547 1 98.44 295 VAL B O 1
ATOM 6294 N N . LYS B 1 296 ? 2.441 25.484 10.305 1 98.25 296 LYS B N 1
ATOM 6295 C CA . LYS B 1 296 ? 2.967 24.156 10 1 98.25 296 LYS B CA 1
ATOM 6296 C C . LYS B 1 296 ? 1.854 23.109 10.008 1 98.25 296 LYS B C 1
ATOM 6298 O O . LYS B 1 296 ? 0.977 23.141 10.875 1 98.25 296 LYS B O 1
ATOM 6303 N N . ILE B 1 297 ? 1.835 22.281 8.977 1 97.81 297 ILE B N 1
ATOM 6304 C CA . ILE B 1 297 ? 0.896 21.172 8.867 1 97.81 297 ILE B CA 1
ATOM 6305 C C . ILE B 1 297 ? 1.483 19.922 9.539 1 97.81 297 ILE B C 1
ATOM 6307 O O . ILE B 1 297 ? 2.623 19.547 9.266 1 97.81 297 ILE B O 1
ATOM 6311 N N . LEU B 1 298 ? 0.626 19.297 10.391 1 94.69 298 LEU B N 1
ATOM 6312 C CA . LEU B 1 298 ? 1.094 18.172 11.188 1 94.69 298 LEU B CA 1
ATOM 6313 C C . LEU B 1 298 ? 0.307 16.906 10.852 1 94.69 298 LEU B C 1
ATOM 6315 O O . LEU B 1 298 ? -0.74 16.984 10.203 1 94.69 298 LEU B O 1
ATOM 6319 N N . ASP B 1 299 ? 0.818 15.773 11.289 1 93.06 299 ASP B N 1
ATOM 6320 C CA . ASP B 1 299 ? 0.142 14.477 11.297 1 93.06 299 ASP B CA 1
ATOM 6321 C C . ASP B 1 299 ? -0.271 14.062 9.891 1 93.06 299 ASP B C 1
ATOM 6323 O O . ASP B 1 299 ? -1.459 14.047 9.562 1 93.06 299 ASP B O 1
ATOM 6327 N N . LEU B 1 300 ? 0.611 13.594 9.141 1 96.62 300 LEU B N 1
ATOM 6328 C CA . LEU B 1 300 ? 0.415 13.219 7.742 1 96.62 300 LEU B CA 1
ATOM 6329 C C . LEU B 1 300 ? 0.127 11.727 7.621 1 96.62 300 LEU B C 1
ATOM 6331 O O . LEU B 1 300 ? 0.403 11.117 6.582 1 96.62 300 LEU B O 1
ATOM 6335 N N . GLN B 1 301 ? -0.493 11.18 8.594 1 93.44 301 GLN B N 1
ATOM 6336 C CA . GLN B 1 301 ? -0.653 9.734 8.742 1 93.44 301 GLN B CA 1
ATOM 6337 C C . GLN B 1 301 ? -1.731 9.195 7.809 1 93.44 301 GLN B C 1
ATOM 6339 O O . GLN B 1 301 ? -1.768 8 7.516 1 93.44 301 GLN B O 1
ATOM 6344 N N . ILE B 1 302 ? -2.625 10 7.367 1 93.12 302 ILE B N 1
ATOM 6345 C CA . ILE B 1 302 ? -3.691 9.477 6.52 1 93.12 302 ILE B CA 1
ATOM 6346 C C . ILE B 1 302 ? -3.682 10.195 5.172 1 93.12 302 ILE B C 1
ATOM 6348 O O . ILE B 1 302 ? -4.715 10.289 4.508 1 93.12 302 ILE B O 1
ATOM 6352 N N . SER B 1 303 ? -2.488 10.734 4.836 1 96.5 303 SER B N 1
ATOM 6353 C CA . SER B 1 303 ? -2.324 11.305 3.502 1 96.5 303 SER B CA 1
ATOM 6354 C C . SER B 1 303 ? -2.742 10.312 2.422 1 96.5 303 SER B C 1
ATOM 6356 O O . SER B 1 303 ? -2.582 9.102 2.59 1 96.5 303 SER B O 1
ATOM 6358 N N . ARG B 1 304 ? -3.305 10.836 1.354 1 95.69 304 ARG B N 1
ATOM 6359 C CA . ARG B 1 304 ? -3.869 9.984 0.314 1 95.69 304 ARG B CA 1
ATOM 6360 C C . ARG B 1 304 ? -3.922 10.711 -1.024 1 95.69 304 ARG B C 1
ATOM 6362 O O . ARG B 1 304 ? -3.75 11.93 -1.08 1 95.69 304 ARG B O 1
ATOM 6369 N N . PHE B 1 305 ? -4.066 9.93 -2.088 1 96.31 305 PHE B N 1
ATOM 6370 C CA . PHE B 1 305 ? -4.297 10.477 -3.418 1 96.31 305 PHE B CA 1
ATOM 6371 C C . PHE B 1 305 ? -5.746 10.922 -3.576 1 96.31 305 PHE B C 1
ATOM 6373 O O . PHE B 1 305 ? -6.664 10.102 -3.484 1 96.31 305 PHE B O 1
ATOM 6380 N N . SER B 1 306 ? -5.965 12.234 -3.717 1 95.75 306 SER B N 1
ATOM 6381 C CA . SER B 1 306 ? -7.312 12.789 -3.766 1 95.75 306 SER B CA 1
ATOM 6382 C C . SER B 1 306 ? -7.32 14.156 -4.441 1 95.75 306 SER B C 1
ATOM 6384 O O . SER B 1 306 ? -6.266 14.758 -4.648 1 95.75 306 SER B O 1
ATOM 6386 N N . HIS B 1 307 ? -8.492 14.594 -4.785 1 96.75 307 HIS B N 1
ATOM 6387 C CA . HIS B 1 307 ? -8.656 15.875 -5.465 1 96.75 307 HIS B CA 1
ATOM 6388 C C . HIS B 1 307 ? -8.242 17.031 -4.562 1 96.75 307 HIS B C 1
ATOM 6390 O O . HIS B 1 307 ? -8.508 17.016 -3.359 1 96.75 307 HIS B O 1
ATOM 6396 N N . ILE B 1 308 ? -7.746 18.094 -5.043 1 97.38 308 ILE B N 1
ATOM 6397 C CA . ILE B 1 308 ? -7.105 19.188 -4.328 1 97.38 308 ILE B CA 1
ATOM 6398 C C . ILE B 1 308 ? -8.141 19.922 -3.477 1 97.38 308 ILE B C 1
ATOM 6400 O O . ILE B 1 308 ? -7.785 20.594 -2.506 1 97.38 308 ILE B O 1
ATOM 6404 N N . THR B 1 309 ? -9.398 19.781 -3.773 1 96.88 309 THR B N 1
ATOM 6405 C CA . THR B 1 309 ? -10.422 20.547 -3.074 1 96.88 309 THR B CA 1
ATOM 6406 C C . THR B 1 309 ? -10.852 19.844 -1.79 1 96.88 309 THR B C 1
ATOM 6408 O O . THR B 1 309 ? -11.508 20.453 -0.934 1 96.88 309 THR B O 1
ATOM 6411 N N . GLY B 1 310 ? -10.453 18.594 -1.648 1 95.88 310 GLY B N 1
ATOM 6412 C CA . GLY B 1 310 ? -10.883 17.828 -0.49 1 95.88 310 GLY B CA 1
ATOM 6413 C C . GLY B 1 310 ? -10.383 18.406 0.823 1 95.88 310 GLY B C 1
ATOM 6414 O O . GLY B 1 310 ? -11.172 18.641 1.742 1 95.88 310 GLY B O 1
ATOM 6415 N N . ASP B 1 311 ? -9.133 18.672 0.953 1 97.19 311 ASP B N 1
ATOM 6416 C CA . ASP B 1 311 ? -8.547 19.234 2.168 1 97.19 311 ASP B CA 1
ATOM 6417 C C . ASP B 1 311 ? -9.102 20.625 2.451 1 97.19 311 ASP B C 1
ATOM 6419 O O . ASP B 1 311 ? -9.328 20.984 3.609 1 97.19 311 ASP B O 1
ATOM 6423 N N . LEU B 1 312 ? -9.32 21.359 1.403 1 97.31 312 LEU B N 1
ATOM 6424 C CA . LEU B 1 312 ? -9.875 22.703 1.58 1 97.31 312 LEU B CA 1
ATOM 6425 C C . LEU B 1 312 ? -11.258 22.641 2.219 1 97.31 312 LEU B C 1
ATOM 6427 O O . LEU B 1 312 ? -11.555 23.375 3.152 1 97.31 312 LEU B O 1
ATOM 6431 N N . ALA B 1 313 ? -12.047 21.781 1.712 1 93.38 313 ALA B N 1
ATOM 6432 C CA . ALA B 1 313 ? -13.375 21.609 2.281 1 93.38 313 ALA B CA 1
ATOM 6433 C C . ALA B 1 313 ? -13.297 21.234 3.76 1 93.38 313 ALA B C 1
ATOM 6435 O O . ALA B 1 313 ? -14.062 21.75 4.578 1 93.38 313 ALA B O 1
ATOM 6436 N N . SER B 1 314 ? -12.398 20.406 4.066 1 93.38 314 SER B N 1
ATOM 6437 C CA . SER B 1 314 ? -12.211 19.969 5.445 1 93.38 314 SER B CA 1
ATOM 6438 C C . SER B 1 314 ? -11.75 21.125 6.332 1 93.38 314 SER B C 1
ATOM 6440 O O . SER B 1 314 ? -12.234 21.281 7.453 1 93.38 314 SER B O 1
ATOM 6442 N N . VAL B 1 315 ? -10.836 21.906 5.875 1 95.5 315 VAL B N 1
ATOM 6443 C CA . VAL B 1 315 ? -10.344 23.047 6.637 1 95.5 315 VAL B CA 1
ATOM 6444 C C . VAL B 1 315 ? -11.492 24 6.938 1 95.5 315 VAL B C 1
ATOM 6446 O O . VAL B 1 315 ? -11.664 24.438 8.078 1 95.5 315 VAL B O 1
ATOM 6449 N N . LEU B 1 316 ? -12.234 24.266 5.953 1 92.19 316 LEU B N 1
ATOM 6450 C CA . LEU B 1 316 ? -13.25 25.312 6.047 1 92.19 316 LEU B CA 1
ATOM 6451 C C . LEU B 1 316 ? -14.414 24.844 6.922 1 92.19 316 LEU B C 1
ATOM 6453 O O . LEU B 1 316 ? -15 25.641 7.66 1 92.19 316 LEU B O 1
ATOM 6457 N N . LEU B 1 317 ? -14.68 23.562 6.887 1 88.12 317 LEU B N 1
ATOM 6458 C CA . LEU B 1 317 ? -15.859 23.078 7.598 1 88.12 317 LEU B CA 1
ATOM 6459 C C . LEU B 1 317 ? -15.5 22.641 9.008 1 88.12 317 LEU B C 1
ATOM 6461 O O . LEU B 1 317 ? -16.281 22.844 9.945 1 88.12 317 LEU B O 1
ATOM 6465 N N . ALA B 1 318 ? -14.391 22.125 9.211 1 87.62 318 ALA B N 1
ATOM 6466 C CA . ALA B 1 318 ? -14.016 21.578 10.508 1 87.62 318 ALA B CA 1
ATOM 6467 C C . ALA B 1 318 ? -13.484 22.672 11.438 1 87.62 318 ALA B C 1
ATOM 6469 O O . ALA B 1 318 ? -13.609 22.578 12.656 1 87.62 318 ALA B O 1
ATOM 6470 N N . ASN B 1 319 ? -12.992 23.75 10.867 1 90.06 319 ASN B N 1
ATOM 6471 C CA . ASN B 1 319 ? -12.172 24.609 11.711 1 90.06 319 ASN B CA 1
ATOM 6472 C C . ASN B 1 319 ? -12.688 26.047 11.719 1 90.06 319 ASN B C 1
ATOM 6474 O O . ASN B 1 319 ? -12.367 26.812 12.617 1 90.06 319 ASN B O 1
ATOM 6478 N N . VAL B 1 320 ? -13.398 26.453 10.695 1 89.38 320 VAL B N 1
ATOM 6479 C CA . VAL B 1 320 ? -13.766 27.859 10.547 1 89.38 320 VAL B CA 1
ATOM 6480 C C . VAL B 1 320 ? -15.18 28.078 11.07 1 89.38 320 VAL B C 1
ATOM 6482 O O . VAL B 1 320 ? -16.141 27.5 10.562 1 89.38 320 VAL B O 1
ATOM 6485 N N . PRO B 1 321 ? -15.297 28.953 12.031 1 83.56 321 PRO B N 1
ATOM 6486 C CA . PRO B 1 321 ? -16.625 29.234 12.578 1 83.56 321 PRO B CA 1
ATOM 6487 C C . PRO B 1 321 ? -17.578 29.828 11.547 1 83.56 321 PRO B C 1
ATOM 6489 O O . PRO B 1 321 ? -17.125 30.516 10.625 1 83.56 321 PRO B O 1
ATOM 6492 N N . ASN B 1 322 ? -18.812 29.688 11.805 1 78.62 322 ASN B N 1
ATOM 6493 C CA . ASN B 1 322 ? -19.859 30.141 10.891 1 78.62 322 ASN B CA 1
ATOM 6494 C C . ASN B 1 322 ? -19.75 31.641 10.625 1 78.62 322 ASN B C 1
ATOM 6496 O O . ASN B 1 322 ? -19.938 32.094 9.492 1 78.62 322 ASN B O 1
ATOM 6500 N N . LYS B 1 323 ? -19.547 32.344 11.633 1 78.12 323 LYS B N 1
ATOM 6501 C CA . LYS B 1 323 ? -19.484 33.781 11.484 1 78.12 323 LYS B CA 1
ATOM 6502 C C . LYS B 1 323 ? -18.406 34.188 10.492 1 78.12 323 LYS B C 1
ATOM 6504 O O . LYS B 1 323 ? -18.609 35.094 9.664 1 78.12 323 LYS B O 1
ATOM 6509 N N . VAL B 1 324 ? -17.297 33.531 10.578 1 84.94 324 VAL B N 1
ATOM 6510 C CA . VAL B 1 324 ? -16.188 33.844 9.672 1 84.94 324 VAL B CA 1
ATOM 6511 C C . VAL B 1 324 ? -16.5 33.281 8.273 1 84.94 324 VAL B C 1
ATOM 6513 O O . VAL B 1 324 ? -16.281 33.969 7.273 1 84.94 324 VAL B O 1
ATOM 6516 N N . ARG B 1 325 ? -17.031 32.125 8.188 1 84.75 325 ARG B N 1
ATOM 6517 C CA . ARG B 1 325 ? -17.328 31.484 6.906 1 84.75 325 ARG B CA 1
ATOM 6518 C C . ARG B 1 325 ? -18.375 32.25 6.129 1 84.75 325 ARG B C 1
ATOM 6520 O O . ARG B 1 325 ? -18.25 32.438 4.914 1 84.75 325 ARG B O 1
ATOM 6527 N N . GLU B 1 326 ? -19.391 32.688 6.789 1 76.75 326 GLU B N 1
ATOM 6528 C CA . GLU B 1 326 ? -20.469 33.438 6.148 1 76.75 326 GLU B CA 1
ATOM 6529 C C . GLU B 1 326 ? -19.969 34.719 5.527 1 76.75 326 GLU B C 1
ATOM 6531 O O . GLU B 1 326 ? -20.422 35.125 4.457 1 76.75 326 GLU B O 1
ATOM 6536 N N . ASN B 1 327 ? -19.047 35.281 6.121 1 80.69 327 ASN B N 1
ATOM 6537 C CA . ASN B 1 327 ? -18.609 36.594 5.691 1 80.69 327 ASN B CA 1
ATOM 6538 C C . ASN B 1 327 ? -17.391 36.531 4.777 1 80.69 327 ASN B C 1
ATOM 6540 O O . ASN B 1 327 ? -17.125 37.438 4.008 1 80.69 327 ASN B O 1
ATOM 6544 N N . CYS B 1 328 ? -16.703 35.375 4.918 1 88.06 328 CYS B N 1
ATOM 6545 C CA . CYS B 1 328 ? -15.391 35.406 4.281 1 88.06 328 CYS B CA 1
ATOM 6546 C C . CYS B 1 328 ? -15.164 34.188 3.422 1 88.06 328 CYS B C 1
ATOM 6548 O O . CYS B 1 328 ? -14.047 33.938 2.979 1 88.06 328 CYS B O 1
ATOM 6550 N N . LEU B 1 329 ? -16.188 33.406 3.158 1 88.56 329 LEU B N 1
ATOM 6551 C CA . LEU B 1 329 ? -16.016 32.156 2.428 1 88.56 329 LEU B CA 1
ATOM 6552 C C . LEU B 1 329 ? -15.43 32.406 1.047 1 88.56 329 LEU B C 1
ATOM 6554 O O . LEU B 1 329 ? -14.46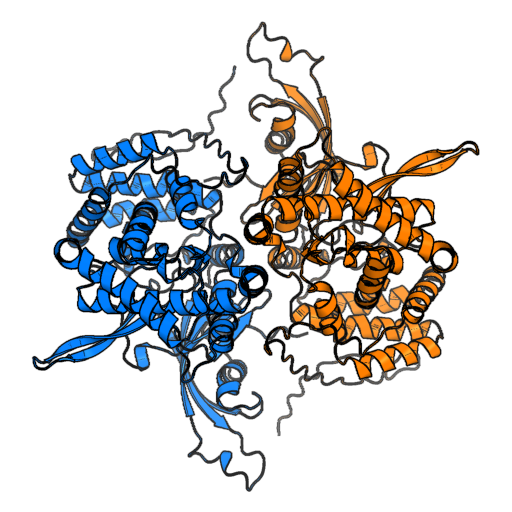1 31.734 0.652 1 88.56 329 LEU B O 1
ATOM 6558 N N . ASN B 1 330 ? -16.016 33.312 0.358 1 86 330 ASN B N 1
ATOM 6559 C CA . ASN B 1 330 ? -15.531 33.625 -0.987 1 86 330 ASN B CA 1
ATOM 6560 C C . ASN B 1 330 ? -14.078 34.062 -0.972 1 86 330 ASN B C 1
ATOM 6562 O O . ASN B 1 330 ? -13.312 33.719 -1.874 1 86 330 ASN B O 1
ATOM 6566 N N . HIS B 1 331 ? -13.797 34.812 -0.017 1 91.25 331 HIS B N 1
ATOM 6567 C CA . HIS B 1 331 ? -12.422 35.281 0.128 1 91.25 331 HIS B CA 1
ATOM 6568 C C . HIS B 1 331 ? -11.469 34.094 0.343 1 91.25 331 HIS B C 1
ATOM 6570 O O . HIS B 1 331 ? -10.406 34.031 -0.276 1 91.25 331 HIS B O 1
ATOM 6576 N N . LEU B 1 332 ? -11.812 33.188 1.172 1 94.94 332 LEU B N 1
ATOM 6577 C CA . LEU B 1 332 ? -10.969 32.031 1.486 1 94.94 332 LEU B CA 1
ATOM 6578 C C . LEU B 1 332 ? -10.844 31.109 0.284 1 94.94 332 LEU B C 1
ATOM 6580 O O . LEU B 1 332 ? -9.766 30.578 0.017 1 94.94 332 LEU B O 1
ATOM 6584 N N . LEU B 1 333 ? -11.938 30.953 -0.438 1 94.88 333 LEU B N 1
ATOM 6585 C CA . LEU B 1 333 ? -11.898 30.141 -1.653 1 94.88 333 LEU B CA 1
ATOM 6586 C C . LEU B 1 333 ? -10.977 30.766 -2.693 1 94.88 333 LEU B C 1
ATOM 6588 O O . LEU B 1 333 ? -10.18 30.062 -3.326 1 94.88 333 LEU B O 1
ATOM 6592 N N . LEU B 1 334 ? -11.125 32.031 -2.809 1 95 334 LEU B N 1
ATOM 6593 C CA . LEU B 1 334 ? -10.273 32.75 -3.754 1 95 334 LEU B CA 1
ATOM 6594 C C . LEU B 1 334 ? -8.812 32.688 -3.324 1 95 334 LEU B C 1
ATOM 6596 O O . LEU B 1 334 ? -7.918 32.562 -4.164 1 95 334 LEU B O 1
ATOM 6600 N N . GLU B 1 335 ? -8.602 32.844 -2.049 1 96 335 GLU B N 1
ATOM 6601 C CA . GLU B 1 335 ? -7.238 32.75 -1.523 1 96 335 GLU B CA 1
ATOM 6602 C C . GLU B 1 335 ? -6.59 31.422 -1.896 1 96 335 GLU B C 1
ATOM 6604 O O . GLU B 1 335 ? -5.418 31.391 -2.281 1 96 335 GLU B O 1
ATOM 6609 N N . TYR B 1 336 ? -7.328 30.328 -1.716 1 98.38 336 TYR B N 1
ATOM 6610 C CA . TYR B 1 336 ? -6.812 29.031 -2.094 1 98.38 336 TYR B CA 1
ATOM 6611 C C . TYR B 1 336 ? -6.492 28.969 -3.584 1 98.38 336 TYR B C 1
ATOM 6613 O O . TYR B 1 336 ? -5.395 28.562 -3.977 1 98.38 336 TYR B O 1
ATOM 6621 N N . TYR B 1 337 ? -7.426 29.391 -4.398 1 97.81 337 TYR B N 1
ATOM 6622 C CA . TYR B 1 337 ? -7.309 29.312 -5.852 1 97.81 337 TYR B CA 1
ATOM 6623 C C . TYR B 1 337 ? -6.113 30.125 -6.34 1 97.81 337 TYR B C 1
ATOM 6625 O O . TYR B 1 337 ? -5.297 29.625 -7.121 1 97.81 337 TYR B O 1
ATOM 6633 N N . VAL B 1 338 ? -6.008 31.312 -5.848 1 97.75 338 VAL B N 1
ATOM 6634 C CA . VAL B 1 338 ? -4.941 32.219 -6.289 1 97.75 338 VAL B CA 1
ATOM 6635 C C . VAL B 1 338 ? -3.592 31.672 -5.828 1 97.75 338 VAL B C 1
ATOM 6637 O O . VAL B 1 338 ? -2.617 31.688 -6.582 1 97.75 338 VAL B O 1
ATOM 6640 N N . THR B 1 339 ? -3.537 31.219 -4.598 1 98.19 339 THR B N 1
ATOM 6641 C CA . THR B 1 339 ? -2.293 30.672 -4.082 1 98.19 339 THR B CA 1
ATOM 6642 C C . THR B 1 339 ? -1.867 29.453 -4.898 1 98.19 339 THR B C 1
ATOM 6644 O O . THR B 1 339 ? -0.696 29.312 -5.258 1 98.19 339 THR B O 1
ATOM 6647 N N . PHE B 1 340 ? -2.807 28.547 -5.191 1 98.5 340 PHE B N 1
ATOM 6648 C CA . PHE B 1 340 ? -2.529 27.359 -5.996 1 98.5 340 PHE B CA 1
ATOM 6649 C C . PHE B 1 340 ? -2.004 27.75 -7.371 1 98.5 340 PHE B C 1
ATOM 6651 O O . PHE B 1 340 ? -0.932 27.297 -7.781 1 98.5 340 PHE B O 1
ATOM 6658 N N . MET B 1 341 ? -2.725 28.656 -8.023 1 97.56 341 MET B N 1
ATOM 6659 C CA . MET B 1 341 ? -2.395 29.047 -9.391 1 97.56 341 MET B CA 1
ATOM 6660 C C . MET B 1 341 ? -1.057 29.781 -9.438 1 97.56 341 MET B C 1
ATOM 6662 O O . MET B 1 341 ? -0.249 29.547 -10.336 1 97.56 341 MET B O 1
ATOM 6666 N N . SER B 1 342 ? -0.854 30.641 -8.508 1 97.19 342 SER B N 1
ATOM 6667 C CA . SER B 1 342 ? 0.39 31.406 -8.484 1 97.19 342 SER B CA 1
ATOM 6668 C C . SER B 1 342 ? 1.587 30.5 -8.203 1 97.19 342 SER B C 1
ATOM 6670 O O . SER B 1 342 ? 2.672 30.719 -8.75 1 97.19 342 SER B O 1
ATOM 6672 N N . THR B 1 343 ? 1.41 29.547 -7.289 1 98.12 343 THR B N 1
ATOM 6673 C CA . THR B 1 343 ? 2.48 28.609 -6.973 1 98.12 343 THR B CA 1
ATOM 6674 C C . THR B 1 343 ? 2.824 27.766 -8.188 1 98.12 343 THR B C 1
ATOM 6676 O O . THR B 1 343 ? 4 27.547 -8.492 1 98.12 343 THR B O 1
ATOM 6679 N N . VAL B 1 344 ? 1.815 27.25 -8.891 1 97.88 344 VAL B N 1
ATOM 6680 C CA . VAL B 1 344 ? 1.982 26.469 -10.109 1 97.88 344 VAL B CA 1
ATOM 6681 C C . VAL B 1 344 ? 2.748 27.297 -11.148 1 97.88 344 VAL B C 1
ATOM 6683 O O . VAL B 1 344 ? 3.639 26.781 -11.82 1 97.88 344 VAL B O 1
ATOM 6686 N N . GLU B 1 345 ? 2.416 28.531 -11.211 1 96.75 345 GLU B N 1
ATOM 6687 C CA . GLU B 1 345 ? 3.072 29.438 -12.156 1 96.75 345 GLU B CA 1
ATOM 6688 C C . GLU B 1 345 ? 4.527 29.672 -11.766 1 96.75 345 GLU B C 1
ATOM 6690 O O . GLU B 1 345 ? 5.422 29.625 -12.609 1 96.75 345 GLU B O 1
ATOM 6695 N N . LYS B 1 346 ? 4.711 29.953 -10.539 1 97.12 346 LYS B N 1
ATOM 6696 C CA . LYS B 1 346 ? 6.059 30.219 -10.039 1 97.12 346 LYS B CA 1
ATOM 6697 C C . LYS B 1 346 ? 6.98 29.031 -10.297 1 97.12 346 LYS B C 1
ATOM 6699 O O . LYS B 1 346 ? 8.18 29.219 -10.547 1 97.12 346 LYS B O 1
ATOM 6704 N N . MET B 1 347 ? 6.465 27.844 -10.242 1 98.25 347 MET B N 1
ATOM 6705 C CA . MET B 1 347 ? 7.266 26.641 -10.43 1 98.25 347 MET B CA 1
ATOM 6706 C C . MET B 1 347 ? 7.379 26.281 -11.906 1 98.25 347 MET B C 1
ATOM 6708 O O . MET B 1 347 ? 7.949 25.25 -12.266 1 98.25 347 MET B O 1
ATOM 6712 N N . GLU B 1 348 ? 6.742 27.062 -12.766 1 97.75 348 GLU B N 1
ATOM 6713 C CA . GLU B 1 348 ? 6.734 26.828 -14.203 1 97.75 348 GLU B CA 1
ATOM 6714 C C . GLU B 1 348 ? 6.203 25.422 -14.523 1 97.75 348 GLU B C 1
ATOM 6716 O O . GLU B 1 348 ? 6.781 24.719 -15.352 1 97.75 348 GLU B O 1
ATOM 6721 N N . THR B 1 349 ? 5.191 25.047 -13.82 1 98 349 THR B N 1
ATOM 6722 C CA . THR B 1 349 ? 4.59 23.719 -13.977 1 98 349 THR B CA 1
ATOM 6723 C C . THR B 1 349 ? 4.016 23.547 -15.383 1 98 349 THR B C 1
ATOM 6725 O O . THR B 1 349 ? 3.236 24.391 -15.844 1 98 349 THR B O 1
ATOM 6728 N N . PRO B 1 350 ? 4.391 22.484 -16.078 1 97.5 350 PRO B N 1
ATOM 6729 C CA . PRO B 1 350 ? 3.711 22.219 -17.344 1 97.5 350 PRO B CA 1
ATOM 6730 C C . PRO B 1 350 ? 2.246 21.828 -17.156 1 97.5 350 PRO B C 1
ATOM 6732 O O . PRO B 1 350 ? 1.948 20.797 -16.547 1 97.5 350 PRO B O 1
ATOM 6735 N N . TRP B 1 351 ? 1.402 22.688 -17.625 1 96.38 351 TRP B N 1
ATOM 6736 C CA . TRP B 1 351 ? -0.033 22.453 -17.516 1 96.38 351 TRP B CA 1
ATOM 6737 C C . TRP B 1 351 ? -0.763 22.922 -18.766 1 96.38 351 TRP B C 1
ATOM 6739 O O . TRP B 1 351 ? -1.331 24.031 -18.781 1 96.38 351 TRP B O 1
ATOM 6749 N N . PRO B 1 352 ? -0.855 22.047 -19.703 1 92.81 352 PRO B N 1
ATOM 6750 C CA . PRO B 1 352 ? -1.435 22.453 -20.984 1 92.81 352 PRO B CA 1
ATOM 6751 C C . PRO B 1 352 ? -2.873 22.953 -20.859 1 92.81 352 PRO B C 1
ATOM 6753 O O . PRO B 1 352 ? -3.289 23.844 -21.578 1 92.81 352 PRO B O 1
ATOM 6756 N N . ASN B 1 353 ? -3.635 22.438 -19.922 1 90.12 353 ASN B N 1
ATOM 6757 C CA . ASN B 1 353 ? -5.043 22.781 -19.781 1 90.12 353 ASN B CA 1
ATOM 6758 C C . ASN B 1 353 ? -5.246 23.844 -18.703 1 90.12 353 ASN B C 1
ATOM 6760 O O . ASN B 1 353 ? -6.355 24 -18.172 1 90.12 353 ASN B O 1
ATOM 6764 N N . ARG B 1 354 ? -4.258 24.547 -18.375 1 92.94 354 ARG B N 1
ATOM 6765 C CA . ARG B 1 354 ? -4.285 25.5 -17.266 1 92.94 354 ARG B CA 1
ATOM 6766 C C . ARG B 1 354 ? -5.375 26.547 -17.469 1 92.94 354 ARG B C 1
ATOM 6768 O O . ARG B 1 354 ? -6.086 26.906 -16.531 1 92.94 354 ARG B O 1
ATOM 6775 N N . ALA B 1 355 ? -5.492 27.062 -18.672 1 90.38 355 ALA B N 1
ATOM 6776 C CA . ALA B 1 355 ? -6.418 28.141 -18.984 1 90.38 355 ALA B CA 1
ATOM 6777 C C . ALA B 1 355 ? -7.863 27.703 -18.75 1 90.38 355 ALA B C 1
ATOM 6779 O O . ALA B 1 355 ? -8.727 28.547 -18.469 1 90.38 355 ALA B O 1
ATOM 6780 N N . ALA B 1 356 ? -8.078 26.469 -18.797 1 91.94 356 ALA B N 1
ATOM 6781 C CA . ALA B 1 356 ? -9.43 25.938 -18.641 1 91.94 356 ALA B CA 1
ATOM 6782 C C . ALA B 1 356 ? -9.828 25.859 -17.172 1 91.94 356 ALA B C 1
ATOM 6784 O O . ALA B 1 356 ? -11.016 25.797 -16.844 1 91.94 356 ALA B O 1
ATOM 6785 N N . TYR B 1 357 ? -8.844 25.906 -16.328 1 95.94 357 TYR B N 1
ATOM 6786 C CA . TYR B 1 357 ? -9.164 25.812 -14.906 1 95.94 357 TYR B CA 1
ATOM 6787 C C . TYR B 1 357 ? -9.328 27.188 -14.289 1 95.94 357 TYR B C 1
ATOM 6789 O O . TYR B 1 357 ? -8.477 27.641 -13.523 1 95.94 357 TYR B O 1
ATOM 6797 N N . THR B 1 358 ? -10.523 27.766 -14.508 1 94.19 358 THR B N 1
ATOM 6798 C CA . THR B 1 358 ? -10.891 29.078 -14 1 94.19 358 THR B CA 1
ATOM 6799 C C . THR B 1 358 ? -11.398 28.984 -12.562 1 94.19 358 THR B C 1
ATOM 6801 O O . THR B 1 358 ? -11.555 27.891 -12.023 1 94.19 358 THR B O 1
ATOM 6804 N N . PHE B 1 359 ? -11.586 30.125 -11.969 1 94.62 359 PHE B N 1
ATOM 6805 C CA . PHE B 1 359 ? -12.148 30.141 -10.625 1 94.62 359 PHE B CA 1
ATOM 6806 C C . PHE B 1 359 ? -13.539 29.516 -10.617 1 94.62 359 PHE B C 1
ATOM 6808 O O . PHE B 1 359 ? -13.914 28.828 -9.664 1 94.62 359 PHE B O 1
ATOM 6815 N N . ASP B 1 360 ? -14.25 29.672 -11.68 1 91.81 360 ASP B N 1
ATOM 6816 C CA . ASP B 1 360 ? -15.57 29.047 -11.797 1 91.81 360 ASP B CA 1
ATOM 6817 C C . ASP B 1 360 ? -15.453 27.531 -11.828 1 91.81 360 ASP B C 1
ATOM 6819 O O . ASP B 1 360 ? -16.266 26.828 -11.227 1 91.81 360 ASP B O 1
ATOM 6823 N N . ALA B 1 361 ? -14.508 27.047 -12.555 1 93.81 361 ALA B N 1
ATOM 6824 C CA . ALA B 1 361 ? -14.266 25.609 -12.602 1 93.81 361 ALA B CA 1
ATOM 6825 C C . ALA B 1 361 ? -13.883 25.078 -11.227 1 93.81 361 ALA B C 1
ATOM 6827 O O . ALA B 1 361 ? -14.312 23.984 -10.828 1 93.81 361 ALA B O 1
ATOM 6828 N N . PHE B 1 362 ? -13.094 25.891 -10.602 1 95.44 362 PHE B N 1
ATOM 6829 C CA . PHE B 1 362 ? -12.695 25.562 -9.242 1 95.44 362 PHE B CA 1
ATOM 6830 C C . PHE B 1 362 ? -13.906 25.484 -8.32 1 95.44 362 PHE B C 1
ATOM 6832 O O . PHE B 1 362 ? -14.031 24.562 -7.516 1 95.44 362 PHE B O 1
ATOM 6839 N N . LEU B 1 363 ? -14.766 26.422 -8.43 1 92.44 363 LEU B N 1
ATOM 6840 C CA . LEU B 1 363 ? -15.969 26.438 -7.609 1 92.44 363 LEU B CA 1
ATOM 6841 C C . LEU B 1 363 ? -16.844 25.219 -7.895 1 92.44 363 LEU B C 1
ATOM 6843 O O . LEU B 1 363 ? -17.484 24.688 -6.988 1 92.44 363 LEU B O 1
ATOM 6847 N N . LYS B 1 364 ? -16.844 24.797 -9.086 1 90.44 364 LYS B N 1
ATOM 6848 C CA . LYS B 1 364 ? -17.578 23.594 -9.445 1 90.44 364 LYS B CA 1
ATOM 6849 C C . LYS B 1 364 ? -16.969 22.359 -8.766 1 90.44 364 LYS B C 1
ATOM 6851 O O . LYS B 1 364 ? -17.703 21.484 -8.281 1 90.44 364 LYS B O 1
ATOM 6856 N N . ASP B 1 365 ? -15.695 22.312 -8.781 1 93.25 365 ASP B N 1
ATOM 6857 C CA . ASP B 1 365 ? -15.016 21.219 -8.086 1 93.25 365 ASP B CA 1
ATOM 6858 C C . ASP B 1 365 ? -15.32 21.234 -6.594 1 93.25 365 ASP B C 1
ATOM 6860 O O . ASP B 1 365 ? -15.445 20.188 -5.965 1 93.25 365 ASP B O 1
ATOM 6864 N N . MET B 1 366 ? -15.453 22.438 -6.035 1 91.12 366 MET B N 1
ATOM 6865 C CA . MET B 1 366 ? -15.734 22.594 -4.609 1 91.12 366 MET B CA 1
ATOM 6866 C C . MET B 1 366 ? -17.125 22.062 -4.273 1 91.12 366 MET B C 1
ATOM 6868 O O . MET B 1 366 ? -17.344 21.547 -3.172 1 91.12 366 MET B O 1
ATOM 6872 N N . GLU B 1 367 ? -17.969 22.109 -5.164 1 85.25 367 GLU B N 1
ATOM 6873 C CA . GLU B 1 367 ? -19.328 21.609 -4.941 1 85.25 367 GLU B CA 1
ATOM 6874 C C . GLU B 1 367 ? -19.312 20.125 -4.582 1 85.25 367 GLU B C 1
ATOM 6876 O O . GLU B 1 367 ? -20.078 19.688 -3.723 1 85.25 367 GLU B O 1
ATOM 6881 N N . SER B 1 368 ? -18.422 19.469 -5.188 1 83.06 368 SER B N 1
ATOM 6882 C CA . SER B 1 368 ? -18.328 18.031 -4.953 1 83.06 368 SER B CA 1
ATOM 6883 C C . SER B 1 368 ? -17.578 17.734 -3.66 1 83.06 368 SER B C 1
ATOM 6885 O O . SER B 1 368 ? -17.719 16.656 -3.09 1 83.06 368 SER B O 1
ATOM 6887 N N . ALA B 1 369 ? -16.844 18.688 -3.234 1 90.62 369 ALA B N 1
ATOM 6888 C CA . ALA B 1 369 ? -15.953 18.453 -2.094 1 90.62 369 ALA B CA 1
ATOM 6889 C C . ALA B 1 369 ? -16.672 18.75 -0.778 1 90.62 369 ALA B C 1
ATOM 6891 O O . ALA B 1 369 ? -16.281 18.219 0.271 1 90.62 369 ALA B O 1
ATOM 6892 N N . TRP B 1 370 ? -17.734 19.469 -0.821 1 87.38 370 TRP B N 1
ATOM 6893 C CA . TRP B 1 370 ? -18.391 19.938 0.39 1 87.38 370 TRP B CA 1
ATOM 6894 C C . TRP B 1 370 ? -18.969 18.766 1.178 1 87.38 370 TRP B C 1
ATOM 6896 O O . TRP B 1 370 ? -18.906 18.75 2.41 1 87.38 370 TRP B O 1
ATOM 6906 N N . GLU B 1 371 ? -19.5 17.828 0.487 1 84.56 371 GLU B N 1
ATOM 6907 C CA . GLU B 1 371 ? -20.078 16.672 1.169 1 84.56 371 GLU B CA 1
ATOM 6908 C C . GLU B 1 371 ? -19.016 15.891 1.932 1 84.56 371 GLU B C 1
ATOM 6910 O O . GLU B 1 371 ? -19.25 15.477 3.072 1 84.56 371 GLU B O 1
ATOM 6915 N N . MET B 1 372 ? -17.969 15.688 1.288 1 88.38 372 MET B N 1
ATOM 6916 C CA . MET B 1 372 ? -16.859 15.008 1.944 1 88.38 372 MET B CA 1
ATOM 6917 C C . MET B 1 372 ? -16.391 15.781 3.174 1 88.38 372 MET B C 1
ATOM 6919 O O . MET B 1 372 ? -16.172 15.195 4.234 1 88.38 372 MET B O 1
ATOM 6923 N N . GLY B 1 373 ? -16.266 17.062 3.014 1 88.19 373 GLY B N 1
ATOM 6924 C CA . GLY B 1 373 ? -15.875 17.922 4.125 1 88.19 373 GLY B CA 1
ATOM 6925 C C . GLY B 1 373 ? -16.844 17.859 5.293 1 88.19 373 GLY B C 1
ATOM 6926 O O . GLY B 1 373 ? -16.406 17.828 6.449 1 88.19 373 GLY B O 1
ATOM 6927 N N . PHE B 1 374 ? -18.047 17.781 5.008 1 83.38 374 PHE B N 1
ATOM 6928 C CA . PHE B 1 374 ? -19.078 17.672 6.023 1 83.38 374 PHE B CA 1
ATOM 6929 C C . PHE B 1 374 ? -18.969 16.359 6.789 1 83.38 374 PHE B C 1
ATOM 6931 O O . PHE B 1 374 ? -19.016 16.359 8.023 1 83.38 374 PHE B O 1
ATOM 6938 N N . LEU B 1 375 ? -18.797 15.352 6.02 1 85.5 375 LEU B N 1
ATOM 6939 C CA . LEU B 1 375 ? -18.781 14.023 6.625 1 85.5 375 LEU B CA 1
ATOM 6940 C C . LEU B 1 375 ? -17.562 13.859 7.531 1 85.5 375 LEU B C 1
ATOM 6942 O O . LEU B 1 375 ? -17.688 13.383 8.664 1 85.5 375 LEU B O 1
ATOM 6946 N N . ILE B 1 376 ? -16.438 14.266 7.098 1 86.75 376 ILE B N 1
ATOM 6947 C CA . ILE B 1 376 ? -15.25 14.117 7.922 1 86.75 376 ILE B CA 1
ATOM 6948 C C . ILE B 1 376 ? -15.352 15.031 9.148 1 86.75 376 ILE B C 1
ATOM 6950 O O . ILE B 1 376 ? -14.914 14.664 10.234 1 86.75 376 ILE B O 1
ATOM 6954 N N . SER B 1 377 ? -15.883 16.188 8.977 1 82.62 377 SER B N 1
ATOM 6955 C CA . SER B 1 377 ? -16.062 17.109 10.094 1 82.62 377 SER B CA 1
ATOM 6956 C C . SER B 1 377 ? -17.016 16.547 11.133 1 82.62 377 SER B C 1
ATOM 6958 O O . SER B 1 377 ? -16.828 16.734 12.336 1 82.62 377 SER B O 1
ATOM 6960 N N . SER B 1 378 ? -18.031 15.898 10.648 1 77.5 378 SER B N 1
ATOM 6961 C CA . SER B 1 378 ? -18.984 15.273 11.555 1 77.5 378 SER B CA 1
ATOM 6962 C C . SER B 1 378 ? -18.312 14.203 12.406 1 77.5 378 SER B C 1
ATOM 6964 O O . SER B 1 378 ? -18.672 14.031 13.578 1 77.5 378 SER B O 1
ATOM 6966 N N . TRP B 1 379 ? -17.406 13.594 11.805 1 79.31 379 TRP B N 1
ATOM 6967 C CA . TRP B 1 379 ? -16.703 12.539 12.516 1 79.31 379 TRP B CA 1
ATOM 6968 C C . TRP B 1 379 ? -15.75 13.125 13.555 1 79.31 379 TRP B C 1
ATOM 6970 O O . TRP B 1 379 ? -15.492 12.5 14.586 1 79.31 379 TRP B O 1
ATOM 6980 N N . LEU B 1 380 ? -15.266 14.266 13.273 1 79.56 380 LEU B N 1
ATOM 6981 C CA . LEU B 1 380 ? -14.266 14.906 14.133 1 79.56 380 LEU B CA 1
ATOM 6982 C C . LEU B 1 380 ? -14.938 15.703 15.242 1 79.56 380 LEU B C 1
ATOM 6984 O O . LEU B 1 380 ? -14.266 16.172 16.172 1 79.56 380 LEU B O 1
ATOM 6988 N N . LEU B 1 381 ? -16.188 15.773 15.195 1 74.19 381 LEU B N 1
ATOM 6989 C CA . LEU B 1 381 ? -16.938 16.656 16.078 1 74.19 381 LEU B CA 1
ATOM 6990 C C . LEU B 1 381 ? -16.656 16.344 17.547 1 74.19 381 LEU B C 1
ATOM 6992 O O . LEU B 1 381 ? -16.375 17.25 18.328 1 74.19 381 LEU B O 1
ATOM 6996 N N . PRO B 1 382 ? -16.672 15.086 17.859 1 68.88 382 PRO B N 1
ATOM 6997 C CA . PRO B 1 382 ? -16.359 14.789 19.266 1 68.88 382 PRO B CA 1
ATOM 6998 C C . PRO B 1 382 ? -14.953 15.234 19.672 1 68.88 382 PRO B C 1
ATOM 7000 O O . PRO B 1 382 ? -14.742 15.664 20.812 1 68.88 382 PRO B O 1
ATOM 7003 N N . MET B 1 383 ? -14.062 15.188 18.781 1 74.69 383 MET B N 1
ATOM 7004 C CA . MET B 1 383 ? -12.688 15.586 19.047 1 74.69 383 MET B CA 1
ATOM 7005 C C . MET B 1 383 ? -12.57 17.094 19.156 1 74.69 383 MET B C 1
ATOM 7007 O O . MET B 1 383 ? -11.82 17.609 19.984 1 74.69 383 MET B O 1
ATOM 7011 N N . ILE B 1 384 ? -13.281 17.734 18.391 1 74.94 384 ILE B N 1
ATOM 7012 C CA . ILE B 1 384 ? -13.227 19.203 18.312 1 74.94 384 ILE B CA 1
ATOM 7013 C C . ILE B 1 384 ? -13.844 19.797 19.578 1 74.94 384 ILE B C 1
ATOM 7015 O O . ILE B 1 384 ? -13.336 20.797 20.109 1 74.94 384 ILE B O 1
ATOM 7019 N N . LEU B 1 385 ? -14.766 19.094 20.109 1 70.12 385 LEU B N 1
ATOM 7020 C CA . LEU B 1 385 ? -15.531 19.672 21.219 1 70.12 385 LEU B CA 1
ATOM 7021 C C . LEU B 1 385 ? -14.961 19.234 22.562 1 70.12 385 LEU B C 1
ATOM 7023 O O . LEU B 1 385 ? -15.25 19.844 23.594 1 70.12 385 LEU B O 1
ATOM 7027 N N . SER B 1 386 ? -14.289 18.125 22.469 1 67 386 SER B N 1
ATOM 7028 C CA . SER B 1 386 ? -13.82 17.562 23.719 1 67 386 SER B CA 1
ATOM 7029 C C . SER B 1 386 ? -12.609 18.312 24.266 1 67 386 SER B C 1
ATOM 7031 O O . SER B 1 386 ? -11.859 18.922 23.5 1 67 386 SER B O 1
ATOM 7033 N N . ASN B 1 387 ? -12.711 18.266 25.688 1 62.38 387 ASN B N 1
ATOM 7034 C CA . ASN B 1 387 ? -11.477 18.703 26.328 1 62.38 387 ASN B CA 1
ATOM 7035 C C . ASN B 1 387 ? -10.383 17.641 26.219 1 62.38 387 ASN B C 1
ATOM 7037 O O . ASN B 1 387 ? -10.672 16.453 26.188 1 62.38 387 ASN B O 1
ATOM 7041 N N . ASP B 1 388 ? -9.258 18.047 25.984 1 59.28 388 ASP B N 1
ATOM 7042 C CA . ASP B 1 388 ? -8.133 17.141 25.766 1 59.28 388 ASP B CA 1
ATOM 7043 C C . ASP B 1 388 ? -8.117 16.031 26.812 1 59.28 388 ASP B C 1
ATOM 7045 O O . ASP B 1 388 ? -7.773 14.883 26.5 1 59.28 388 ASP B O 1
ATOM 7049 N N . GLU B 1 389 ? -8.602 16.344 27.953 1 57.47 389 GLU B N 1
ATOM 7050 C CA . GLU B 1 389 ? -8.57 15.383 29.047 1 57.47 389 GLU B CA 1
ATOM 7051 C C . GLU B 1 389 ? -9.68 14.344 28.891 1 57.47 389 GLU B C 1
ATOM 7053 O O . GLU B 1 389 ? -9.602 13.258 29.469 1 57.47 389 GLU B O 1
ATOM 7058 N N . GLU B 1 390 ? -10.609 14.641 28.031 1 57.41 390 GLU B N 1
ATOM 7059 C CA . GLU B 1 390 ? -11.797 13.797 27.953 1 57.41 390 GLU B CA 1
ATOM 7060 C C . GLU B 1 390 ? -11.727 12.867 26.734 1 57.41 390 GLU B C 1
ATOM 7062 O O . GLU B 1 390 ? -12.562 11.977 26.594 1 57.41 390 GLU B O 1
ATOM 7067 N N . LEU B 1 391 ? -10.727 12.992 26 1 60.5 391 LEU B N 1
ATOM 7068 C CA . LEU B 1 391 ? -10.648 12.18 24.797 1 60.5 391 LEU B CA 1
ATOM 7069 C C . LEU B 1 391 ? -10.297 10.734 25.141 1 60.5 391 LEU B C 1
ATOM 7071 O O . LEU B 1 391 ? -9.5 10.484 26.047 1 60.5 391 LEU B O 1
ATOM 7075 N N . PRO B 1 392 ? -11.055 9.797 24.5 1 58.69 392 PRO B N 1
ATOM 7076 C CA . PRO B 1 392 ? -10.742 8.391 24.75 1 58.69 392 PRO B CA 1
ATOM 7077 C C . PRO B 1 392 ? -9.281 8.047 24.469 1 58.69 392 PRO B C 1
ATOM 7079 O O . PRO B 1 392 ? -8.672 8.617 23.562 1 58.69 392 PRO B O 1
ATOM 7082 N N . ASN B 1 393 ? -8.68 7.387 25.453 1 60.31 393 ASN B N 1
ATOM 7083 C CA . ASN B 1 393 ? -7.34 6.832 25.297 1 60.31 393 ASN B CA 1
ATOM 7084 C C . ASN B 1 393 ? -7.387 5.402 24.766 1 60.31 393 ASN B C 1
ATOM 7086 O O . ASN B 1 393 ? -7.887 4.504 25.438 1 60.31 393 ASN B O 1
ATOM 7090 N N . PHE B 1 394 ? -6.961 5.309 23.484 1 61.28 394 PHE B N 1
ATOM 7091 C CA . PHE B 1 394 ? -6.984 3.982 22.875 1 61.28 394 PHE B CA 1
ATOM 7092 C C . PHE B 1 394 ? -6.195 2.986 23.719 1 61.28 394 PHE B C 1
ATOM 7094 O O . PHE B 1 394 ? -6.441 1.779 23.641 1 61.28 394 PHE B O 1
ATOM 7101 N N . ASP B 1 395 ? -5.262 3.559 24.453 1 61.84 395 ASP B N 1
ATOM 7102 C CA . ASP B 1 395 ? -4.441 2.666 25.266 1 61.84 395 ASP B CA 1
ATOM 7103 C C . ASP B 1 395 ? -5.258 2.043 26.391 1 61.84 395 ASP B C 1
ATOM 7105 O O . ASP B 1 395 ? -4.852 1.037 26.984 1 61.84 395 ASP B O 1
ATOM 7109 N N . ASP B 1 396 ? -6.336 2.66 26.547 1 59.88 396 ASP B N 1
ATOM 7110 C CA . ASP B 1 396 ? -7.164 2.178 27.641 1 59.88 396 ASP B CA 1
ATOM 7111 C C . ASP B 1 396 ? -8.172 1.137 27.156 1 59.88 396 ASP B C 1
ATOM 7113 O O . ASP B 1 396 ? -8.914 0.563 27.953 1 59.88 396 ASP B O 1
ATOM 7117 N N . ILE B 1 397 ? -8.078 1.041 25.906 1 54.5 397 ILE B N 1
ATOM 7118 C CA . ILE B 1 397 ? -9.016 0.06 25.359 1 54.5 397 ILE B CA 1
ATOM 7119 C C . ILE B 1 397 ? -8.5 -1.351 25.656 1 54.5 397 ILE B C 1
ATOM 7121 O O . ILE B 1 397 ? -7.418 -1.729 25.203 1 54.5 397 ILE B O 1
ATOM 7125 N N . LYS B 1 398 ? -8.875 -1.839 26.766 1 52.25 398 LYS B N 1
ATOM 7126 C CA . LYS B 1 398 ? -8.438 -3.164 27.188 1 52.25 398 LYS B CA 1
ATOM 7127 C C . LYS B 1 398 ? -8.977 -4.246 26.25 1 52.25 398 LYS B C 1
ATOM 7129 O O . LYS B 1 398 ? -8.336 -5.285 26.062 1 52.25 398 LYS B O 1
ATOM 7134 N N . ASP B 1 399 ? -10.266 -4.262 26.031 1 49.72 399 ASP B N 1
ATOM 7135 C CA . ASP B 1 399 ? -10.898 -5.348 25.281 1 49.72 399 ASP B CA 1
ATOM 7136 C C . ASP B 1 399 ? -11.227 -4.918 23.859 1 49.72 399 ASP B C 1
ATOM 7138 O O . ASP B 1 399 ? -11.273 -3.725 23.562 1 49.72 399 ASP B O 1
ATOM 7142 N N . ASP B 1 400 ? -11.117 -5.902 22.859 1 48.94 400 ASP B N 1
ATOM 7143 C CA . ASP B 1 400 ? -11.359 -5.867 21.422 1 48.94 400 ASP B CA 1
ATOM 7144 C C . ASP B 1 400 ? -12.625 -5.074 21.094 1 48.94 400 ASP B C 1
ATOM 7146 O O . ASP B 1 400 ? -13.273 -5.324 20.078 1 48.94 400 ASP B O 1
ATOM 7150 N N . ARG B 1 401 ? -13.023 -4.191 22.188 1 47.66 401 ARG B N 1
ATOM 7151 C CA . ARG B 1 401 ? -14.289 -3.518 21.922 1 47.66 401 ARG B CA 1
ATOM 7152 C C . ARG B 1 401 ? -14.07 -2.043 21.594 1 47.66 401 ARG B C 1
ATOM 7154 O O . ARG B 1 401 ? -14.234 -1.18 22.469 1 47.66 401 ARG B O 1
ATOM 7161 N N . VAL B 1 402 ? -13.625 -1.658 20.438 1 49.41 402 VAL B N 1
ATOM 7162 C CA . VAL B 1 402 ? -13.422 -0.314 19.906 1 49.41 402 VAL B CA 1
ATOM 7163 C C . VAL B 1 402 ? -14.703 0.503 20.062 1 49.41 402 VAL B C 1
ATOM 7165 O O . VAL B 1 402 ? -14.656 1.725 20.219 1 49.41 402 VAL B O 1
ATOM 7168 N N . GLU B 1 403 ? -15.773 -0.217 20.188 1 48.16 403 GLU B N 1
ATOM 7169 C CA . GLU B 1 403 ? -17.094 0.411 20.281 1 48.16 403 GLU B CA 1
ATOM 7170 C C . GLU B 1 403 ? -17.234 1.189 21.594 1 48.16 403 GLU B C 1
ATOM 7172 O O . GLU B 1 403 ? -17.922 2.209 21.641 1 48.16 403 GLU B O 1
ATOM 7177 N N . ASP B 1 404 ? -16.594 0.71 22.516 1 49.78 404 ASP B N 1
ATOM 7178 C CA . ASP B 1 404 ? -16.719 1.337 23.828 1 49.78 404 ASP B CA 1
ATOM 7179 C C . ASP B 1 404 ? -16.062 2.713 23.844 1 49.78 404 ASP B C 1
ATOM 7181 O O . ASP B 1 404 ? -16.438 3.58 24.641 1 49.78 404 ASP B O 1
ATOM 7185 N N . LEU B 1 405 ? -15.195 2.809 22.969 1 50.12 405 LEU B N 1
ATOM 7186 C CA . LEU B 1 405 ? -14.469 4.074 22.938 1 50.12 405 LEU B CA 1
ATOM 7187 C C . LEU B 1 405 ? -15.398 5.223 22.578 1 50.12 405 LEU B C 1
ATOM 7189 O O . LEU B 1 405 ? -15.289 6.32 23.125 1 50.12 405 LEU B O 1
ATOM 7193 N N . PHE B 1 406 ? -16.375 4.953 21.781 1 48.66 406 PHE B N 1
ATOM 7194 C CA . PHE B 1 406 ? -17.156 6.062 21.219 1 48.66 406 PHE B CA 1
ATOM 7195 C C . PHE B 1 406 ? -18.438 6.281 22.016 1 48.66 406 PHE B C 1
ATOM 7197 O O . PHE B 1 406 ? -18.938 7.402 22.078 1 48.66 406 PHE B O 1
ATOM 7204 N N . GLU B 1 407 ? -18.938 5.258 22.625 1 47.25 407 GLU B N 1
ATOM 7205 C CA . GLU B 1 407 ? -20.188 5.402 23.375 1 47.25 407 GLU B CA 1
ATOM 7206 C C . GLU B 1 407 ? -20 6.328 24.578 1 47.25 407 GLU B C 1
ATOM 7208 O O . GLU B 1 407 ? -20.844 7.188 24.844 1 47.25 407 GLU B O 1
ATOM 7213 N N . ASP B 1 408 ? -19.047 6.109 25.25 1 49.44 408 ASP B N 1
ATOM 7214 C CA . ASP B 1 408 ? -18.812 6.902 26.453 1 49.44 408 ASP B CA 1
ATOM 7215 C C . ASP B 1 408 ? -18.516 8.359 26.094 1 49.44 408 ASP B C 1
ATOM 7217 O O . ASP B 1 408 ? -18.891 9.273 26.828 1 49.44 408 ASP B O 1
ATOM 7221 N N . HIS B 1 409 ? -18.141 8.547 24.938 1 48.97 409 HIS B N 1
ATOM 7222 C CA . HIS B 1 409 ? -17.641 9.875 24.594 1 48.97 409 HIS B CA 1
ATOM 7223 C C . HIS B 1 409 ? -18.781 10.789 24.156 1 48.97 409 HIS B C 1
ATOM 7225 O O . HIS B 1 409 ? -18.766 11.992 24.422 1 48.97 409 HIS B O 1
ATOM 7231 N N . VAL B 1 410 ? -19.812 10.25 23.594 1 47.62 410 VAL B N 1
ATOM 7232 C CA . VAL B 1 410 ? -20.938 11.07 23.172 1 47.62 410 VAL B CA 1
ATOM 7233 C C . VAL B 1 410 ? -21.609 11.695 24.391 1 47.62 410 VAL B C 1
ATOM 7235 O O . VAL B 1 410 ? -22 12.867 24.375 1 47.62 410 VAL B O 1
ATOM 7238 N N . ASP B 1 411 ? -21.719 10.938 25.391 1 48.22 411 ASP B N 1
ATOM 7239 C CA . ASP B 1 411 ? -22.328 11.445 26.609 1 48.22 411 ASP B CA 1
ATOM 7240 C C . ASP B 1 411 ? -21.516 12.586 27.203 1 48.22 411 ASP B C 1
ATOM 7242 O O . ASP B 1 411 ? -22.062 13.586 27.656 1 48.22 411 ASP B O 1
ATOM 7246 N N . LYS B 1 412 ? -20.312 12.43 27.141 1 49.91 412 LYS B N 1
ATOM 7247 C CA . LYS B 1 412 ? -19.438 13.445 27.719 1 49.91 412 LYS B CA 1
ATOM 7248 C C . LYS B 1 412 ? -19.406 14.703 26.844 1 49.91 412 LYS B C 1
ATOM 7250 O O . LYS B 1 412 ? -19.281 15.812 27.359 1 49.91 412 LYS B O 1
ATOM 7255 N N . MET B 1 413 ? -19.469 14.5 25.625 1 50.62 413 MET B N 1
ATOM 7256 C CA . MET B 1 413 ? -19.453 15.602 24.672 1 50.62 413 MET B CA 1
ATOM 7257 C C . MET B 1 413 ? -20.656 16.516 24.859 1 50.62 413 MET B C 1
ATOM 7259 O O . MET B 1 413 ? -20.594 17.719 24.578 1 50.62 413 MET B O 1
ATOM 7263 N N . SER B 1 414 ? -21.797 15.961 25.281 1 46.03 414 SER B N 1
ATOM 7264 C CA . SER B 1 414 ? -23.047 16.719 25.359 1 46.03 414 SER B CA 1
ATOM 7265 C C . SER B 1 414 ? -23.062 17.641 26.578 1 46.03 414 SER B C 1
ATOM 7267 O O . SER B 1 414 ? -23.906 18.531 26.672 1 46.03 414 SER B O 1
ATOM 7269 N N . ARG B 1 415 ? -22.25 17.484 27.5 1 45.31 415 ARG B N 1
ATOM 7270 C CA . ARG B 1 415 ? -22.453 18.203 28.766 1 45.31 415 ARG B CA 1
ATOM 7271 C C . ARG B 1 415 ? -21.766 19.562 28.734 1 45.31 415 ARG B C 1
ATOM 7273 O O . ARG B 1 415 ? -22.031 20.406 29.578 1 45.31 415 ARG B O 1
ATOM 7280 N N . GLY B 1 416 ? -20.734 19.828 28.016 1 43.97 416 GLY B N 1
ATOM 7281 C CA . GLY B 1 416 ? -20.125 21.109 28.266 1 43.97 416 GLY B CA 1
ATOM 7282 C C . GLY B 1 416 ? -20.703 22.219 27.391 1 43.97 416 GLY B C 1
ATOM 7283 O O . GLY B 1 416 ? -21.172 21.969 26.281 1 43.97 416 GLY B O 1
ATOM 7284 N N . ASP B 1 417 ? -21.047 23.422 28.016 1 46.72 417 ASP B N 1
ATOM 7285 C CA . ASP B 1 417 ? -21.656 24.609 27.406 1 46.72 417 ASP B CA 1
ATOM 7286 C C . ASP B 1 417 ? -20.938 24.984 26.109 1 46.72 417 ASP B C 1
ATOM 7288 O O . ASP B 1 417 ? -21.594 25.297 25.109 1 46.72 417 ASP B O 1
ATOM 7292 N N . GLN B 1 418 ? -19.734 25.203 26.188 1 44.41 418 GLN B N 1
ATOM 7293 C CA . GLN B 1 418 ? -18.953 25.656 25.047 1 44.41 418 GLN B CA 1
ATOM 7294 C C . GLN B 1 418 ? -18.953 24.625 23.922 1 44.41 418 GLN B C 1
ATOM 7296 O O . GLN B 1 418 ? -18.969 24.969 22.75 1 44.41 418 GLN B O 1
ATOM 7301 N N . ALA B 1 419 ? -19.016 23.438 24.297 1 48.06 419 ALA B N 1
ATOM 7302 C CA . ALA B 1 419 ? -19.156 22.344 23.328 1 48.06 419 ALA B CA 1
ATOM 7303 C C . ALA B 1 419 ? -20.453 22.469 22.547 1 48.06 419 ALA B C 1
ATOM 7305 O O . ALA B 1 419 ? -20.484 22.219 21.344 1 48.06 419 ALA B O 1
ATOM 7306 N N . HIS B 1 420 ? -21.375 23.141 23.234 1 49.44 420 HIS B N 1
ATOM 7307 C CA . HIS B 1 420 ? -22.703 23.281 22.641 1 49.44 420 HIS B CA 1
ATOM 7308 C C . HIS B 1 420 ? -22.688 24.297 21.5 1 49.44 420 HIS B C 1
ATOM 7310 O O . HIS B 1 420 ? -23.219 24.031 20.422 1 49.44 420 HIS B O 1
ATOM 7316 N N . LYS B 1 421 ? -22.047 25.422 21.859 1 50.81 421 LYS B N 1
ATOM 7317 C CA . LYS B 1 421 ? -22.078 26.469 20.844 1 50.81 421 LYS B CA 1
ATOM 7318 C C . LYS B 1 421 ? -21.297 26.062 19.609 1 50.81 421 LYS B C 1
ATOM 7320 O O . LYS B 1 421 ? -21.734 26.281 18.469 1 50.81 421 LYS B O 1
ATOM 7325 N N . SER B 1 422 ? -20.188 25.469 19.859 1 53.19 422 SER B N 1
ATOM 7326 C CA . SER B 1 422 ? -19.328 25.047 18.75 1 53.19 422 SER B CA 1
ATOM 7327 C C . SER B 1 422 ? -19.984 23.922 17.938 1 53.19 422 SER B C 1
ATOM 7329 O O . SER B 1 422 ? -19.875 23.891 16.719 1 53.19 422 SER B O 1
ATOM 7331 N N . SER B 1 423 ? -20.703 23.219 18.688 1 55.72 423 SER B N 1
ATOM 7332 C CA . SER B 1 423 ? -21.391 22.125 18.016 1 55.72 423 SER B CA 1
ATOM 7333 C C . SER B 1 423 ? -22.516 22.625 17.125 1 55.72 423 SER B C 1
ATOM 7335 O O . SER B 1 423 ? -22.672 22.156 15.992 1 55.72 423 SER B O 1
ATOM 7337 N N . VAL B 1 424 ? -23.141 23.625 17.719 1 54.22 424 VAL B N 1
ATOM 7338 C CA . VAL B 1 424 ? -24.25 24.172 16.938 1 54.22 424 VAL B CA 1
ATOM 7339 C C . VAL B 1 424 ? -23.719 24.859 15.68 1 54.22 424 VAL B C 1
ATOM 7341 O O . VAL B 1 424 ? -24.281 24.703 14.594 1 54.22 424 VAL B O 1
ATOM 7344 N N . ASP B 1 425 ? -22.656 25.484 15.914 1 60.34 425 ASP B N 1
ATOM 7345 C CA . ASP B 1 425 ? -22.047 26.156 14.781 1 60.34 425 ASP B CA 1
ATOM 7346 C C . ASP B 1 425 ? -21.578 25.141 13.719 1 60.34 425 ASP B C 1
ATOM 7348 O O . ASP B 1 425 ? -21.797 25.359 12.523 1 60.34 425 ASP B O 1
ATOM 7352 N N . LEU B 1 426 ? -21.047 24.125 14.172 1 60.53 426 LEU B N 1
ATOM 7353 C CA . LEU B 1 426 ? -20.578 23.109 13.242 1 60.53 426 LEU B CA 1
ATOM 7354 C C . LEU B 1 426 ? -21.75 22.484 12.484 1 60.53 426 LEU B C 1
ATOM 7356 O O . LEU B 1 426 ? -21.656 22.266 11.273 1 60.53 426 LEU B O 1
ATOM 7360 N N . PHE B 1 427 ? -22.75 22.391 13.18 1 57.97 427 PHE B N 1
ATOM 7361 C CA . PHE B 1 427 ? -23.922 21.781 12.555 1 57.97 427 PHE B CA 1
ATOM 7362 C C . PHE B 1 427 ? -24.578 22.734 11.578 1 57.97 427 PHE B C 1
ATOM 7364 O O . PHE B 1 427 ? -25.062 22.328 10.516 1 57.97 427 PHE B O 1
ATOM 7371 N N . GLN B 1 428 ? -24.562 23.906 11.992 1 56 428 GLN B N 1
ATOM 7372 C CA . GLN B 1 428 ? -25.094 24.891 11.07 1 56 428 GLN B CA 1
ATOM 7373 C C . GLN B 1 428 ? -24.281 24.938 9.781 1 56 428 GLN B C 1
ATOM 7375 O O . GLN B 1 428 ? -24.828 25.125 8.695 1 56 428 GLN B O 1
ATOM 7380 N N . ARG B 1 429 ? -23.094 24.625 9.992 1 56 429 ARG B N 1
ATOM 7381 C CA . ARG B 1 429 ? -22.203 24.547 8.836 1 56 429 ARG B CA 1
ATOM 7382 C C . ARG B 1 429 ? -22.609 23.422 7.902 1 56 429 ARG B C 1
ATOM 7384 O O . ARG B 1 429 ? -22.547 23.562 6.68 1 56 429 ARG B O 1
ATOM 7391 N N . PHE B 1 430 ? -23.047 22.438 8.516 1 54.19 430 PHE B N 1
ATOM 7392 C CA . PHE B 1 430 ? -23.438 21.234 7.789 1 54.19 430 PHE B CA 1
ATOM 7393 C C . PHE B 1 430 ? -24.703 21.5 6.969 1 54.19 430 PHE B C 1
ATOM 7395 O O . PHE B 1 430 ? -24.859 20.969 5.875 1 54.19 430 PHE B O 1
ATOM 7402 N N . THR B 1 431 ? -25.484 22.328 7.5 1 47.78 431 THR B N 1
ATOM 7403 C CA . THR B 1 431 ? -26.781 22.562 6.871 1 47.78 431 THR B CA 1
ATOM 7404 C C . THR B 1 431 ? -26.656 23.594 5.75 1 47.78 431 THR B C 1
ATOM 7406 O O . THR B 1 431 ? -27.547 23.703 4.898 1 47.78 431 THR B O 1
ATOM 7409 N N . SER B 1 432 ? -25.641 24.312 5.875 1 48 432 SER B N 1
ATOM 7410 C CA . SER B 1 432 ? -25.5 25.328 4.832 1 48 432 SER B CA 1
ATOM 7411 C C . SER B 1 432 ? -24.953 24.719 3.547 1 48 432 SER B C 1
ATOM 7413 O O . SER B 1 432 ? -25 25.359 2.488 1 48 432 SER B O 1
ATOM 7415 N N . VAL B 1 433 ? -24.328 23.609 3.711 1 46.09 433 VAL B N 1
ATOM 7416 C CA . VAL B 1 433 ? -23.781 22.969 2.521 1 46.09 433 VAL B CA 1
ATOM 7417 C C . VAL B 1 433 ? -24.891 22.219 1.784 1 46.09 433 VAL B C 1
ATOM 7419 O O . VAL B 1 433 ? -25.703 21.516 2.402 1 46.09 433 VAL B O 1
ATOM 7422 N N . LYS B 1 434 ? -25.328 22.766 0.631 1 45 434 LYS B N 1
ATOM 7423 C CA . LYS B 1 434 ? -26.25 22.016 -0.2 1 45 434 LYS B CA 1
ATOM 7424 C C . LYS B 1 434 ? -25.781 20.578 -0.399 1 45 434 LYS B C 1
ATOM 7426 O O . LYS B 1 434 ? -24.766 20.344 -1.077 1 45 434 LYS B O 1
ATOM 7431 N N . LEU B 1 435 ? -26.016 19.797 0.566 1 44.22 435 LEU B N 1
ATOM 7432 C CA . LEU B 1 435 ? -25.719 18.391 0.37 1 44.22 435 LEU B CA 1
ATOM 7433 C C . LEU B 1 435 ? -26.5 17.828 -0.815 1 44.22 435 LEU B C 1
ATOM 7435 O O . LEU B 1 435 ? -27.734 17.812 -0.796 1 44.22 435 LEU B O 1
ATOM 7439 N N . ASP B 1 436 ? -26.109 18.109 -2.035 1 39.44 436 ASP B N 1
ATOM 7440 C CA . ASP B 1 436 ? -26.797 17.516 -3.182 1 39.44 436 ASP B CA 1
ATOM 7441 C C . ASP B 1 436 ? -26.688 16 -3.156 1 39.44 436 ASP B C 1
ATOM 7443 O O . ASP B 1 436 ? -25.641 15.438 -3.465 1 39.44 436 ASP B O 1
ATOM 7447 N N . PRO B 1 437 ? -27.562 15.469 -2.578 1 40 437 PRO B N 1
ATOM 7448 C CA . PRO B 1 437 ? -27.531 14.008 -2.586 1 40 437 PRO B CA 1
ATOM 7449 C C . PRO B 1 437 ? -27.438 13.422 -3.996 1 40 437 PRO B C 1
ATOM 7451 O O . PRO B 1 437 ? -27.109 12.25 -4.164 1 40 437 PRO B O 1
ATOM 7454 N N . ASP B 1 438 ? -27.969 14.25 -5.027 1 36.97 438 ASP B N 1
ATOM 7455 C CA . ASP B 1 438 ? -28.016 13.75 -6.402 1 36.97 438 ASP B CA 1
ATOM 7456 C C . ASP B 1 438 ? -26.688 14 -7.121 1 36.97 438 ASP B C 1
ATOM 7458 O O . ASP B 1 438 ? -26.578 13.781 -8.328 1 36.97 438 ASP B O 1
ATOM 7462 N N . ALA B 1 439 ? -25.969 14.758 -6.441 1 32.62 439 ALA B N 1
ATOM 7463 C CA . ALA B 1 439 ? -24.703 14.93 -7.133 1 32.62 439 ALA B CA 1
ATOM 7464 C C . ALA B 1 439 ? -24.094 13.586 -7.527 1 32.62 439 ALA B C 1
ATOM 7466 O O . ALA B 1 439 ? -23.891 12.719 -6.672 1 32.62 439 ALA B O 1
ATOM 7467 N N . ASN B 1 440 ? -24.531 13.141 -8.68 1 30.08 440 ASN B N 1
ATOM 7468 C CA . ASN B 1 440 ? -23.984 11.938 -9.297 1 30.08 440 ASN B CA 1
ATOM 7469 C C . ASN B 1 440 ? -22.453 11.961 -9.328 1 30.08 440 ASN B C 1
ATOM 7471 O O . ASN B 1 440 ? -21.859 12.742 -10.07 1 30.08 440 ASN B O 1
ATOM 7475 N N . PHE B 1 441 ? -22.016 12.125 -8.219 1 29.3 441 PHE B N 1
ATOM 7476 C CA . PHE B 1 441 ? -20.578 11.906 -8.344 1 29.3 441 PHE B CA 1
ATOM 7477 C C . PHE B 1 441 ? -20.297 10.672 -9.195 1 29.3 441 PHE B C 1
ATOM 7479 O O . PHE B 1 441 ? -20.922 9.617 -8.992 1 29.3 441 PHE B O 1
ATOM 7486 N N . ALA B 1 442 ? -20.156 10.906 -10.359 1 26.83 442 ALA B N 1
ATOM 7487 C CA . ALA B 1 442 ? -19.672 9.75 -11.117 1 26.83 442 ALA B CA 1
ATOM 7488 C C . ALA B 1 442 ? -18.688 8.93 -10.281 1 26.83 442 ALA B C 1
ATOM 7490 O O . ALA B 1 442 ? -17.531 9.312 -10.102 1 26.83 442 ALA B O 1
ATOM 7491 N N . VAL B 1 443 ? -19.141 8.68 -9.133 1 28.27 443 VAL B N 1
ATOM 7492 C CA . VAL B 1 443 ? -18.281 7.664 -8.539 1 28.27 443 VAL B CA 1
ATOM 7493 C C . VAL B 1 443 ? -17.906 6.617 -9.586 1 28.27 443 VAL B C 1
ATOM 7495 O O . VAL B 1 443 ? -18.781 6.023 -10.219 1 28.27 443 VAL B O 1
ATOM 7498 N N . THR B 1 444 ? -17.062 6.891 -10.312 1 27.45 444 THR B N 1
ATOM 7499 C CA . THR B 1 444 ? -16.656 5.68 -11.016 1 27.45 444 THR B CA 1
ATOM 7500 C C . THR B 1 444 ? -16.953 4.441 -10.18 1 27.45 444 THR B C 1
ATOM 7502 O O . THR B 1 444 ? -16.75 4.441 -8.961 1 27.45 444 THR B O 1
ATOM 7505 N N . GLU B 1 445 ? -18.109 3.791 -10.562 1 27.92 445 GLU B N 1
ATOM 7506 C CA . GLU B 1 445 ? -18.516 2.504 -10.008 1 27.92 445 GLU B CA 1
ATOM 7507 C C . GLU B 1 445 ? -17.328 1.751 -9.43 1 27.92 445 GLU B C 1
ATOM 7509 O O . GLU B 1 445 ? -16.422 1.354 -10.164 1 27.92 445 GLU B O 1
ATOM 7514 N N . ASN B 1 446 ? -16.797 2.27 -8.625 1 26.25 446 ASN B N 1
ATOM 7515 C CA . ASN B 1 446 ? -15.922 1.314 -7.945 1 26.25 446 ASN B CA 1
ATOM 7516 C C . ASN B 1 446 ? -16.562 -0.063 -7.844 1 26.25 446 ASN B C 1
ATOM 7518 O O . ASN B 1 446 ? -17.766 -0.173 -7.555 1 26.25 446 ASN B O 1
ATOM 7522 N N . PRO B 1 447 ? -16.062 -1.031 -8.344 1 26.34 447 PRO B N 1
ATOM 7523 C CA . PRO B 1 447 ? -16.703 -2.338 -8.445 1 26.34 447 PRO B CA 1
ATOM 7524 C C . PRO B 1 447 ? -17.531 -2.686 -7.207 1 26.34 447 PRO B C 1
ATOM 7526 O O . PRO B 1 447 ? -17.266 -2.16 -6.125 1 26.34 447 PRO B O 1
ATOM 7529 N N . LYS B 1 448 ? -18.766 -3.398 -7.312 1 28.77 448 LYS B N 1
ATOM 7530 C CA . LYS B 1 448 ? -19.734 -4.109 -6.492 1 28.77 448 LYS B CA 1
ATOM 7531 C C . LYS B 1 448 ? -19.078 -4.727 -5.266 1 28.77 448 LYS B C 1
ATOM 7533 O O . LYS B 1 448 ? -19.703 -5.473 -4.52 1 28.77 448 LYS B O 1
ATOM 7538 N N . HIS B 1 449 ? -17.953 -4.547 -5.195 1 25.05 449 HIS B N 1
ATOM 7539 C CA . HIS B 1 449 ? -17.453 -5.363 -4.09 1 25.05 449 HIS B CA 1
ATOM 7540 C C . HIS B 1 449 ? -17.875 -4.773 -2.746 1 25.05 449 HIS B C 1
ATOM 7542 O O . HIS B 1 449 ? -17.562 -5.332 -1.692 1 25.05 449 HIS B O 1
ATOM 7548 N N . TRP B 1 450 ? -18.141 -3.428 -2.793 1 24.17 450 TRP B N 1
ATOM 7549 C CA . TRP B 1 450 ? -18.547 -3.092 -1.431 1 24.17 450 TRP B CA 1
ATOM 7550 C C . TRP B 1 450 ? -20 -3.463 -1.184 1 24.17 450 TRP B C 1
ATOM 7552 O O . TRP B 1 450 ? -20.891 -2.602 -1.22 1 24.17 450 TRP B O 1
ATOM 7562 N N . ASN B 1 451 ? -20.578 -4.316 -1.836 1 22.97 451 ASN B N 1
ATOM 7563 C CA . ASN B 1 451 ? -21.891 -4.719 -1.369 1 22.97 451 ASN B CA 1
ATOM 7564 C C . ASN B 1 451 ? -21.875 -5.078 0.113 1 22.97 451 ASN B C 1
ATOM 7566 O O . ASN B 1 451 ? -21.484 -6.188 0.482 1 22.97 451 ASN B O 1
ATOM 7570 N N . PHE B 1 452 ? -21.75 -4.066 0.824 1 22.45 452 PHE B N 1
ATOM 7571 C CA . PHE B 1 452 ? -21.953 -4.309 2.246 1 22.45 452 PHE B CA 1
ATOM 7572 C C . PHE B 1 452 ? -23.422 -4.633 2.531 1 22.45 452 PHE B C 1
ATOM 7574 O O . PHE B 1 452 ? -24.312 -3.885 2.133 1 22.45 452 PHE B O 1
ATOM 7581 N N . LYS B 1 453 ? -23.906 -5.801 2.363 1 23.91 453 LYS B N 1
ATOM 7582 C CA . LYS B 1 453 ? -25.156 -6.059 3.055 1 23.91 453 LYS B CA 1
ATOM 7583 C C . LYS B 1 453 ? -25.016 -5.832 4.559 1 23.91 453 LYS B C 1
ATOM 7585 O O . LYS B 1 453 ? -24.281 -6.551 5.23 1 23.91 453 LYS B O 1
ATOM 7590 N N . LEU B 1 454 ? -25.156 -4.559 4.961 1 21.69 454 LEU B N 1
ATOM 7591 C CA . LEU B 1 454 ? -25.234 -4.23 6.379 1 21.69 454 LEU B CA 1
ATOM 7592 C C . LEU B 1 454 ? -26.5 -4.797 6.996 1 21.69 454 LEU B C 1
ATOM 7594 O O . LEU B 1 454 ? -27.609 -4.402 6.617 1 21.69 454 LEU B O 1
ATOM 7598 N N . ASN B 1 455 ? -26.672 -5.996 7.203 1 21.55 455 ASN B N 1
ATOM 7599 C CA . ASN B 1 455 ? -27.828 -6.438 7.996 1 21.55 455 ASN B CA 1
ATOM 7600 C C . ASN B 1 455 ? -27.703 -5.996 9.453 1 21.55 455 ASN B C 1
ATOM 7602 O O . ASN B 1 455 ? -26.969 -6.609 10.227 1 21.55 455 ASN B O 1
ATOM 7606 N N . PHE B 1 456 ? -27.875 -4.672 9.648 1 21.83 456 PHE B N 1
ATOM 7607 C CA . PHE B 1 456 ? -27.828 -4.184 11.023 1 21.83 456 PHE B CA 1
ATOM 7608 C C . PHE B 1 456 ? -29.172 -4.414 11.719 1 21.83 456 PHE B C 1
ATOM 7610 O O . PHE B 1 456 ? -30.219 -4.238 11.117 1 21.83 456 PHE B O 1
ATOM 7617 N N . LYS B 1 457 ? -29.375 -5.461 12.586 1 23.92 457 LYS B N 1
ATOM 7618 C CA . LYS B 1 457 ? -30.516 -5.43 13.5 1 23.92 457 LYS B CA 1
ATOM 7619 C C . LYS B 1 457 ? -30.297 -4.41 14.617 1 23.92 457 LYS B C 1
ATOM 7621 O O . LYS B 1 457 ? -29.297 -4.477 15.344 1 23.92 457 LYS B O 1
ATOM 7626 N N . ILE B 1 458 ? -30.828 -3.326 14.484 1 22.86 458 ILE B N 1
ATOM 7627 C CA . ILE B 1 458 ? -30.891 -2.258 15.477 1 22.86 458 ILE B CA 1
ATOM 7628 C C . ILE B 1 458 ? -31.812 -2.674 16.625 1 22.86 458 ILE B C 1
ATOM 7630 O O . ILE B 1 458 ? -33 -2.973 16.406 1 22.86 458 ILE B O 1
ATOM 7634 N N . GLN B 1 459 ? -31.328 -3.406 17.609 1 23.33 459 GLN B N 1
ATOM 7635 C CA . GLN B 1 459 ? -32.219 -3.635 18.75 1 23.33 459 GLN B CA 1
ATOM 7636 C C . GLN B 1 459 ? -32.281 -2.406 19.656 1 23.33 459 GLN B C 1
ATOM 7638 O O . GLN B 1 459 ? -31.234 -1.859 20.047 1 23.33 459 GLN B O 1
ATOM 7643 N N . TYR B 1 460 ? -33.344 -1.844 19.688 1 22.86 460 TYR B N 1
ATOM 7644 C CA . TYR B 1 460 ? -33.75 -0.744 20.547 1 22.86 460 TYR B CA 1
ATOM 7645 C C . TYR B 1 460 ? -33.906 -1.203 22 1 22.86 460 TYR B C 1
ATOM 7647 O O . TYR B 1 460 ? -34.625 -2.166 22.281 1 22.86 460 TYR B O 1
ATOM 7655 N N . ILE B 1 461 ? -32.812 -1.202 22.781 1 26.09 461 ILE B N 1
ATOM 7656 C CA . ILE B 1 461 ? -33.031 -1.512 24.188 1 26.09 461 ILE B CA 1
ATOM 7657 C C . ILE B 1 461 ? -33.656 -0.299 24.891 1 26.09 461 ILE B C 1
ATOM 7659 O O . ILE B 1 461 ? -33.125 0.806 24.812 1 26.09 461 ILE B O 1
ATOM 7663 N N . HIS B 1 462 ? -34.844 -0.316 25.141 1 24.45 462 HIS B N 1
ATOM 7664 C CA . HIS B 1 462 ? -35.625 0.609 25.953 1 24.45 462 HIS B CA 1
ATOM 7665 C C . HIS B 1 462 ? -35.062 0.725 27.359 1 24.45 462 HIS B C 1
ATOM 7667 O O . HIS B 1 462 ? -34.875 -0.285 28.031 1 24.45 462 HIS B O 1
ATOM 7673 N N . PRO B 1 463 ? -34.375 1.87 27.703 1 29 463 PRO B N 1
ATOM 7674 C CA . PRO B 1 463 ? -33.938 2.025 29.094 1 29 463 PRO B CA 1
ATOM 7675 C C . PRO B 1 463 ? -35.094 1.873 30.078 1 29 463 PRO B C 1
ATOM 7677 O O . PRO B 1 463 ? -36.25 2.232 29.766 1 29 463 PRO B O 1
ATOM 7680 N N . THR B 1 464 ? -35.062 0.923 30.906 1 28.91 464 THR B N 1
ATOM 7681 C CA . THR B 1 464 ? -36.094 0.822 31.953 1 28.91 464 THR B CA 1
ATOM 7682 C C . THR B 1 464 ? -36.125 2.107 32.781 1 28.91 464 THR B C 1
ATOM 7684 O O . THR B 1 464 ? -37.219 2.5 33.25 1 28.91 464 THR B O 1
ATOM 7687 N N . GLY B 1 465 ? -35.156 2.508 33.625 1 27.66 465 GLY B N 1
ATOM 7688 C CA . GLY B 1 465 ? -35.531 3.514 34.594 1 27.66 465 GLY B CA 1
ATOM 7689 C C . GLY B 1 465 ? -35.812 4.875 34 1 27.66 465 GLY B C 1
ATOM 7690 O O . GLY B 1 465 ? -35.656 5.059 32.781 1 27.66 465 GLY B O 1
ATOM 7691 N N . ASP B 1 466 ? -36.125 5.988 34.938 1 26.88 466 ASP B N 1
ATOM 7692 C CA . ASP B 1 466 ? -36.625 7.336 34.719 1 26.88 466 ASP B CA 1
ATOM 7693 C C . ASP B 1 466 ? -35.844 8.023 33.594 1 26.88 466 ASP B C 1
ATOM 7695 O O . ASP B 1 466 ? -36.375 8.953 32.938 1 26.88 466 ASP B O 1
ATOM 7699 N N . SER B 1 467 ? -34.562 8.25 33.906 1 27 467 SER B N 1
ATOM 7700 C CA . SER B 1 467 ? -33.938 9.266 33.031 1 27 467 SER B CA 1
ATOM 7701 C C . SER B 1 467 ? -33.938 8.812 31.562 1 27 467 SER B C 1
ATOM 7703 O O . SER B 1 467 ? -33.594 7.664 31.266 1 27 467 SER B O 1
ATOM 7705 N N . ALA B 1 468 ? -34.844 9.367 30.734 1 26.11 468 ALA B N 1
ATOM 7706 C CA . ALA B 1 468 ? -35.375 9.117 29.391 1 26.11 468 ALA B CA 1
ATOM 7707 C C . ALA B 1 468 ? -34.219 8.867 28.406 1 26.11 468 ALA B C 1
ATOM 7709 O O . ALA B 1 468 ? -34.438 8.844 27.203 1 26.11 468 ALA B O 1
ATOM 7710 N N . ALA B 1 469 ? -33.031 9.266 28.875 1 25.03 469 ALA B N 1
ATOM 7711 C CA . ALA B 1 469 ? -32.125 9.25 27.719 1 25.03 469 ALA B CA 1
ATOM 7712 C C . ALA B 1 469 ? -32.031 7.852 27.125 1 25.03 469 ALA B C 1
ATOM 7714 O O . ALA B 1 469 ? -31.781 6.883 27.844 1 25.03 469 ALA B O 1
ATOM 7715 N N . SER B 1 470 ? -32.969 7.461 26.25 1 23.19 470 SER B N 1
ATOM 7716 C CA . SER B 1 470 ? -33 6.207 25.516 1 23.19 470 SER B CA 1
ATOM 7717 C C . SER B 1 470 ? -31.609 5.766 25.078 1 23.19 470 SER B C 1
ATOM 7719 O O . SER B 1 470 ? -30.859 6.543 24.469 1 23.19 470 SER B O 1
ATOM 7721 N N . ILE B 1 471 ? -30.969 5.176 26.094 1 23.59 471 ILE B N 1
ATOM 7722 C CA . ILE B 1 471 ? -29.672 4.559 25.781 1 23.59 471 ILE B CA 1
ATOM 7723 C C . ILE B 1 471 ? -29.875 3.443 24.75 1 23.59 471 ILE B C 1
ATOM 7725 O O . ILE B 1 471 ? -30.688 2.533 24.969 1 23.59 471 ILE B O 1
ATOM 7729 N N . ILE B 1 472 ? -29.969 3.746 23.641 1 23.61 472 ILE B N 1
ATOM 7730 C CA . ILE B 1 472 ? -30 2.691 22.625 1 23.61 472 ILE B CA 1
ATOM 7731 C C . ILE B 1 472 ? -28.781 1.789 22.781 1 23.61 472 ILE B C 1
ATOM 7733 O O . ILE B 1 472 ? -27.641 2.24 22.641 1 23.61 472 ILE B O 1
ATOM 7737 N N . LEU B 1 473 ? -28.953 0.901 23.812 1 22.69 473 LEU B N 1
ATOM 7738 C CA . LEU B 1 473 ? -27.953 -0.142 23.984 1 22.69 473 LEU B CA 1
ATOM 7739 C C . LEU B 1 473 ? -28.031 -1.174 22.875 1 22.69 473 LEU B C 1
ATOM 7741 O O . LEU B 1 473 ? -29.125 -1.625 22.516 1 22.69 473 LEU B O 1
ATOM 7745 N N . PHE B 1 474 ? -27.203 -1.143 22.109 1 22.38 474 PHE B N 1
ATOM 7746 C CA . PHE B 1 474 ? -27.062 -2.227 21.141 1 22.38 474 PHE B CA 1
ATOM 7747 C C . PHE B 1 474 ? -26.625 -3.516 21.828 1 22.38 474 PHE B C 1
ATOM 7749 O O . PHE B 1 474 ? -25.562 -3.564 22.453 1 22.38 474 PHE B O 1
ATOM 7756 N N . THR B 1 475 ? -27.578 -4.082 22.609 1 21.41 475 THR B N 1
ATOM 7757 C CA . THR B 1 475 ? -27.266 -5.359 23.234 1 21.41 475 THR B CA 1
ATOM 7758 C C . THR B 1 475 ? -27.312 -6.496 22.219 1 21.41 475 THR B C 1
ATOM 7760 O O . THR B 1 475 ? -28.266 -6.582 21.438 1 21.41 475 THR B O 1
ATOM 7763 N N . ARG B 1 476 ? -26.234 -7.012 22.016 1 21.33 476 ARG B N 1
ATOM 7764 C CA . ARG B 1 476 ? -26.203 -8.281 21.297 1 21.33 476 ARG B CA 1
ATOM 7765 C C . ARG B 1 476 ? -26.859 -9.383 22.109 1 21.33 476 ARG B C 1
ATOM 7767 O O . ARG B 1 476 ? -26.438 -9.68 23.219 1 21.33 476 ARG B O 1
ATOM 7774 N N . LYS B 1 477 ? -28.094 -9.461 22.188 1 22.23 477 LYS B N 1
ATOM 7775 C CA . LYS B 1 477 ? -28.578 -10.703 22.797 1 22.23 477 LYS B CA 1
ATOM 7776 C C . LYS B 1 477 ? -28.297 -11.898 21.906 1 22.23 477 LYS B C 1
ATOM 7778 O O . LYS B 1 477 ? -28.625 -11.883 20.719 1 22.23 477 LYS B O 1
ATOM 7783 N N . PHE B 1 478 ? -27.312 -12.711 22.438 1 19.66 478 PHE B N 1
ATOM 7784 C CA . PHE B 1 478 ? -27.062 -14.094 22.047 1 19.66 478 PHE B CA 1
ATOM 7785 C C . PHE B 1 478 ? -28.266 -14.969 22.344 1 19.66 478 PHE B C 1
ATOM 7787 O O . PHE B 1 478 ? -28.672 -15.102 23.516 1 19.66 478 PHE B O 1
ATOM 7794 N N . SER B 1 479 ? -29.406 -14.625 21.969 1 19.44 479 SER B N 1
ATOM 7795 C CA . SER B 1 479 ? -30.422 -15.602 22.359 1 19.44 479 SER B CA 1
ATOM 7796 C C . SER B 1 479 ? -30.156 -16.953 21.703 1 19.44 479 SER B C 1
ATOM 7798 O O . SER B 1 479 ? -29.906 -17.031 20.5 1 19.44 479 SER B O 1
ATOM 7800 N N . SER B 1 480 ? -29.719 -17.953 22.688 1 21.36 480 SER B N 1
ATOM 7801 C CA . SER B 1 480 ? -29.719 -19.406 22.766 1 21.36 480 SER B CA 1
ATOM 7802 C C . SER B 1 480 ? -31.109 -19.984 22.516 1 21.36 480 SER B C 1
ATOM 7804 O O . SER B 1 480 ? -31.344 -21.172 22.766 1 21.36 480 SER B O 1
ATOM 7806 N N . SER B 1 481 ? -31.969 -19.516 21.828 1 17.41 481 SER B N 1
ATOM 7807 C CA . SER B 1 481 ? -33.25 -20.219 21.828 1 17.41 481 SER B CA 1
ATOM 7808 C C . SER B 1 481 ? -33.062 -21.688 21.406 1 17.41 481 SER B C 1
ATOM 7810 O O . SER B 1 481 ? -32.594 -21.953 20.312 1 17.41 481 SER B O 1
ATOM 7812 N N . ASN B 1 482 ? -32.938 -22.688 22.484 1 20.39 482 ASN B N 1
ATOM 7813 C CA . ASN B 1 482 ? -33.375 -24.016 22.844 1 20.39 482 ASN B CA 1
ATOM 7814 C C . ASN B 1 482 ? -34.812 -24.281 22.391 1 20.39 482 ASN B C 1
ATOM 7816 O O . ASN B 1 482 ? -35.656 -23.375 22.391 1 20.39 482 ASN B O 1
ATOM 7820 N N . PRO B 1 483 ? -35.25 -25.609 22.094 1 19.45 483 PRO B N 1
ATOM 7821 C CA . PRO B 1 483 ? -36.469 -25.953 22.828 1 19.45 483 PRO B CA 1
ATOM 7822 C C . PRO B 1 483 ? -36.281 -25.922 24.344 1 19.45 483 PRO B C 1
ATOM 7824 O O . PRO B 1 483 ? -35.156 -26.094 24.828 1 19.45 483 PRO B O 1
#

InterPro domains:
  IPR004119 Ecdysteroid kinase-like [PF02958] (47-347)
  IPR011009 Protein kinase-like domain superfamily [SSF56112] (11-371)
  IPR015897 CHK kinase-like [SM00587] (147-346)

Organism: NCBI:txid399045

Nearest PDB structures (foldseek):
  6whp-assembly1_A-2  TM=4.471E-01  e=1.818E-05  Cryptococcus neoformans H99
  6cqh-assembly2_B  TM=2.849E-01  e=1.486E-02  Homo sapiens
  6dd4-assembly2_B  TM=2.642E-01  e=4.007E-02  Homo sapiens
  7b36-assembly1_A  TM=2.288E-01  e=3.053E-01  Homo sapiens
  4fzd-assembly1_B  TM=2.449E-01  e=3.866E-01  Homo sapiens

Radius of gyration: 30.21 Å; Cα contacts (8 Å, |Δi|>4): 1555; chains: 2; bounding box: 88×92×69 Å

Secondary structure (DSSP, 8-state):
----PPP-SGGG--HHHHHHHHHHHHTS-GGGEEEEEEEEEE-S-TTT-TTSEEEEEEEEEEE---STT-STT-GGG-EEEEEEEEE--SSHHHHHHHHHHTHHHHHHIIIIIIHHHHHHT--SSSPP--SBPPEEEEEE-SS-EEEEEE-GGGGTEEE--TTT---HHHHHHHHHHHHHHHHHHHHHHHHH-HHHHHHHTHHHHS-S--HHHHHHIIIIIHHHHHHHHHHTT-HHHHHHHHHHHHHHS-HHHHHHHHHT--STTEEEE-S--SGGGEEEEEEE-TTS-EEEEEEEE---TT-EEEETHHHHHHHHHHHS-HHHHHHHHHHHHHHHHHHHHHHHHHTT---TTGGG--HHHHHHHHHHHHHHHHHHHHHHHHHHHS-GGGS--GGG--SS-THHHHHHHHHHHTT-HHHHHHHHHHHHHHHHS---TT---------TT---------------SSS----------------/----PPP-SGGG--HHHHHHHHHHHHTS-GGGEEEEEEEEEE-S-TTT-TTSEEEEEEEEEEE---STT-STTSGGG-EEEEEEEEE--SSHHHHHHHHHHTHHHHHHIIIIIIHHHHHHT--SSSPP--SBPPEEEEEE-SS-EEEEEE-GGGGTEE---TTT---HHHHHHHHHHHHHHHHHHHHHHHHH-HHHHHHHTHHHHS-S--HHHHHHIIIIIHHHHHHHHHHTT-HHHHHHHHHHHHHHS-HHHHHHHHHT--STTEEEE-S--SGGGEEEEEEE-TTS-EEEEEEEE---TT-EEEETHHHHHHHHHHHS-HHHHHHHHHHHHHHHHHHHHHHHHHTT---TTGGG--HHHHHHHHHHHHHHHHHHHHHHHHHHHS-GGGS--GGG--SS-THHHHHHHHHHHTS-HHHHHHHHHHHHHHHHS---TT---------GGG--------------SSS----------------